Protein AF-A0A2P6NMS0-F1 (afdb_monomer_lite)

Organism: NCBI:txid1890364

Radius of gyration: 60.25 Å; chains: 1; bounding box: 153×130×188 Å

Structure (mmCIF, N/CA/C/O backbone):
data_AF-A0A2P6NMS0-F1
#
_entry.id   AF-A0A2P6NMS0-F1
#
loop_
_atom_site.group_PDB
_atom_site.id
_atom_site.type_symbol
_atom_site.label_atom_id
_atom_site.label_alt_id
_atom_site.label_comp_id
_atom_site.label_asym_id
_atom_site.label_entity_id
_atom_site.label_seq_id
_atom_site.pdbx_PDB_ins_code
_atom_site.Cartn_x
_atom_site.Cartn_y
_atom_site.Cartn_z
_atom_site.occupancy
_atom_site.B_iso_or_equiv
_atom_site.auth_seq_id
_atom_site.auth_comp_id
_atom_site.auth_asym_id
_atom_site.auth_atom_id
_atom_site.pdbx_PDB_model_num
ATOM 1 N N . MET A 1 1 ? -9.934 51.453 26.392 1.00 38.25 1 MET A N 1
ATOM 2 C CA . MET A 1 1 ? -11.378 51.571 26.076 1.00 38.25 1 MET A CA 1
ATOM 3 C C . MET A 1 1 ? -12.045 50.373 26.735 1.00 38.25 1 MET A C 1
ATOM 5 O O . MET A 1 1 ? -11.699 49.270 26.359 1.00 38.25 1 MET A O 1
ATOM 9 N N . ARG A 1 2 ? -12.681 50.434 27.910 1.00 24.56 2 ARG A N 1
ATOM 10 C CA . ARG A 1 2 ? -13.850 51.199 28.394 1.00 24.56 2 ARG A CA 1
ATOM 11 C C . ARG A 1 2 ? -15.159 50.949 27.625 1.00 24.56 2 ARG A C 1
ATOM 13 O O . ARG A 1 2 ? -15.276 51.371 26.484 1.00 24.56 2 ARG A O 1
ATOM 20 N N . HIS A 1 3 ? -16.104 50.425 28.419 1.00 25.30 3 HIS A N 1
ATOM 21 C CA . HIS A 1 3 ? -17.574 50.391 28.353 1.00 25.30 3 HIS A CA 1
ATOM 22 C C . HIS A 1 3 ? -18.258 49.205 27.663 1.00 25.30 3 HIS A C 1
ATOM 24 O O . HIS A 1 3 ? -17.774 48.751 26.640 1.00 25.30 3 HIS A O 1
ATOM 30 N N . PHE A 1 4 ? -19.448 48.738 28.070 1.00 25.55 4 PHE A N 1
ATOM 31 C CA . PHE A 1 4 ? -20.224 48.581 29.334 1.00 25.55 4 PHE A CA 1
ATOM 32 C C . PHE A 1 4 ? -21.669 48.228 28.893 1.00 25.55 4 PHE A C 1
ATOM 34 O O . PHE A 1 4 ? -22.110 48.733 27.865 1.00 25.55 4 PHE A O 1
ATOM 41 N N . CYS A 1 5 ? -22.407 47.519 29.763 1.00 25.72 5 CYS A N 1
ATOM 42 C CA . CYS A 1 5 ? -23.882 47.415 29.882 1.00 25.72 5 CYS A CA 1
ATOM 43 C C . CYS A 1 5 ? -24.649 46.370 29.045 1.00 25.72 5 CYS A C 1
ATOM 45 O O . CYS A 1 5 ? -24.360 46.211 27.872 1.00 25.72 5 CYS A O 1
ATOM 47 N N . VAL A 1 6 ? -25.724 45.708 29.525 1.00 27.61 6 VAL A N 1
ATOM 48 C CA . VAL A 1 6 ? -26.364 45.449 30.855 1.00 27.61 6 VAL A CA 1
ATOM 49 C C . VAL A 1 6 ? -27.564 44.491 30.608 1.00 27.61 6 VAL A C 1
ATOM 51 O O . VAL A 1 6 ? -28.193 44.590 29.560 1.00 27.61 6 VAL A O 1
ATOM 54 N N . GLY A 1 7 ? -27.941 43.675 31.612 1.00 24.33 7 GLY A N 1
ATOM 55 C CA . GLY A 1 7 ? -29.290 43.077 31.818 1.00 24.33 7 GLY A CA 1
ATOM 56 C C . GLY A 1 7 ? -29.220 41.589 32.224 1.00 24.33 7 GLY A C 1
ATOM 57 O O . GLY A 1 7 ? -28.868 40.791 31.374 1.00 24.33 7 GLY A O 1
ATOM 58 N N . ARG A 1 8 ? -29.335 41.084 33.473 1.00 27.08 8 ARG A N 1
ATOM 59 C CA . ARG A 1 8 ? -30.203 41.225 34.683 1.00 27.08 8 ARG A CA 1
ATOM 60 C C . ARG A 1 8 ? -31.586 40.534 34.623 1.00 27.08 8 ARG A C 1
ATOM 62 O O . ARG A 1 8 ? -32.497 41.091 34.030 1.00 27.08 8 ARG A O 1
ATOM 69 N N . ALA A 1 9 ? -31.734 39.417 35.361 1.00 26.67 9 ALA A N 1
ATOM 70 C CA . ALA A 1 9 ? -32.740 39.108 36.416 1.00 26.67 9 ALA A CA 1
ATOM 71 C C . ALA A 1 9 ? -32.579 37.617 36.848 1.00 26.67 9 ALA A C 1
ATOM 73 O O . ALA A 1 9 ? -32.621 36.750 35.988 1.00 26.67 9 ALA A O 1
ATOM 74 N N . LEU A 1 10 ? -32.109 37.262 38.058 1.00 26.92 10 LEU A N 1
ATOM 75 C CA . LEU A 1 10 ? -32.728 37.243 39.410 1.00 26.92 10 LEU A CA 1
ATOM 76 C C . LEU A 1 10 ? -33.546 35.970 39.727 1.00 26.92 10 LEU A C 1
ATOM 78 O O . LEU A 1 10 ? -34.675 35.859 39.276 1.00 26.92 10 LEU A O 1
ATOM 82 N N . GLN A 1 11 ? -33.032 35.104 40.616 1.00 26.16 11 GLN A N 1
ATOM 83 C CA . GLN A 1 11 ? -33.575 34.924 41.979 1.00 26.16 11 GLN A CA 1
ATOM 84 C C . GLN A 1 11 ? -32.741 33.932 42.815 1.00 26.16 11 GLN A C 1
ATOM 86 O O . GLN A 1 11 ? -32.663 32.746 42.525 1.00 26.16 11 GLN A O 1
ATOM 91 N N . ALA A 1 12 ? -32.164 34.448 43.898 1.00 25.33 12 ALA A N 1
ATOM 92 C CA . ALA A 1 12 ? -31.717 33.712 45.071 1.00 25.33 12 ALA A CA 1
ATOM 93 C C . ALA A 1 12 ? -32.020 34.603 46.279 1.00 25.33 12 ALA A C 1
ATOM 95 O O . ALA A 1 12 ? -31.682 35.786 46.247 1.00 25.33 12 ALA A O 1
ATOM 96 N N . THR A 1 13 ? -32.621 34.052 47.331 1.00 28.38 13 THR A N 1
ATOM 97 C CA . THR A 1 13 ? -32.642 34.676 48.662 1.00 28.38 13 THR A CA 1
ATOM 98 C C . THR A 1 13 ? -32.707 33.600 49.740 1.00 28.38 13 THR A C 1
ATOM 100 O O . THR A 1 13 ? -33.737 32.960 49.932 1.00 28.38 13 THR A O 1
ATOM 103 N N . HIS A 1 14 ? -31.600 33.454 50.470 1.00 26.20 14 HIS A N 1
ATOM 104 C CA . HIS A 1 14 ? -31.614 33.177 51.905 1.00 26.20 14 HIS A CA 1
ATOM 105 C C . HIS A 1 14 ? -32.181 34.400 52.645 1.00 26.20 14 HIS A C 1
ATOM 107 O O . HIS A 1 14 ? -31.945 35.519 52.197 1.00 26.20 14 HIS A O 1
ATOM 113 N N . VAL A 1 15 ? -32.850 34.194 53.785 1.00 25.66 15 VAL A N 1
ATOM 114 C CA . VAL A 1 15 ? -32.516 34.787 55.101 1.00 25.66 15 VAL A CA 1
ATOM 115 C C . VAL A 1 15 ? -33.467 34.220 56.169 1.00 25.66 15 VAL A C 1
ATOM 117 O O . VAL A 1 15 ? -34.671 34.090 55.980 1.00 25.66 15 VAL A O 1
ATOM 120 N N . SER A 1 16 ? -32.852 33.874 57.294 1.00 29.62 16 SER A N 1
ATOM 121 C CA . SER A 1 16 ? -33.374 33.517 58.614 1.00 29.62 16 SER A CA 1
ATOM 122 C C . SER A 1 16 ? -34.448 34.449 59.189 1.00 29.62 16 SER A C 1
ATOM 124 O O . SER A 1 16 ? -34.298 35.667 59.127 1.00 29.62 16 SER A O 1
ATOM 126 N N . ALA A 1 17 ? -35.423 33.890 59.916 1.00 26.28 17 ALA A N 1
ATOM 127 C CA . ALA A 1 17 ? -36.150 34.623 60.952 1.00 26.28 17 ALA A CA 1
ATOM 128 C C . ALA A 1 17 ? -36.604 33.702 62.098 1.00 26.28 17 ALA A C 1
ATOM 130 O O . ALA A 1 17 ? -37.329 32.728 61.916 1.00 26.28 17 ALA A O 1
ATOM 131 N N . SER A 1 18 ? -36.145 34.078 63.286 1.00 27.64 18 SER A N 1
ATOM 132 C CA . SER A 1 18 ? -36.648 33.760 64.618 1.00 27.64 18 SER A CA 1
ATOM 133 C C . SER A 1 18 ? -38.163 33.943 64.755 1.00 27.64 18 SER A C 1
ATOM 135 O O . SER A 1 18 ? -38.686 34.974 64.333 1.00 27.64 18 SER A O 1
ATOM 137 N N . ILE A 1 19 ? -38.841 33.028 65.455 1.00 29.22 19 ILE A N 1
ATOM 138 C CA . ILE A 1 19 ? -40.208 33.249 65.946 1.00 29.22 19 ILE A CA 1
ATOM 139 C C . ILE A 1 19 ? -40.190 33.329 67.472 1.00 29.22 19 ILE A C 1
ATOM 141 O O . ILE A 1 19 ? -39.775 32.405 68.170 1.00 29.22 19 ILE A O 1
ATOM 145 N N . GLN A 1 20 ? -40.626 34.496 67.948 1.00 28.73 20 GLN A N 1
ATOM 146 C CA . GLN A 1 20 ? -40.866 34.859 69.335 1.00 28.73 20 GLN A CA 1
ATOM 147 C C . GLN A 1 20 ? -42.062 34.111 69.930 1.00 28.73 20 GLN A C 1
ATOM 149 O O . GLN A 1 20 ? -43.081 33.888 69.279 1.00 28.73 20 GLN A O 1
ATOM 154 N N . LEU A 1 21 ? -41.940 33.848 71.231 1.00 29.91 21 LEU A N 1
ATOM 155 C CA . LEU A 1 21 ? -43.042 33.598 72.150 1.00 29.91 21 LEU A CA 1
ATOM 156 C C . LEU A 1 21 ? -44.065 34.745 72.129 1.00 29.91 21 LEU A C 1
ATOM 158 O O . LEU A 1 21 ? -43.711 35.913 72.280 1.00 29.91 21 LEU A O 1
ATOM 162 N N . SER A 1 22 ? -45.344 34.385 72.067 1.00 28.36 22 SER A N 1
ATOM 163 C CA . SER A 1 22 ? -46.467 35.246 72.431 1.00 28.36 22 SER A CA 1
ATOM 164 C C . SER A 1 22 ? -47.511 34.399 73.162 1.00 28.36 22 SER A C 1
ATOM 166 O O . SER A 1 22 ? -48.085 33.464 72.609 1.00 28.36 22 SER A O 1
ATOM 168 N N . ASN A 1 23 ? -47.708 34.716 74.443 1.00 29.95 23 ASN A N 1
ATOM 169 C CA . ASN A 1 23 ? -48.805 34.226 75.268 1.00 29.95 23 ASN A CA 1
ATOM 170 C C . ASN A 1 23 ? -50.129 34.843 74.796 1.00 29.95 23 ASN A C 1
ATOM 172 O O . ASN A 1 23 ? -50.243 36.065 74.754 1.00 29.95 23 ASN A O 1
ATOM 176 N N . SER A 1 24 ? -51.176 34.033 74.636 1.00 29.50 24 SER A N 1
ATOM 177 C CA . SER A 1 24 ? -52.478 34.402 75.200 1.00 29.50 24 SER A CA 1
ATOM 178 C C . SER A 1 24 ? -53.312 33.165 75.532 1.00 29.50 24 SER A C 1
ATOM 180 O O . SER A 1 24 ? -53.410 32.193 74.789 1.00 29.50 24 SER A O 1
ATOM 182 N N . THR A 1 25 ? -53.848 33.209 76.740 1.00 34.03 25 THR A N 1
ATOM 183 C CA . THR A 1 25 ? -54.707 32.244 77.411 1.00 34.03 25 THR A CA 1
ATOM 184 C C . THR A 1 25 ? -56.107 32.197 76.805 1.00 34.03 25 THR A C 1
ATOM 186 O O . THR A 1 25 ? -56.718 33.248 76.667 1.00 34.03 25 THR A O 1
ATOM 189 N N . HIS A 1 26 ? -56.688 31.003 76.644 1.00 32.22 26 HIS A N 1
ATOM 190 C CA . HIS A 1 26 ? -58.081 30.771 77.043 1.00 32.22 26 HIS A CA 1
ATOM 191 C C . HIS A 1 26 ? -58.327 29.305 77.432 1.00 32.22 26 HIS A C 1
ATOM 193 O O . HIS A 1 26 ? -57.962 28.362 76.736 1.00 32.22 26 HIS A O 1
ATOM 199 N N . ARG A 1 27 ? -58.909 29.160 78.626 1.00 31.84 27 ARG A N 1
ATOM 200 C CA . ARG A 1 27 ? -59.309 27.930 79.315 1.00 31.84 27 ARG A CA 1
ATOM 201 C C . ARG A 1 27 ? -60.542 27.268 78.682 1.00 31.84 27 ARG A C 1
ATOM 203 O O . ARG A 1 27 ? -61.379 27.946 78.100 1.00 31.84 27 ARG A O 1
ATOM 210 N N . CYS A 1 28 ? -60.686 25.988 79.044 1.00 28.59 28 CYS A N 1
ATOM 211 C CA . CYS A 1 28 ? -61.900 25.158 79.111 1.00 28.59 28 CYS A CA 1
ATOM 212 C C . CYS A 1 28 ? -62.305 24.385 77.846 1.00 28.59 28 CYS A C 1
ATOM 214 O O . CYS A 1 28 ? -63.072 24.881 77.032 1.00 28.59 28 CYS A O 1
ATOM 216 N N . CYS A 1 29 ? -61.942 23.095 77.778 1.00 32.47 29 CYS A N 1
ATOM 217 C CA . CYS A 1 29 ? -62.890 22.000 78.060 1.00 32.47 29 CYS A CA 1
ATOM 218 C C . CYS A 1 29 ? -62.284 20.593 77.840 1.00 32.47 29 CYS A C 1
ATOM 220 O O . CYS A 1 29 ? -61.841 20.245 76.754 1.00 32.47 29 CYS A O 1
ATOM 222 N N . TYR A 1 30 ? -62.383 19.779 78.896 1.00 33.38 30 TYR A N 1
ATOM 223 C CA . TYR A 1 30 ? -62.685 18.341 78.906 1.00 33.38 30 TYR A CA 1
ATOM 224 C C . TYR A 1 30 ? -61.703 17.305 78.310 1.00 33.38 30 TYR A C 1
ATOM 226 O O . TYR A 1 30 ? -61.849 16.787 77.207 1.00 33.38 30 TYR A O 1
ATOM 234 N N . THR A 1 31 ? -60.746 16.900 79.150 1.00 40.81 31 THR A N 1
ATOM 235 C CA . THR A 1 31 ? -60.643 15.549 79.755 1.00 40.81 31 THR A CA 1
ATOM 236 C C . THR A 1 31 ? -61.089 14.320 78.937 1.00 40.81 31 THR A C 1
ATOM 238 O O . THR A 1 31 ? -61.808 13.466 79.448 1.00 40.81 31 THR A O 1
ATOM 241 N N . ARG A 1 32 ? -60.653 14.165 77.679 1.00 41.69 32 ARG A N 1
ATOM 242 C CA . ARG A 1 32 ? -60.760 12.863 76.971 1.00 41.69 32 ARG A CA 1
ATOM 243 C C . ARG A 1 32 ? -59.638 12.520 75.982 1.00 41.69 32 ARG A C 1
ATOM 245 O O . ARG A 1 32 ? -59.639 11.421 75.443 1.00 41.69 32 ARG A O 1
ATOM 252 N N . ARG A 1 33 ? -58.648 13.399 75.778 1.00 41.88 33 ARG A N 1
ATOM 253 C CA . ARG A 1 33 ? -57.507 13.158 74.864 1.00 41.88 33 ARG A CA 1
ATOM 254 C C . ARG A 1 33 ? -56.192 12.754 75.545 1.00 41.88 33 ARG A C 1
ATOM 256 O O . ARG A 1 33 ? -55.276 12.328 74.855 1.00 41.88 33 ARG A O 1
ATOM 263 N N . LEU A 1 34 ? -56.102 12.817 76.877 1.00 43.19 34 LEU A N 1
ATOM 264 C CA . LEU A 1 34 ? -54.857 12.490 77.589 1.00 43.19 34 LEU A CA 1
ATOM 265 C C . LEU A 1 34 ? -54.609 10.973 77.709 1.00 43.19 34 LEU A C 1
ATOM 267 O O . LEU A 1 34 ? -53.462 10.547 77.718 1.00 43.19 34 LEU A O 1
ATOM 271 N N . LEU A 1 35 ? -55.665 10.149 77.731 1.00 46.72 35 LEU A N 1
ATOM 272 C CA . LEU A 1 35 ? -55.523 8.689 77.838 1.00 46.72 35 LEU A CA 1
ATOM 273 C C . LEU A 1 35 ? -55.048 8.045 76.520 1.00 46.72 35 LEU A C 1
ATOM 275 O O . LEU A 1 35 ? -54.363 7.031 76.547 1.00 46.72 35 LEU A O 1
ATOM 279 N N . PHE A 1 36 ? -55.358 8.660 75.372 1.00 50.06 36 PHE A N 1
ATOM 280 C CA . PHE A 1 36 ? -54.932 8.171 74.053 1.00 50.06 36 PHE A CA 1
ATOM 281 C C . PHE A 1 36 ? -53.462 8.509 73.746 1.00 50.06 36 PHE A C 1
ATOM 283 O O . PHE A 1 36 ? -52.810 7.779 73.014 1.00 50.06 36 PHE A O 1
ATOM 290 N N . LEU A 1 37 ? -52.918 9.576 74.347 1.00 48.94 37 LEU A N 1
ATOM 291 C CA . LEU A 1 37 ? -51.497 9.938 74.245 1.00 48.94 37 LEU A CA 1
ATOM 292 C C . LEU A 1 37 ? -50.613 9.180 75.251 1.00 48.94 37 LEU A C 1
ATOM 294 O O . LEU A 1 37 ? -49.457 8.915 74.946 1.00 48.94 37 LEU A O 1
ATOM 298 N N . LEU A 1 38 ? -51.158 8.770 76.403 1.00 44.31 38 LEU A N 1
ATOM 299 C CA . LEU A 1 38 ? -50.450 7.935 77.386 1.00 44.31 38 LEU A CA 1
ATOM 300 C C . LEU A 1 38 ? -50.423 6.443 77.012 1.00 44.31 38 LEU A C 1
ATOM 302 O O . LEU A 1 38 ? -49.441 5.772 77.307 1.00 44.31 38 LEU A O 1
ATOM 306 N N . LEU A 1 39 ? -51.439 5.927 76.309 1.00 44.88 39 LEU A N 1
ATOM 307 C CA . LEU A 1 39 ? -51.424 4.553 75.778 1.00 44.88 39 LEU A CA 1
ATOM 308 C C . LEU A 1 39 ? -50.550 4.392 74.521 1.00 44.88 39 LEU A C 1
ATOM 310 O O . LEU A 1 39 ? -50.108 3.285 74.235 1.00 44.88 39 LEU A O 1
ATOM 314 N N . LEU A 1 40 ? -50.235 5.482 73.814 1.00 42.31 40 LEU A N 1
ATOM 315 C CA . LEU A 1 40 ? -49.288 5.479 72.688 1.00 42.31 40 LEU A CA 1
ATOM 316 C C . LEU A 1 40 ? -47.811 5.541 73.122 1.00 42.31 40 LEU A C 1
ATOM 318 O O . LEU A 1 40 ? -46.929 5.421 72.279 1.00 42.31 40 LEU A O 1
ATOM 322 N N . TRP A 1 41 ? -47.533 5.701 74.420 1.00 39.78 41 TRP A N 1
ATOM 323 C CA . TRP A 1 41 ? -46.176 5.738 74.982 1.00 39.78 41 TRP A CA 1
ATOM 324 C C . TRP A 1 41 ? -45.711 4.404 75.595 1.00 39.78 41 TRP A C 1
ATOM 326 O O . TRP A 1 41 ? -44.598 4.334 76.104 1.00 39.78 41 TRP A O 1
ATOM 336 N N . VAL A 1 42 ? -46.516 3.333 75.531 1.00 41.25 42 VAL A N 1
ATOM 337 C CA . VAL A 1 42 ? -46.186 2.025 76.149 1.00 41.25 42 VAL A CA 1
ATOM 338 C C . VAL A 1 42 ? -45.894 0.915 75.123 1.00 41.25 42 VAL A C 1
ATOM 340 O O . VAL A 1 42 ? -45.679 -0.232 75.490 1.00 41.25 42 VAL A O 1
ATOM 343 N N . THR A 1 43 ? -45.769 1.227 73.832 1.00 40.78 43 THR A N 1
ATOM 344 C CA . THR A 1 43 ? -45.241 0.264 72.842 1.00 40.78 43 THR A CA 1
ATOM 345 C C . THR A 1 43 ? -44.213 0.900 71.912 1.00 40.78 43 THR A C 1
ATOM 347 O O . THR A 1 43 ? -44.258 0.710 70.699 1.00 40.78 43 THR A O 1
ATOM 350 N N . VAL A 1 44 ? -43.278 1.671 72.467 1.00 40.75 44 VAL A N 1
ATOM 351 C CA . VAL A 1 44 ? -41.991 1.869 71.796 1.00 40.75 44 VAL A CA 1
ATOM 352 C C . VAL A 1 44 ? -41.101 0.737 72.292 1.00 40.75 44 VAL A C 1
ATOM 354 O O . VAL A 1 44 ? -40.578 0.805 73.400 1.00 40.75 44 VAL A O 1
ATOM 357 N N . SER A 1 45 ? -41.014 -0.342 71.508 1.00 44.16 45 SER A N 1
ATOM 358 C CA . SER A 1 45 ? -39.934 -1.321 71.651 1.00 44.16 45 SER A CA 1
ATOM 359 C C . SER A 1 45 ? -38.624 -0.540 71.536 1.00 44.16 45 SER A C 1
ATOM 361 O O . SER A 1 45 ? -38.298 -0.011 70.470 1.00 44.16 45 SER A O 1
ATOM 363 N N . VAL A 1 46 ? -37.954 -0.336 72.669 1.00 53.62 46 VAL A N 1
ATOM 364 C CA . VAL A 1 46 ? -36.594 0.196 72.699 1.00 53.62 46 VAL A CA 1
ATOM 365 C C . VAL A 1 46 ? -35.741 -0.907 72.086 1.00 53.62 46 VAL A C 1
ATOM 367 O O . VAL A 1 46 ? -35.748 -2.020 72.604 1.00 53.62 46 VAL A O 1
ATOM 370 N N . ALA A 1 47 ? -35.103 -0.630 70.946 1.00 60.25 47 ALA A N 1
ATOM 371 C CA . ALA A 1 47 ? -34.198 -1.588 70.321 1.00 60.25 47 ALA A CA 1
ATOM 372 C C . ALA A 1 47 ? -33.131 -1.979 71.351 1.00 60.25 47 ALA A C 1
ATOM 374 O O . ALA A 1 47 ? -32.538 -1.100 71.977 1.00 60.25 47 ALA A O 1
ATOM 375 N N . ASP A 1 48 ? -32.963 -3.278 71.578 1.00 77.31 48 ASP A N 1
ATOM 376 C CA . ASP A 1 48 ? -31.975 -3.778 72.523 1.00 77.31 48 ASP A CA 1
ATOM 377 C C . ASP A 1 48 ? -30.601 -3.772 71.851 1.00 77.31 48 ASP A C 1
ATOM 379 O O . ASP A 1 48 ? -30.350 -4.569 70.944 1.00 77.31 48 ASP A O 1
ATOM 383 N N . ASP A 1 49 ? -29.733 -2.847 72.262 1.00 85.69 49 ASP A N 1
ATOM 384 C CA . ASP A 1 49 ? -28.375 -2.737 71.734 1.00 85.69 49 ASP A CA 1
ATOM 385 C C . ASP A 1 49 ? -27.457 -3.729 72.470 1.00 85.69 49 ASP A C 1
ATOM 387 O O . ASP A 1 49 ? -27.258 -3.646 73.686 1.00 85.69 49 ASP A O 1
ATOM 391 N N . CYS A 1 50 ? -26.878 -4.662 71.718 1.00 88.19 50 CYS A N 1
ATOM 392 C CA . CYS A 1 50 ? -26.010 -5.735 72.191 1.00 88.19 50 CYS A CA 1
ATOM 393 C C . CYS A 1 50 ? -24.576 -5.552 71.686 1.00 88.19 50 CYS A C 1
ATOM 395 O O . CYS A 1 50 ? -24.308 -5.683 70.491 1.00 88.19 50 CYS A O 1
ATOM 397 N N . PHE A 1 51 ? -23.625 -5.314 72.590 1.00 88.50 51 PHE A N 1
ATOM 398 C CA . PHE A 1 51 ? -22.204 -5.209 72.244 1.00 88.50 51 PHE A CA 1
ATOM 399 C C . PHE A 1 51 ? -21.501 -6.562 72.353 1.00 88.50 51 PHE A C 1
ATOM 401 O O . PHE A 1 51 ? -21.613 -7.237 73.378 1.00 88.50 51 PHE A O 1
ATOM 408 N N . PHE A 1 52 ? -20.740 -6.939 71.324 1.00 86.94 52 PHE A N 1
ATOM 409 C CA . PHE A 1 52 ? -19.927 -8.157 71.352 1.00 86.94 52 PHE A CA 1
ATOM 410 C C . PHE A 1 52 ? -18.622 -7.937 72.129 1.00 86.94 52 PHE A C 1
ATOM 412 O O . PHE A 1 52 ? -17.879 -6.990 71.854 1.00 86.94 52 PHE A O 1
ATOM 419 N N . LEU A 1 53 ? -18.320 -8.826 73.077 1.00 80.88 53 LEU A N 1
ATOM 420 C CA . LEU A 1 53 ? -17.103 -8.767 73.887 1.00 80.88 53 LEU A CA 1
ATOM 421 C C . LEU A 1 53 ? -15.970 -9.568 73.217 1.00 80.88 53 LEU A C 1
ATOM 423 O O . LEU A 1 53 ? -16.084 -10.770 72.990 1.00 80.88 53 LEU A O 1
ATOM 427 N N . GLY A 1 54 ? -14.858 -8.894 72.898 1.00 65.44 54 GLY A N 1
ATOM 428 C CA . GLY A 1 54 ? -13.754 -9.444 72.094 1.00 65.44 54 GLY A CA 1
ATOM 429 C C . GLY A 1 54 ? -13.021 -10.658 72.681 1.00 65.44 54 GLY A C 1
ATOM 430 O O . GLY A 1 54 ? -12.376 -11.389 71.932 1.00 65.44 54 GLY A O 1
ATOM 431 N N . ASP A 1 55 ? -13.168 -10.927 73.981 1.00 70.06 55 ASP A N 1
ATOM 432 C CA . ASP A 1 55 ? -12.556 -12.079 74.661 1.00 70.06 55 ASP A CA 1
ATOM 433 C C . ASP A 1 55 ? -13.207 -13.429 74.277 1.00 70.06 55 ASP A C 1
ATOM 435 O O . ASP A 1 55 ? -12.714 -14.493 74.648 1.00 70.06 55 ASP A O 1
ATOM 439 N N . CYS A 1 56 ? -14.285 -13.409 73.485 1.00 70.75 56 CYS A N 1
ATOM 440 C CA . CYS A 1 56 ? -15.018 -14.591 73.022 1.00 70.75 56 CYS A CA 1
ATOM 441 C C . CYS A 1 56 ? -14.487 -15.238 71.727 1.00 70.75 56 CYS A C 1
ATOM 443 O O . CYS A 1 56 ? -15.204 -15.995 71.076 1.00 70.75 56 CYS A O 1
ATOM 445 N N . ALA A 1 57 ? -13.225 -14.998 71.359 1.00 58.06 57 ALA A N 1
ATOM 446 C CA . ALA A 1 57 ? -12.606 -15.413 70.089 1.00 58.06 57 ALA A CA 1
ATOM 447 C C . ALA A 1 57 ? -12.542 -16.941 69.803 1.00 58.06 57 ALA A C 1
ATOM 449 O O . ALA A 1 57 ? -12.019 -17.345 68.767 1.00 58.06 57 ALA A O 1
ATOM 450 N N . ALA A 1 58 ? -13.049 -17.799 70.698 1.00 55.78 58 ALA A N 1
ATOM 451 C CA . ALA A 1 58 ? -13.082 -19.259 70.543 1.00 55.78 58 ALA A CA 1
ATOM 452 C C . ALA A 1 58 ? -14.422 -19.914 70.953 1.00 55.78 58 ALA A C 1
ATOM 454 O O . ALA A 1 58 ? -14.504 -21.142 71.004 1.00 55.78 58 ALA A O 1
ATOM 455 N N . LEU A 1 59 ? -15.454 -19.126 71.278 1.00 54.75 59 LEU A N 1
ATOM 456 C CA . LEU A 1 59 ? -16.703 -19.613 71.878 1.00 54.75 59 LEU A CA 1
ATOM 457 C C . LEU A 1 59 ? -17.900 -19.414 70.932 1.00 54.75 59 LEU A C 1
ATOM 459 O O . LEU A 1 59 ? -17.912 -18.500 70.109 1.00 54.75 59 LEU A O 1
ATOM 463 N N . SER A 1 60 ? -18.896 -20.302 71.038 1.00 57.22 60 SER A N 1
ATOM 464 C CA . SER A 1 60 ? -20.162 -20.219 70.290 1.00 57.22 60 SER A CA 1
ATOM 465 C C . SER A 1 60 ? -20.975 -19.008 70.765 1.00 57.22 60 SER A C 1
ATOM 467 O O . SER A 1 60 ? -21.044 -18.721 71.960 1.00 57.22 60 SER A O 1
ATOM 469 N N . TRP A 1 61 ? -21.621 -18.309 69.826 1.00 65.81 61 TRP A N 1
ATOM 470 C CA . TRP A 1 61 ? -22.469 -17.124 70.050 1.00 65.81 61 TRP A CA 1
ATOM 471 C C . TRP A 1 61 ? -23.584 -17.311 71.096 1.00 65.81 61 TRP A C 1
ATOM 473 O O . TRP A 1 61 ? -24.123 -16.328 71.603 1.00 65.81 61 TRP A O 1
ATOM 483 N N . SER A 1 62 ? -23.928 -18.565 71.406 1.00 62.12 62 SER A N 1
ATOM 484 C CA . SER A 1 62 ? -24.915 -18.957 72.416 1.00 62.12 62 SER A CA 1
ATOM 485 C C . SER A 1 62 ? -24.505 -18.632 73.861 1.00 62.12 62 SER A C 1
ATOM 487 O O . SER A 1 62 ? -25.344 -18.697 74.762 1.00 62.12 62 SER A O 1
ATOM 489 N N . GLU A 1 63 ? -23.243 -18.264 74.110 1.00 71.19 63 GLU A N 1
ATOM 490 C CA . GLU A 1 63 ? -22.778 -17.919 75.450 1.00 71.19 63 GLU A CA 1
ATOM 491 C C . GLU A 1 63 ? -23.204 -16.501 75.882 1.00 71.19 63 GLU A C 1
ATOM 493 O O . GLU A 1 63 ? -22.751 -15.511 75.300 1.00 71.19 63 GLU A O 1
ATOM 498 N N . PRO A 1 64 ? -23.982 -16.349 76.977 1.00 70.06 64 PRO A N 1
ATOM 499 C CA . PRO A 1 64 ? -24.435 -15.038 77.460 1.00 70.06 64 PRO A CA 1
ATOM 500 C C . PRO A 1 64 ? -23.287 -14.093 77.826 1.00 70.06 64 PRO A C 1
ATOM 502 O O . PRO A 1 64 ? -23.449 -12.881 77.813 1.00 70.06 64 PRO A O 1
ATOM 505 N N . LYS A 1 65 ? -22.110 -14.645 78.146 1.00 75.31 65 LYS A N 1
ATOM 506 C CA . LYS A 1 65 ? -20.908 -13.884 78.514 1.00 75.31 65 LYS A CA 1
ATOM 507 C C . LYS A 1 65 ? -20.276 -13.140 77.340 1.00 75.31 65 LYS A C 1
ATOM 509 O O . LYS A 1 65 ? -19.418 -12.300 77.577 1.00 75.31 65 LYS A O 1
ATOM 514 N N . CYS A 1 66 ? -20.671 -13.450 76.108 1.00 78.88 66 CYS A N 1
ATOM 515 C CA . CYS A 1 66 ? -20.140 -12.808 74.909 1.00 78.88 66 CYS A CA 1
ATOM 516 C C . CYS A 1 66 ? -20.888 -11.536 74.518 1.00 78.88 66 CYS A C 1
ATOM 518 O O . CYS A 1 66 ? -20.434 -10.810 73.632 1.00 78.88 66 CYS A O 1
ATOM 520 N N . TRP A 1 67 ? -21.997 -11.246 75.198 1.00 84.56 67 TRP A N 1
ATOM 521 C CA . TRP A 1 67 ? -22.890 -10.149 74.871 1.00 84.56 67 TRP A CA 1
ATOM 522 C C . TRP A 1 67 ? -23.074 -9.228 76.069 1.00 84.56 67 TRP A C 1
ATOM 524 O O . TRP A 1 67 ? -23.360 -9.667 77.179 1.00 84.56 67 TRP A O 1
ATOM 534 N N . ASN A 1 68 ? -22.949 -7.929 75.829 1.00 85.88 68 ASN A N 1
ATOM 535 C CA . ASN A 1 68 ? -23.376 -6.895 76.756 1.00 85.88 68 ASN A CA 1
ATOM 536 C C . ASN A 1 68 ? -24.605 -6.200 76.158 1.00 85.88 68 ASN A C 1
ATOM 538 O O . ASN A 1 68 ? -24.464 -5.235 75.404 1.00 85.88 68 ASN A O 1
ATOM 542 N N . CYS A 1 69 ? -25.785 -6.767 76.425 1.00 84.12 69 CYS A N 1
ATOM 543 C CA . CYS A 1 69 ? -27.077 -6.278 75.942 1.00 84.12 69 CYS A CA 1
ATOM 544 C C . CYS A 1 69 ? -27.769 -5.416 76.996 1.00 84.12 69 CYS A C 1
ATOM 546 O O . CYS A 1 69 ? -27.760 -5.754 78.181 1.00 84.12 69 CYS A O 1
ATOM 548 N N . THR A 1 70 ? -28.437 -4.343 76.570 1.00 80.62 70 THR A N 1
ATOM 549 C CA . THR A 1 70 ? -29.200 -3.469 77.475 1.00 80.62 70 THR A CA 1
ATOM 550 C C . THR A 1 70 ? -30.355 -4.175 78.197 1.00 80.62 70 THR A C 1
ATOM 552 O O . THR A 1 70 ? -30.740 -3.749 79.286 1.00 80.62 70 THR A O 1
ATOM 555 N N . SER A 1 71 ? -30.888 -5.261 77.629 1.00 73.69 71 SER A N 1
ATOM 556 C CA . SER A 1 71 ? -31.970 -6.067 78.208 1.00 73.69 71 SER A CA 1
ATOM 557 C C . SER A 1 71 ? -31.506 -7.254 79.065 1.00 73.69 71 SER A C 1
ATOM 559 O O . SER A 1 71 ? -32.353 -7.968 79.605 1.00 73.69 71 SER A O 1
ATOM 561 N N . GLU A 1 72 ? -30.189 -7.488 79.169 1.00 72.50 72 GLU A N 1
ATOM 562 C CA . GLU A 1 72 ? -29.570 -8.688 79.768 1.00 72.50 72 GLU A CA 1
ATOM 563 C C . GLU A 1 72 ? -30.010 -10.028 79.127 1.00 72.50 72 GLU A C 1
ATOM 565 O O . GLU A 1 72 ? -29.761 -11.103 79.680 1.00 72.50 72 GLU A O 1
ATOM 570 N N . ARG A 1 73 ? -30.660 -9.998 77.954 1.00 77.25 73 ARG A N 1
ATOM 571 C CA . ARG A 1 73 ? -31.027 -11.189 77.172 1.00 77.25 73 ARG A CA 1
ATOM 572 C C . ARG A 1 73 ? -30.007 -11.455 76.073 1.00 77.25 73 ARG A C 1
ATOM 574 O O . ARG A 1 73 ? -29.209 -10.596 75.721 1.00 77.25 73 ARG A O 1
ATOM 581 N N . LEU A 1 74 ? -30.041 -12.675 75.541 1.00 80.19 74 LEU A N 1
ATOM 582 C CA . LEU A 1 74 ? -29.329 -12.991 74.307 1.00 80.19 74 LEU A CA 1
ATOM 583 C C . LEU A 1 74 ? -29.954 -12.213 73.136 1.00 80.19 74 LEU A C 1
ATOM 585 O O . LEU A 1 74 ? -31.168 -11.992 73.166 1.00 80.19 74 LEU A O 1
ATOM 589 N N . PRO A 1 75 ? -29.163 -11.848 72.111 1.00 81.88 75 PRO A N 1
ATOM 590 C CA . PRO A 1 75 ? -29.678 -11.141 70.946 1.00 81.88 75 PRO A CA 1
ATOM 591 C C . PRO A 1 75 ? -30.795 -11.927 70.251 1.00 81.88 75 PRO A C 1
ATOM 593 O O . PRO A 1 75 ? -30.657 -13.128 70.005 1.00 81.88 75 PRO A O 1
ATOM 596 N N . ASP A 1 76 ? -31.877 -11.240 69.906 1.00 84.50 76 ASP A N 1
ATOM 597 C CA . ASP A 1 76 ? -33.008 -11.786 69.164 1.00 84.50 76 ASP A CA 1
ATOM 598 C C . ASP A 1 76 ? -33.343 -10.930 67.928 1.00 84.50 76 ASP A C 1
ATOM 600 O O . ASP A 1 76 ? -32.611 -10.010 67.554 1.00 84.50 76 ASP A O 1
ATOM 604 N N . GLY A 1 77 ? -34.458 -11.249 67.263 1.00 82.50 77 GLY A N 1
ATOM 605 C CA . GLY A 1 77 ? -34.885 -10.587 66.029 1.00 82.50 77 GLY A CA 1
ATOM 606 C C . GLY A 1 77 ? -35.139 -9.079 66.149 1.00 82.50 77 GLY A C 1
ATOM 607 O O . GLY A 1 77 ? -35.141 -8.402 65.121 1.00 82.50 77 GLY A O 1
ATOM 608 N N . ASP A 1 78 ? -35.320 -8.547 67.362 1.00 85.00 78 ASP A N 1
ATOM 609 C CA . ASP A 1 78 ? -35.526 -7.118 67.617 1.00 85.00 78 ASP A CA 1
ATOM 610 C C . ASP A 1 78 ? -34.241 -6.400 68.080 1.00 85.00 78 ASP A C 1
ATOM 612 O O . ASP A 1 78 ? -34.212 -5.162 68.118 1.00 85.00 78 ASP A O 1
ATOM 616 N N . SER A 1 79 ? -33.174 -7.148 68.385 1.00 88.31 79 SER A N 1
ATOM 617 C CA . SER A 1 79 ? -31.889 -6.619 68.856 1.00 88.31 79 SER A CA 1
ATOM 618 C C . SER A 1 79 ? -31.051 -5.975 67.744 1.00 88.31 79 SER A C 1
ATOM 620 O O . SER A 1 79 ? -31.059 -6.407 66.586 1.00 88.31 79 SER A O 1
ATOM 622 N N . SER A 1 80 ? -30.254 -4.978 68.122 1.00 91.12 80 SER A N 1
ATOM 623 C CA . SER A 1 80 ? -29.191 -4.389 67.304 1.00 91.12 80 SER A CA 1
ATOM 624 C C . SER A 1 80 ? -27.836 -4.850 67.837 1.00 91.12 80 SER A C 1
ATOM 626 O O . SER A 1 80 ? -27.485 -4.574 68.980 1.00 91.12 80 SER A O 1
ATOM 628 N N . ILE A 1 81 ? -27.045 -5.542 67.025 1.00 90.75 81 ILE A N 1
ATOM 629 C CA . ILE A 1 81 ? -25.716 -6.014 67.418 1.00 90.75 81 ILE A CA 1
ATOM 630 C C . ILE A 1 81 ? -24.642 -5.023 66.985 1.00 90.75 81 ILE A C 1
ATOM 632 O O . ILE A 1 81 ? -24.592 -4.620 65.824 1.00 90.75 81 ILE A O 1
ATOM 636 N N . ILE A 1 82 ? -23.732 -4.696 67.902 1.00 92.06 82 ILE A N 1
ATOM 637 C CA . ILE A 1 82 ? -22.624 -3.772 67.674 1.00 92.06 82 ILE A CA 1
ATOM 638 C C . ILE A 1 82 ? -21.287 -4.476 67.952 1.00 92.06 82 ILE A C 1
ATOM 640 O O . ILE A 1 82 ? -20.945 -4.796 69.092 1.00 92.06 82 ILE A O 1
ATOM 644 N N . PHE A 1 83 ? -20.492 -4.667 66.902 1.00 91.50 83 PHE A N 1
ATOM 645 C CA . PHE A 1 83 ? -19.087 -5.059 66.975 1.00 91.50 83 PHE A CA 1
ATOM 646 C C . PHE A 1 83 ? -18.232 -3.790 66.944 1.00 91.50 83 PHE A C 1
ATOM 648 O O . PHE A 1 83 ? -18.195 -3.079 65.938 1.00 91.50 83 PHE A O 1
ATOM 655 N N . GLN A 1 84 ? -17.562 -3.473 68.050 1.00 91.31 84 GLN A N 1
ATOM 656 C CA . GLN A 1 84 ? -16.803 -2.231 68.177 1.00 91.31 84 GLN A CA 1
ATOM 657 C C . GLN A 1 84 ? -15.409 -2.463 68.751 1.00 91.31 84 GLN A C 1
ATOM 659 O O . GLN A 1 84 ? -15.264 -3.137 69.766 1.00 91.31 84 GLN A O 1
ATOM 664 N N . SER A 1 85 ? -14.404 -1.819 68.146 1.00 90.38 85 SER A N 1
ATOM 665 C CA . SER A 1 85 ? -13.023 -1.800 68.650 1.00 90.38 85 SER A CA 1
ATOM 666 C C . SER A 1 85 ? -12.409 -3.195 68.833 1.00 90.38 85 SER A C 1
ATOM 668 O O . SER A 1 85 ? -11.593 -3.407 69.729 1.00 90.38 85 SER A O 1
ATOM 670 N N . LEU A 1 86 ? -12.801 -4.153 67.985 1.00 88.69 86 LEU A N 1
ATOM 671 C CA . LEU A 1 86 ? -12.283 -5.520 68.021 1.00 88.69 86 LEU A CA 1
ATOM 672 C C . LEU A 1 86 ? -10.955 -5.618 67.271 1.00 88.69 86 LEU A C 1
ATOM 674 O O . LEU A 1 86 ? -10.859 -5.208 66.116 1.00 88.69 86 LEU A O 1
ATOM 678 N N . ASN A 1 87 ? -9.950 -6.228 67.897 1.00 87.31 87 ASN A N 1
ATOM 679 C CA . ASN A 1 87 ? -8.630 -6.417 67.301 1.00 87.31 87 ASN A CA 1
ATOM 680 C C . ASN A 1 87 ? -8.424 -7.881 66.901 1.00 87.31 87 ASN A C 1
ATOM 682 O O . ASN A 1 87 ? -8.142 -8.725 67.745 1.00 87.31 87 ASN A O 1
ATOM 686 N N . ASN A 1 88 ? -8.527 -8.152 65.601 1.00 85.12 88 ASN A N 1
ATOM 687 C CA . ASN A 1 88 ? -8.263 -9.444 64.967 1.00 85.12 88 ASN A CA 1
ATOM 688 C C . ASN A 1 88 ? -9.039 -10.621 65.587 1.00 85.12 88 ASN A C 1
ATOM 690 O O . ASN A 1 88 ? -8.469 -11.650 65.946 1.00 85.12 88 ASN A O 1
ATOM 694 N N . VAL A 1 89 ? -10.354 -10.450 65.722 1.00 87.31 89 VAL A N 1
ATOM 695 C CA . VAL A 1 89 ? -11.248 -11.459 66.301 1.00 87.31 89 VAL A CA 1
ATOM 696 C C . VAL A 1 89 ? -11.779 -12.370 65.200 1.00 87.31 89 VAL A C 1
ATOM 698 O O . VAL A 1 89 ? -12.230 -11.893 64.160 1.00 87.31 89 VAL A O 1
ATOM 701 N N . SER A 1 90 ? -11.755 -13.681 65.440 1.00 87.31 90 SER A N 1
ATOM 702 C CA . SER A 1 90 ? -12.454 -14.670 64.616 1.00 87.31 90 SER A CA 1
ATOM 703 C C . SER A 1 90 ? -13.641 -15.231 65.392 1.00 87.31 90 SER A C 1
ATOM 705 O O . SER A 1 90 ? -13.488 -15.587 66.556 1.00 87.31 90 SER A O 1
ATOM 707 N N . ALA A 1 91 ? -14.815 -15.300 64.771 1.00 84.81 91 ALA A N 1
ATOM 708 C CA . ALA A 1 91 ? -16.040 -15.764 65.411 1.00 84.81 91 ALA A CA 1
ATOM 709 C C . ALA A 1 91 ? -16.816 -16.725 64.501 1.00 84.81 91 ALA A C 1
ATOM 711 O O . ALA A 1 91 ? -16.873 -16.541 63.284 1.00 84.81 91 ALA A O 1
ATOM 712 N N . ASN A 1 92 ? -17.449 -17.730 65.106 1.00 85.88 92 ASN A N 1
ATOM 713 C CA . ASN A 1 92 ? -18.489 -18.528 64.465 1.00 85.88 92 ASN A CA 1
ATOM 714 C C . ASN A 1 92 ? -19.828 -18.189 65.129 1.00 85.88 92 ASN A C 1
ATOM 716 O O . ASN A 1 92 ? -20.054 -18.503 66.297 1.00 85.88 92 ASN A O 1
ATOM 720 N N . LEU A 1 93 ? -20.687 -17.508 64.377 1.00 83.25 93 LEU A N 1
ATOM 721 C CA . LEU A 1 93 ? -21.984 -17.009 64.823 1.00 83.25 93 LEU A CA 1
ATOM 722 C C . LEU A 1 93 ? -23.134 -17.991 64.543 1.00 83.25 93 LEU A C 1
ATOM 724 O O . LEU A 1 93 ? -24.284 -17.645 64.786 1.00 83.25 93 LEU A O 1
ATOM 728 N N . GLU A 1 94 ? -22.836 -19.190 64.024 1.00 83.69 94 GLU A N 1
ATOM 729 C CA . GLU A 1 94 ? -23.796 -20.232 63.633 1.00 83.69 94 GLU A CA 1
ATOM 730 C C . GLU A 1 94 ? -25.007 -19.676 62.866 1.00 83.69 94 GLU A C 1
ATOM 732 O O . GLU A 1 94 ? -24.878 -19.422 61.677 1.00 83.69 94 GLU A O 1
ATOM 737 N N . SER A 1 95 ? -26.168 -19.482 63.502 1.00 88.00 95 SER A N 1
ATOM 738 C CA . SER A 1 95 ? -27.362 -18.888 62.893 1.00 88.00 95 SER A CA 1
ATOM 739 C C . SER A 1 95 ? -27.806 -17.668 63.692 1.00 88.00 95 SER A C 1
ATOM 741 O O . SER A 1 95 ? -28.449 -17.805 64.731 1.00 88.00 95 SER A O 1
ATOM 743 N N . LEU A 1 96 ? -27.527 -16.478 63.169 1.00 86.44 96 LEU A N 1
ATOM 744 C CA . LEU A 1 96 ? -27.845 -15.203 63.801 1.00 86.44 96 LEU A CA 1
ATOM 745 C C . LEU A 1 96 ? -28.998 -14.517 63.066 1.00 86.44 96 LEU A C 1
ATOM 747 O O . LEU A 1 96 ? -28.892 -14.275 61.869 1.00 86.44 96 LEU A O 1
ATOM 751 N N . VAL A 1 97 ? -30.079 -14.170 63.768 1.00 90.50 97 VAL A N 1
ATOM 752 C CA . VAL A 1 97 ? -31.218 -13.427 63.198 1.00 90.50 97 VAL A CA 1
ATOM 753 C C . VAL A 1 97 ? -31.507 -12.216 64.071 1.00 90.50 97 VAL A C 1
ATOM 755 O O . VAL A 1 97 ? -31.974 -12.381 65.193 1.00 90.50 97 VAL A O 1
ATOM 758 N N . VAL A 1 98 ? -31.227 -11.017 63.562 1.00 91.12 98 VAL A N 1
ATOM 759 C CA . VAL A 1 98 ? -31.324 -9.764 64.328 1.00 91.12 98 VAL A CA 1
ATOM 760 C C . VAL A 1 98 ? -31.898 -8.622 63.503 1.00 91.12 98 VAL A C 1
ATOM 762 O O . VAL A 1 98 ? -32.032 -8.718 62.284 1.00 91.12 98 VAL A O 1
ATOM 765 N N . LYS A 1 99 ? -32.219 -7.500 64.142 1.00 91.75 99 LYS A N 1
ATOM 766 C CA . LYS A 1 99 ? -32.698 -6.314 63.432 1.00 91.75 99 LYS A CA 1
ATOM 767 C C . LYS A 1 99 ? -31.560 -5.615 62.693 1.00 91.75 99 LYS A C 1
ATOM 769 O O . LYS A 1 99 ? -31.658 -5.371 61.491 1.00 91.75 99 LYS A O 1
ATOM 774 N N . GLU A 1 100 ? -30.465 -5.311 63.378 1.00 92.88 100 GLU A N 1
ATOM 775 C CA . GLU A 1 100 ? -29.360 -4.525 62.821 1.00 92.88 100 GLU A CA 1
ATOM 776 C C . GLU A 1 100 ? -28.005 -5.094 63.247 1.00 92.88 100 GLU A C 1
ATOM 778 O O . GLU A 1 100 ? -27.855 -5.584 64.361 1.00 92.88 100 GLU A O 1
ATOM 783 N N . VAL A 1 101 ? -27.020 -5.046 62.350 1.00 93.62 101 VAL A N 1
ATOM 784 C CA . VAL A 1 101 ? -25.623 -5.397 62.635 1.00 93.62 101 VAL A CA 1
ATOM 785 C C . VAL A 1 101 ? -24.751 -4.196 62.297 1.00 93.62 101 VAL A C 1
ATOM 787 O O . VAL A 1 101 ? -24.760 -3.736 61.160 1.00 93.62 101 VAL A O 1
ATOM 790 N N . ILE A 1 102 ? -23.985 -3.701 63.264 1.00 93.81 102 ILE A N 1
ATOM 791 C CA . ILE A 1 102 ? -23.090 -2.550 63.118 1.00 93.81 102 ILE A CA 1
ATOM 792 C C . ILE A 1 102 ? -21.673 -2.999 63.458 1.00 93.81 102 ILE A C 1
ATOM 794 O O . ILE A 1 102 ? -21.406 -3.439 64.573 1.00 93.81 102 ILE A O 1
ATOM 798 N N . ILE A 1 103 ? -20.746 -2.868 62.516 1.00 93.50 103 ILE A N 1
ATOM 799 C CA . ILE A 1 103 ? -19.325 -3.167 62.703 1.00 93.50 103 ILE A CA 1
ATOM 800 C C . ILE A 1 103 ? -18.565 -1.855 62.581 1.00 93.50 103 ILE A C 1
ATOM 802 O O . ILE A 1 103 ? -18.576 -1.241 61.521 1.00 93.50 103 ILE A O 1
ATOM 806 N N . ARG A 1 104 ? -17.904 -1.407 63.648 1.00 92.56 104 ARG A N 1
ATOM 807 C CA . ARG A 1 104 ? -17.176 -0.132 63.644 1.00 92.56 104 ARG A CA 1
ATOM 808 C C . ARG A 1 104 ? -15.798 -0.228 64.280 1.00 92.56 104 ARG A C 1
ATOM 810 O O . ARG A 1 104 ? -15.649 -0.823 65.349 1.00 92.56 104 ARG A O 1
ATOM 817 N N . ASN A 1 105 ? -14.794 0.392 63.659 1.00 91.25 105 ASN A N 1
ATOM 818 C CA . ASN A 1 105 ? -13.401 0.398 64.125 1.00 91.25 105 ASN A CA 1
ATOM 819 C C . ASN A 1 105 ? -12.882 -1.001 64.518 1.00 91.25 105 ASN A C 1
ATOM 821 O O . ASN A 1 105 ? -12.279 -1.151 65.578 1.00 91.25 105 ASN A O 1
ATOM 825 N N . SER A 1 106 ? -13.201 -2.035 63.737 1.00 92.00 106 SER A N 1
ATOM 826 C CA . SER A 1 106 ? -12.981 -3.439 64.112 1.00 92.00 106 SER A CA 1
ATOM 827 C C . SER A 1 106 ? -12.278 -4.240 63.015 1.00 92.00 106 SER A C 1
ATOM 829 O O . SER A 1 106 ? -12.448 -3.965 61.832 1.00 92.00 106 SER A O 1
ATOM 831 N N . TYR A 1 107 ? -11.536 -5.276 63.404 1.00 92.62 107 TYR A N 1
ATOM 832 C CA . TYR A 1 107 ? -11.030 -6.328 62.522 1.00 92.62 107 TYR A CA 1
ATOM 833 C C . TYR A 1 107 ? -11.690 -7.652 62.917 1.00 92.62 107 TYR A C 1
ATOM 835 O O . TYR A 1 107 ? -11.313 -8.272 63.916 1.00 92.62 107 TYR A O 1
ATOM 843 N N . LEU A 1 108 ? -12.701 -8.056 62.147 1.00 92.62 108 LEU A N 1
ATOM 844 C CA . LEU A 1 108 ? -13.577 -9.188 62.439 1.00 92.62 108 LEU A CA 1
ATOM 845 C C . LEU A 1 108 ? -13.559 -10.193 61.286 1.00 92.62 108 LEU A C 1
ATOM 847 O O . LEU A 1 108 ? -13.809 -9.833 60.138 1.00 92.62 108 LEU A O 1
ATOM 851 N N . THR A 1 109 ? -13.325 -11.462 61.607 1.00 93.12 109 THR A N 1
ATOM 852 C CA . THR A 1 109 ? -13.481 -12.592 60.686 1.00 93.12 109 THR A CA 1
ATOM 853 C C . THR A 1 109 ? -14.630 -13.478 61.154 1.00 93.12 109 THR A C 1
ATOM 855 O O . THR A 1 109 ? -14.600 -13.988 62.269 1.00 93.12 109 THR A O 1
ATOM 858 N N . VAL A 1 110 ? -15.634 -13.689 60.309 1.00 92.19 110 VAL A N 1
ATOM 859 C CA . VAL A 1 110 ? -16.745 -14.610 60.569 1.00 92.19 110 VAL A CA 1
ATOM 860 C C . VAL A 1 110 ? -16.566 -15.865 59.730 1.00 92.19 110 VAL A C 1
ATOM 862 O O . VAL A 1 110 ? -16.299 -15.785 58.529 1.00 92.19 110 VAL A O 1
ATOM 865 N N . ILE A 1 111 ? -16.686 -17.025 60.376 1.00 92.19 111 ILE A N 1
ATOM 866 C CA . ILE A 1 111 ? -16.396 -18.325 59.771 1.00 92.19 111 ILE A CA 1
ATOM 867 C C . ILE A 1 111 ? -17.604 -19.250 59.927 1.00 92.19 111 ILE A C 1
ATOM 869 O O . ILE A 1 111 ? -18.097 -19.442 61.037 1.00 92.19 111 ILE A O 1
ATOM 873 N N . GLY A 1 112 ? -18.055 -19.859 58.826 1.00 90.56 112 GLY A N 1
ATOM 874 C CA . GLY A 1 112 ? -19.055 -20.933 58.843 1.00 90.56 112 GLY A CA 1
ATOM 875 C C . GLY A 1 112 ? -20.428 -20.532 59.390 1.00 90.56 112 GLY A C 1
ATOM 876 O O . GLY A 1 112 ? -21.094 -21.365 59.998 1.00 90.56 112 GLY A O 1
ATOM 877 N N . SER A 1 113 ? -20.825 -19.265 59.240 1.00 91.31 113 SER A N 1
ATOM 878 C CA . SER A 1 113 ? -22.042 -18.716 59.860 1.00 91.31 113 SER A CA 1
ATOM 879 C C . SER A 1 113 ? -23.152 -18.404 58.845 1.00 91.31 113 SER A C 1
ATOM 881 O O . SER A 1 113 ? -22.920 -18.320 57.640 1.00 91.31 113 SER A O 1
ATOM 883 N N . ASN A 1 114 ? -24.367 -18.193 59.342 1.00 92.94 114 ASN A N 1
ATOM 884 C CA . ASN A 1 114 ? -25.541 -17.726 58.620 1.00 92.94 114 ASN A CA 1
ATOM 885 C C . ASN A 1 114 ? -26.137 -16.531 59.375 1.00 92.94 114 ASN A C 1
ATOM 887 O O . ASN A 1 114 ? -26.692 -16.686 60.460 1.00 92.94 114 ASN A O 1
ATOM 891 N N . ILE A 1 115 ? -25.980 -15.333 58.826 1.00 92.75 115 ILE A N 1
ATOM 892 C CA . ILE A 1 115 ? -26.418 -14.081 59.443 1.00 92.75 115 ILE A CA 1
ATOM 893 C C . ILE A 1 115 ? -27.606 -13.549 58.653 1.00 92.75 115 ILE A C 1
ATOM 895 O O . ILE A 1 115 ? -27.490 -13.312 57.459 1.00 92.75 115 ILE A O 1
ATOM 899 N N . SER A 1 116 ? -28.725 -13.300 59.318 1.00 93.94 116 SER A N 1
ATOM 900 C CA . SER A 1 116 ? -29.887 -12.610 58.773 1.00 93.94 116 SER A CA 1
ATOM 901 C C . SER A 1 116 ? -30.111 -11.314 59.545 1.00 93.94 116 SER A C 1
ATOM 903 O O . SER A 1 116 ? -30.292 -11.341 60.761 1.00 93.94 116 SER A O 1
ATOM 905 N N . SER A 1 117 ? -30.153 -10.181 58.849 1.00 93.94 117 SER A N 1
ATOM 906 C CA . SER A 1 117 ? -30.490 -8.894 59.453 1.00 93.94 117 SER A CA 1
ATOM 907 C C . SER A 1 117 ? -31.416 -8.046 58.591 1.00 93.94 117 SER A C 1
ATOM 909 O O . SER A 1 117 ? -31.580 -8.293 57.398 1.00 93.94 117 SER A O 1
ATOM 911 N N . VAL A 1 118 ? -32.049 -7.026 59.176 1.00 90.88 118 VAL A N 1
ATOM 912 C CA . VAL A 1 118 ? -32.744 -5.998 58.385 1.00 90.88 118 VAL A CA 1
ATOM 913 C C . VAL A 1 118 ? -31.721 -5.040 57.772 1.00 90.88 118 VAL A C 1
ATOM 915 O O . VAL A 1 118 ? -31.851 -4.666 56.604 1.00 90.88 118 VAL A O 1
ATOM 918 N N . ARG A 1 119 ? -30.691 -4.655 58.537 1.00 93.62 119 ARG A N 1
ATOM 919 C CA . ARG A 1 119 ? -29.602 -3.764 58.102 1.00 93.62 119 ARG A CA 1
ATOM 920 C C . ARG A 1 119 ? -28.237 -4.278 58.545 1.00 93.62 119 ARG A C 1
ATOM 922 O O . ARG A 1 119 ? -28.120 -4.885 59.611 1.00 93.62 119 ARG A O 1
ATOM 929 N N . LEU A 1 120 ? -27.213 -4.016 57.737 1.00 95.38 120 LEU A N 1
ATOM 930 C CA . LEU A 1 120 ? -25.818 -4.252 58.101 1.00 95.38 120 LEU A CA 1
ATOM 931 C C . LEU A 1 120 ? -24.976 -3.034 57.722 1.00 95.38 120 LEU A C 1
ATOM 933 O O . LEU A 1 120 ? -24.984 -2.628 56.559 1.00 95.38 120 LEU A O 1
ATOM 937 N N . SER A 1 121 ? -24.243 -2.471 58.681 1.00 94.69 121 SER A N 1
ATOM 938 C CA . SER A 1 121 ? -23.306 -1.373 58.457 1.00 94.69 121 SER A CA 1
ATOM 939 C C . SER A 1 121 ? -21.884 -1.733 58.886 1.00 94.69 121 SER A C 1
ATOM 941 O O . SER A 1 121 ? -21.670 -2.365 59.919 1.00 94.69 121 SER A O 1
ATOM 943 N N . VAL A 1 122 ? -20.901 -1.345 58.074 1.00 94.44 122 VAL A N 1
ATOM 944 C CA . VAL A 1 122 ? -19.469 -1.523 58.353 1.00 94.44 122 VAL A CA 1
ATOM 945 C C . VAL A 1 122 ? -18.783 -0.170 58.217 1.00 94.44 122 VAL A C 1
ATOM 947 O O . VAL A 1 122 ? -18.881 0.450 57.167 1.00 94.44 122 VAL A O 1
ATOM 950 N N . GLU A 1 123 ? -18.105 0.299 59.257 1.00 93.19 123 GLU A N 1
ATOM 951 C CA . GLU A 1 123 ? -17.489 1.628 59.314 1.00 93.19 123 GLU A CA 1
ATOM 952 C C . GLU A 1 123 ? -16.050 1.534 59.829 1.00 93.19 123 GLU A C 1
ATOM 954 O O . GLU A 1 123 ? -15.795 0.973 60.900 1.00 93.19 123 GLU A O 1
ATOM 959 N N . ASN A 1 124 ? -15.095 2.085 59.081 1.00 91.12 124 ASN A N 1
ATOM 960 C CA . ASN A 1 124 ? -13.661 2.068 59.382 1.00 91.12 124 ASN A CA 1
ATOM 961 C C . ASN A 1 124 ? -13.165 0.697 59.901 1.00 91.12 124 ASN A C 1
ATOM 963 O O . ASN A 1 124 ? -12.541 0.601 60.959 1.00 91.12 124 ASN A O 1
ATOM 967 N N . SER A 1 125 ? -13.554 -0.387 59.225 1.00 93.56 125 SER A N 1
ATOM 968 C CA . SER A 1 125 ? -13.369 -1.759 59.710 1.00 93.56 125 SER A CA 1
ATOM 969 C C . SER A 1 125 ? -12.880 -2.703 58.617 1.00 93.56 125 SER A C 1
ATOM 971 O O . SER A 1 125 ? -13.154 -2.515 57.434 1.00 93.56 125 SER A O 1
ATOM 973 N N . PHE A 1 126 ? -12.196 -3.767 59.028 1.00 94.50 126 PHE A N 1
ATOM 974 C CA . PHE A 1 126 ? -11.910 -4.925 58.192 1.00 94.50 126 PHE A CA 1
ATOM 975 C C . PHE A 1 126 ? -12.881 -6.044 58.568 1.00 94.50 126 PHE A C 1
ATOM 977 O O . PHE A 1 126 ? -12.822 -6.584 59.674 1.00 94.50 126 PHE A O 1
ATOM 984 N N . PHE A 1 127 ? -13.782 -6.385 57.654 1.00 95.38 127 PHE A N 1
ATOM 985 C CA . PHE A 1 127 ? -14.782 -7.423 57.848 1.00 95.38 127 PHE A CA 1
ATOM 986 C C . PHE A 1 127 ? -14.575 -8.549 56.841 1.00 95.38 127 PHE A C 1
ATOM 988 O O . PHE A 1 127 ? -14.705 -8.350 55.634 1.00 95.38 127 PHE A O 1
ATOM 995 N N . ARG A 1 128 ? -14.234 -9.739 57.335 1.00 96.06 128 ARG A N 1
ATOM 996 C CA . ARG A 1 128 ? -13.939 -10.914 56.515 1.00 96.06 128 ARG A CA 1
ATOM 997 C C . ARG A 1 128 ? -14.950 -12.023 56.751 1.00 96.06 128 ARG A C 1
ATOM 999 O O . ARG A 1 128 ? -15.210 -12.394 57.887 1.00 96.06 128 ARG A O 1
ATOM 1006 N N . LEU A 1 129 ? -15.463 -12.588 55.670 1.00 96.00 129 LEU A N 1
ATOM 1007 C CA . LEU A 1 129 ? -16.396 -13.706 55.644 1.00 96.00 129 LEU A CA 1
ATOM 1008 C C . LEU A 1 129 ? -15.699 -14.925 55.043 1.00 96.00 129 LEU A C 1
ATOM 1010 O O . LEU A 1 129 ? -15.111 -14.831 53.966 1.00 96.00 129 LEU A O 1
ATOM 1014 N N . ILE A 1 130 ? -15.751 -16.060 55.736 1.00 95.81 130 ILE A N 1
ATOM 1015 C CA . ILE A 1 130 ? -15.203 -17.338 55.269 1.00 95.81 130 ILE A CA 1
ATOM 1016 C C . ILE A 1 130 ? -16.302 -18.393 55.372 1.00 95.81 130 ILE A C 1
ATOM 1018 O O . ILE A 1 130 ? -16.826 -18.616 56.466 1.00 95.81 130 ILE A O 1
ATOM 1022 N N . ASN A 1 131 ? -16.665 -19.040 54.261 1.00 94.81 131 ASN A N 1
ATOM 1023 C CA . ASN A 1 131 ? -17.757 -20.024 54.204 1.00 94.81 131 ASN A CA 1
ATOM 1024 C C . ASN A 1 131 ? -19.041 -19.538 54.906 1.00 94.81 131 ASN A C 1
ATOM 1026 O O . ASN A 1 131 ? -19.681 -20.292 55.637 1.00 94.81 131 ASN A O 1
ATOM 1030 N N . THR A 1 132 ? -19.364 -18.249 54.773 1.00 94.81 132 THR A N 1
ATOM 1031 C CA . THR A 1 132 ? -20.433 -17.595 55.539 1.00 94.81 132 THR A CA 1
ATOM 1032 C C . THR A 1 132 ? -21.518 -17.075 54.605 1.00 94.81 132 THR A C 1
ATOM 1034 O O . THR A 1 132 ? -21.232 -16.561 53.524 1.00 94.81 132 THR A O 1
ATOM 1037 N N . THR A 1 133 ? -22.773 -17.207 55.030 1.00 96.69 133 THR A N 1
ATOM 1038 C CA . THR A 1 133 ? -23.941 -16.638 54.350 1.00 96.69 133 THR A CA 1
ATOM 1039 C C . THR A 1 133 ? -24.448 -15.431 55.131 1.00 96.69 133 THR A C 1
ATOM 1041 O O . THR A 1 133 ? -24.650 -15.517 56.338 1.00 96.69 133 THR A O 1
ATOM 1044 N N . VAL A 1 134 ? -24.658 -14.305 54.455 1.00 96.31 134 VAL A N 1
ATOM 1045 C CA . VAL A 1 134 ? -25.226 -13.083 55.035 1.00 96.31 134 VAL A CA 1
ATOM 1046 C C . VAL A 1 134 ? -26.437 -12.661 54.211 1.00 96.31 134 VAL A C 1
ATOM 1048 O O . VAL A 1 134 ? -26.330 -12.486 53.001 1.00 96.31 134 VAL A O 1
ATOM 1051 N N . VAL A 1 135 ? -27.583 -12.477 54.858 1.00 96.25 135 VAL A N 1
ATOM 1052 C CA . VAL A 1 135 ? -28.847 -12.039 54.263 1.00 96.25 135 VAL A CA 1
ATOM 1053 C C . VAL A 1 135 ? -29.289 -10.747 54.944 1.00 96.25 135 VAL A C 1
ATOM 1055 O O . VAL A 1 135 ? -29.594 -10.733 56.130 1.00 96.25 135 VAL A O 1
ATOM 1058 N N . VAL A 1 136 ? -29.344 -9.653 54.194 1.00 94.62 136 VAL A N 1
ATOM 1059 C CA . VAL A 1 136 ? -29.734 -8.323 54.663 1.00 94.62 136 VAL A CA 1
ATOM 1060 C C . VAL A 1 136 ? -31.027 -7.917 53.960 1.00 94.62 136 VAL A C 1
ATOM 1062 O O . VAL A 1 136 ? -31.048 -7.684 52.757 1.00 94.62 136 VAL A O 1
ATOM 1065 N N . GLN A 1 137 ? -32.139 -7.841 54.687 1.00 90.75 137 GLN A N 1
ATOM 1066 C CA . GLN A 1 137 ? -33.456 -7.647 54.070 1.00 90.75 137 GLN A CA 1
ATOM 1067 C C . GLN A 1 137 ? -33.598 -6.281 53.381 1.00 90.75 137 GLN A C 1
ATOM 1069 O O . GLN A 1 137 ? -34.236 -6.198 52.334 1.00 90.75 137 GLN A O 1
ATOM 1074 N N . ASN A 1 138 ? -33.011 -5.219 53.949 1.00 91.94 138 ASN A N 1
ATOM 1075 C CA . ASN A 1 138 ? -33.136 -3.862 53.413 1.00 91.94 138 ASN A CA 1
ATOM 1076 C C . ASN A 1 138 ? -31.832 -3.324 52.820 1.00 91.94 138 ASN A C 1
ATOM 1078 O O . ASN A 1 138 ? -31.780 -3.080 51.618 1.00 91.94 138 ASN A O 1
ATOM 1082 N N . SER A 1 139 ? -30.809 -3.073 53.642 1.00 93.62 139 SER A N 1
ATOM 1083 C CA . SER A 1 139 ? -29.629 -2.325 53.187 1.00 93.62 139 SER A CA 1
ATOM 1084 C C . SER A 1 139 ? -28.327 -2.782 53.836 1.00 93.62 139 SER A C 1
ATOM 1086 O O . SER A 1 139 ? -28.211 -2.775 55.066 1.00 93.62 139 SER A O 1
ATOM 1088 N N . LEU A 1 140 ? -27.339 -3.080 52.994 1.00 95.50 140 LEU A N 1
ATOM 1089 C CA . LEU A 1 140 ? -25.935 -3.267 53.349 1.00 95.50 140 LEU A CA 1
ATOM 1090 C C . LEU A 1 140 ? -25.170 -1.974 53.034 1.00 95.50 140 LEU A C 1
ATOM 1092 O O . LEU A 1 140 ? -25.148 -1.542 51.884 1.00 95.50 140 LEU A O 1
ATOM 1096 N N . SER A 1 141 ? -24.535 -1.352 54.025 1.00 94.31 141 SER A N 1
ATOM 1097 C CA . SER A 1 141 ? -23.732 -0.138 53.828 1.00 94.31 141 SER A CA 1
ATOM 1098 C C . SER A 1 141 ? -22.317 -0.308 54.370 1.00 94.31 141 SER A C 1
ATOM 1100 O O . SER A 1 141 ? -22.148 -0.578 55.556 1.00 94.31 141 SER A O 1
ATOM 1102 N N . VAL A 1 142 ? -21.300 -0.093 53.543 1.00 91.44 142 VAL A N 1
ATOM 1103 C CA . VAL A 1 142 ? -19.896 -0.074 53.967 1.00 91.44 142 VAL A CA 1
ATOM 1104 C C . VAL A 1 142 ? -19.342 1.331 53.755 1.00 91.44 142 VAL A C 1
ATOM 1106 O O . VAL A 1 142 ? -19.460 1.898 52.670 1.00 91.44 142 VAL A O 1
ATOM 1109 N N . ASP A 1 143 ? -18.792 1.893 54.829 1.00 81.44 143 ASP A N 1
ATOM 1110 C CA . ASP A 1 143 ? -18.213 3.232 54.917 1.00 81.44 143 ASP A CA 1
ATOM 1111 C C . ASP A 1 143 ? -19.118 4.410 54.496 1.00 81.44 143 ASP A C 1
ATOM 1113 O O . ASP A 1 143 ? -18.654 5.358 53.864 1.00 81.44 143 ASP A O 1
ATOM 1117 N N . PRO A 1 144 ? -20.405 4.467 54.893 1.00 64.88 144 PRO A N 1
ATOM 1118 C CA . PRO A 1 144 ? -21.251 5.621 54.563 1.00 64.88 144 PRO A CA 1
ATOM 1119 C C . PRO A 1 144 ? -20.680 6.962 55.080 1.00 64.88 144 PRO A C 1
ATOM 1121 O O . PRO A 1 144 ? -20.878 8.002 54.444 1.00 64.88 144 PRO A O 1
ATOM 1124 N N . ASN A 1 145 ? -19.937 6.931 56.198 1.00 71.38 145 ASN A N 1
ATOM 1125 C CA . ASN A 1 145 ? -19.457 8.105 56.942 1.00 71.38 145 ASN A CA 1
ATOM 1126 C C . ASN A 1 145 ? -17.935 8.113 57.225 1.00 71.38 145 ASN A C 1
ATOM 1128 O O . ASN A 1 145 ? -17.456 9.002 57.931 1.00 71.38 145 ASN A O 1
ATOM 1132 N N . SER A 1 146 ? -17.176 7.141 56.713 1.00 68.19 146 SER A N 1
ATOM 1133 C CA . SER A 1 146 ? -15.733 6.949 56.960 1.00 68.19 146 SER A CA 1
ATOM 1134 C C . SER A 1 146 ? -14.989 6.593 55.667 1.00 68.19 146 SER A C 1
ATOM 1136 O O . SER A 1 146 ? -15.601 6.552 54.606 1.00 68.19 146 SER A O 1
ATOM 1138 N N . ILE A 1 147 ? -13.664 6.416 55.732 1.00 72.88 147 ILE A N 1
ATOM 1139 C CA . ILE A 1 147 ? -12.822 6.094 54.570 1.00 72.88 147 ILE A CA 1
ATOM 1140 C C . ILE A 1 147 ? -11.959 4.871 54.908 1.00 72.88 147 ILE A C 1
ATOM 1142 O O . ILE A 1 147 ? -11.249 4.902 55.913 1.00 72.88 147 ILE A O 1
ATOM 1146 N N . GLY A 1 148 ? -11.949 3.853 54.041 1.00 74.81 148 GLY A N 1
ATOM 1147 C CA . GLY A 1 148 ? -10.957 2.769 54.046 1.00 74.81 148 GLY A CA 1
ATOM 1148 C C . GLY A 1 148 ? -11.386 1.411 54.626 1.00 74.81 148 GLY A C 1
ATOM 1149 O O . GLY A 1 148 ? -10.522 0.577 54.894 1.00 74.81 148 GLY A O 1
ATOM 1150 N N . SER A 1 149 ? -12.676 1.144 54.814 1.00 92.12 149 SER A N 1
ATOM 1151 C CA . SER A 1 149 ? -13.197 -0.165 55.210 1.00 92.12 149 SER A CA 1
ATOM 1152 C C . SER A 1 149 ? -12.943 -1.211 54.137 1.00 92.12 149 SER A C 1
ATOM 1154 O O . SER A 1 149 ? -13.041 -0.959 52.934 1.00 92.12 149 SER A O 1
ATOM 1156 N N . THR A 1 150 ? -12.669 -2.426 54.595 1.00 94.38 150 THR A N 1
ATOM 1157 C CA . THR A 1 150 ? -12.448 -3.587 53.739 1.00 94.38 150 THR A CA 1
ATOM 1158 C C . THR A 1 150 ? -13.509 -4.640 54.018 1.00 94.38 150 THR A C 1
ATOM 1160 O O . THR A 1 150 ? -13.681 -5.057 55.163 1.00 94.38 150 THR A O 1
ATOM 1163 N N . LEU A 1 151 ? -14.188 -5.099 52.970 1.00 95.50 151 LEU A N 1
ATOM 1164 C CA . LEU A 1 151 ? -15.088 -6.246 53.005 1.00 95.50 151 LEU A CA 1
ATOM 1165 C C . LEU A 1 151 ? -14.440 -7.382 52.211 1.00 95.50 151 LEU A C 1
ATOM 1167 O O . LEU A 1 151 ? -14.251 -7.269 51.005 1.00 95.50 151 LEU A O 1
ATOM 1171 N N . SER A 1 152 ? -14.084 -8.478 52.874 1.00 96.38 152 SER A N 1
ATOM 1172 C CA . SER A 1 152 ? -13.437 -9.627 52.239 1.00 96.38 152 SER A CA 1
ATOM 1173 C C . SER A 1 152 ? -14.349 -10.847 52.273 1.00 96.38 152 SER A C 1
ATOM 1175 O O . SER A 1 152 ? -14.821 -11.234 53.337 1.00 96.38 152 SER A O 1
ATOM 1177 N N . LEU A 1 153 ? -14.588 -11.467 51.120 1.00 96.06 153 LEU A N 1
ATOM 1178 C CA . LEU A 1 153 ? -15.332 -12.715 50.995 1.00 96.06 153 LEU A CA 1
ATOM 1179 C C . LEU A 1 153 ? -14.386 -13.839 50.564 1.00 96.06 153 LEU A C 1
ATOM 1181 O O . LEU A 1 153 ? -13.550 -13.679 49.669 1.00 96.06 153 LEU A O 1
ATOM 1185 N N . HIS A 1 154 ? -14.536 -14.987 51.213 1.00 95.94 154 HIS A N 1
ATOM 1186 C CA . HIS A 1 154 ? -13.875 -16.234 50.870 1.00 95.94 154 HIS A CA 1
ATOM 1187 C C . HIS A 1 154 ? -14.917 -17.349 50.854 1.00 95.94 154 HIS A C 1
ATOM 1189 O O . HIS A 1 154 ? -15.462 -17.688 51.909 1.00 95.94 154 HIS A O 1
ATOM 1195 N N . ASP A 1 155 ? -15.233 -17.861 49.665 1.00 95.25 155 ASP A N 1
ATOM 1196 C CA . ASP A 1 155 ? -16.252 -18.899 49.452 1.00 95.25 155 ASP A CA 1
ATOM 1197 C C . ASP A 1 155 ? -17.582 -18.594 50.174 1.00 95.25 155 ASP A C 1
ATOM 1199 O O . ASP A 1 155 ? -18.159 -19.425 50.874 1.00 95.25 155 ASP A O 1
ATOM 1203 N N . SER A 1 156 ? -18.031 -17.339 50.083 1.00 96.81 156 SER A N 1
ATOM 1204 C CA . SER A 1 156 ? -19.136 -16.795 50.881 1.00 96.81 156 SER A CA 1
ATOM 1205 C C . SER A 1 156 ? -20.271 -16.238 50.019 1.00 96.81 156 SER A C 1
ATOM 1207 O O . SER A 1 156 ? -20.104 -15.938 48.833 1.00 96.81 156 SER A O 1
ATOM 1209 N N . VAL A 1 157 ? -21.445 -16.092 50.639 1.00 96.38 157 VAL A N 1
ATOM 1210 C CA . VAL A 1 157 ? -22.667 -15.593 49.998 1.00 96.38 157 VAL A CA 1
ATOM 1211 C C . VAL A 1 157 ? -23.158 -14.345 50.724 1.00 96.38 157 VAL A C 1
ATOM 1213 O O . VAL A 1 157 ? -23.424 -14.392 51.921 1.00 96.38 157 VAL A O 1
ATOM 1216 N N . ILE A 1 158 ? -23.339 -13.243 49.999 1.00 96.19 158 ILE A N 1
ATOM 1217 C CA . ILE A 1 158 ? -24.038 -12.052 50.496 1.00 96.19 158 ILE A CA 1
ATOM 1218 C C . ILE A 1 158 ? -25.317 -11.875 49.691 1.00 96.19 158 ILE A C 1
ATOM 1220 O O . ILE A 1 158 ? -25.297 -11.931 48.467 1.00 96.19 158 ILE A O 1
ATOM 1224 N N . SER A 1 159 ? -26.434 -11.658 50.376 1.00 96.06 159 SER A N 1
ATOM 1225 C CA . SER A 1 159 ? -27.710 -11.282 49.779 1.00 96.06 159 SER A CA 1
ATOM 1226 C C . SER A 1 159 ? -28.226 -10.017 50.446 1.00 96.06 159 SER A C 1
ATOM 1228 O O . SER A 1 159 ? -28.386 -10.001 51.658 1.00 96.06 159 SER A O 1
ATOM 1230 N N . SER A 1 160 ? -28.486 -8.964 49.681 1.00 95.00 160 SER A N 1
ATOM 1231 C CA . SER A 1 160 ? -29.067 -7.707 50.154 1.00 95.00 160 SER A CA 1
ATOM 1232 C C . SER A 1 160 ? -30.179 -7.250 49.210 1.00 95.00 160 SER A C 1
ATOM 1234 O O . SER A 1 160 ? -30.268 -7.724 48.081 1.00 95.00 160 SER A O 1
ATOM 1236 N N . ASN A 1 161 ? -31.036 -6.322 49.631 1.00 92.56 161 ASN A N 1
ATOM 1237 C CA . ASN A 1 161 ? -31.891 -5.614 48.681 1.00 92.56 161 ASN A CA 1
ATOM 1238 C C . ASN A 1 161 ? -31.111 -4.460 48.033 1.00 92.56 161 ASN A C 1
ATOM 1240 O O . ASN A 1 161 ? -30.927 -4.465 46.819 1.00 92.56 161 ASN A O 1
ATOM 1244 N N . THR A 1 162 ? -30.573 -3.529 48.827 1.00 94.31 162 THR A N 1
ATOM 1245 C CA . THR A 1 162 ? -29.669 -2.470 48.347 1.00 94.31 162 THR A CA 1
ATOM 1246 C C . THR A 1 162 ? -28.300 -2.557 49.013 1.00 94.31 162 THR A C 1
ATOM 1248 O O . THR A 1 162 ? -28.184 -2.885 50.197 1.00 94.31 162 THR A O 1
ATOM 1251 N N . THR A 1 163 ? -27.244 -2.273 48.256 1.00 96.25 163 THR A N 1
ATOM 1252 C CA . THR A 1 163 ? -25.869 -2.269 48.765 1.00 96.25 163 THR A CA 1
ATOM 1253 C C . THR A 1 163 ? -25.164 -0.966 48.395 1.00 96.25 163 THR A C 1
ATOM 1255 O O . THR A 1 163 ? -25.126 -0.583 47.230 1.00 96.25 163 THR A O 1
ATOM 1258 N N . ILE A 1 164 ? -24.581 -0.289 49.380 1.00 95.00 164 ILE A N 1
ATOM 1259 C CA . ILE A 1 164 ? -23.842 0.966 49.208 1.00 95.00 164 ILE A CA 1
ATOM 1260 C C . ILE A 1 164 ? -22.423 0.755 49.739 1.00 95.00 164 ILE A C 1
ATOM 1262 O O . ILE A 1 164 ? -22.243 0.502 50.927 1.00 95.00 164 ILE A O 1
ATOM 1266 N N . LEU A 1 165 ? -21.426 0.845 48.862 1.00 94.44 165 LEU A N 1
ATOM 1267 C CA . LEU A 1 165 ? -20.009 0.636 49.162 1.00 94.44 165 LEU A CA 1
ATOM 1268 C C . LEU A 1 165 ? -19.248 1.921 48.823 1.00 94.44 165 LEU A C 1
ATOM 1270 O O . LEU A 1 165 ? -18.867 2.155 47.676 1.00 94.44 165 LEU A O 1
ATOM 1274 N N . ARG A 1 166 ? -19.047 2.792 49.807 1.00 92.56 166 ARG A N 1
ATOM 1275 C CA . ARG A 1 166 ? -18.339 4.059 49.597 1.00 92.56 166 ARG A CA 1
ATOM 1276 C C . ARG A 1 166 ? -16.882 3.905 50.007 1.00 92.56 166 ARG A C 1
ATOM 1278 O O . ARG A 1 166 ? -16.621 3.366 51.075 1.00 92.56 166 ARG A O 1
ATOM 1285 N N . SER A 1 167 ? -15.937 4.318 49.158 1.00 90.75 167 SER A N 1
ATOM 1286 C CA . SER A 1 167 ? -14.486 4.233 49.427 1.00 90.75 167 SER A CA 1
ATOM 1287 C C . SER A 1 167 ? -14.037 2.866 49.975 1.00 90.75 167 SER A C 1
ATOM 1289 O O . SER A 1 167 ? -13.095 2.768 50.760 1.00 90.75 167 SER A O 1
ATOM 1291 N N . THR A 1 168 ? -14.759 1.808 49.597 1.00 93.19 168 THR A N 1
ATOM 1292 C CA . THR A 1 168 ? -14.645 0.473 50.185 1.00 93.19 168 THR A CA 1
ATOM 1293 C C . THR A 1 168 ? -13.678 -0.372 49.373 1.00 93.19 168 THR A C 1
ATOM 1295 O O . THR A 1 168 ? -13.721 -0.347 48.142 1.00 93.19 168 THR A O 1
ATOM 1298 N N . HIS A 1 169 ? -12.861 -1.181 50.047 1.00 94.44 169 HIS A N 1
ATOM 1299 C CA . HIS A 1 169 ? -12.083 -2.247 49.417 1.00 94.44 169 HIS A CA 1
ATOM 1300 C C . HIS A 1 169 ? -12.832 -3.582 49.524 1.00 94.44 169 HIS A C 1
ATOM 1302 O O . HIS A 1 169 ? -12.870 -4.205 50.582 1.00 94.44 169 HIS A O 1
ATOM 1308 N N . LEU A 1 170 ? -13.464 -4.019 48.437 1.00 94.81 170 LEU A N 1
ATOM 1309 C CA . LEU A 1 170 ? -14.136 -5.312 48.329 1.00 94.81 170 LEU A CA 1
ATOM 1310 C C . LEU A 1 170 ? -13.164 -6.351 47.760 1.00 94.81 170 LEU A C 1
ATOM 1312 O O . LEU A 1 170 ? -12.690 -6.192 46.640 1.00 94.81 170 LEU A O 1
ATOM 1316 N N . ILE A 1 171 ? -12.873 -7.413 48.510 1.00 94.75 171 ILE A N 1
ATOM 1317 C CA . ILE A 1 171 ? -11.924 -8.465 48.114 1.00 94.75 171 ILE A CA 1
ATOM 1318 C C . ILE A 1 171 ? -12.655 -9.801 48.013 1.00 94.75 171 ILE A C 1
ATOM 1320 O O . ILE A 1 171 ? -13.180 -10.294 49.008 1.00 94.75 171 ILE A O 1
ATOM 1324 N N . LEU A 1 172 ? -12.645 -10.420 46.836 1.00 93.88 172 LEU A N 1
ATOM 1325 C CA . LEU A 1 172 ? -13.293 -11.702 46.565 1.00 93.88 172 LEU A CA 1
ATOM 1326 C C . LEU A 1 172 ? -12.223 -12.769 46.318 1.00 93.88 172 LEU A C 1
ATOM 1328 O O . LEU A 1 172 ? -11.459 -12.674 45.362 1.00 93.88 172 LEU A O 1
ATOM 1332 N N . THR A 1 173 ? -12.138 -13.771 47.193 1.00 92.56 173 THR A N 1
ATOM 1333 C CA . THR A 1 173 ? -11.100 -14.819 47.169 1.00 92.56 173 THR A CA 1
ATOM 1334 C C . THR A 1 173 ? -11.700 -16.218 47.323 1.00 92.56 173 THR A C 1
ATOM 1336 O O . THR A 1 173 ? -12.885 -16.363 47.605 1.00 92.56 173 THR A O 1
ATOM 1339 N N . GLY A 1 174 ? -10.878 -17.260 47.175 1.00 89.38 174 GLY A N 1
ATOM 1340 C CA . GLY A 1 174 ? -11.320 -18.656 47.273 1.00 89.38 174 GLY A CA 1
ATOM 1341 C C . GLY A 1 174 ? -11.608 -19.261 45.902 1.00 89.38 174 GLY A C 1
ATOM 1342 O O . GLY A 1 174 ? -10.883 -18.984 44.937 1.00 89.38 174 GLY A O 1
ATOM 1343 N N . THR A 1 175 ? -12.638 -20.101 45.841 1.00 88.81 175 THR A N 1
ATOM 1344 C CA . THR A 1 175 ? -13.121 -20.779 44.632 1.00 88.81 175 THR A CA 1
ATOM 1345 C C . THR A 1 175 ? -14.279 -20.030 43.977 1.00 88.81 175 THR A C 1
ATOM 1347 O O . THR A 1 175 ? -14.157 -19.659 42.813 1.00 88.81 175 THR A O 1
ATOM 1350 N N . ASN A 1 176 ? -15.360 -19.748 44.710 1.00 89.69 176 ASN A N 1
ATOM 1351 C CA . ASN A 1 176 ? -16.563 -19.121 44.163 1.00 89.69 176 ASN A CA 1
ATOM 1352 C C . ASN A 1 176 ? -17.286 -18.282 45.225 1.00 89.69 176 ASN A C 1
ATOM 1354 O O . ASN A 1 176 ? -17.613 -18.783 46.299 1.00 89.69 176 ASN A O 1
ATOM 1358 N N . ASN A 1 177 ? -17.589 -17.025 44.912 1.00 94.44 177 ASN A N 1
ATOM 1359 C CA . ASN A 1 177 ? -18.390 -16.150 45.770 1.00 94.44 177 ASN A CA 1
ATOM 1360 C C . ASN A 1 177 ? -19.718 -15.803 45.096 1.00 94.44 177 ASN A C 1
ATOM 1362 O O . ASN A 1 177 ? -19.784 -15.641 43.879 1.00 94.44 177 ASN A O 1
ATOM 1366 N N . THR A 1 178 ? -20.782 -15.647 45.886 1.00 96.00 178 THR A N 1
ATOM 1367 C CA . THR A 1 178 ? -22.090 -15.206 45.375 1.00 96.00 178 THR A CA 1
ATOM 1368 C C . THR A 1 178 ? -22.498 -13.883 46.007 1.00 96.00 178 THR A C 1
ATOM 1370 O O . THR A 1 178 ? -22.524 -13.751 47.230 1.00 96.00 178 THR A O 1
ATOM 1373 N N . PHE A 1 179 ? -22.856 -12.912 45.172 1.00 95.81 179 PHE A N 1
ATOM 1374 C CA . PHE A 1 179 ? -23.359 -11.613 45.599 1.00 95.81 179 PHE A CA 1
ATOM 1375 C C . PHE A 1 179 ? -24.727 -11.359 44.965 1.00 95.81 179 PHE A C 1
ATOM 1377 O O . PHE A 1 179 ? -24.844 -11.187 43.752 1.00 95.81 179 PHE A O 1
ATOM 1384 N N . ASN A 1 180 ? -25.766 -11.334 45.792 1.00 95.50 180 ASN A N 1
ATOM 1385 C CA . ASN A 1 180 ? -27.134 -11.046 45.389 1.00 95.50 180 ASN A CA 1
ATOM 1386 C C . ASN A 1 180 ? -27.515 -9.662 45.918 1.00 95.50 180 ASN A C 1
ATOM 1388 O O . ASN A 1 180 ? -27.521 -9.440 47.123 1.00 95.50 180 ASN A O 1
ATOM 1392 N N . SER A 1 181 ? -27.841 -8.725 45.041 1.00 94.25 181 SER A N 1
ATOM 1393 C CA . SER A 1 181 ? -28.372 -7.412 45.418 1.00 94.25 181 SER A CA 1
ATOM 1394 C C . SER A 1 181 ? -29.317 -6.941 44.332 1.00 94.25 181 SER A C 1
ATOM 1396 O O . SER A 1 181 ? -29.044 -7.194 43.172 1.00 94.25 181 SER A O 1
ATOM 1398 N N . THR A 1 182 ? -30.415 -6.245 44.621 1.00 93.06 182 THR A N 1
ATOM 1399 C CA . THR A 1 182 ? -31.175 -5.650 43.499 1.00 93.06 182 THR A CA 1
ATOM 1400 C C . THR A 1 182 ? -30.354 -4.547 42.836 1.00 93.06 182 THR A C 1
ATOM 1402 O O . THR A 1 182 ? -30.261 -4.487 41.609 1.00 93.06 182 THR A O 1
ATOM 1405 N N . PHE A 1 183 ? -29.677 -3.748 43.662 1.00 94.94 183 PHE A N 1
ATOM 1406 C CA . PHE A 1 183 ? -28.787 -2.673 43.252 1.00 94.94 183 PHE A CA 1
ATOM 1407 C C . PHE A 1 183 ? -27.591 -2.580 44.203 1.00 94.94 183 PHE A C 1
ATOM 1409 O O . PHE A 1 183 ? -27.756 -2.618 45.428 1.00 94.94 183 PHE A O 1
ATOM 1416 N N . THR A 1 184 ? -26.391 -2.445 43.650 1.00 96.00 184 THR A N 1
ATOM 1417 C CA . THR A 1 184 ? -25.156 -2.175 44.388 1.00 96.00 184 THR A CA 1
ATOM 1418 C C . THR A 1 184 ? -24.430 -0.999 43.760 1.00 96.00 184 THR A C 1
ATOM 1420 O O . THR A 1 184 ? -24.250 -0.974 42.546 1.00 96.00 184 THR A O 1
ATOM 1423 N N . HIS A 1 185 ? -23.948 -0.071 44.582 1.00 95.75 185 HIS A N 1
ATOM 1424 C CA . HIS A 1 185 ? -23.138 1.059 44.128 1.00 95.75 185 HIS A CA 1
ATOM 1425 C C . HIS A 1 185 ? -21.791 1.084 44.848 1.00 95.75 185 HIS A C 1
ATOM 1427 O O . HIS A 1 185 ? -21.754 1.184 46.074 1.00 95.75 185 HIS A O 1
ATOM 1433 N N . LEU A 1 186 ? -20.699 0.989 44.087 1.00 94.81 186 LEU A N 1
ATOM 1434 C CA . LEU A 1 186 ? -19.320 1.171 44.543 1.00 94.81 186 LEU A CA 1
ATOM 1435 C C . LEU A 1 186 ? -18.793 2.512 44.015 1.00 94.81 186 LEU A C 1
ATOM 1437 O O . LEU A 1 186 ? -18.725 2.712 42.800 1.00 94.81 186 LEU A O 1
ATOM 1441 N N . TYR A 1 187 ? -18.443 3.444 44.902 1.00 93.88 187 TYR A N 1
ATOM 1442 C CA . TYR A 1 187 ? -18.053 4.800 44.494 1.00 93.88 187 TYR A CA 1
ATOM 1443 C C . TYR A 1 187 ? -17.076 5.495 45.449 1.00 93.88 187 TYR A C 1
ATOM 1445 O O . TYR A 1 187 ? -16.734 4.955 46.500 1.00 93.88 187 TYR A O 1
ATOM 1453 N N . ASP A 1 188 ? -16.633 6.702 45.072 1.00 89.31 188 ASP A N 1
ATOM 1454 C CA . ASP A 1 188 ? -15.673 7.542 45.806 1.00 89.31 188 ASP A CA 1
ATOM 1455 C C . ASP A 1 188 ? -14.343 6.814 46.093 1.00 89.31 188 ASP A C 1
ATOM 1457 O O . ASP A 1 188 ? -13.988 6.594 47.249 1.00 89.31 188 ASP A O 1
ATOM 1461 N N . ASN A 1 189 ? -13.581 6.448 45.055 1.00 87.31 189 ASN A N 1
ATOM 1462 C CA . ASN A 1 189 ? -12.306 5.719 45.170 1.00 87.31 189 ASN A CA 1
ATOM 1463 C C . ASN A 1 189 ? -12.446 4.326 45.811 1.00 87.31 189 ASN A C 1
ATOM 1465 O O . ASN A 1 189 ? -11.584 3.892 46.577 1.00 87.31 189 ASN A O 1
ATOM 1469 N N . GLY A 1 190 ? -13.533 3.619 45.500 1.00 91.00 190 GLY A N 1
ATOM 1470 C CA . GLY A 1 190 ? -13.683 2.214 45.854 1.00 91.00 190 GLY A CA 1
ATOM 1471 C C . GLY A 1 190 ? -12.685 1.321 45.110 1.00 91.00 190 GLY A C 1
ATOM 1472 O O . GLY A 1 190 ? -12.132 1.686 44.067 1.00 91.00 190 GLY A O 1
ATOM 1473 N N . ARG A 1 191 ? -12.462 0.118 45.639 1.00 92.88 191 ARG A N 1
ATOM 1474 C CA . ARG A 1 191 ? -11.613 -0.905 45.025 1.00 92.88 191 ARG A CA 1
ATOM 1475 C C . ARG A 1 191 ? -12.311 -2.262 45.056 1.00 92.88 191 ARG A C 1
ATOM 1477 O O . ARG A 1 191 ? -12.730 -2.696 46.122 1.00 92.88 191 ARG A O 1
ATOM 1484 N N . LEU A 1 192 ? -12.408 -2.934 43.913 1.00 94.06 192 LEU A N 1
ATOM 1485 C CA . LEU A 1 192 ? -12.954 -4.284 43.769 1.00 94.06 192 LEU A CA 1
ATOM 1486 C C . LEU A 1 192 ? -11.857 -5.236 43.285 1.00 94.06 192 LEU A C 1
ATOM 1488 O O . LEU A 1 192 ? -11.432 -5.159 42.137 1.00 94.06 192 LEU A O 1
ATOM 1492 N N . ASP A 1 193 ? -11.431 -6.155 44.143 1.00 92.62 193 ASP A N 1
ATOM 1493 C CA . ASP A 1 193 ? -10.417 -7.155 43.822 1.00 92.62 193 ASP A CA 1
ATOM 1494 C C . ASP A 1 193 ? -11.080 -8.512 43.596 1.00 92.62 193 ASP A C 1
ATOM 1496 O O . ASP A 1 193 ? -11.577 -9.136 44.537 1.00 92.62 193 ASP A O 1
ATOM 1500 N N . ILE A 1 194 ? -11.073 -8.977 42.347 1.00 91.69 194 ILE A N 1
ATOM 1501 C CA . ILE A 1 194 ? -11.667 -10.256 41.949 1.00 91.69 194 ILE A CA 1
ATOM 1502 C C . ILE A 1 194 ? -10.545 -11.287 41.808 1.00 91.69 194 ILE A C 1
ATOM 1504 O O . ILE A 1 194 ? -9.719 -11.220 40.899 1.00 91.69 194 ILE A O 1
ATOM 1508 N N . GLN A 1 195 ? -10.495 -12.235 42.743 1.00 89.56 195 GLN A N 1
ATOM 1509 C CA . GLN A 1 195 ? -9.506 -13.320 42.793 1.00 89.56 195 GLN A CA 1
ATOM 1510 C C . GLN A 1 195 ? -10.179 -14.701 42.884 1.00 89.56 195 GLN A C 1
ATOM 1512 O O . GLN A 1 195 ? -9.551 -15.687 43.280 1.00 89.56 195 GLN A O 1
ATOM 1517 N N . SER A 1 196 ? -11.462 -14.791 42.554 1.00 89.75 196 SER A N 1
ATOM 1518 C CA . SER A 1 196 ? -12.249 -16.022 42.480 1.00 89.75 196 SER A CA 1
ATOM 1519 C C . SER A 1 196 ? -13.288 -15.888 41.376 1.00 89.75 196 SER A C 1
ATOM 1521 O O . SER A 1 196 ? -13.579 -14.771 40.941 1.00 89.75 196 SER A O 1
ATOM 1523 N N . ASP A 1 197 ? -13.928 -16.996 41.013 1.00 91.00 197 ASP A N 1
ATOM 1524 C CA . ASP A 1 197 ? -15.160 -16.902 40.241 1.00 91.00 197 ASP A CA 1
ATOM 1525 C C . ASP A 1 197 ? -16.241 -16.201 41.075 1.00 91.00 197 ASP A C 1
ATOM 1527 O O . ASP A 1 197 ? -16.244 -16.249 42.316 1.00 91.00 197 ASP A O 1
ATOM 1531 N N . LEU A 1 198 ? -17.117 -15.481 40.381 1.00 93.56 198 LEU A N 1
ATOM 1532 C CA . LEU A 1 198 ? -18.129 -14.628 40.984 1.00 93.56 198 LEU A CA 1
ATOM 1533 C C . LEU A 1 198 ? -19.478 -14.874 40.319 1.00 93.56 198 LEU A C 1
ATOM 1535 O O . LEU A 1 198 ? -19.638 -14.675 39.114 1.00 93.56 198 LEU A O 1
ATOM 1539 N N . ILE A 1 199 ? -20.473 -15.247 41.117 1.00 96.12 199 ILE A N 1
ATOM 1540 C CA . ILE A 1 199 ? -21.880 -15.194 40.724 1.00 96.12 199 ILE A CA 1
ATOM 1541 C C . ILE A 1 199 ? -22.441 -13.868 41.231 1.00 96.12 199 ILE A C 1
ATOM 1543 O O . ILE A 1 199 ? -22.642 -13.686 42.431 1.00 96.12 199 ILE A O 1
ATOM 1547 N N . TRP A 1 200 ? -22.699 -12.942 40.314 1.00 96.00 200 TRP A N 1
ATOM 1548 C CA . TRP A 1 200 ? -23.333 -11.668 40.617 1.00 96.00 200 TRP A CA 1
ATOM 1549 C C . TRP A 1 200 ? -24.772 -11.651 40.112 1.00 96.00 200 TRP A C 1
ATOM 1551 O O . TRP A 1 200 ? -25.043 -11.871 38.931 1.00 96.00 200 TRP A O 1
ATOM 1561 N N . ASN A 1 201 ? -25.709 -11.355 41.001 1.00 96.00 201 ASN A N 1
ATOM 1562 C CA . ASN A 1 201 ? -27.127 -11.248 40.689 1.00 96.00 201 ASN A CA 1
ATOM 1563 C C . ASN A 1 201 ? -27.601 -9.853 41.091 1.00 96.00 201 ASN A C 1
ATOM 1565 O O . ASN A 1 201 ? -27.605 -9.550 42.283 1.00 96.00 201 ASN A O 1
ATOM 1569 N N . GLY A 1 202 ? -27.971 -9.017 40.113 1.00 94.38 202 GLY A N 1
ATOM 1570 C CA . GLY A 1 202 ? -28.313 -7.617 40.377 1.00 94.38 202 GLY A CA 1
ATOM 1571 C C . GLY A 1 202 ? -27.691 -6.576 39.468 1.00 94.38 202 GLY A C 1
ATOM 1572 O O . GLY A 1 202 ? -26.817 -6.883 38.664 1.00 94.38 202 GLY A O 1
ATOM 1573 N N . GLN A 1 203 ? -28.075 -5.317 39.660 1.00 95.75 203 GLN A N 1
ATOM 1574 C CA . GLN A 1 203 ? -27.367 -4.188 39.058 1.00 95.75 203 GLN A CA 1
ATOM 1575 C C . GLN A 1 203 ? -26.143 -3.814 39.902 1.00 95.75 203 GLN A C 1
ATOM 1577 O O . GLN A 1 203 ? -26.255 -3.671 41.120 1.00 95.75 203 GLN A O 1
ATOM 1582 N N . LEU A 1 204 ? -24.984 -3.653 39.264 1.00 96.19 204 LEU A N 1
ATOM 1583 C CA . LEU A 1 204 ? -23.777 -3.109 39.890 1.00 96.19 204 LEU A CA 1
ATOM 1584 C C . LEU A 1 204 ? -23.341 -1.846 39.157 1.00 96.19 204 LEU A C 1
ATOM 1586 O O . LEU A 1 204 ? -22.980 -1.910 37.987 1.00 96.19 204 LEU A O 1
ATOM 1590 N N . GLU A 1 205 ? -23.315 -0.722 39.861 1.00 97.00 205 GLU A N 1
ATOM 1591 C CA . GLU A 1 205 ? -22.705 0.513 39.385 1.00 97.00 205 GLU A CA 1
ATOM 1592 C C . GLU A 1 205 ? -21.366 0.726 40.097 1.00 97.00 205 GLU A C 1
ATOM 1594 O O . GLU A 1 205 ? -21.298 0.775 41.324 1.00 97.00 205 GLU A O 1
ATOM 1599 N N . ILE A 1 206 ? -20.289 0.849 39.328 1.00 95.81 206 ILE A N 1
ATOM 1600 C CA . ILE A 1 206 ? -18.949 1.177 39.812 1.00 95.81 206 ILE A CA 1
ATOM 1601 C C . ILE A 1 206 ? -18.588 2.544 39.245 1.00 95.81 206 ILE A C 1
ATOM 1603 O O . ILE A 1 206 ? -18.600 2.736 38.031 1.00 95.81 206 ILE A O 1
ATOM 1607 N N . SER A 1 207 ? -18.259 3.505 40.104 1.00 95.88 207 SER A N 1
ATOM 1608 C CA . SER A 1 207 ? -17.928 4.865 39.674 1.00 95.88 207 SER A CA 1
ATOM 1609 C C . SER A 1 207 ? -16.674 5.397 40.359 1.00 95.88 207 SER A C 1
ATOM 1611 O O . SER A 1 207 ? -16.513 5.213 41.563 1.00 95.88 207 SER A O 1
ATOM 1613 N N . ALA A 1 208 ? -15.776 6.044 39.605 1.00 92.81 208 ALA A N 1
ATOM 1614 C CA . ALA A 1 208 ? -14.525 6.607 40.138 1.00 92.81 208 ALA A CA 1
ATOM 1615 C C . ALA A 1 208 ? -13.756 5.613 41.032 1.00 92.81 208 ALA A C 1
ATOM 1617 O O . ALA A 1 208 ? -13.379 5.938 42.156 1.00 92.81 208 ALA A O 1
ATOM 1618 N N . SER A 1 209 ? -13.625 4.367 40.572 1.00 93.44 209 SER A N 1
ATOM 1619 C CA . SER A 1 209 ? -13.132 3.241 41.371 1.00 93.44 209 SER A CA 1
ATOM 1620 C C . SER A 1 209 ? -12.221 2.331 40.542 1.00 93.44 209 SER A C 1
ATOM 1622 O O . SER A 1 209 ? -12.178 2.422 39.313 1.00 93.44 209 SER A O 1
ATOM 1624 N N . ASN A 1 210 ? -11.490 1.443 41.214 1.00 91.81 210 ASN A N 1
ATOM 1625 C CA . ASN A 1 210 ? -10.568 0.506 40.572 1.00 91.81 210 ASN A CA 1
ATOM 1626 C C . ASN A 1 210 ? -11.090 -0.926 40.683 1.00 91.81 210 ASN A C 1
ATOM 1628 O O . ASN A 1 210 ? -11.454 -1.366 41.771 1.00 91.81 210 ASN A O 1
ATOM 1632 N N . VAL A 1 211 ? -11.065 -1.671 39.584 1.00 92.00 211 VAL A N 1
ATOM 1633 C CA . VAL A 1 211 ? -11.280 -3.120 39.580 1.00 92.00 211 VAL A CA 1
ATOM 1634 C C . VAL A 1 211 ? -9.946 -3.777 39.268 1.00 92.00 211 VAL A C 1
ATOM 1636 O O . VAL A 1 211 ? -9.319 -3.428 38.270 1.00 92.00 211 VAL A O 1
ATOM 1639 N N . THR A 1 212 ? -9.486 -4.690 40.119 1.00 88.69 212 THR A N 1
ATOM 1640 C CA . THR A 1 212 ? -8.204 -5.380 39.925 1.00 88.69 212 THR A CA 1
ATOM 1641 C C . THR A 1 212 ? -8.377 -6.890 39.952 1.00 88.69 212 THR A C 1
ATOM 1643 O O . THR A 1 212 ? -9.253 -7.410 40.653 1.00 88.69 212 THR A O 1
ATOM 1646 N N . THR A 1 213 ? -7.540 -7.606 39.200 1.00 81.75 213 THR A N 1
ATOM 1647 C CA . THR A 1 213 ? -7.472 -9.071 39.275 1.00 81.75 213 THR A CA 1
ATOM 1648 C C . THR A 1 213 ? -6.041 -9.543 39.488 1.00 81.75 213 THR A C 1
ATOM 1650 O O . THR A 1 213 ? -5.099 -8.883 39.078 1.00 81.75 213 THR A O 1
ATOM 1653 N N . ASN A 1 214 ? -5.865 -10.654 40.210 1.00 68.38 214 ASN A N 1
ATOM 1654 C CA . ASN A 1 214 ? -4.545 -11.176 40.609 1.00 68.38 214 ASN A CA 1
ATOM 1655 C C . ASN A 1 214 ? -4.388 -12.672 40.250 1.00 68.38 214 ASN A C 1
ATOM 1657 O O . ASN A 1 214 ? -3.666 -13.414 40.912 1.00 68.38 214 ASN A O 1
ATOM 1661 N N . LYS A 1 215 ? -5.146 -13.165 39.259 1.00 61.16 215 LYS A N 1
ATOM 1662 C CA . LYS A 1 215 ? -5.153 -14.575 38.823 1.00 61.16 215 LYS A CA 1
ATOM 1663 C C . LYS A 1 215 ? -5.089 -14.687 37.298 1.00 61.16 215 LYS A C 1
ATOM 1665 O O . LYS A 1 215 ? -5.267 -13.708 36.589 1.00 61.16 215 LYS A O 1
ATOM 1670 N N . THR A 1 216 ? -4.836 -15.902 36.813 1.00 66.06 216 THR A N 1
ATOM 1671 C CA . THR A 1 216 ? -4.666 -16.229 35.392 1.00 66.06 216 THR A CA 1
ATOM 1672 C C . THR A 1 216 ? -5.917 -15.957 34.542 1.00 66.06 216 THR A C 1
ATOM 1674 O O . THR A 1 216 ? -5.739 -15.437 33.451 1.00 66.06 216 THR A O 1
ATOM 1677 N N . VAL A 1 217 ? -7.139 -16.239 35.034 1.00 73.69 217 VAL A N 1
ATOM 1678 C CA . VAL A 1 217 ? -8.458 -15.813 34.488 1.00 73.69 217 VAL A CA 1
ATOM 1679 C C . VAL A 1 217 ? -9.520 -15.937 35.603 1.00 73.69 217 VAL A C 1
ATOM 1681 O O . VAL A 1 217 ? -9.513 -16.947 36.306 1.00 73.69 217 VAL A O 1
ATOM 1684 N N . SER A 1 218 ? -10.436 -14.970 35.781 1.00 85.94 218 SER A N 1
ATOM 1685 C CA . SER A 1 218 ? -11.627 -15.111 36.660 1.00 85.94 218 SER A CA 1
ATOM 1686 C C . SER A 1 218 ? -12.937 -14.911 35.888 1.00 85.94 218 SER A C 1
ATOM 1688 O O . SER A 1 218 ? -13.028 -14.035 35.021 1.00 85.94 218 SER A O 1
ATOM 1690 N N . VAL A 1 219 ? -13.968 -15.702 36.208 1.00 90.88 219 VAL A N 1
ATOM 1691 C CA . VAL A 1 219 ? -15.272 -15.639 35.529 1.00 90.88 219 VAL A CA 1
ATOM 1692 C C . VAL A 1 219 ? -16.303 -14.906 36.383 1.00 90.88 219 VAL A C 1
ATOM 1694 O O . VAL A 1 219 ? -16.596 -15.295 37.514 1.00 90.88 219 VAL A O 1
ATOM 1697 N N . VAL A 1 220 ? -16.919 -13.873 35.806 1.00 93.69 220 VAL A N 1
ATOM 1698 C CA . VAL A 1 220 ? -18.082 -13.189 36.378 1.00 93.69 220 VAL A CA 1
ATOM 1699 C C . VAL A 1 220 ? -19.332 -13.673 35.655 1.00 93.69 220 VAL A C 1
ATOM 1701 O O . VAL A 1 220 ? -19.518 -13.451 34.458 1.00 93.69 220 VAL A O 1
ATOM 1704 N N . SER A 1 221 ? -20.207 -14.346 36.390 1.00 94.56 221 SER A N 1
ATOM 1705 C CA . SER A 1 221 ? -21.417 -14.975 35.873 1.00 94.56 221 SER A CA 1
ATOM 1706 C C . SER A 1 221 ? -22.662 -14.478 36.593 1.00 94.56 221 SER A C 1
ATOM 1708 O O . SER A 1 221 ? -22.590 -13.830 37.634 1.00 94.56 221 SER A O 1
ATOM 1710 N N . THR A 1 222 ? -23.827 -14.770 36.022 1.00 94.25 222 THR A N 1
ATOM 1711 C CA . THR A 1 222 ? -25.114 -14.437 36.627 1.00 94.25 222 THR A CA 1
ATOM 1712 C C . THR A 1 222 ? -26.128 -15.549 36.407 1.00 94.25 222 THR A C 1
ATOM 1714 O O . THR A 1 222 ? -26.066 -16.271 35.411 1.00 94.25 222 THR A O 1
ATOM 1717 N N . GLN A 1 223 ? -27.073 -15.676 37.335 1.00 91.50 223 GLN A N 1
ATOM 1718 C CA . GLN A 1 223 ? -28.221 -16.580 37.235 1.00 91.50 223 GLN A CA 1
ATOM 1719 C C . GLN A 1 223 ? -29.519 -15.826 36.900 1.00 91.50 223 GLN A C 1
ATOM 1721 O O . GLN A 1 223 ? -30.542 -16.457 36.632 1.00 91.50 223 GLN A O 1
ATOM 1726 N N . LEU A 1 224 ? -29.491 -14.487 36.892 1.00 89.56 224 LEU A N 1
ATOM 1727 C CA . LEU A 1 224 ? -30.648 -13.633 36.621 1.00 89.56 224 LEU A CA 1
ATOM 1728 C C . LEU A 1 224 ? -30.494 -12.885 35.295 1.00 89.56 224 LEU A C 1
ATOM 1730 O O . LEU A 1 224 ? -29.463 -12.281 35.015 1.00 89.56 224 LEU A O 1
ATOM 1734 N N . ALA A 1 225 ? -31.566 -12.859 34.501 1.00 84.00 225 ALA A N 1
ATOM 1735 C CA . ALA A 1 225 ? -31.573 -12.178 33.206 1.00 84.00 225 ALA A CA 1
ATOM 1736 C C . ALA A 1 225 ? -31.497 -10.641 33.311 1.00 84.00 225 ALA A C 1
ATOM 1738 O O . ALA A 1 225 ? -31.045 -9.996 32.373 1.00 84.00 225 ALA A O 1
ATOM 1739 N N . ALA A 1 226 ? -31.938 -10.060 34.433 1.00 87.12 226 ALA A N 1
ATOM 1740 C CA . ALA A 1 226 ? -31.967 -8.611 34.659 1.00 87.12 226 ALA A CA 1
ATOM 1741 C C . ALA A 1 226 ? -30.664 -8.043 35.263 1.00 87.12 226 ALA A C 1
ATOM 1743 O O . ALA A 1 226 ? -30.609 -6.863 35.598 1.00 87.12 226 ALA A O 1
ATOM 1744 N N . THR A 1 227 ? -29.635 -8.875 35.440 1.00 94.06 227 THR A N 1
ATOM 1745 C CA . THR A 1 227 ? -28.321 -8.453 35.940 1.00 94.06 227 THR A CA 1
ATOM 1746 C C . THR A 1 227 ? -27.594 -7.612 34.895 1.00 94.06 227 THR A C 1
ATOM 1748 O O . THR A 1 227 ? -27.541 -7.997 33.728 1.00 94.06 227 THR A O 1
ATOM 1751 N N . SER A 1 228 ? -26.974 -6.512 35.319 1.00 94.50 228 SER A N 1
ATOM 1752 C CA . SER A 1 228 ? -26.097 -5.696 34.475 1.00 94.50 228 SER A CA 1
ATOM 1753 C C . SER A 1 228 ? -25.031 -5.004 35.313 1.00 94.50 228 SER A C 1
ATOM 1755 O O . SER A 1 228 ? -25.261 -4.661 36.475 1.00 94.50 228 SER A O 1
ATOM 1757 N N . TRP A 1 229 ? -23.857 -4.802 34.728 1.00 96.31 229 TRP A N 1
ATOM 1758 C CA . TRP A 1 229 ? -22.777 -4.037 35.344 1.00 96.31 229 TRP A CA 1
ATOM 1759 C C . TRP A 1 229 ? -22.552 -2.745 34.567 1.00 96.31 229 TRP A C 1
ATOM 1761 O O . TRP A 1 229 ? -22.534 -2.757 33.341 1.00 96.31 229 TRP A O 1
ATOM 1771 N N . THR A 1 230 ? -22.336 -1.643 35.273 1.00 97.38 230 THR A N 1
ATOM 1772 C CA . THR A 1 230 ? -21.985 -0.350 34.686 1.00 97.38 230 THR A CA 1
ATOM 1773 C C . THR A 1 230 ? -20.745 0.186 35.381 1.00 97.38 230 THR A C 1
ATOM 1775 O O . THR A 1 230 ? -20.769 0.470 36.577 1.00 97.38 230 THR A O 1
ATOM 1778 N N . LEU A 1 231 ? -19.652 0.335 34.637 1.00 96.62 231 LEU A N 1
ATOM 1779 C CA . LEU A 1 231 ? -18.410 0.939 35.110 1.00 96.62 231 LEU A CA 1
ATOM 1780 C C . LEU A 1 231 ? -18.282 2.328 34.492 1.00 96.62 231 LEU A C 1
ATOM 1782 O O . LEU A 1 231 ? -18.284 2.480 33.271 1.00 96.62 231 LEU A O 1
ATOM 1786 N N . ARG A 1 232 ? -18.153 3.347 35.340 1.00 96.38 232 ARG A N 1
ATOM 1787 C CA . ARG A 1 232 ? -18.070 4.749 34.933 1.00 96.38 232 ARG A CA 1
ATOM 1788 C C . ARG A 1 232 ? -16.833 5.421 35.513 1.00 96.38 232 ARG A C 1
ATOM 1790 O O . ARG A 1 232 ? -16.608 5.349 36.719 1.00 96.38 232 ARG A O 1
ATOM 1797 N N . ASN A 1 233 ? -16.056 6.125 34.690 1.00 95.94 233 ASN A N 1
ATOM 1798 C CA . ASN A 1 233 ? -14.857 6.859 35.129 1.00 95.94 233 ASN A CA 1
ATOM 1799 C C . ASN A 1 233 ? -13.925 5.985 35.996 1.00 95.94 233 ASN A C 1
ATOM 1801 O O . ASN A 1 233 ? -13.466 6.420 37.048 1.00 95.94 233 ASN A O 1
ATOM 1805 N N . SER A 1 234 ? -13.773 4.713 35.635 1.00 94.94 234 SER A N 1
ATOM 1806 C CA . SER A 1 234 ? -13.157 3.684 36.482 1.00 94.94 234 SER A CA 1
ATOM 1807 C C . SER A 1 234 ? -11.985 3.032 35.762 1.00 94.94 234 SER A C 1
ATOM 1809 O O . SER A 1 234 ? -11.898 3.111 34.538 1.00 94.94 234 SER A O 1
ATOM 1811 N N . THR A 1 235 ? -11.091 2.387 36.512 1.00 92.94 235 THR A N 1
ATOM 1812 C CA . THR A 1 235 ? -9.936 1.692 35.925 1.00 92.94 235 THR A CA 1
ATOM 1813 C C . THR A 1 235 ? -10.027 0.181 36.117 1.00 92.94 235 THR A C 1
ATOM 1815 O O . THR A 1 235 ? -10.381 -0.284 37.202 1.00 92.94 235 THR A O 1
ATOM 1818 N N . LEU A 1 236 ? -9.728 -0.582 35.065 1.00 90.56 236 LEU A N 1
ATOM 1819 C CA . LEU A 1 236 ? -9.552 -2.036 35.104 1.00 90.56 236 LEU A CA 1
ATOM 1820 C C . LEU A 1 236 ? -8.046 -2.331 35.089 1.00 90.56 236 LEU A C 1
ATOM 1822 O O . LEU A 1 236 ? -7.387 -2.083 34.087 1.00 90.56 236 LEU A O 1
ATOM 1826 N N . ARG A 1 237 ? -7.479 -2.831 36.184 1.00 85.00 237 ARG A N 1
ATOM 1827 C CA . ARG A 1 237 ? -6.037 -3.117 36.271 1.00 85.00 237 ARG A CA 1
ATOM 1828 C C . ARG A 1 237 ? -5.773 -4.608 36.279 1.00 85.00 237 ARG A C 1
ATOM 1830 O O . ARG A 1 237 ? -6.465 -5.335 36.997 1.00 85.00 237 ARG A O 1
ATOM 1837 N N . ASP A 1 238 ? -4.753 -5.025 35.535 1.00 72.75 238 ASP A N 1
ATOM 1838 C CA . ASP A 1 238 ? -4.273 -6.409 35.489 1.00 72.75 238 ASP A CA 1
ATOM 1839 C C . ASP A 1 238 ? -5.428 -7.386 35.218 1.00 72.75 238 ASP A C 1
ATOM 1841 O O . ASP A 1 238 ? -5.544 -8.427 35.860 1.00 72.75 238 ASP A O 1
ATOM 1845 N N . ALA A 1 239 ? -6.377 -6.986 34.366 1.00 65.31 239 ALA A N 1
ATOM 1846 C CA . ALA A 1 239 ? -7.703 -7.588 34.323 1.00 65.31 239 ALA A CA 1
ATOM 1847 C C . ALA A 1 239 ? -7.775 -8.751 33.324 1.00 65.31 239 ALA A C 1
ATOM 1849 O O . ALA A 1 239 ? -7.888 -8.527 32.125 1.00 65.31 239 ALA A O 1
ATOM 1850 N N . THR A 1 240 ? -7.819 -9.992 33.806 1.00 80.75 240 THR A N 1
ATOM 1851 C CA . THR A 1 240 ? -8.107 -11.191 32.992 1.00 80.75 240 THR A CA 1
ATOM 1852 C C . THR A 1 240 ? -9.523 -11.691 33.300 1.00 80.75 240 THR A C 1
ATOM 1854 O O . THR A 1 240 ? -9.748 -12.667 34.023 1.00 80.75 240 THR A O 1
ATOM 1857 N N . LEU A 1 241 ? -10.527 -10.958 32.806 1.00 87.12 241 LEU A N 1
ATOM 1858 C CA . LEU A 1 241 ? -11.932 -11.170 33.166 1.00 87.12 241 LEU A CA 1
ATOM 1859 C C . LEU A 1 241 ? -12.772 -11.689 32.006 1.00 87.12 241 LEU A C 1
ATOM 1861 O O . LEU A 1 241 ? -12.774 -11.137 30.905 1.00 87.12 241 LEU A O 1
ATOM 1865 N N . THR A 1 242 ? -13.570 -12.712 32.311 1.00 91.31 242 THR A N 1
ATOM 1866 C CA . THR A 1 242 ? -14.624 -13.207 31.424 1.00 91.31 242 THR A CA 1
ATOM 1867 C C . THR A 1 242 ? -15.992 -12.841 31.987 1.00 91.31 242 THR A C 1
ATOM 1869 O O . THR A 1 242 ? -16.377 -13.314 33.057 1.00 91.31 242 THR A O 1
ATOM 1872 N N . PHE A 1 243 ? -16.754 -12.033 31.253 1.00 92.69 243 PHE A N 1
ATOM 1873 C CA . PHE A 1 243 ? -18.092 -11.594 31.641 1.00 92.69 243 PHE A CA 1
ATOM 1874 C C . PHE A 1 243 ? -19.173 -12.395 30.914 1.00 92.69 243 PHE A C 1
ATOM 1876 O O . PHE A 1 243 ? -19.342 -12.304 29.697 1.00 92.69 243 PHE A O 1
ATOM 1883 N N . HIS A 1 244 ? -19.970 -13.134 31.684 1.00 94.19 244 HIS A N 1
ATOM 1884 C CA . HIS A 1 244 ? -21.188 -13.819 31.238 1.00 94.19 244 HIS A CA 1
ATOM 1885 C C . HIS A 1 244 ? -22.461 -13.016 31.565 1.00 94.19 244 HIS A C 1
ATOM 1887 O O . HIS A 1 244 ? -23.543 -13.586 31.719 1.00 94.19 244 HIS A O 1
ATOM 1893 N N . LEU A 1 245 ? -22.342 -11.689 31.649 1.00 93.69 245 LEU A N 1
ATOM 1894 C CA . LEU A 1 245 ? -23.425 -10.748 31.936 1.00 93.69 245 LEU A CA 1
ATOM 1895 C C . LEU A 1 245 ? -23.305 -9.481 31.066 1.00 93.69 245 LEU A C 1
ATOM 1897 O O . LEU A 1 245 ? -22.208 -9.202 30.579 1.00 93.69 245 LEU A O 1
ATOM 1901 N N . PRO A 1 246 ? -24.405 -8.742 30.831 1.00 94.62 246 PRO A N 1
ATOM 1902 C CA . PRO A 1 246 ? -24.368 -7.449 30.150 1.00 94.62 246 PRO A CA 1
ATOM 1903 C C . PRO A 1 246 ? -23.524 -6.408 30.894 1.00 94.62 246 PRO A C 1
ATOM 1905 O O . PRO A 1 246 ? -23.616 -6.301 32.120 1.00 94.62 246 PRO A O 1
ATOM 1908 N N . LEU A 1 247 ? -22.741 -5.629 30.149 1.00 95.69 247 LEU A N 1
ATOM 1909 C CA . LEU A 1 247 ? -21.758 -4.696 30.702 1.00 95.69 247 LEU A CA 1
ATOM 1910 C C . LEU A 1 247 ? -21.756 -3.363 29.945 1.00 95.69 247 LEU A C 1
ATOM 1912 O O . LEU A 1 247 ? -21.651 -3.359 28.723 1.00 95.69 247 LEU A O 1
ATOM 1916 N N . ASP A 1 248 ? -21.779 -2.253 30.673 1.00 97.31 248 ASP A N 1
ATOM 1917 C CA . ASP A 1 248 ? -21.591 -0.906 30.135 1.00 97.31 248 ASP A CA 1
ATOM 1918 C C . ASP A 1 248 ? -20.288 -0.307 30.679 1.00 97.31 248 ASP A C 1
ATOM 1920 O O . ASP A 1 248 ? -20.125 -0.130 31.888 1.00 97.31 248 ASP A O 1
ATOM 1924 N N . LEU A 1 249 ? -19.358 0.022 29.786 1.00 97.38 249 LEU A N 1
ATOM 1925 C CA . LEU A 1 249 ? -18.081 0.666 30.083 1.00 97.38 249 LEU A CA 1
ATOM 1926 C C . LEU A 1 249 ? -18.118 2.110 29.577 1.00 97.38 249 LEU A C 1
ATOM 1928 O O . LEU A 1 249 ? -18.239 2.353 28.378 1.00 97.38 249 LEU A O 1
ATOM 1932 N N . ILE A 1 250 ? -18.031 3.082 30.486 1.00 98.06 250 ILE A N 1
ATOM 1933 C CA . ILE A 1 250 ? -18.142 4.512 30.172 1.00 98.06 250 ILE A CA 1
ATOM 1934 C C . ILE A 1 250 ? -16.952 5.259 30.772 1.00 98.06 250 ILE A C 1
ATOM 1936 O O . ILE A 1 250 ? -16.840 5.362 31.994 1.00 98.06 250 ILE A O 1
ATOM 1940 N N . ASN A 1 251 ? -16.094 5.841 29.934 1.00 97.12 251 ASN A N 1
ATOM 1941 C CA . ASN A 1 251 ? -14.841 6.468 30.376 1.00 97.12 251 ASN A CA 1
ATOM 1942 C C . ASN A 1 251 ? -13.989 5.505 31.223 1.00 97.12 251 ASN A C 1
ATOM 1944 O O . ASN A 1 251 ? -13.560 5.847 32.329 1.00 97.12 251 ASN A O 1
ATOM 1948 N N . VAL A 1 252 ? -13.826 4.271 30.749 1.00 95.81 252 VAL A N 1
ATOM 1949 C CA . VAL A 1 252 ? -13.040 3.243 31.433 1.00 95.81 252 VAL A CA 1
ATOM 1950 C C . VAL A 1 252 ? -11.661 3.160 30.799 1.00 95.81 252 VAL A C 1
ATOM 1952 O O . VAL A 1 252 ? -11.544 3.131 29.577 1.00 95.81 252 VAL A O 1
ATOM 1955 N N . THR A 1 253 ? -10.620 3.112 31.623 1.00 94.19 253 THR A N 1
ATOM 1956 C CA . THR A 1 253 ? -9.258 2.807 31.168 1.00 94.19 253 THR A CA 1
ATOM 1957 C C . THR A 1 253 ? -8.849 1.437 31.680 1.00 94.19 253 THR A C 1
ATOM 1959 O O . THR A 1 253 ? -9.145 1.105 32.831 1.00 94.19 253 THR A O 1
ATOM 1962 N N . SER A 1 254 ? -8.167 0.640 30.866 1.00 89.12 254 SER A N 1
ATOM 1963 C CA . SER A 1 254 ? -7.595 -0.622 31.328 1.00 89.12 254 SER A CA 1
ATOM 1964 C C . SER A 1 254 ? -6.127 -0.763 30.968 1.00 89.12 254 SER A C 1
ATOM 1966 O O . SER A 1 254 ? -5.767 -0.460 29.834 1.00 89.12 254 SER A O 1
ATOM 1968 N N . ASP A 1 255 ? -5.346 -1.309 31.896 1.00 78.69 255 ASP A N 1
ATOM 1969 C CA . ASP A 1 255 ? -3.908 -1.520 31.745 1.00 78.69 255 ASP A CA 1
ATOM 1970 C C . ASP A 1 255 ? -3.565 -3.006 31.984 1.00 78.69 255 ASP A C 1
ATOM 1972 O O . ASP A 1 255 ? -4.057 -3.613 32.944 1.00 78.69 255 ASP A O 1
ATOM 1976 N N . LEU A 1 256 ? -2.687 -3.567 31.144 1.00 67.25 256 LEU A N 1
ATOM 1977 C CA . LEU A 1 256 ? -2.072 -4.890 31.323 1.00 67.25 256 LEU A CA 1
ATOM 1978 C C . LEU A 1 256 ? -0.782 -4.771 32.153 1.00 67.25 256 LEU A C 1
ATOM 1980 O O . LEU A 1 256 ? 0.060 -3.919 31.867 1.00 67.25 256 LEU A O 1
ATOM 1984 N N . SER A 1 257 ? -0.575 -5.658 33.133 1.00 60.19 257 SER A N 1
ATOM 1985 C CA . SER A 1 257 ? 0.733 -5.805 33.790 1.00 60.19 257 SER A CA 1
ATOM 1986 C C . SER A 1 257 ? 1.788 -6.269 32.785 1.00 60.19 257 SER A C 1
ATOM 1988 O O . SER A 1 257 ? 1.533 -7.213 32.037 1.00 60.19 257 SER A O 1
ATOM 1990 N N . GLU A 1 258 ? 2.991 -5.690 32.833 1.00 53.78 258 GLU A N 1
ATOM 1991 C CA . GLU A 1 258 ? 4.175 -6.154 32.095 1.00 53.78 258 GLU A CA 1
ATOM 1992 C C . GLU A 1 258 ? 4.520 -7.614 32.476 1.00 53.78 258 GLU A C 1
ATOM 1994 O O . GLU A 1 258 ? 5.231 -7.877 33.446 1.00 53.78 258 GLU A O 1
ATOM 1999 N N . GLY A 1 259 ? 3.981 -8.586 31.738 1.00 52.22 259 GLY A N 1
ATOM 2000 C CA . GLY A 1 259 ? 4.242 -10.013 31.921 1.00 52.22 259 GLY A CA 1
ATOM 2001 C C . GLY A 1 259 ? 3.529 -10.863 30.865 1.00 52.22 259 GLY A C 1
ATOM 2002 O O . GLY A 1 259 ? 2.411 -10.546 30.478 1.00 52.22 259 GLY A O 1
ATOM 2003 N N . ASP A 1 260 ? 4.180 -11.938 30.412 1.00 46.59 260 ASP A N 1
ATOM 2004 C CA . ASP A 1 260 ? 3.895 -12.786 29.230 1.00 46.59 260 ASP A CA 1
ATOM 2005 C C . ASP A 1 260 ? 2.506 -13.485 29.134 1.00 46.59 260 ASP A C 1
ATOM 2007 O O . ASP A 1 260 ? 2.350 -14.467 28.404 1.00 46.59 260 ASP A O 1
ATOM 2011 N N . ASN A 1 261 ? 1.465 -13.034 29.840 1.00 47.66 261 ASN A N 1
ATOM 2012 C CA . ASN A 1 261 ? 0.145 -13.670 29.812 1.00 47.66 261 ASN A CA 1
ATOM 2013 C C . ASN A 1 261 ? -0.787 -13.021 28.768 1.00 47.66 261 ASN A C 1
ATOM 2015 O O . ASN A 1 261 ? -1.383 -11.976 28.997 1.00 47.66 261 ASN A O 1
ATOM 2019 N N . LEU A 1 262 ? -0.940 -13.721 27.640 1.00 56.47 262 LEU A N 1
ATOM 2020 C CA . LEU A 1 262 ? -1.747 -13.442 26.434 1.00 56.47 262 LEU A CA 1
ATOM 2021 C C . LEU A 1 262 ? -3.286 -13.397 26.621 1.00 56.47 262 LEU A C 1
ATOM 2023 O O . LEU A 1 262 ? -4.012 -13.628 25.656 1.00 56.47 262 LEU A O 1
ATOM 2027 N N . HIS A 1 263 ? -3.810 -13.172 27.828 1.00 65.50 263 HIS A N 1
ATOM 2028 C CA . HIS A 1 263 ? -5.260 -13.197 28.076 1.00 65.50 263 HIS A CA 1
ATOM 2029 C C . HIS A 1 263 ? -5.796 -11.793 28.361 1.00 65.50 263 HIS A C 1
ATOM 2031 O O . HIS A 1 263 ? -5.364 -11.140 29.307 1.00 65.50 263 HIS A O 1
ATOM 2037 N N . GLY A 1 264 ? -6.733 -11.338 27.533 1.00 78.31 264 GLY A N 1
ATOM 2038 C CA . GLY A 1 264 ? -7.396 -10.042 27.618 1.00 78.31 264 GLY A CA 1
ATOM 2039 C C . GLY A 1 264 ? -8.802 -10.109 28.227 1.00 78.31 264 GLY A C 1
ATOM 2040 O O . GLY A 1 264 ? -9.150 -11.009 28.997 1.00 78.31 264 GLY A O 1
ATOM 2041 N N . LEU A 1 265 ? -9.643 -9.127 27.889 1.00 88.81 265 LEU A N 1
ATOM 2042 C CA . LEU A 1 265 ? -11.055 -9.097 28.300 1.00 88.81 265 LEU A CA 1
ATOM 2043 C C . LEU A 1 265 ? -11.909 -9.990 27.389 1.00 88.81 265 LEU A C 1
ATOM 2045 O O . LEU A 1 265 ? -11.746 -9.982 26.171 1.00 88.81 265 LEU A O 1
ATOM 2049 N N . SER A 1 266 ? -12.868 -10.718 27.965 1.00 91.62 266 SER A N 1
ATOM 2050 C CA . SER A 1 266 ? -13.826 -11.537 27.209 1.00 91.62 266 SER A CA 1
ATOM 2051 C C . SER A 1 266 ? -15.275 -11.212 27.570 1.00 91.62 266 SER A C 1
ATOM 2053 O O . SER A 1 266 ? -15.675 -11.285 28.733 1.00 91.62 266 SER A O 1
ATOM 2055 N N . PHE A 1 267 ? -16.093 -10.923 26.556 1.00 93.62 267 PHE A N 1
ATOM 2056 C CA . PHE A 1 267 ? -17.501 -10.553 26.695 1.00 93.62 267 PHE A CA 1
ATOM 2057 C C . PHE A 1 267 ? -18.419 -11.573 25.995 1.00 93.62 267 PHE A C 1
ATOM 2059 O O . PHE A 1 267 ? -18.465 -11.683 24.766 1.00 93.62 267 PHE A O 1
ATOM 2066 N N . HIS A 1 268 ? -19.183 -12.333 26.787 1.00 91.50 268 HIS A N 1
ATOM 2067 C CA . HIS A 1 268 ? -20.120 -13.364 26.306 1.00 91.50 268 HIS A CA 1
ATOM 2068 C C . HIS A 1 268 ? -21.577 -12.891 26.226 1.00 91.50 268 HIS A C 1
ATOM 2070 O O . HIS A 1 268 ? -22.487 -13.668 25.926 1.00 91.50 268 HIS A O 1
ATOM 2076 N N . ARG A 1 269 ? -21.832 -11.625 26.529 1.00 90.12 269 ARG A N 1
ATOM 2077 C CA . ARG A 1 269 ? -23.141 -10.984 26.407 1.00 90.12 269 ARG A CA 1
ATOM 2078 C C . ARG A 1 269 ? -22.949 -9.633 25.728 1.00 90.12 269 ARG A C 1
ATOM 2080 O O . ARG A 1 269 ? -21.843 -9.295 25.328 1.00 90.12 269 ARG A O 1
ATOM 2087 N N . PHE A 1 270 ? -24.047 -8.910 25.556 1.00 93.19 270 PHE A N 1
ATOM 2088 C CA . PHE A 1 270 ? -24.018 -7.558 25.021 1.00 93.19 270 PHE A CA 1
ATOM 2089 C C . PHE A 1 270 ? -23.151 -6.646 25.897 1.00 93.19 270 PHE A C 1
ATOM 2091 O O . PHE A 1 270 ? -23.351 -6.596 27.115 1.00 93.19 270 PHE A O 1
ATOM 2098 N N . THR A 1 271 ? -22.222 -5.926 25.274 1.00 96.31 271 THR A N 1
ATOM 2099 C CA . THR A 1 271 ? -21.349 -4.975 25.962 1.00 96.31 271 THR A CA 1
ATOM 2100 C C . THR A 1 271 ? -21.320 -3.642 25.232 1.00 96.31 271 THR A C 1
ATOM 2102 O O . THR A 1 271 ? -21.057 -3.599 24.034 1.00 96.31 271 THR A O 1
ATOM 2105 N N . SER A 1 272 ? -21.570 -2.552 25.955 1.00 97.69 272 SER A N 1
ATOM 2106 C CA . SER A 1 272 ? -21.429 -1.190 25.441 1.00 97.69 272 SER A CA 1
ATOM 2107 C C . SER A 1 272 ? -20.118 -0.575 25.928 1.00 97.69 272 SER A C 1
ATOM 2109 O O . SER A 1 272 ? -19.813 -0.626 27.117 1.00 97.69 272 SER A O 1
ATOM 2111 N N . ILE A 1 273 ? -19.330 0.005 25.025 1.00 97.88 273 ILE A N 1
ATOM 2112 C CA . ILE A 1 273 ? -18.015 0.591 25.299 1.00 97.88 273 ILE A CA 1
ATOM 2113 C C . ILE A 1 273 ? -18.025 2.020 24.773 1.00 97.88 273 ILE A C 1
ATOM 2115 O O . ILE A 1 273 ? -18.104 2.246 23.571 1.00 97.88 273 ILE A O 1
ATOM 2119 N N . THR A 1 274 ? -17.959 3.000 25.667 1.00 97.88 274 THR A N 1
ATOM 2120 C CA . THR A 1 274 ? -18.075 4.418 25.316 1.00 97.88 274 THR A CA 1
ATOM 2121 C C . THR A 1 274 ? -16.925 5.213 25.916 1.00 97.88 274 THR A C 1
ATOM 2123 O O . THR A 1 274 ? -16.677 5.116 27.122 1.00 97.88 274 THR A O 1
ATOM 2126 N N . ASN A 1 275 ? -16.248 6.031 25.102 1.00 97.44 275 ASN A N 1
ATOM 2127 C CA . ASN A 1 275 ? -15.158 6.919 25.536 1.00 97.44 275 ASN A CA 1
ATOM 2128 C C . ASN A 1 275 ? -14.070 6.207 26.358 1.00 97.44 275 ASN A C 1
ATOM 2130 O O . ASN A 1 275 ? -13.530 6.771 27.307 1.00 97.44 275 ASN A O 1
ATOM 2134 N N . SER A 1 276 ? -13.802 4.941 26.050 1.00 96.88 276 SER A N 1
ATOM 2135 C CA . SER A 1 276 ? -12.942 4.086 26.866 1.00 96.88 276 SER A CA 1
ATOM 2136 C C . SER A 1 276 ? -11.633 3.776 26.146 1.00 96.88 276 SER A C 1
ATOM 2138 O O . SER A 1 276 ? -11.583 3.767 24.916 1.00 96.88 276 SER A O 1
ATOM 2140 N N . THR A 1 277 ? -10.583 3.519 26.920 1.00 95.12 277 THR A N 1
ATOM 2141 C CA . THR A 1 277 ? -9.285 3.045 26.429 1.00 95.12 277 THR A CA 1
ATOM 2142 C C . THR A 1 277 ? -9.067 1.652 26.980 1.00 95.12 277 THR A C 1
ATOM 2144 O O . THR A 1 277 ? -8.861 1.506 28.185 1.00 95.12 277 THR A O 1
ATOM 2147 N N . LEU A 1 278 ? -9.166 0.638 26.126 1.00 91.56 278 LEU A N 1
ATOM 2148 C CA . LEU A 1 278 ? -9.129 -0.753 26.559 1.00 91.56 278 LEU A CA 1
ATOM 2149 C C . LEU A 1 278 ? -7.918 -1.503 26.001 1.00 91.56 278 LEU A C 1
ATOM 2151 O O . LEU A 1 278 ? -7.539 -1.327 24.844 1.00 91.56 278 LEU A O 1
ATOM 2155 N N . GLN A 1 279 ? -7.394 -2.385 26.847 1.00 86.56 279 GLN A N 1
ATOM 2156 C CA . GLN A 1 279 ? -6.442 -3.445 26.552 1.00 86.56 279 GLN A CA 1
ATOM 2157 C C . GLN A 1 279 ? -7.079 -4.438 25.556 1.00 86.56 279 GLN A C 1
ATOM 2159 O O . GLN A 1 279 ? -8.274 -4.314 25.249 1.00 86.56 279 GLN A O 1
ATOM 2164 N N . PRO A 1 280 ? -6.349 -5.459 25.078 1.00 86.94 280 PRO A N 1
ATOM 2165 C CA . PRO A 1 280 ? -6.872 -6.406 24.115 1.00 86.94 280 PRO A CA 1
ATOM 2166 C C . PRO A 1 280 ? -8.161 -7.075 24.598 1.00 86.94 280 PRO A C 1
ATOM 2168 O O . PRO A 1 280 ? -8.290 -7.516 25.746 1.00 86.94 280 PRO A O 1
ATOM 2171 N N . ILE A 1 281 ? -9.132 -7.139 23.694 1.00 90.00 281 ILE A N 1
ATOM 2172 C CA . ILE A 1 281 ? -10.373 -7.883 23.856 1.00 90.00 281 ILE A CA 1
ATOM 2173 C C . ILE A 1 281 ? -10.181 -9.197 23.102 1.00 90.00 281 ILE A C 1
ATOM 2175 O O . ILE A 1 281 ? -10.046 -9.209 21.878 1.00 90.00 281 ILE A O 1
ATOM 2179 N N . ASP A 1 282 ? -10.177 -10.311 23.826 1.00 87.50 282 ASP A N 1
ATOM 2180 C CA . ASP A 1 282 ? -9.988 -11.640 23.239 1.00 87.50 282 ASP A CA 1
ATOM 2181 C C . ASP A 1 282 ? -11.230 -12.068 22.455 1.00 87.50 282 ASP A C 1
ATOM 2183 O O . ASP A 1 282 ? -11.148 -12.670 21.382 1.00 87.50 282 ASP A O 1
ATOM 2187 N N . ARG A 1 283 ? -12.408 -11.759 23.005 1.00 87.94 283 ARG A N 1
ATOM 2188 C CA . ARG A 1 283 ? -13.693 -12.154 22.434 1.00 87.94 283 ARG A CA 1
ATOM 2189 C C . ARG A 1 283 ? -14.781 -11.162 22.794 1.00 87.94 283 ARG A C 1
ATOM 2191 O O . ARG A 1 283 ? -14.957 -10.842 23.968 1.00 87.94 283 ARG A O 1
ATOM 2198 N N . CYS A 1 284 ? -15.594 -10.775 21.814 1.00 92.62 284 CYS A N 1
ATOM 2199 C CA . CYS A 1 284 ? -16.853 -10.102 22.087 1.00 92.62 284 CYS A CA 1
ATOM 2200 C C . CYS A 1 284 ? -17.988 -10.641 21.220 1.00 92.62 284 CYS A C 1
ATOM 2202 O O . CYS A 1 284 ? -18.098 -10.315 20.045 1.00 92.62 284 CYS A O 1
ATOM 2204 N N . LEU A 1 285 ? -18.899 -11.424 21.804 1.00 91.06 285 LEU A N 1
ATOM 2205 C CA . LEU A 1 285 ? -20.030 -11.948 21.029 1.00 91.06 285 LEU A CA 1
ATOM 2206 C C . LEU A 1 285 ? -20.870 -10.829 20.399 1.00 91.06 285 LEU A C 1
ATOM 2208 O O . LEU A 1 285 ? -21.302 -10.967 19.255 1.00 91.06 285 LEU A O 1
ATOM 2212 N N . ARG A 1 286 ? -21.086 -9.732 21.135 1.00 94.69 286 ARG A N 1
ATOM 2213 C CA . ARG A 1 286 ? -21.745 -8.530 20.626 1.00 94.69 286 ARG A CA 1
ATOM 2214 C C . ARG A 1 286 ? -21.289 -7.285 21.384 1.00 94.69 286 ARG A C 1
ATOM 2216 O O . ARG A 1 286 ? -21.611 -7.159 22.566 1.00 94.69 286 ARG A O 1
ATOM 2223 N N . CYS A 1 287 ? -20.593 -6.381 20.701 1.00 96.50 287 CYS A N 1
ATOM 2224 C CA . CYS A 1 287 ? -20.104 -5.129 21.278 1.00 96.50 287 CYS A CA 1
ATOM 2225 C C . CYS A 1 287 ? -20.632 -3.915 20.517 1.00 96.50 287 CYS A C 1
ATOM 2227 O O . CYS A 1 287 ? -20.517 -3.868 19.295 1.00 96.50 287 CYS A O 1
ATOM 2229 N N . ASP A 1 288 ? -21.099 -2.913 21.257 1.00 96.94 288 ASP A N 1
ATOM 2230 C CA . ASP A 1 288 ? -21.387 -1.573 20.750 1.00 96.94 288 ASP A CA 1
ATOM 2231 C C . ASP A 1 288 ? -20.268 -0.639 21.211 1.00 96.94 288 ASP A C 1
ATOM 2233 O O . ASP A 1 288 ? -20.147 -0.364 22.404 1.00 96.94 288 ASP A O 1
ATOM 2237 N N . VAL A 1 289 ? -19.439 -0.155 20.288 1.00 97.38 289 VAL A N 1
ATOM 2238 C CA . VAL A 1 289 ? -18.267 0.672 20.599 1.00 97.38 289 VAL A CA 1
ATOM 2239 C C . VAL A 1 289 ? -18.456 2.082 20.052 1.00 97.38 289 VAL A C 1
ATOM 2241 O O . VAL A 1 289 ? -18.723 2.270 18.867 1.00 97.38 289 VAL A O 1
ATOM 2244 N N . LEU A 1 290 ? -18.277 3.084 20.911 1.00 96.88 290 LEU A N 1
ATOM 2245 C CA . LEU A 1 290 ? -18.433 4.499 20.598 1.00 96.88 290 LEU A CA 1
ATOM 2246 C C . LEU A 1 290 ? -17.229 5.304 21.108 1.00 96.88 290 LEU A C 1
ATOM 2248 O O . LEU A 1 290 ? -16.881 5.228 22.289 1.00 96.88 290 LEU A O 1
ATOM 2252 N N . HIS A 1 291 ? -16.619 6.112 20.236 1.00 96.56 291 HIS A N 1
ATOM 2253 C CA . HIS A 1 291 ? -15.579 7.092 20.600 1.00 96.56 291 HIS A CA 1
ATOM 2254 C C . HIS A 1 291 ? -14.440 6.530 21.476 1.00 96.56 291 HIS A C 1
ATOM 2256 O O . HIS A 1 291 ? -14.061 7.132 22.477 1.00 96.56 291 HIS A O 1
ATOM 2262 N N . SER A 1 292 ? -13.924 5.345 21.152 1.00 97.25 292 SER A N 1
ATOM 2263 C CA . SER A 1 292 ? -13.026 4.592 22.038 1.00 97.25 292 SER A CA 1
ATOM 2264 C C . SER A 1 292 ? -11.680 4.274 21.389 1.00 97.25 292 SER A C 1
ATOM 2266 O O . SER A 1 292 ? -11.539 4.264 20.167 1.00 97.25 292 SER A O 1
ATOM 2268 N N . THR A 1 293 ? -10.683 4.013 22.232 1.00 95.62 293 THR A N 1
ATOM 2269 C CA . THR A 1 293 ? -9.356 3.538 21.831 1.00 95.62 293 THR A CA 1
ATOM 2270 C C . THR A 1 293 ? -9.211 2.077 22.243 1.00 95.62 293 THR A C 1
ATOM 2272 O O . THR A 1 293 ? -9.399 1.752 23.413 1.00 95.62 293 THR A O 1
ATOM 2275 N N . LEU A 1 294 ? -8.905 1.194 21.298 1.00 92.88 294 LEU A N 1
ATOM 2276 C CA . LEU A 1 294 ? -8.788 -0.248 21.524 1.00 92.88 294 LEU A CA 1
ATOM 2277 C C . LEU A 1 294 ? -7.431 -0.744 21.024 1.00 92.88 294 LEU A C 1
ATOM 2279 O O . LEU A 1 294 ? -6.931 -0.245 20.021 1.00 92.88 294 LEU A O 1
ATOM 2283 N N . GLU A 1 295 ? -6.854 -1.755 21.663 1.00 87.38 295 GLU A N 1
ATOM 2284 C CA . GLU A 1 295 ? -5.641 -2.405 21.136 1.00 87.38 295 GLU A CA 1
ATOM 2285 C C . GLU A 1 295 ? -5.930 -3.351 19.956 1.00 87.38 295 GLU A C 1
ATOM 2287 O O . GLU A 1 295 ? -5.117 -3.531 19.048 1.00 87.38 295 GLU A O 1
ATOM 2292 N N . ASN A 1 296 ? -7.122 -3.946 19.918 1.00 87.81 296 ASN A N 1
ATOM 2293 C CA . ASN A 1 296 ? -7.561 -4.791 18.814 1.00 87.81 296 ASN A CA 1
ATOM 2294 C C . ASN A 1 296 ? -9.080 -4.735 18.620 1.00 87.81 296 ASN A C 1
ATOM 2296 O O . ASN A 1 296 ? -9.841 -4.310 19.491 1.00 87.81 296 ASN A O 1
ATOM 2300 N N . LEU A 1 297 ? -9.521 -5.227 17.464 1.00 91.62 297 LEU A N 1
ATOM 2301 C CA . LEU A 1 297 ? -10.895 -5.669 17.273 1.00 91.62 297 LEU A CA 1
ATOM 2302 C C . LEU A 1 297 ? -10.932 -7.185 17.515 1.00 91.62 297 LEU A C 1
ATOM 2304 O O . LEU A 1 297 ? -10.102 -7.895 16.944 1.00 91.62 297 LEU A O 1
ATOM 2308 N N . PRO A 1 298 ? -11.841 -7.702 18.358 1.00 91.38 298 PRO A N 1
ATOM 2309 C CA . PRO A 1 298 ? -11.863 -9.122 18.680 1.00 91.38 298 PRO A CA 1
ATOM 2310 C C . PRO A 1 298 ? -12.292 -9.974 17.478 1.00 91.38 298 PRO A C 1
ATOM 2312 O O . PRO A 1 298 ? -13.140 -9.587 16.665 1.00 91.38 298 PRO A O 1
ATOM 2315 N N . ASN A 1 299 ? -11.731 -11.179 17.404 1.00 91.44 299 ASN A N 1
ATOM 2316 C CA . ASN A 1 299 ? -12.107 -12.192 16.419 1.00 91.44 299 ASN A CA 1
ATOM 2317 C C . ASN A 1 299 ? -13.442 -12.852 16.793 1.00 91.44 299 ASN A C 1
ATOM 2319 O O . ASN A 1 299 ? -13.845 -12.829 17.961 1.00 91.44 299 ASN A O 1
ATOM 2323 N N . ASN A 1 300 ? -14.115 -13.484 15.828 1.00 91.88 300 ASN A N 1
ATOM 2324 C CA . ASN A 1 300 ? -15.361 -14.233 16.052 1.00 91.88 300 ASN A CA 1
ATOM 2325 C C . ASN A 1 300 ? -16.426 -13.413 16.810 1.00 91.88 300 ASN A C 1
ATOM 2327 O O . ASN A 1 300 ? -16.977 -13.849 17.831 1.00 91.88 300 ASN A O 1
ATOM 2331 N N . SER A 1 301 ? -16.621 -12.173 16.358 1.00 93.44 301 SER A N 1
ATOM 2332 C CA . SER A 1 301 ? -17.346 -11.130 17.084 1.00 93.44 301 SER A CA 1
ATOM 2333 C C . SER A 1 301 ? -18.318 -10.369 16.181 1.00 93.44 301 SER A C 1
ATOM 2335 O O . SER A 1 301 ? -18.091 -10.231 14.981 1.00 93.44 301 SER A O 1
ATOM 2337 N N . THR A 1 302 ? -19.409 -9.855 16.757 1.00 94.94 302 THR A N 1
ATOM 2338 C CA . THR A 1 302 ? -20.282 -8.870 16.090 1.00 94.94 302 THR A CA 1
ATOM 2339 C C . THR A 1 302 ? -20.046 -7.504 16.720 1.00 94.94 302 THR A C 1
ATOM 2341 O O . THR A 1 302 ? -20.263 -7.329 17.920 1.00 94.94 302 THR A O 1
ATOM 2344 N N . LEU A 1 303 ? -19.574 -6.548 15.927 1.00 95.81 303 LEU A N 1
ATOM 2345 C CA . LEU A 1 303 ? -19.135 -5.235 16.382 1.00 95.81 303 LEU A CA 1
ATOM 2346 C C . LEU A 1 303 ? -19.989 -4.153 15.729 1.00 95.81 303 LEU A C 1
ATOM 2348 O O . LEU A 1 303 ? -19.988 -4.028 14.509 1.00 95.81 303 LEU A O 1
ATOM 2352 N N . HIS A 1 304 ? -20.675 -3.351 16.536 1.00 95.44 304 HIS A N 1
ATOM 2353 C CA . HIS A 1 304 ? -21.342 -2.135 16.090 1.00 95.44 304 HIS A CA 1
ATOM 2354 C C . HIS A 1 304 ? -20.446 -0.946 16.454 1.00 95.44 304 HIS A C 1
ATOM 2356 O O . HIS A 1 304 ? -20.281 -0.622 17.631 1.00 95.44 304 HIS A O 1
ATOM 2362 N N . LEU A 1 305 ? -19.809 -0.335 15.456 1.00 95.38 305 LEU A N 1
ATOM 2363 C CA . LEU A 1 305 ? -18.794 0.702 15.645 1.00 95.38 305 LEU A CA 1
ATOM 2364 C C . LEU A 1 305 ? -19.341 2.076 15.257 1.00 95.38 305 LEU A C 1
ATOM 2366 O O . LEU A 1 305 ? -19.846 2.257 14.148 1.00 95.38 305 LEU A O 1
ATOM 2370 N N . ASN A 1 306 ? -19.179 3.052 16.154 1.00 94.25 306 ASN A N 1
ATOM 2371 C CA . ASN A 1 306 ? -19.705 4.403 15.992 1.00 94.25 306 ASN A CA 1
ATOM 2372 C C . ASN A 1 306 ? -18.682 5.489 16.373 1.00 94.25 306 ASN A C 1
ATOM 2374 O O . ASN A 1 306 ? -17.853 5.313 17.274 1.00 94.25 306 ASN A O 1
ATOM 2378 N N . GLY A 1 307 ? -18.792 6.659 15.739 1.00 93.81 307 GLY A N 1
ATOM 2379 C CA . GLY A 1 307 ? -17.940 7.815 16.018 1.00 93.81 307 GLY A CA 1
ATOM 2380 C C . GLY A 1 307 ? -16.467 7.577 15.664 1.00 93.81 307 GLY A C 1
ATOM 2381 O O . GLY A 1 307 ? -16.145 6.993 14.638 1.00 93.81 307 GLY A O 1
ATOM 2382 N N . PHE A 1 308 ? -15.545 8.045 16.505 1.00 95.69 308 PHE A N 1
ATOM 2383 C CA . PHE A 1 308 ? -14.104 7.920 16.253 1.00 95.69 308 PHE A CA 1
ATOM 2384 C C . PHE A 1 308 ? -13.502 6.734 17.015 1.00 95.69 308 PHE A C 1
ATOM 2386 O O . PHE A 1 308 ? -13.462 6.758 18.245 1.00 95.69 308 PHE A O 1
ATOM 2393 N N . ILE A 1 309 ? -13.020 5.720 16.296 1.00 96.56 309 ILE A N 1
ATOM 2394 C CA . ILE A 1 309 ? -12.375 4.535 16.868 1.00 96.56 309 ILE A CA 1
ATOM 2395 C C . ILE A 1 309 ? -10.885 4.559 16.534 1.00 96.56 309 ILE A C 1
ATOM 2397 O O . ILE A 1 309 ? -10.499 4.561 15.366 1.00 96.56 309 ILE A O 1
ATOM 2401 N N . ARG A 1 310 ? -10.037 4.537 17.561 1.00 95.44 310 ARG A N 1
ATOM 2402 C CA . ARG A 1 310 ? -8.584 4.435 17.393 1.00 95.44 310 ARG A CA 1
ATOM 2403 C C . ARG A 1 310 ? -8.116 3.030 17.739 1.00 95.44 310 ARG A C 1
ATOM 2405 O O . ARG A 1 310 ? -8.395 2.556 18.836 1.00 95.44 310 ARG A O 1
ATOM 2412 N N . LEU A 1 311 ? -7.380 2.397 16.833 1.00 93.12 311 LEU A N 1
ATOM 2413 C CA . LEU A 1 311 ? -6.742 1.106 17.060 1.00 93.12 311 LEU A CA 1
ATOM 2414 C C . LEU A 1 311 ? -5.248 1.300 17.336 1.00 93.12 311 LEU A C 1
ATOM 2416 O O . LEU A 1 311 ? -4.545 1.946 16.555 1.00 93.12 311 LEU A O 1
ATOM 2420 N N . ILE A 1 312 ? -4.774 0.755 18.457 1.00 88.00 312 ILE A N 1
ATOM 2421 C CA . ILE A 1 312 ? -3.362 0.762 18.849 1.00 88.00 312 ILE A CA 1
ATOM 2422 C C . ILE A 1 312 ? -2.788 -0.632 18.576 1.00 88.00 312 ILE A C 1
ATOM 2424 O O . ILE A 1 312 ? -3.016 -1.542 19.367 1.00 88.00 312 ILE A O 1
ATOM 2428 N N . PRO A 1 313 ? -2.055 -0.827 1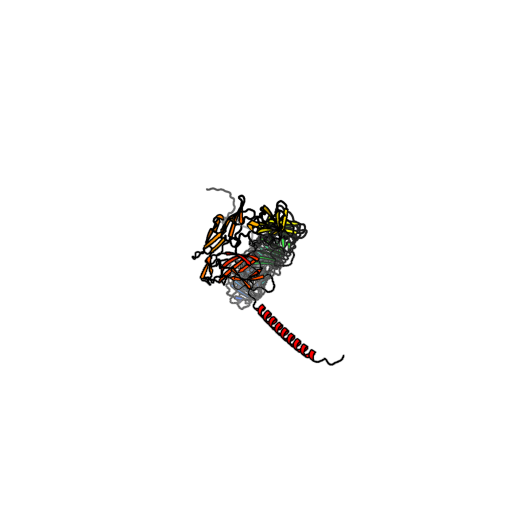7.471 1.00 79.69 313 PRO A N 1
ATOM 2429 C CA . PRO A 1 313 ? -1.513 -2.133 17.128 1.00 79.69 313 PRO A CA 1
ATOM 2430 C C . PRO A 1 313 ? -0.515 -2.634 18.172 1.00 79.69 313 PRO A C 1
ATOM 2432 O O . PRO A 1 313 ? 0.337 -1.888 18.658 1.00 79.69 313 PRO A O 1
ATOM 2435 N N . THR A 1 314 ? -0.580 -3.931 18.460 1.00 71.88 314 THR A N 1
ATOM 2436 C CA . THR A 1 314 ? 0.367 -4.610 19.345 1.00 71.88 314 THR A CA 1
ATOM 2437 C C . THR A 1 314 ? 1.574 -5.125 18.566 1.00 71.88 314 THR A C 1
ATOM 2439 O O . THR A 1 314 ? 1.497 -5.451 17.373 1.00 71.88 314 THR A O 1
ATOM 2442 N N . PHE A 1 315 ? 2.721 -5.190 19.246 1.00 65.19 315 PHE A N 1
ATOM 2443 C CA . PHE A 1 315 ? 3.955 -5.684 18.651 1.00 65.19 315 PHE A CA 1
ATOM 2444 C C . PHE A 1 315 ? 3.941 -7.207 18.552 1.00 65.19 315 PHE A C 1
ATOM 2446 O O . PHE A 1 315 ? 4.023 -7.894 19.567 1.00 65.19 315 PHE A O 1
ATOM 2453 N N . LYS A 1 316 ? 3.843 -7.743 17.326 1.00 61.94 316 LYS A N 1
ATOM 2454 C CA . LYS A 1 316 ? 3.860 -9.197 17.084 1.00 61.94 316 LYS A CA 1
ATOM 2455 C C . LYS A 1 316 ? 5.230 -9.738 16.665 1.00 61.94 316 LYS A C 1
ATOM 2457 O O . LYS A 1 316 ? 5.614 -10.801 17.144 1.00 61.94 316 LYS A O 1
ATOM 2462 N N . ASN A 1 317 ? 5.957 -9.085 15.751 1.00 54.97 317 ASN A N 1
ATOM 2463 C CA . ASN A 1 317 ? 7.230 -9.616 15.236 1.00 54.97 317 ASN A CA 1
ATOM 2464 C C . ASN A 1 317 ? 8.129 -8.534 14.602 1.00 54.97 317 ASN A C 1
ATOM 2466 O O . ASN A 1 317 ? 7.650 -7.501 14.156 1.00 54.97 317 ASN A O 1
ATOM 2470 N N . VAL A 1 318 ? 9.428 -8.819 14.474 1.00 53.50 318 VAL A N 1
ATOM 2471 C CA . VAL A 1 318 ? 10.477 -7.925 13.941 1.00 53.50 318 VAL A CA 1
ATOM 2472 C C . VAL A 1 318 ? 10.209 -7.464 12.501 1.00 53.50 318 VAL A C 1
ATOM 2474 O O . VAL A 1 318 ? 10.579 -6.352 12.140 1.00 53.50 318 VAL A O 1
ATOM 2477 N N . PHE A 1 319 ? 9.559 -8.292 11.677 1.00 50.22 319 PHE A N 1
ATOM 2478 C CA . PHE A 1 319 ? 9.303 -7.987 10.261 1.00 50.22 319 PHE A CA 1
ATOM 2479 C C . PHE A 1 319 ? 8.040 -7.153 10.014 1.00 50.22 319 PHE A C 1
ATOM 2481 O O . PHE A 1 319 ? 7.906 -6.563 8.948 1.00 50.22 319 PHE A O 1
ATOM 2488 N N . ASN A 1 320 ? 7.111 -7.112 10.971 1.00 57.84 320 ASN A N 1
ATOM 2489 C CA . ASN A 1 320 ? 5.905 -6.293 10.890 1.00 57.84 320 ASN A CA 1
ATOM 2490 C C . ASN A 1 320 ? 5.524 -5.894 12.329 1.00 57.84 320 ASN A C 1
ATOM 2492 O O . ASN A 1 320 ? 4.743 -6.586 12.986 1.00 57.84 320 ASN A O 1
ATOM 2496 N N . PRO A 1 321 ? 6.183 -4.861 12.880 1.00 59.16 321 PRO A N 1
ATOM 2497 C CA . PRO A 1 321 ? 6.219 -4.619 14.319 1.00 59.16 321 PRO A CA 1
ATOM 2498 C C . PRO A 1 321 ? 4.917 -4.070 14.893 1.00 59.16 321 PRO A C 1
ATOM 2500 O O . PRO A 1 321 ? 4.802 -4.010 16.105 1.00 59.16 321 PRO A O 1
ATOM 2503 N N . TYR A 1 322 ? 3.934 -3.696 14.074 1.00 76.75 322 TYR A N 1
ATOM 2504 C CA . TYR A 1 322 ? 2.678 -3.116 14.547 1.00 76.75 322 TYR A CA 1
ATOM 2505 C C . TYR A 1 322 ? 1.518 -3.613 13.687 1.00 76.75 322 TYR A C 1
ATOM 2507 O O . TYR A 1 322 ? 1.266 -3.078 12.607 1.00 76.75 322 TYR A O 1
ATOM 2515 N N . THR A 1 323 ? 0.819 -4.652 14.154 1.00 81.00 323 THR A N 1
ATOM 2516 C CA . THR A 1 323 ? -0.265 -5.293 13.392 1.00 81.00 323 THR A CA 1
ATOM 2517 C C . THR A 1 323 ? -1.537 -5.448 14.219 1.00 81.00 323 THR A C 1
ATOM 2519 O O . THR A 1 323 ? -1.506 -6.053 15.290 1.00 81.00 323 THR A O 1
ATOM 2522 N N . CYS A 1 324 ? -2.667 -5.001 13.681 1.00 87.38 324 CYS A N 1
ATOM 2523 C CA . CYS A 1 324 ? -4.000 -5.397 14.118 1.00 87.38 324 CYS A CA 1
ATOM 2524 C C . CYS A 1 324 ? -4.509 -6.517 13.202 1.00 87.38 324 CYS A C 1
ATOM 2526 O O . CYS A 1 324 ? -4.387 -6.432 11.982 1.00 87.38 324 CYS A O 1
ATOM 2528 N N . GLU A 1 325 ? -5.096 -7.562 13.776 1.00 89.12 325 GLU A N 1
ATOM 2529 C CA . GLU A 1 325 ? -5.691 -8.666 13.021 1.00 89.12 325 GLU A CA 1
ATOM 2530 C C . GLU A 1 325 ? -7.126 -8.869 13.489 1.00 89.12 325 GLU A C 1
ATOM 2532 O O . GLU A 1 325 ? -7.375 -8.944 14.692 1.00 89.12 325 GLU A O 1
ATOM 2537 N N . VAL A 1 326 ? -8.050 -8.948 12.536 1.00 92.81 326 VAL A N 1
ATOM 2538 C CA . VAL A 1 326 ? -9.454 -9.264 12.781 1.00 92.81 326 VAL A CA 1
ATOM 2539 C C . VAL A 1 326 ? -9.900 -10.363 11.826 1.00 92.81 326 VAL A C 1
ATOM 2541 O O . VAL A 1 326 ? -9.667 -10.310 10.616 1.00 92.81 326 VAL A O 1
ATOM 2544 N N . SER A 1 327 ? -10.544 -11.383 12.382 1.00 94.25 327 SER A N 1
ATOM 2545 C CA . SER A 1 327 ? -10.999 -12.542 11.631 1.00 94.25 327 SER A CA 1
ATOM 2546 C C . SER A 1 327 ? -12.343 -13.071 12.100 1.00 94.25 327 SER A C 1
ATOM 2548 O O . SER A 1 327 ? -12.689 -12.981 13.280 1.00 94.25 327 SER A O 1
ATOM 2550 N N . ASP A 1 328 ? -13.095 -13.633 11.152 1.00 95.50 328 ASP A N 1
ATOM 2551 C CA . ASP A 1 328 ? -14.380 -14.295 11.404 1.00 95.50 328 ASP A CA 1
ATOM 2552 C C . ASP A 1 328 ? -15.412 -13.386 12.110 1.00 95.50 328 ASP A C 1
ATOM 2554 O O . ASP A 1 328 ? -16.234 -13.852 12.897 1.00 95.50 328 ASP A O 1
ATOM 2558 N N . SER A 1 329 ? -15.362 -12.076 11.849 1.00 95.56 329 SER A N 1
ATOM 2559 C CA . SER A 1 329 ? -16.174 -11.061 12.537 1.00 95.56 329 SER A CA 1
ATOM 2560 C C . SER A 1 329 ? -17.114 -10.313 11.588 1.00 95.56 329 SER A C 1
ATOM 2562 O O . SER A 1 329 ? -16.846 -10.163 10.396 1.00 95.56 329 SER A O 1
ATOM 2564 N N . ILE A 1 330 ? -18.215 -9.801 12.138 1.00 95.81 330 ILE A N 1
ATOM 2565 C CA . ILE A 1 330 ? -19.138 -8.883 11.461 1.00 95.81 330 ILE A CA 1
ATOM 2566 C C . ILE A 1 330 ? -18.924 -7.494 12.059 1.00 95.81 330 ILE A C 1
ATOM 2568 O O . ILE A 1 330 ? -19.026 -7.327 13.273 1.00 95.81 330 ILE A O 1
ATOM 2572 N N . ILE A 1 331 ? -18.631 -6.506 11.216 1.00 95.25 331 ILE A N 1
ATOM 2573 C CA . ILE A 1 331 ? -18.448 -5.109 11.606 1.00 95.25 331 ILE A CA 1
ATOM 2574 C C . ILE A 1 331 ? -19.542 -4.280 10.941 1.00 95.25 331 ILE A C 1
ATOM 2576 O O . ILE A 1 331 ? -19.589 -4.146 9.718 1.00 95.25 331 ILE A O 1
ATOM 2580 N N . GLU A 1 332 ? -20.413 -3.712 11.764 1.00 93.94 332 GLU A N 1
ATOM 2581 C CA . GLU A 1 332 ? -21.463 -2.790 11.361 1.00 93.94 332 GLU A CA 1
ATOM 2582 C C . GLU A 1 332 ? -21.074 -1.365 11.756 1.00 93.94 332 GLU A C 1
ATOM 2584 O O . GLU A 1 332 ? -20.965 -1.046 12.939 1.00 93.94 332 GLU A O 1
ATOM 2589 N N . GLY A 1 333 ? -20.861 -0.500 10.768 1.00 91.88 333 GLY A N 1
ATOM 2590 C CA . GLY A 1 333 ? -20.508 0.898 10.993 1.00 91.88 333 GLY A CA 1
ATOM 2591 C C . GLY A 1 333 ? -21.698 1.856 10.911 1.00 91.88 333 GLY A C 1
ATOM 2592 O O . GLY A 1 333 ? -22.584 1.715 10.054 1.00 91.88 333 GLY A O 1
ATOM 2593 N N . SER A 1 334 ? -21.714 2.875 11.772 1.00 90.62 334 SER A N 1
ATOM 2594 C CA . SER A 1 334 ? -22.582 4.043 11.592 1.00 90.62 334 SER A CA 1
ATOM 2595 C C . SER A 1 334 ? -22.037 5.017 10.548 1.00 90.62 334 SER A C 1
ATOM 2597 O O . SER A 1 334 ? -20.868 5.010 10.180 1.00 90.62 334 SER A O 1
ATOM 2599 N N . SER A 1 335 ? -22.897 5.922 10.079 1.00 87.31 335 SER A N 1
ATOM 2600 C CA . SER A 1 335 ? -22.543 6.919 9.058 1.00 87.31 335 SER A CA 1
ATOM 2601 C C . SER A 1 335 ? -21.503 7.968 9.481 1.00 87.31 335 SER A C 1
ATOM 2603 O O . SER A 1 335 ? -21.060 8.747 8.641 1.00 87.31 335 SER A O 1
ATOM 2605 N N . ASP A 1 336 ? -21.201 8.068 10.775 1.00 89.00 336 ASP A N 1
ATOM 2606 C CA . ASP A 1 336 ? -20.209 8.972 11.370 1.00 89.00 336 ASP A CA 1
ATOM 2607 C C . ASP A 1 336 ? -18.932 8.239 11.814 1.00 89.00 336 ASP A C 1
ATOM 2609 O O . ASP A 1 336 ? -18.064 8.853 12.435 1.00 89.00 336 ASP A O 1
ATOM 2613 N N . LEU A 1 337 ? -18.818 6.943 11.501 1.00 92.69 337 LEU A N 1
ATOM 2614 C CA . LEU A 1 337 ? -17.671 6.129 11.868 1.00 92.69 337 LEU A CA 1
ATOM 2615 C C . LEU A 1 337 ? -16.401 6.579 11.133 1.00 92.69 337 LEU A C 1
ATOM 2617 O O . LEU A 1 337 ? -16.371 6.715 9.907 1.00 92.69 337 LEU A O 1
ATOM 2621 N N . ILE A 1 338 ? -15.333 6.749 11.905 1.00 93.62 338 ILE A N 1
ATOM 2622 C CA . ILE A 1 338 ? -13.962 6.931 11.434 1.00 93.62 338 ILE A CA 1
ATOM 2623 C C . ILE A 1 338 ? -13.086 5.975 12.236 1.00 93.62 338 ILE A C 1
ATOM 2625 O O . ILE A 1 338 ? -13.081 6.038 13.467 1.00 93.62 338 ILE A O 1
ATOM 2629 N N . ILE A 1 339 ? -12.343 5.110 11.547 1.00 94.75 339 ILE A N 1
ATOM 2630 C CA . ILE A 1 339 ? -11.378 4.201 12.172 1.00 94.75 339 ILE A CA 1
ATOM 2631 C C . ILE A 1 339 ? -9.964 4.643 11.796 1.00 94.75 339 ILE A C 1
ATOM 2633 O O . ILE A 1 339 ? -9.673 4.840 10.620 1.00 94.75 339 ILE A O 1
ATOM 2637 N N . GLU A 1 340 ? -9.076 4.778 12.777 1.00 94.94 340 GLU A N 1
ATOM 2638 C CA . GLU A 1 340 ? -7.666 5.124 12.563 1.00 94.94 340 GLU A CA 1
ATOM 2639 C C . GLU A 1 340 ? -6.759 4.089 13.234 1.00 94.94 340 GLU A C 1
ATOM 2641 O O . GLU A 1 340 ? -6.920 3.790 14.416 1.00 94.94 340 GLU A O 1
ATOM 2646 N N . THR A 1 341 ? -5.810 3.529 12.481 1.00 91.25 341 THR A N 1
ATOM 2647 C CA . THR A 1 341 ? -4.849 2.520 12.953 1.00 91.25 341 THR A CA 1
ATOM 2648 C C . THR A 1 341 ? -3.425 2.959 12.624 1.00 91.25 341 THR A C 1
ATOM 2650 O O . THR A 1 341 ? -3.054 3.019 11.457 1.00 91.25 341 THR A O 1
ATOM 2653 N N . TYR A 1 342 ? -2.587 3.217 13.631 1.00 84.56 342 TYR A N 1
ATOM 2654 C CA . TYR A 1 342 ? -1.173 3.582 13.424 1.00 84.56 342 TYR A CA 1
ATOM 2655 C C . TYR A 1 342 ? -0.289 2.344 13.174 1.00 84.56 342 TYR A C 1
ATOM 2657 O O . TYR A 1 342 ? 0.662 2.083 13.907 1.00 84.56 342 TYR A O 1
ATOM 2665 N N . GLY A 1 343 ? -0.650 1.533 12.178 1.00 86.38 343 GLY A N 1
ATOM 2666 C CA . GLY A 1 343 ? 0.071 0.322 11.786 1.00 86.38 343 GLY A CA 1
ATOM 2667 C C . GLY A 1 343 ? -0.655 -0.465 10.697 1.00 86.38 343 GLY A C 1
ATOM 2668 O O . GLY A 1 343 ? -1.506 0.072 9.986 1.00 86.38 343 GLY A O 1
ATOM 2669 N N . SER A 1 344 ? -0.304 -1.741 10.573 1.00 88.12 344 SER A N 1
ATOM 2670 C CA . SER A 1 344 ? -0.861 -2.674 9.591 1.00 88.12 344 SER A CA 1
ATOM 2671 C C . SER A 1 344 ? -2.185 -3.270 10.078 1.00 88.12 344 SER A C 1
ATOM 2673 O O . SER A 1 344 ? -2.272 -3.701 11.227 1.00 88.12 344 SER A O 1
ATOM 2675 N N . ILE A 1 345 ? -3.194 -3.370 9.212 1.00 91.50 345 ILE A N 1
ATOM 2676 C CA . ILE A 1 345 ? -4.454 -4.072 9.495 1.00 91.50 345 ILE A CA 1
ATOM 2677 C C . ILE A 1 345 ? -4.627 -5.276 8.564 1.00 91.50 345 ILE A C 1
ATOM 2679 O O . ILE A 1 345 ? -4.533 -5.163 7.341 1.00 91.50 345 ILE A O 1
ATOM 2683 N N . PHE A 1 346 ? -4.906 -6.430 9.166 1.00 92.31 346 PHE A N 1
ATOM 2684 C CA . PHE A 1 346 ? -5.201 -7.685 8.483 1.00 92.31 346 PHE A CA 1
ATOM 2685 C C . PHE A 1 346 ? -6.657 -8.070 8.740 1.00 92.31 346 PHE A C 1
ATOM 2687 O O . PHE A 1 346 ? -7.059 -8.244 9.893 1.00 92.31 346 PHE A O 1
ATOM 2694 N N . MET A 1 347 ? -7.446 -8.201 7.675 1.00 95.25 347 MET A N 1
ATOM 2695 C CA . MET A 1 347 ? -8.847 -8.623 7.735 1.00 95.25 347 MET A CA 1
ATOM 2696 C C . MET A 1 347 ? -9.012 -9.937 6.985 1.00 95.25 347 MET A C 1
ATOM 2698 O O . MET A 1 347 ? -8.698 -10.004 5.800 1.00 95.25 347 MET A O 1
ATOM 2702 N N . ASN A 1 348 ? -9.517 -10.971 7.657 1.00 95.69 348 ASN A N 1
ATOM 2703 C CA . ASN A 1 348 ? -9.741 -12.277 7.037 1.00 95.69 348 ASN A CA 1
ATOM 2704 C C . ASN A 1 348 ? -11.128 -12.832 7.378 1.00 95.69 348 ASN A C 1
ATOM 2706 O O . ASN A 1 348 ? -11.470 -12.954 8.553 1.00 95.69 348 ASN A O 1
ATOM 2710 N N . ARG A 1 349 ? -11.935 -13.201 6.376 1.00 96.31 349 ARG A N 1
ATOM 2711 C CA . ARG A 1 349 ? -13.319 -13.685 6.587 1.00 96.31 349 ARG A CA 1
ATOM 2712 C C . ARG A 1 349 ? -14.172 -12.705 7.404 1.00 96.31 349 ARG A C 1
ATOM 2714 O O . ARG A 1 349 ? -14.956 -13.107 8.262 1.00 96.31 349 ARG A O 1
ATOM 2721 N N . VAL A 1 350 ? -14.006 -11.408 7.151 1.00 96.62 350 VAL A N 1
ATOM 2722 C CA . VAL A 1 350 ? -14.783 -10.346 7.805 1.00 96.62 350 VAL A CA 1
ATOM 2723 C C . VAL A 1 350 ? -15.996 -9.986 6.946 1.00 96.62 350 VAL A C 1
ATOM 2725 O O . VAL A 1 350 ? -15.964 -10.114 5.724 1.00 96.62 350 VAL A O 1
ATOM 2728 N N . THR A 1 351 ? -17.089 -9.552 7.570 1.00 96.56 351 THR A N 1
ATOM 2729 C CA . THR A 1 351 ? -18.203 -8.890 6.874 1.00 96.56 351 THR A CA 1
ATOM 2730 C C . THR A 1 351 ? -18.264 -7.432 7.303 1.00 96.56 351 THR A C 1
ATOM 2732 O O . THR A 1 351 ? -18.485 -7.155 8.479 1.00 96.56 351 THR A O 1
ATOM 2735 N N . LEU A 1 352 ? -18.071 -6.510 6.362 1.00 94.88 352 LEU A N 1
ATOM 2736 C CA . LEU A 1 352 ? -18.184 -5.070 6.572 1.00 94.88 352 LEU A CA 1
ATOM 2737 C C . LEU A 1 352 ? -19.535 -4.584 6.045 1.00 94.88 352 LEU A C 1
ATOM 2739 O O . LEU A 1 352 ? -19.826 -4.721 4.857 1.00 94.88 352 LEU A O 1
ATOM 2743 N N . ASN A 1 353 ? -20.346 -3.998 6.920 1.00 92.50 353 ASN A N 1
ATOM 2744 C CA . ASN A 1 353 ? -21.650 -3.440 6.576 1.00 92.50 353 ASN A CA 1
ATOM 2745 C C . ASN A 1 353 ? -21.814 -2.045 7.189 1.00 92.50 353 ASN A C 1
ATOM 2747 O O . ASN A 1 353 ? -21.220 -1.728 8.219 1.00 92.50 353 ASN A O 1
ATOM 2751 N N . THR A 1 354 ? -22.642 -1.204 6.579 1.00 84.38 354 THR A N 1
ATOM 2752 C CA . THR A 1 354 ? -22.955 0.129 7.097 1.00 84.38 354 THR A CA 1
ATOM 2753 C C . THR A 1 354 ? -24.462 0.342 7.153 1.00 84.38 354 THR A C 1
ATOM 2755 O O . THR A 1 354 ? -25.210 -0.078 6.271 1.00 84.38 354 THR A O 1
ATOM 2758 N N . SER A 1 355 ? -24.923 1.023 8.201 1.00 72.69 355 SER A N 1
ATOM 2759 C CA . SER A 1 355 ? -26.347 1.351 8.390 1.00 72.69 355 SER A CA 1
ATOM 2760 C C . SER A 1 355 ? -26.797 2.605 7.623 1.00 72.69 355 SER A C 1
ATOM 2762 O O . SER A 1 355 ? -27.977 2.960 7.648 1.00 72.69 355 SER A O 1
ATOM 2764 N N . GLY A 1 356 ? -25.872 3.299 6.950 1.00 66.50 356 GLY A N 1
ATOM 2765 C CA . GLY A 1 356 ? -26.094 4.620 6.370 1.00 66.50 356 GLY A CA 1
ATOM 2766 C C . GLY A 1 356 ? -25.626 4.757 4.923 1.00 66.50 356 GLY A C 1
ATOM 2767 O O . GLY A 1 356 ? -24.849 3.964 4.410 1.00 66.50 356 GLY A O 1
ATOM 2768 N N . VAL A 1 357 ? -26.094 5.821 4.268 1.00 64.25 357 VAL A N 1
ATOM 2769 C CA . VAL A 1 357 ? -25.787 6.128 2.855 1.00 64.25 357 VAL A CA 1
ATOM 2770 C C . VAL A 1 357 ? -24.415 6.803 2.688 1.00 64.25 357 VAL A C 1
ATOM 2772 O O . VAL A 1 357 ? -23.904 6.906 1.577 1.00 64.25 357 VAL A O 1
ATOM 2775 N N . LYS A 1 358 ? -23.820 7.301 3.779 1.00 73.50 358 LYS A N 1
ATOM 2776 C CA . LYS A 1 358 ? -22.516 7.976 3.749 1.00 73.50 358 LYS A CA 1
ATOM 2777 C C . LYS A 1 358 ? -21.371 6.968 3.766 1.00 73.50 358 LYS A C 1
ATOM 2779 O O . LYS A 1 358 ? -21.460 5.947 4.441 1.00 73.50 358 LYS A O 1
ATOM 2784 N N . THR A 1 359 ? -20.298 7.319 3.068 1.00 78.56 359 THR A N 1
ATOM 2785 C CA . THR A 1 359 ? -19.047 6.563 3.032 1.00 78.56 359 THR A CA 1
ATOM 2786 C C . THR A 1 359 ? -18.336 6.624 4.382 1.00 78.56 359 THR A C 1
ATOM 2788 O O . THR A 1 359 ? -18.143 7.713 4.925 1.00 78.56 359 THR A O 1
ATOM 2791 N N . ILE A 1 360 ? -17.959 5.461 4.913 1.00 89.00 360 ILE A N 1
ATOM 2792 C CA . ILE A 1 360 ? -17.176 5.312 6.149 1.00 89.00 360 ILE A CA 1
ATOM 2793 C C . ILE A 1 360 ? -15.687 5.295 5.807 1.00 89.00 360 ILE A C 1
ATOM 2795 O O . ILE A 1 360 ? -15.310 4.693 4.807 1.00 89.00 360 ILE A O 1
ATOM 2799 N N . SER A 1 361 ? -14.842 5.911 6.637 1.00 91.38 361 SER A N 1
ATOM 2800 C CA . SER A 1 361 ? -13.390 5.957 6.416 1.00 91.38 361 SER A CA 1
ATOM 2801 C C . SER A 1 361 ? -12.632 5.073 7.405 1.00 91.38 361 SER A C 1
ATOM 2803 O O . SER A 1 361 ? -12.830 5.181 8.616 1.00 91.38 361 SER A O 1
ATOM 2805 N N . TRP A 1 362 ? -11.705 4.267 6.891 1.00 94.31 362 TRP A N 1
ATOM 2806 C CA . TRP A 1 362 ? -10.709 3.530 7.664 1.00 94.31 362 TRP A CA 1
ATOM 2807 C C . TRP A 1 362 ? -9.319 3.937 7.197 1.00 94.31 362 TRP A C 1
ATOM 2809 O O . TRP A 1 362 ? -8.995 3.767 6.026 1.00 94.31 362 TRP A O 1
ATOM 2819 N N . SER A 1 363 ? -8.492 4.446 8.103 1.00 94.38 363 SER A N 1
ATOM 2820 C CA . SER A 1 363 ? -7.118 4.845 7.808 1.00 94.38 363 SER A CA 1
ATOM 2821 C C . SER A 1 363 ? -6.107 3.903 8.468 1.00 94.38 363 SER A C 1
ATOM 2823 O O . SER A 1 363 ? -6.246 3.601 9.657 1.00 94.38 363 SER A O 1
ATOM 2825 N N . ALA A 1 364 ? -5.098 3.448 7.723 1.00 92.25 364 ALA A N 1
ATOM 2826 C CA . ALA A 1 364 ? -4.017 2.592 8.223 1.00 92.25 364 ALA A CA 1
ATOM 2827 C C . ALA A 1 364 ? -2.699 2.825 7.463 1.00 92.25 364 ALA A C 1
ATOM 2829 O O . ALA A 1 364 ? -2.689 3.449 6.405 1.00 92.25 364 ALA A O 1
ATOM 2830 N N . VAL A 1 365 ? -1.583 2.312 7.991 1.00 89.56 365 VAL A N 1
ATOM 2831 C CA . VAL A 1 365 ? -0.286 2.316 7.279 1.00 89.56 365 VAL A CA 1
ATOM 2832 C C . VAL A 1 365 ? -0.274 1.252 6.180 1.00 89.56 365 VAL A C 1
ATOM 2834 O O . VAL A 1 365 ? 0.273 1.462 5.107 1.00 89.56 365 VAL A O 1
ATOM 2837 N N . TYR A 1 366 ? -0.904 0.105 6.433 1.00 89.88 366 TYR A N 1
ATOM 2838 C CA . TYR A 1 366 ? -0.975 -1.009 5.491 1.00 89.88 366 TYR A CA 1
ATOM 2839 C C . TYR A 1 366 ? -2.297 -1.755 5.641 1.00 89.88 366 TYR A C 1
ATOM 2841 O O . TYR A 1 366 ? -2.779 -1.942 6.757 1.00 89.88 366 TYR A O 1
ATOM 2849 N N . PHE A 1 367 ? -2.846 -2.223 4.521 1.00 92.56 367 PHE A N 1
ATOM 2850 C CA . PHE A 1 367 ? -4.095 -2.978 4.464 1.00 92.56 367 PHE A CA 1
ATOM 2851 C C . PHE A 1 367 ? -3.826 -4.308 3.775 1.00 92.56 367 PHE A C 1
ATOM 2853 O O . PHE A 1 367 ? -3.301 -4.338 2.661 1.00 92.56 367 PHE A O 1
ATOM 2860 N N . TYR A 1 368 ? -4.242 -5.390 4.420 1.00 93.00 368 TYR A N 1
ATOM 2861 C CA . TYR A 1 368 ? -4.344 -6.705 3.808 1.00 93.00 368 TYR A CA 1
ATOM 2862 C C . TYR A 1 368 ? -5.735 -7.265 4.090 1.00 93.00 368 TYR A C 1
ATOM 2864 O O . TYR A 1 368 ? -6.066 -7.605 5.228 1.00 93.00 368 TYR A O 1
ATOM 2872 N N . ILE A 1 369 ? -6.571 -7.311 3.057 1.00 94.94 369 ILE A N 1
ATOM 2873 C CA . ILE A 1 369 ? -7.976 -7.708 3.152 1.00 94.94 369 ILE A CA 1
ATOM 2874 C C . ILE A 1 369 ? -8.171 -8.973 2.326 1.00 94.94 369 ILE A C 1
ATOM 2876 O O . ILE A 1 369 ? -8.016 -8.951 1.108 1.00 94.94 369 ILE A O 1
ATOM 2880 N N . GLU A 1 370 ? -8.538 -10.069 2.981 1.00 94.50 370 GLU A N 1
ATOM 2881 C CA . GLU A 1 370 ? -8.673 -11.387 2.368 1.00 94.50 370 GLU A CA 1
ATOM 2882 C C . GLU A 1 370 ? -10.025 -12.030 2.709 1.00 94.50 370 GLU A C 1
ATOM 2884 O O . GLU A 1 370 ? -10.545 -11.880 3.817 1.00 94.50 370 GLU A O 1
ATOM 2889 N N . ASP A 1 371 ? -10.625 -12.738 1.746 1.00 94.94 371 ASP A N 1
ATOM 2890 C CA . ASP A 1 371 ? -11.840 -13.552 1.933 1.00 94.94 371 ASP A CA 1
ATOM 2891 C C . ASP A 1 371 ? -13.017 -12.800 2.593 1.00 94.94 371 ASP A C 1
ATOM 2893 O O . ASP A 1 371 ? -13.858 -13.383 3.281 1.00 94.94 371 ASP A O 1
ATOM 2897 N N . THR A 1 372 ? -13.075 -11.486 2.391 1.00 96.12 372 THR A N 1
ATOM 2898 C CA . THR A 1 372 ? -13.961 -10.564 3.112 1.00 96.12 372 THR A CA 1
ATOM 2899 C C . THR A 1 372 ? -15.177 -10.192 2.261 1.00 96.12 372 THR A C 1
ATOM 2901 O O . THR A 1 372 ? -15.096 -10.069 1.036 1.00 96.12 372 THR A O 1
ATOM 2904 N N . VAL A 1 373 ? -16.330 -10.017 2.910 1.00 96.81 373 VAL A N 1
ATOM 2905 C CA . VAL A 1 373 ? -17.544 -9.474 2.291 1.00 96.81 373 VAL A CA 1
ATOM 2906 C C . VAL A 1 373 ? -17.645 -7.992 2.634 1.00 96.81 373 VAL A C 1
ATOM 2908 O O . VAL A 1 373 ? -17.686 -7.651 3.813 1.00 96.81 373 VAL A O 1
ATOM 2911 N N . ILE A 1 374 ? -17.675 -7.110 1.635 1.00 94.94 374 ILE A N 1
ATOM 2912 C CA . ILE A 1 374 ? -17.814 -5.663 1.849 1.00 94.94 374 ILE A CA 1
ATOM 2913 C C . ILE A 1 374 ? -19.063 -5.172 1.134 1.00 94.94 374 ILE A C 1
ATOM 2915 O O . ILE A 1 374 ? -19.123 -5.176 -0.098 1.00 94.94 374 ILE A O 1
ATOM 2919 N N . ASP A 1 375 ? -20.023 -4.694 1.916 1.00 91.25 375 ASP A N 1
ATOM 2920 C CA . ASP A 1 375 ? -21.244 -4.062 1.437 1.00 91.25 375 ASP A CA 1
ATOM 2921 C C . ASP A 1 375 ? -21.263 -2.571 1.803 1.00 91.25 375 ASP A C 1
ATOM 2923 O O . ASP A 1 375 ? -20.575 -2.118 2.723 1.00 91.25 375 ASP A O 1
ATOM 2927 N N . SER A 1 376 ? -22.068 -1.800 1.068 1.00 89.62 376 SER A N 1
ATOM 2928 C CA . SER A 1 376 ? -22.200 -0.343 1.228 1.00 89.62 376 SER A CA 1
ATOM 2929 C C . SER A 1 376 ? -20.912 0.436 0.896 1.00 89.62 376 SER A C 1
ATOM 2931 O O . SER A 1 376 ? -20.076 -0.032 0.126 1.00 89.62 376 SER A O 1
ATOM 2933 N N . ALA A 1 377 ? -20.790 1.686 1.353 1.00 91.00 377 ALA A N 1
ATOM 2934 C CA . ALA A 1 377 ? -19.733 2.600 0.923 1.00 91.00 377 ALA A CA 1
ATOM 2935 C C . ALA A 1 377 ? -18.579 2.686 1.939 1.00 91.00 377 ALA A C 1
ATOM 2937 O O . ALA A 1 377 ? -18.798 3.099 3.081 1.00 91.00 377 ALA A O 1
ATOM 2938 N N . TRP A 1 378 ? -17.357 2.370 1.500 1.00 93.38 378 TRP A N 1
ATOM 2939 C CA . TRP A 1 378 ? -16.144 2.375 2.327 1.00 93.38 378 TRP A CA 1
ATOM 2940 C C . TRP A 1 378 ? -14.981 3.087 1.637 1.00 93.38 378 TRP A C 1
ATOM 2942 O O . TRP A 1 378 ? -14.752 2.922 0.439 1.00 93.38 378 TRP A O 1
ATOM 2952 N N . THR A 1 379 ? -14.222 3.844 2.421 1.00 94.75 379 THR A N 1
ATOM 2953 C CA . THR A 1 379 ? -12.958 4.465 2.034 1.00 94.75 379 THR A CA 1
ATOM 2954 C C . THR A 1 379 ? -11.835 3.867 2.870 1.00 94.75 379 THR A C 1
ATOM 2956 O O . THR A 1 379 ? -11.898 3.909 4.098 1.00 94.75 379 THR A O 1
ATOM 2959 N N . PHE A 1 380 ? -10.807 3.340 2.211 1.00 95.31 380 PHE A N 1
ATOM 2960 C CA . PHE A 1 380 ? -9.578 2.863 2.840 1.00 95.31 380 PHE A CA 1
ATOM 2961 C C . PHE A 1 380 ? -8.451 3.843 2.515 1.00 95.31 380 PHE A C 1
ATOM 2963 O O . PHE A 1 380 ? -8.139 4.046 1.344 1.00 95.31 380 PHE A O 1
ATOM 2970 N N . ARG A 1 381 ? -7.889 4.476 3.549 1.00 93.31 381 ARG A N 1
ATOM 2971 C CA . ARG A 1 381 ? -6.927 5.579 3.445 1.00 93.31 381 ARG A CA 1
ATOM 2972 C C . ARG A 1 381 ? -5.543 5.197 3.959 1.00 93.31 381 ARG A C 1
ATOM 2974 O O . ARG A 1 381 ? -5.399 4.784 5.109 1.00 93.31 381 ARG A O 1
ATOM 2981 N N . GLU A 1 382 ? -4.524 5.411 3.139 1.00 89.44 382 GLU A N 1
ATOM 2982 C CA . GLU A 1 382 ? -3.116 5.339 3.543 1.00 89.44 382 GLU A CA 1
ATOM 2983 C C . GLU A 1 382 ? -2.777 6.511 4.494 1.00 89.44 382 GLU A C 1
ATOM 2985 O O . GLU A 1 382 ? -3.075 7.669 4.197 1.00 89.44 382 GLU A O 1
ATOM 2990 N N . LEU A 1 383 ? -2.188 6.230 5.665 1.00 85.38 383 LEU A N 1
ATOM 2991 C CA . LEU A 1 383 ? -1.750 7.265 6.623 1.00 85.38 383 LEU A CA 1
ATOM 2992 C C . LEU A 1 383 ? -0.339 7.802 6.347 1.00 85.38 383 LEU A C 1
ATOM 2994 O O . LEU A 1 383 ? -0.059 8.958 6.663 1.00 85.38 383 LEU A O 1
ATOM 2998 N N . GLU A 1 384 ? 0.548 6.981 5.785 1.00 74.25 384 GLU A N 1
ATOM 2999 C CA . GLU A 1 384 ? 1.925 7.354 5.458 1.00 74.25 384 GLU A CA 1
ATOM 3000 C C . GLU A 1 384 ? 2.182 7.088 3.982 1.00 74.25 384 GLU A C 1
ATOM 3002 O O . GLU A 1 384 ? 2.253 5.937 3.574 1.00 74.25 384 GLU A O 1
ATOM 3007 N N . HIS A 1 385 ? 2.338 8.147 3.189 1.00 60.16 385 HIS A N 1
ATOM 3008 C CA . HIS A 1 385 ? 2.577 8.005 1.760 1.00 60.16 385 HIS A CA 1
ATOM 3009 C C . HIS A 1 385 ? 3.930 7.352 1.462 1.00 60.16 385 HIS A C 1
ATOM 3011 O O . HIS A 1 385 ? 4.982 7.910 1.787 1.00 60.16 385 HIS A O 1
ATOM 3017 N N . GLY A 1 386 ? 3.898 6.263 0.690 1.00 55.03 386 GLY A N 1
ATOM 3018 C CA . GLY A 1 386 ? 4.765 6.235 -0.488 1.00 55.03 386 GLY A CA 1
ATOM 3019 C C . GLY A 1 386 ? 5.653 5.022 -0.732 1.00 55.03 386 GLY A C 1
ATOM 3020 O O . GLY A 1 386 ? 6.483 5.121 -1.630 1.00 55.03 386 GLY A O 1
ATOM 3021 N N . LEU A 1 387 ? 5.521 3.893 -0.028 1.00 58.88 387 LEU A N 1
ATOM 3022 C CA . LEU A 1 387 ? 6.293 2.682 -0.386 1.00 58.88 387 LEU A CA 1
ATOM 3023 C C . LEU A 1 387 ? 5.590 1.340 -0.132 1.00 58.88 387 LEU A C 1
ATOM 3025 O O . LEU A 1 387 ? 6.143 0.307 -0.512 1.00 58.88 387 LEU A O 1
ATOM 3029 N N . VAL A 1 388 ? 4.417 1.313 0.509 1.00 75.31 388 VAL A N 1
ATOM 3030 C CA . VAL A 1 388 ? 3.779 0.051 0.904 1.00 75.31 388 VAL A CA 1
ATOM 3031 C C . VAL A 1 388 ? 2.565 -0.220 0.022 1.00 75.31 388 VAL A C 1
ATOM 3033 O O . VAL A 1 388 ? 1.634 0.570 -0.037 1.00 75.31 388 VAL A O 1
ATOM 3036 N N . GLN A 1 389 ? 2.579 -1.352 -0.675 1.00 84.38 389 GLN A N 1
ATOM 3037 C CA . GLN A 1 389 ? 1.474 -1.774 -1.530 1.00 84.38 389 GLN A CA 1
ATOM 3038 C C . GLN A 1 389 ? 0.381 -2.457 -0.702 1.00 84.38 389 GLN A C 1
ATOM 3040 O O . GLN A 1 389 ? 0.657 -3.454 -0.051 1.00 84.38 389 GLN A O 1
ATOM 3045 N N . HIS A 1 390 ? -0.853 -1.966 -0.737 1.00 90.50 390 HIS A N 1
ATOM 3046 C CA . HIS A 1 390 ? -2.013 -2.570 -0.078 1.00 90.50 390 HIS A CA 1
ATOM 3047 C C . HIS A 1 390 ? -2.580 -3.747 -0.884 1.00 90.50 390 HIS A C 1
ATOM 3049 O O . HIS A 1 390 ? -2.474 -3.780 -2.109 1.00 90.50 390 HIS A O 1
ATOM 3055 N N . TYR A 1 391 ? -3.238 -4.699 -0.219 1.00 91.25 391 TYR A N 1
ATOM 3056 C CA . TYR A 1 391 ? -3.784 -5.892 -0.873 1.00 91.25 391 TYR A CA 1
ATOM 3057 C C . TYR A 1 391 ? -5.263 -6.105 -0.563 1.00 91.25 391 TYR A C 1
ATOM 3059 O O . TYR A 1 391 ? -5.691 -6.064 0.594 1.00 91.25 391 TYR A O 1
ATOM 3067 N N . MET A 1 392 ? -6.029 -6.416 -1.609 1.00 92.31 392 MET A N 1
ATOM 3068 C CA . MET A 1 392 ? -7.409 -6.878 -1.520 1.00 92.31 392 MET A CA 1
ATOM 3069 C C . MET A 1 392 ? -7.582 -8.160 -2.343 1.00 92.31 392 MET A C 1
ATOM 3071 O O . MET A 1 392 ? -7.456 -8.146 -3.567 1.00 92.31 392 MET A O 1
ATOM 3075 N N . VAL A 1 393 ? -7.863 -9.275 -1.669 1.00 91.50 393 VAL A N 1
ATOM 3076 C CA . VAL A 1 393 ? -7.853 -10.626 -2.244 1.00 91.50 393 VAL A CA 1
ATOM 3077 C C . VAL A 1 393 ? -9.161 -11.355 -1.936 1.00 91.50 393 VAL A C 1
ATOM 3079 O O . VAL A 1 393 ? -9.579 -11.447 -0.784 1.00 91.50 393 VAL A O 1
ATOM 3082 N N . ARG A 1 394 ? -9.814 -11.915 -2.961 1.00 92.44 394 ARG A N 1
ATOM 3083 C CA . ARG A 1 394 ? -11.069 -12.686 -2.832 1.00 92.44 394 ARG A CA 1
ATOM 3084 C C . ARG A 1 394 ? -12.165 -11.921 -2.075 1.00 92.44 394 ARG A C 1
ATOM 3086 O O . ARG A 1 394 ? -12.885 -12.485 -1.248 1.00 92.44 394 ARG A O 1
ATOM 3093 N N . VAL A 1 395 ? -12.298 -10.629 -2.368 1.00 94.00 395 VAL A N 1
ATOM 3094 C CA . VAL A 1 395 ? -13.331 -9.764 -1.785 1.00 94.00 395 VAL A CA 1
ATOM 3095 C C . VAL A 1 395 ? -14.585 -9.765 -2.647 1.00 94.00 395 VAL A C 1
ATOM 3097 O O . VAL A 1 395 ? -14.518 -9.766 -3.873 1.00 94.00 395 VAL A O 1
ATOM 3100 N N . ARG A 1 396 ? -15.754 -9.774 -2.009 1.00 94.25 396 ARG A N 1
ATOM 3101 C CA . ARG A 1 396 ? -17.060 -9.822 -2.683 1.00 94.25 396 ARG A CA 1
ATOM 3102 C C . ARG A 1 396 ? -18.078 -8.931 -1.978 1.00 94.25 396 ARG A C 1
ATOM 3104 O O . ARG A 1 396 ? -17.958 -8.699 -0.784 1.00 94.25 396 ARG A O 1
ATOM 3111 N N . GLY A 1 397 ? -19.103 -8.480 -2.691 1.00 89.69 397 GLY A N 1
ATOM 3112 C CA . GLY A 1 397 ? -20.213 -7.710 -2.121 1.00 89.69 397 GLY A CA 1
ATOM 3113 C C . GLY A 1 397 ? -20.755 -6.677 -3.104 1.00 89.69 397 GLY A C 1
ATOM 3114 O O . GLY A 1 397 ? -20.354 -6.650 -4.268 1.00 89.69 397 GLY A O 1
ATOM 3115 N N . ALA A 1 398 ? -21.687 -5.842 -2.649 1.00 88.44 398 ALA A N 1
ATOM 3116 C CA . ALA A 1 398 ? -22.296 -4.773 -3.446 1.00 88.44 398 ALA A CA 1
ATOM 3117 C C . ALA A 1 398 ? -21.838 -3.383 -2.968 1.00 88.44 398 ALA A C 1
ATOM 3119 O O . ALA A 1 398 ? -22.656 -2.496 -2.710 1.00 88.44 398 ALA A O 1
ATOM 3120 N N . SER A 1 399 ? -20.525 -3.206 -2.812 1.00 89.44 399 SER A N 1
ATOM 3121 C CA . SER A 1 399 ? -19.923 -2.010 -2.218 1.00 89.44 399 SER A CA 1
ATOM 3122 C C . SER A 1 399 ? -19.539 -0.915 -3.212 1.00 89.44 399 SER A C 1
ATOM 3124 O O . SER A 1 399 ? -19.294 -1.163 -4.392 1.00 89.44 399 SER A O 1
ATOM 3126 N N . LEU A 1 400 ? -19.475 0.315 -2.697 1.00 93.25 400 LEU A N 1
ATOM 3127 C CA . LEU A 1 400 ? -18.811 1.455 -3.328 1.00 93.25 400 LEU A CA 1
ATOM 3128 C C . LEU A 1 400 ? -17.485 1.675 -2.593 1.00 93.25 400 LEU A C 1
ATOM 3130 O O . LEU A 1 400 ? -17.493 2.093 -1.435 1.00 93.25 400 LEU A O 1
ATOM 3134 N N . LEU A 1 401 ? -16.362 1.368 -3.235 1.00 94.75 401 LEU A N 1
ATOM 3135 C CA . LEU A 1 401 ? -15.043 1.414 -2.609 1.00 94.75 401 LEU A CA 1
ATOM 3136 C C . LEU A 1 401 ? -14.235 2.603 -3.118 1.00 94.75 401 LEU A C 1
ATOM 3138 O O . LEU A 1 401 ? -14.134 2.827 -4.325 1.00 94.75 401 LEU A O 1
ATOM 31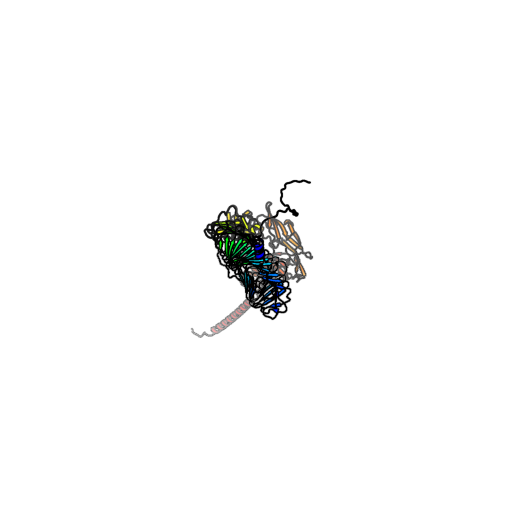42 N N . HIS A 1 402 ? -13.620 3.329 -2.192 1.00 95.38 402 HIS A N 1
ATOM 3143 C CA . HIS A 1 402 ? -12.564 4.284 -2.494 1.00 95.38 402 HIS A CA 1
ATOM 3144 C C . HIS A 1 402 ? -11.265 3.832 -1.824 1.00 95.38 402 HIS A C 1
ATOM 3146 O O . HIS A 1 402 ? -11.221 3.660 -0.608 1.00 95.38 402 HIS A O 1
ATOM 3152 N N . LEU A 1 403 ? -10.241 3.585 -2.629 1.00 95.19 403 LEU A N 1
ATOM 3153 C CA . LEU A 1 403 ? -8.971 2.999 -2.231 1.00 95.19 403 LEU A CA 1
ATOM 3154 C C . LEU A 1 403 ? -7.871 4.043 -2.452 1.00 95.19 403 LEU A C 1
ATOM 3156 O O . LEU A 1 403 ? -7.421 4.234 -3.580 1.00 95.19 403 LEU A O 1
ATOM 3160 N N . GLU A 1 404 ? -7.480 4.747 -1.393 1.00 93.56 404 GLU A N 1
ATOM 3161 C CA . GLU A 1 404 ? -6.403 5.741 -1.465 1.00 93.56 404 GLU A CA 1
ATOM 3162 C C . GLU A 1 404 ? -5.041 5.041 -1.279 1.00 93.56 404 GLU A C 1
ATOM 3164 O O . GLU A 1 404 ? -4.931 4.117 -0.467 1.00 93.56 404 GLU A O 1
ATOM 3169 N N . GLY A 1 405 ? -4.014 5.446 -2.033 1.00 91.12 405 GLY A N 1
ATOM 3170 C CA . GLY A 1 405 ? -2.686 4.800 -2.055 1.00 91.12 405 GLY A CA 1
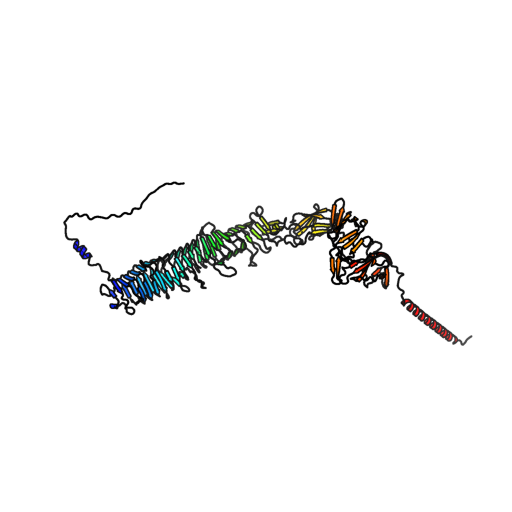ATOM 3171 C C . GLY A 1 405 ? -2.482 3.771 -3.185 1.00 91.12 405 GLY A C 1
ATOM 3172 O O . GLY A 1 405 ? -3.226 3.748 -4.166 1.00 91.12 405 GLY A O 1
ATOM 3173 N N . ASN A 1 406 ? -1.456 2.917 -3.065 1.00 90.06 406 ASN A N 1
ATOM 3174 C CA . ASN A 1 406 ? -1.110 1.889 -4.063 1.00 90.06 406 ASN A CA 1
ATOM 3175 C C . ASN A 1 406 ? -1.721 0.526 -3.705 1.00 90.06 406 ASN A C 1
ATOM 3177 O O . ASN A 1 406 ? -1.421 -0.020 -2.645 1.00 90.06 406 ASN A O 1
ATOM 3181 N N . TRP A 1 407 ? -2.550 -0.036 -4.588 1.00 90.62 407 TRP A N 1
ATOM 3182 C CA . TRP A 1 407 ? -3.324 -1.251 -4.336 1.00 90.62 407 TRP A CA 1
ATOM 3183 C C . TRP A 1 407 ? -3.075 -2.367 -5.350 1.00 90.62 407 TRP A C 1
ATOM 3185 O O . TRP A 1 407 ? -2.954 -2.149 -6.555 1.00 90.62 407 TRP A O 1
ATOM 3195 N N . THR A 1 408 ? -3.140 -3.593 -4.840 1.00 88.56 408 THR A N 1
ATOM 3196 C CA . THR A 1 408 ? -3.223 -4.834 -5.608 1.00 88.56 408 THR A CA 1
ATOM 3197 C C . THR A 1 408 ? -4.576 -5.492 -5.385 1.00 88.56 408 THR A C 1
ATOM 3199 O O . THR A 1 408 ? -4.956 -5.778 -4.245 1.00 88.56 408 THR A O 1
ATOM 3202 N N . LEU A 1 409 ? -5.300 -5.761 -6.474 1.00 89.12 409 LEU A N 1
ATOM 3203 C CA . LEU A 1 409 ? -6.667 -6.284 -6.446 1.00 89.12 409 LEU A CA 1
ATOM 3204 C C . LEU A 1 409 ? -6.727 -7.660 -7.122 1.00 89.12 409 LEU A C 1
ATOM 3206 O O . LEU A 1 409 ? -6.471 -7.779 -8.316 1.00 89.12 409 LEU A O 1
ATOM 3210 N N . VAL A 1 410 ? -7.116 -8.699 -6.380 1.00 87.75 410 VAL A N 1
ATOM 3211 C CA . VAL A 1 410 ? -7.195 -10.079 -6.888 1.00 87.75 410 VAL A CA 1
ATOM 3212 C C . VAL A 1 410 ? -8.550 -10.691 -6.547 1.00 87.75 410 VAL A C 1
ATOM 3214 O O . VAL A 1 410 ? -8.913 -10.780 -5.377 1.00 87.75 410 VAL A O 1
ATOM 3217 N N . HIS A 1 411 ? -9.299 -11.162 -7.549 1.00 89.62 411 HIS A N 1
ATOM 3218 C CA . HIS A 1 411 ? -10.631 -11.757 -7.350 1.00 89.62 411 HIS A CA 1
ATOM 3219 C C . HIS A 1 411 ? -11.577 -10.846 -6.553 1.00 89.62 411 HIS A C 1
ATOM 3221 O O . HIS A 1 411 ? -12.192 -11.274 -5.575 1.00 89.62 411 HIS A O 1
ATOM 3227 N N . VAL A 1 412 ? -11.664 -9.578 -6.960 1.00 91.81 412 VAL A N 1
ATOM 3228 C CA . VAL A 1 412 ? -12.481 -8.564 -6.286 1.00 91.81 412 VAL A CA 1
ATOM 3229 C C . VAL A 1 412 ? -13.791 -8.365 -7.039 1.00 91.81 412 VAL A C 1
ATOM 3231 O O . VAL A 1 412 ? -13.797 -8.132 -8.249 1.00 91.81 412 VAL A O 1
ATOM 3234 N N . ARG A 1 413 ? -14.902 -8.428 -6.302 1.00 93.56 413 ARG A N 1
ATOM 3235 C CA . ARG A 1 413 ? -16.245 -8.122 -6.787 1.00 93.56 413 ARG A CA 1
ATOM 3236 C C . ARG A 1 413 ? -16.900 -7.048 -5.928 1.00 93.56 413 ARG A C 1
ATOM 3238 O O . ARG A 1 413 ? -17.085 -7.245 -4.729 1.00 93.56 413 ARG A O 1
ATOM 3245 N N . ALA A 1 414 ? -17.273 -5.944 -6.557 1.00 93.00 414 ALA A N 1
ATOM 3246 C CA . ALA A 1 414 ? -17.912 -4.788 -5.932 1.00 93.00 414 ALA A CA 1
ATOM 3247 C C . ALA A 1 414 ? -18.872 -4.125 -6.931 1.00 93.00 414 ALA A C 1
ATOM 3249 O O . ALA A 1 414 ? -18.981 -4.564 -8.073 1.00 93.00 414 ALA A O 1
ATOM 3250 N N . LYS A 1 415 ? -19.573 -3.065 -6.520 1.00 93.50 415 LYS A N 1
ATOM 3251 C CA . LYS A 1 415 ? -20.383 -2.263 -7.443 1.00 93.50 415 LYS A CA 1
ATOM 3252 C C . LYS A 1 415 ? -19.506 -1.240 -8.169 1.00 93.50 415 LYS A C 1
ATOM 3254 O O . LYS A 1 415 ? -19.330 -1.344 -9.376 1.00 93.50 415 LYS A O 1
ATOM 3259 N N . ASP A 1 416 ? -18.881 -0.332 -7.421 1.00 94.62 416 ASP A N 1
ATOM 3260 C CA . ASP A 1 416 ? -17.941 0.651 -7.969 1.00 94.62 416 ASP A CA 1
ATOM 3261 C C . ASP A 1 416 ? -16.637 0.638 -7.165 1.00 94.62 416 ASP A C 1
ATOM 3263 O O . ASP A 1 416 ? -16.671 0.540 -5.937 1.00 94.62 416 ASP A O 1
ATOM 3267 N N . ILE A 1 417 ? -15.502 0.816 -7.843 1.00 95.56 417 ILE A N 1
ATOM 3268 C CA . ILE A 1 417 ? -14.190 1.015 -7.214 1.00 95.56 417 ILE A CA 1
ATOM 3269 C C . ILE A 1 417 ? -13.539 2.266 -7.802 1.00 95.56 417 ILE A C 1
ATOM 3271 O O . ILE A 1 417 ? -13.459 2.418 -9.019 1.00 95.56 417 ILE A O 1
ATOM 3275 N N . THR A 1 418 ? -13.059 3.159 -6.941 1.00 95.69 418 THR A N 1
ATOM 3276 C CA . THR A 1 418 ? -12.148 4.255 -7.301 1.00 95.69 418 THR A CA 1
ATOM 3277 C C . THR A 1 418 ? -10.840 4.067 -6.554 1.00 95.69 418 THR A C 1
ATOM 3279 O O . THR A 1 418 ? -10.861 4.012 -5.328 1.00 95.69 418 THR A O 1
ATOM 3282 N N . VAL A 1 419 ? -9.726 3.986 -7.270 1.00 95.31 419 VAL A N 1
ATOM 3283 C CA . VAL A 1 419 ? -8.401 3.693 -6.715 1.00 95.31 419 VAL A CA 1
ATOM 3284 C C . VAL A 1 419 ? -7.372 4.708 -7.197 1.00 95.31 419 VAL A C 1
ATOM 3286 O O . VAL A 1 419 ? -7.396 5.097 -8.367 1.00 95.31 419 VAL A O 1
ATOM 3289 N N . ASP A 1 420 ? -6.485 5.137 -6.301 1.00 93.88 420 ASP A N 1
ATOM 3290 C CA . ASP A 1 420 ? -5.443 6.113 -6.625 1.00 93.88 420 ASP A CA 1
ATOM 3291 C C . ASP A 1 420 ? -4.353 5.496 -7.506 1.00 93.88 420 ASP A C 1
ATOM 3293 O O . ASP A 1 420 ? -4.115 5.964 -8.614 1.00 93.88 420 ASP A O 1
ATOM 3297 N N . GLU A 1 421 ? -3.720 4.407 -7.078 1.00 92.00 421 GLU A N 1
ATOM 3298 C CA . GLU A 1 421 ? -2.712 3.720 -7.886 1.00 92.00 421 GLU A CA 1
ATOM 3299 C C . GLU A 1 421 ? -2.946 2.208 -7.881 1.00 92.00 421 GLU A C 1
ATOM 3301 O O . GLU A 1 421 ? -3.180 1.606 -6.834 1.00 92.00 421 GLU A O 1
ATOM 3306 N N . ILE A 1 422 ? -2.870 1.583 -9.058 1.00 90.00 422 ILE A N 1
ATOM 3307 C CA . ILE A 1 422 ? -2.725 0.128 -9.177 1.00 90.00 422 ILE A CA 1
ATOM 3308 C C . ILE A 1 422 ? -1.341 -0.175 -9.742 1.00 90.00 422 ILE A C 1
ATOM 3310 O O . ILE A 1 422 ? -0.988 0.334 -10.810 1.00 90.00 422 ILE A O 1
ATOM 3314 N N . ASN A 1 423 ? -0.608 -1.069 -9.073 1.00 82.62 423 ASN A N 1
ATOM 3315 C CA . ASN A 1 423 ? 0.578 -1.710 -9.632 1.00 82.62 423 ASN A CA 1
ATOM 3316 C C . ASN A 1 423 ? 0.382 -3.244 -9.738 1.00 82.62 423 ASN A C 1
ATOM 3318 O O . ASN A 1 423 ? 0.485 -3.935 -8.722 1.00 82.62 423 ASN A O 1
ATOM 3322 N N . PRO A 1 424 ? 0.190 -3.810 -10.948 1.00 70.44 424 PRO A N 1
ATOM 3323 C CA . PRO A 1 424 ? 0.123 -5.265 -11.180 1.00 70.44 424 PRO A CA 1
ATOM 3324 C C . PRO A 1 424 ? 1.435 -6.015 -10.838 1.00 70.44 424 PRO A C 1
ATOM 3326 O O . PRO A 1 424 ? 1.513 -7.244 -10.854 1.00 70.44 424 PRO A O 1
ATOM 3329 N N . GLY A 1 425 ? 2.497 -5.262 -10.565 1.00 55.34 425 GLY A N 1
ATOM 3330 C CA . GLY A 1 425 ? 3.907 -5.601 -10.595 1.00 55.34 425 GLY A CA 1
ATOM 3331 C C . GLY A 1 425 ? 4.604 -6.272 -9.435 1.00 55.34 425 GLY A C 1
ATOM 3332 O O . GLY A 1 425 ? 5.748 -6.721 -9.560 1.00 55.34 425 GLY A O 1
ATOM 3333 N N . GLN A 1 426 ? 3.931 -6.469 -8.307 1.00 53.97 426 GLN A N 1
ATOM 3334 C CA . GLN A 1 426 ? 4.552 -7.051 -7.112 1.00 53.97 426 GLN A CA 1
ATOM 3335 C C . GLN A 1 426 ? 3.653 -8.121 -6.482 1.00 53.97 426 GLN A C 1
ATOM 3337 O O . GLN A 1 426 ? 2.911 -7.878 -5.538 1.00 53.97 426 GLN A O 1
ATOM 3342 N N . HIS A 1 427 ? 3.730 -9.349 -7.007 1.00 53.00 427 HIS A N 1
ATOM 3343 C CA . HIS A 1 427 ? 3.014 -10.498 -6.465 1.00 53.00 427 HIS A CA 1
ATOM 3344 C C . HIS A 1 427 ? 3.945 -11.526 -5.842 1.00 53.00 427 HIS A C 1
ATOM 3346 O O . HIS A 1 427 ? 4.895 -12.001 -6.461 1.00 53.00 427 HIS A O 1
ATOM 3352 N N . LEU A 1 428 ? 3.564 -11.919 -4.627 1.00 47.84 428 LEU A N 1
ATOM 3353 C CA . LEU A 1 428 ? 3.971 -13.142 -3.934 1.00 47.84 428 LEU A CA 1
ATOM 3354 C C . LEU A 1 428 ? 3.224 -14.385 -4.469 1.00 47.84 428 LEU A C 1
ATOM 3356 O O . LEU A 1 428 ? 3.623 -15.511 -4.177 1.00 47.84 428 LEU A O 1
ATOM 3360 N N . PHE A 1 429 ? 2.160 -14.196 -5.262 1.00 49.44 429 PHE A N 1
ATOM 3361 C CA . PHE A 1 429 ? 1.266 -15.254 -5.740 1.00 49.44 429 PHE A CA 1
ATOM 3362 C C . PHE A 1 429 ? 1.399 -15.442 -7.256 1.00 49.44 429 PHE A C 1
ATOM 3364 O O . PHE A 1 429 ? 0.666 -14.868 -8.056 1.00 49.44 429 PHE A O 1
ATOM 3371 N N . ALA A 1 430 ? 2.378 -16.243 -7.670 1.00 38.22 430 ALA A N 1
ATOM 3372 C CA . ALA A 1 430 ? 2.523 -16.640 -9.064 1.00 38.22 430 ALA A CA 1
ATOM 3373 C C . ALA A 1 430 ? 1.363 -17.566 -9.481 1.00 38.22 430 ALA A C 1
ATOM 3375 O O . ALA A 1 430 ? 1.290 -18.698 -9.006 1.00 38.22 430 ALA A O 1
ATOM 3376 N N . GLY A 1 431 ? 0.495 -17.116 -10.396 1.00 43.31 431 GLY A N 1
ATOM 3377 C CA . GLY A 1 431 ? -0.393 -18.006 -11.160 1.00 43.31 431 GLY A CA 1
ATOM 3378 C C . GLY A 1 431 ? -1.882 -17.655 -11.213 1.00 43.31 431 GLY A C 1
ATOM 3379 O O . GLY A 1 431 ? -2.567 -18.215 -12.068 1.00 43.31 431 GLY A O 1
ATOM 3380 N N . ASP A 1 432 ? -2.380 -16.733 -10.386 1.00 50.38 432 ASP A N 1
ATOM 3381 C CA . ASP A 1 432 ? -3.801 -16.363 -10.398 1.00 50.38 432 ASP A CA 1
ATOM 3382 C C . ASP A 1 432 ? -4.059 -15.153 -11.308 1.00 50.38 432 ASP A C 1
ATOM 3384 O O . ASP A 1 432 ? -3.413 -14.113 -11.209 1.00 50.38 432 ASP A O 1
ATOM 3388 N N . VAL A 1 433 ? -5.012 -15.304 -12.232 1.00 56.59 433 VAL A N 1
ATOM 3389 C CA . VAL A 1 433 ? -5.495 -14.215 -13.090 1.00 56.59 433 VAL A CA 1
ATOM 3390 C C . VAL A 1 433 ? -6.281 -13.239 -12.213 1.00 56.59 433 VAL A C 1
ATOM 3392 O O . VAL A 1 433 ? -7.279 -13.629 -11.605 1.00 56.59 433 VAL A O 1
ATOM 3395 N N . GLU A 1 434 ? -5.855 -11.976 -12.157 1.00 65.44 434 GLU A N 1
ATOM 3396 C CA . GLU A 1 434 ? -6.498 -10.904 -11.386 1.00 65.44 434 GLU A CA 1
ATOM 3397 C C . GLU A 1 434 ? -7.891 -10.574 -11.939 1.00 65.44 434 GLU A C 1
ATOM 3399 O O . GLU A 1 434 ? -8.047 -9.634 -12.710 1.00 65.44 434 GLU A O 1
ATOM 3404 N N . ILE A 1 435 ? -8.917 -11.360 -11.600 1.00 78.75 435 ILE A N 1
ATOM 3405 C CA . ILE A 1 435 ? -10.282 -11.095 -12.076 1.00 78.75 435 ILE A CA 1
ATOM 3406 C C . ILE A 1 435 ? -10.920 -9.999 -11.214 1.00 78.75 435 ILE A C 1
ATOM 3408 O O . ILE A 1 435 ? -11.218 -10.235 -10.042 1.00 78.75 435 ILE A O 1
ATOM 3412 N N . ILE A 1 436 ? -11.169 -8.830 -11.804 1.00 88.56 436 ILE A N 1
ATOM 3413 C CA . ILE A 1 436 ? -11.933 -7.730 -11.199 1.00 88.56 436 ILE A CA 1
ATOM 3414 C C . ILE A 1 436 ? -13.299 -7.640 -11.894 1.00 88.56 436 ILE A C 1
ATOM 3416 O O . ILE A 1 436 ? -13.397 -7.370 -13.097 1.00 88.56 436 ILE A O 1
ATOM 3420 N N . ASP A 1 437 ? -14.366 -7.870 -11.131 1.00 91.19 437 ASP A N 1
ATOM 3421 C CA . ASP A 1 437 ? -15.757 -7.853 -11.600 1.00 91.19 437 ASP A CA 1
ATOM 3422 C C . ASP A 1 437 ? -16.530 -6.745 -10.881 1.00 91.19 437 ASP A C 1
ATOM 3424 O O . ASP A 1 437 ? -16.968 -6.912 -9.742 1.00 91.19 437 ASP A O 1
ATOM 3428 N N . VAL A 1 438 ? -16.649 -5.584 -11.522 1.00 93.06 438 VAL A N 1
ATOM 3429 C CA . VAL A 1 438 ? -17.327 -4.405 -10.962 1.00 93.06 438 VAL A CA 1
ATOM 3430 C C . VAL A 1 438 ? -18.155 -3.726 -12.040 1.00 93.06 438 VAL A C 1
ATOM 3432 O O 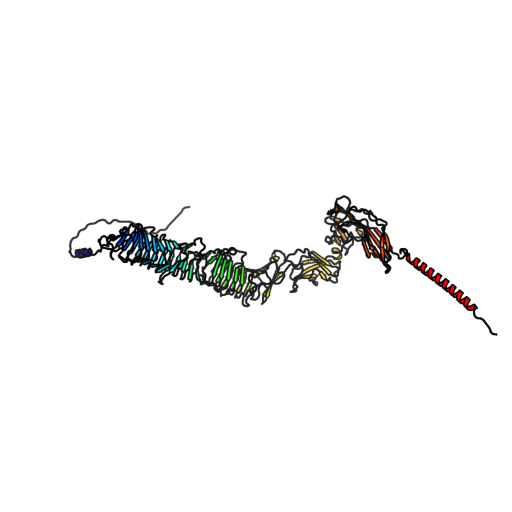. VAL A 1 438 ? -17.849 -3.874 -13.215 1.00 93.06 438 VAL A O 1
ATOM 3435 N N . ASP A 1 439 ? -19.172 -2.947 -11.682 1.00 93.06 439 ASP A N 1
ATOM 3436 C CA . ASP A 1 439 ? -19.923 -2.175 -12.678 1.00 93.06 439 ASP A CA 1
ATOM 3437 C C . ASP A 1 439 ? -19.050 -1.034 -13.233 1.00 93.06 439 ASP A C 1
ATOM 3439 O O . ASP A 1 439 ? -19.011 -0.796 -14.448 1.00 93.06 439 ASP A O 1
ATOM 3443 N N . ARG A 1 440 ? -18.308 -0.349 -12.348 1.00 93.94 440 ARG A N 1
ATOM 3444 C CA . ARG A 1 440 ? -17.430 0.776 -12.700 1.00 93.94 440 ARG A CA 1
ATOM 3445 C C . ARG A 1 440 ? -16.109 0.782 -11.921 1.00 93.94 440 ARG A C 1
ATOM 3447 O O . ARG A 1 440 ? -16.111 0.791 -10.693 1.00 93.94 440 ARG A O 1
ATOM 3454 N N . LEU A 1 441 ? -14.991 0.873 -12.639 1.00 94.25 441 LEU A N 1
ATOM 3455 C CA . LEU A 1 441 ? -13.629 0.992 -12.108 1.00 94.25 441 LEU A CA 1
ATOM 3456 C C . LEU A 1 441 ? -12.989 2.321 -12.542 1.00 94.25 441 LEU A C 1
ATOM 3458 O O . LEU A 1 441 ? -12.875 2.594 -13.732 1.00 94.25 441 LEU A O 1
ATOM 3462 N N . ILE A 1 442 ? -12.550 3.151 -11.600 1.00 94.50 442 ILE A N 1
ATOM 3463 C CA . ILE A 1 442 ? -11.826 4.400 -11.878 1.00 94.50 442 ILE A CA 1
ATOM 3464 C C . ILE A 1 442 ? -10.427 4.281 -11.283 1.00 94.50 442 ILE A C 1
ATOM 3466 O O . ILE A 1 442 ? -10.294 4.100 -10.076 1.00 94.50 442 ILE A O 1
ATOM 3470 N N . ILE A 1 443 ? -9.402 4.393 -12.122 1.00 93.94 443 ILE A N 1
ATOM 3471 C CA . ILE A 1 443 ? -7.990 4.295 -11.745 1.00 93.94 443 ILE A CA 1
ATOM 3472 C C . ILE A 1 443 ? -7.356 5.670 -11.967 1.00 93.94 443 ILE A C 1
ATOM 3474 O O . ILE A 1 443 ? -7.340 6.149 -13.103 1.00 93.94 443 ILE A O 1
ATOM 3478 N N . GLN A 1 444 ? -6.843 6.317 -10.916 1.00 93.25 444 GLN A N 1
ATOM 3479 C CA . GLN A 1 444 ? -6.136 7.592 -11.094 1.00 93.25 444 GLN A CA 1
ATOM 3480 C C . GLN A 1 444 ? -4.802 7.365 -11.810 1.00 93.25 444 GLN A C 1
ATOM 3482 O O . GLN A 1 444 ? -4.549 8.000 -12.826 1.00 93.25 444 GLN A O 1
ATOM 3487 N N . ARG A 1 445 ? -4.006 6.387 -11.373 1.00 92.12 445 ARG A N 1
ATOM 3488 C CA . ARG A 1 445 ? -2.746 6.006 -12.014 1.00 92.12 445 ARG A CA 1
ATOM 3489 C C . ARG A 1 445 ? -2.609 4.493 -12.156 1.00 92.12 445 ARG A C 1
ATOM 3491 O O . ARG A 1 445 ? -2.762 3.743 -11.196 1.00 92.12 445 ARG A O 1
ATOM 3498 N N . LEU A 1 446 ? -2.282 4.035 -13.359 1.00 90.69 446 LEU A N 1
ATOM 3499 C CA . LEU A 1 446 ? -1.891 2.655 -13.634 1.00 90.69 446 LEU A CA 1
ATOM 3500 C C . LEU A 1 446 ? -0.377 2.594 -13.843 1.00 90.69 446 LEU A C 1
ATOM 3502 O O . LEU A 1 446 ? 0.133 3.130 -14.828 1.00 90.69 446 LEU A O 1
ATOM 3506 N N . ARG A 1 447 ? 0.333 1.930 -12.930 1.00 89.25 447 ARG A N 1
ATOM 3507 C CA . ARG A 1 447 ? 1.776 1.692 -13.033 1.00 89.25 447 ARG A CA 1
ATOM 3508 C C . ARG A 1 447 ? 2.028 0.365 -13.743 1.00 89.25 447 ARG A C 1
ATOM 3510 O O . ARG A 1 447 ? 1.418 -0.640 -13.395 1.00 89.25 447 ARG A O 1
ATOM 3517 N N . VAL A 1 448 ? 2.899 0.367 -14.747 1.00 85.44 448 VAL A N 1
ATOM 3518 C CA . VAL A 1 448 ? 3.214 -0.806 -15.572 1.00 85.44 448 VAL A CA 1
ATOM 3519 C C . VAL A 1 448 ? 4.706 -1.100 -15.482 1.00 85.44 448 VAL A C 1
ATOM 3521 O O . VAL A 1 448 ? 5.524 -0.370 -16.043 1.00 85.44 448 VAL A O 1
ATOM 3524 N N . ASP A 1 449 ? 5.041 -2.179 -14.785 1.00 78.12 449 ASP A N 1
ATOM 3525 C CA . ASP A 1 449 ? 6.409 -2.609 -14.475 1.00 78.12 449 ASP A CA 1
ATOM 3526 C C . ASP A 1 449 ? 6.696 -4.067 -14.891 1.00 78.12 449 ASP A C 1
ATOM 3528 O O . ASP A 1 449 ? 7.704 -4.640 -14.489 1.00 78.12 449 ASP A O 1
ATOM 3532 N N . SER A 1 450 ? 5.785 -4.701 -15.644 1.00 71.25 450 SER A N 1
ATOM 3533 C CA . SER A 1 450 ? 5.954 -6.047 -16.202 1.00 71.25 450 SER A CA 1
ATOM 3534 C C . SER A 1 450 ? 5.054 -6.283 -17.415 1.00 71.25 450 SER A C 1
ATOM 3536 O O . SER A 1 450 ? 3.883 -5.913 -17.418 1.00 71.25 450 SER A O 1
ATOM 3538 N N . ASP A 1 451 ? 5.576 -6.972 -18.431 1.00 69.12 451 ASP A N 1
ATOM 3539 C CA . ASP A 1 451 ? 4.825 -7.459 -19.599 1.00 69.12 451 ASP A CA 1
ATOM 3540 C C . ASP A 1 451 ? 3.971 -8.705 -19.286 1.00 69.12 451 ASP A C 1
ATOM 3542 O O . ASP A 1 451 ? 2.977 -8.993 -19.959 1.00 69.12 451 ASP A O 1
ATOM 3546 N N . SER A 1 452 ? 4.351 -9.443 -18.243 1.00 69.88 452 SER A N 1
ATOM 3547 C CA . SER A 1 452 ? 3.702 -10.682 -17.808 1.00 69.88 452 SER A CA 1
ATOM 3548 C C . SER A 1 452 ? 2.491 -10.468 -16.896 1.00 69.88 452 SER A C 1
ATOM 3550 O O . SER A 1 452 ? 1.741 -11.416 -16.647 1.00 69.88 452 SER A O 1
ATOM 3552 N N . ARG A 1 453 ? 2.275 -9.239 -16.409 1.00 75.69 453 ARG A N 1
ATOM 3553 C CA . ARG A 1 453 ? 1.268 -8.914 -15.391 1.00 75.69 453 ARG A CA 1
ATOM 3554 C C . ARG A 1 453 ? 0.252 -7.926 -15.934 1.00 75.69 453 ARG A C 1
ATOM 3556 O O . ARG A 1 453 ? 0.597 -6.990 -16.648 1.00 75.69 453 ARG A O 1
ATOM 3563 N N . TYR A 1 454 ? -1.017 -8.186 -15.652 1.00 82.69 454 TYR A N 1
ATOM 3564 C CA . TYR A 1 454 ? -2.124 -7.444 -16.236 1.00 82.69 454 TYR A CA 1
ATOM 3565 C C . TYR A 1 454 ? -3.370 -7.555 -15.367 1.00 82.69 454 TYR A C 1
ATOM 3567 O O . TYR A 1 454 ? -3.648 -8.611 -14.799 1.00 82.69 454 TYR A O 1
ATOM 3575 N N . LEU A 1 455 ? -4.165 -6.490 -15.379 1.00 87.31 455 LEU A N 1
ATOM 3576 C CA . LEU A 1 455 ? -5.504 -6.480 -14.812 1.00 87.31 455 LEU A CA 1
ATOM 3577 C C . LEU A 1 455 ? -6.439 -7.260 -15.734 1.00 87.31 455 LEU A C 1
ATOM 3579 O O . LEU A 1 455 ? -6.529 -6.955 -16.926 1.00 87.31 455 LEU A O 1
ATOM 3583 N N . SER A 1 456 ? -7.156 -8.249 -15.206 1.00 88.81 456 SER A N 1
ATOM 3584 C CA . SER A 1 456 ? -8.184 -8.971 -15.957 1.00 88.81 456 SER A CA 1
ATOM 3585 C C . SER A 1 456 ? -9.568 -8.500 -15.526 1.00 88.81 456 SER A C 1
ATOM 3587 O O . SER A 1 456 ? -10.085 -8.861 -14.475 1.00 88.81 456 SER A O 1
ATOM 3589 N N . LEU A 1 457 ? -10.224 -7.713 -16.363 1.00 90.19 457 LEU A N 1
ATOM 3590 C CA . LEU A 1 457 ? -11.549 -7.181 -16.077 1.00 90.19 457 LEU A CA 1
ATOM 3591 C C . LEU A 1 457 ? -12.636 -8.091 -16.658 1.00 90.19 457 LEU A C 1
ATOM 3593 O O . LEU A 1 457 ? -12.493 -8.642 -17.752 1.00 90.19 457 LEU A O 1
ATOM 3597 N N . SER A 1 458 ? -13.755 -8.226 -15.945 1.00 88.62 458 SER A N 1
ATOM 3598 C CA . SER A 1 458 ? -14.971 -8.839 -16.492 1.00 88.62 458 SER A CA 1
ATOM 3599 C C . SER A 1 458 ? -15.454 -8.080 -17.736 1.00 88.62 458 SER A C 1
ATOM 3601 O O . SER A 1 458 ? -15.300 -6.864 -17.839 1.00 88.62 458 SER A O 1
ATOM 3603 N N . ASN A 1 459 ? -16.087 -8.771 -18.688 1.00 87.44 459 ASN A N 1
ATOM 3604 C CA . ASN A 1 459 ? -16.576 -8.156 -19.933 1.00 87.44 459 ASN A CA 1
ATOM 3605 C C . ASN A 1 459 ? -17.694 -7.122 -19.708 1.00 87.44 459 ASN A C 1
ATOM 3607 O O . ASN A 1 459 ? -18.039 -6.381 -20.625 1.00 87.44 459 ASN A O 1
ATOM 3611 N N . THR A 1 460 ? -18.289 -7.097 -18.514 1.00 89.25 460 THR A N 1
ATOM 3612 C CA . THR A 1 460 ? -19.299 -6.115 -18.102 1.00 89.25 460 THR A CA 1
ATOM 3613 C C . THR A 1 460 ? -18.704 -4.912 -17.378 1.00 89.25 460 THR A C 1
ATOM 3615 O O . THR A 1 460 ? -19.401 -3.912 -17.221 1.00 89.25 460 THR A O 1
ATOM 3618 N N . THR A 1 461 ? -17.438 -4.987 -16.956 1.00 91.69 461 THR A N 1
ATOM 3619 C CA . THR A 1 461 ? -16.785 -3.934 -16.181 1.00 91.69 461 THR A CA 1
ATOM 3620 C C . THR A 1 461 ? -16.502 -2.722 -17.046 1.00 91.69 461 THR A C 1
ATOM 3622 O O . THR A 1 461 ? -15.715 -2.811 -17.986 1.00 91.69 461 THR A O 1
ATOM 3625 N N . THR A 1 462 ? -17.079 -1.569 -16.711 1.00 92.50 462 THR A N 1
ATOM 3626 C CA . THR A 1 462 ? -16.665 -0.299 -17.323 1.00 92.50 462 THR A CA 1
ATOM 3627 C C . THR A 1 462 ? -15.467 0.276 -16.578 1.00 92.50 462 THR A C 1
ATOM 3629 O O . THR A 1 462 ? -15.454 0.248 -15.348 1.00 92.50 462 THR A O 1
ATOM 3632 N N . TYR A 1 463 ? -14.452 0.789 -17.279 1.00 92.06 463 TYR A N 1
ATOM 3633 C CA . TYR A 1 463 ? -13.266 1.344 -16.616 1.00 92.06 463 TYR A CA 1
ATOM 3634 C C . TYR A 1 463 ? -12.761 2.658 -17.217 1.00 92.06 463 TYR A C 1
ATOM 3636 O O . TYR A 1 463 ? -12.864 2.881 -18.422 1.00 92.06 463 TYR A O 1
ATOM 3644 N N . THR A 1 464 ? -12.179 3.509 -16.374 1.00 91.94 464 THR A N 1
ATOM 3645 C CA . THR A 1 464 ? -11.529 4.776 -16.744 1.00 91.94 464 THR A CA 1
ATOM 3646 C C . THR A 1 464 ? -10.148 4.830 -16.093 1.00 91.94 464 THR A C 1
ATOM 3648 O O . THR A 1 464 ? -10.017 4.502 -14.915 1.00 91.94 464 THR A O 1
ATOM 3651 N N . ILE A 1 465 ? -9.128 5.234 -16.854 1.00 91.94 465 ILE A N 1
ATOM 3652 C CA . ILE A 1 465 ? -7.753 5.438 -16.375 1.00 91.94 465 ILE A CA 1
ATOM 3653 C C . ILE A 1 465 ? -7.386 6.896 -16.645 1.00 91.94 465 ILE A C 1
ATOM 3655 O O . ILE A 1 465 ? -7.564 7.353 -17.774 1.00 91.94 465 ILE A O 1
ATOM 3659 N N . HIS A 1 466 ? -6.900 7.611 -15.631 1.00 91.19 466 HIS A N 1
ATOM 3660 C CA . HIS A 1 466 ? -6.488 9.010 -15.778 1.00 91.19 466 HIS A CA 1
ATOM 3661 C C . HIS A 1 466 ? -5.011 9.160 -16.159 1.00 91.19 466 HIS A C 1
ATOM 3663 O O . HIS A 1 466 ? -4.699 9.982 -17.015 1.00 91.19 466 HIS A O 1
ATOM 3669 N N . GLU A 1 467 ? -4.121 8.341 -15.600 1.00 91.81 467 GLU A N 1
ATOM 3670 C CA . GLU A 1 467 ? -2.687 8.354 -15.895 1.00 91.81 467 GLU A CA 1
ATOM 3671 C C . GLU A 1 467 ? -2.146 6.932 -16.119 1.00 91.81 467 GLU A C 1
ATOM 3673 O O . GLU A 1 467 ? -2.475 6.006 -15.376 1.00 91.81 467 GLU A O 1
ATOM 3678 N N . ILE A 1 468 ? -1.281 6.748 -17.119 1.00 90.38 468 ILE A N 1
ATOM 3679 C CA . ILE A 1 468 ? -0.471 5.533 -17.299 1.00 90.38 468 ILE A CA 1
ATOM 3680 C C . ILE A 1 468 ? 1.003 5.883 -17.102 1.00 90.38 468 ILE A C 1
ATOM 3682 O O . ILE A 1 468 ? 1.537 6.734 -17.815 1.00 90.38 468 ILE A O 1
ATOM 3686 N N . TYR A 1 469 ? 1.660 5.177 -16.181 1.00 90.44 469 TYR A N 1
ATOM 3687 C CA . TYR A 1 469 ? 3.091 5.296 -15.923 1.00 90.44 469 TYR A CA 1
ATOM 3688 C C . TYR A 1 469 ? 3.824 3.998 -16.274 1.00 90.44 469 TYR A C 1
ATOM 3690 O O . TYR A 1 469 ? 3.486 2.938 -15.749 1.00 90.44 469 TYR A O 1
ATOM 3698 N N . LEU A 1 470 ? 4.828 4.071 -17.149 1.00 87.00 470 LEU A N 1
ATOM 3699 C CA . LEU A 1 470 ? 5.573 2.909 -17.645 1.00 87.00 470 LEU A CA 1
ATOM 3700 C C . LEU A 1 470 ? 7.035 2.920 -17.156 1.00 87.00 470 LEU A C 1
ATOM 3702 O O . LEU A 1 470 ? 7.764 3.889 -17.386 1.00 87.00 470 LEU A O 1
ATOM 3706 N N . GLU A 1 471 ? 7.464 1.848 -16.486 1.00 80.50 471 GLU A N 1
ATOM 3707 C CA . GLU A 1 471 ? 8.831 1.717 -15.955 1.00 80.50 471 GLU A CA 1
ATOM 3708 C C . GLU A 1 471 ? 9.869 1.324 -17.021 1.00 80.50 471 GLU A C 1
ATOM 3710 O O . GLU A 1 471 ? 9.523 0.836 -18.099 1.00 80.50 471 GLU A O 1
ATOM 3715 N N . ARG A 1 472 ? 11.155 1.552 -16.702 1.00 67.69 472 ARG A N 1
ATOM 3716 C CA . ARG A 1 472 ? 12.350 1.523 -17.578 1.00 67.69 472 ARG A CA 1
ATOM 3717 C C . ARG A 1 472 ? 12.541 0.330 -18.531 1.00 67.69 472 ARG A C 1
ATOM 3719 O O . ARG A 1 472 ? 13.391 0.427 -19.410 1.00 67.69 472 ARG A O 1
ATOM 3726 N N . GLU A 1 473 ? 11.818 -0.780 -18.400 1.00 61.53 473 GLU A N 1
ATOM 3727 C CA . GLU A 1 473 ? 12.196 -2.051 -19.042 1.00 61.53 473 GLU A CA 1
ATOM 3728 C C . GLU A 1 473 ? 11.489 -2.384 -20.374 1.00 61.53 473 GLU A C 1
ATOM 3730 O O . GLU A 1 473 ? 11.842 -3.378 -21.013 1.00 61.53 473 GLU A O 1
ATOM 3735 N N . TYR A 1 474 ? 10.526 -1.585 -20.853 1.00 64.81 474 TYR A N 1
ATOM 3736 C CA . TYR A 1 474 ? 9.664 -2.015 -21.971 1.00 64.81 474 TYR A CA 1
ATOM 3737 C C . TYR A 1 474 ? 9.869 -1.222 -23.262 1.00 64.81 474 TYR A C 1
ATOM 3739 O O . TYR A 1 474 ? 9.308 -0.150 -23.444 1.00 64.81 474 TYR A O 1
ATOM 3747 N N . MET A 1 475 ? 10.578 -1.816 -24.229 1.00 68.69 475 MET A N 1
ATOM 3748 C CA . MET A 1 475 ? 10.631 -1.357 -25.634 1.00 68.69 475 MET A CA 1
ATOM 3749 C C . MET A 1 475 ? 9.629 -2.061 -26.557 1.00 68.69 475 MET A C 1
ATOM 3751 O O . MET A 1 475 ? 9.769 -2.060 -27.783 1.00 68.69 475 MET A O 1
ATOM 3755 N N . SER A 1 476 ? 8.622 -2.704 -25.971 1.00 71.00 476 SER A N 1
ATOM 3756 C CA . SER A 1 476 ? 7.598 -3.456 -26.689 1.00 71.00 476 SER A CA 1
ATOM 3757 C C . SER A 1 476 ? 6.199 -3.065 -26.221 1.00 71.00 476 SER A C 1
ATOM 3759 O O . SER A 1 476 ? 6.029 -2.396 -25.203 1.00 71.00 476 SER A O 1
ATOM 3761 N N . THR A 1 477 ? 5.192 -3.451 -27.001 1.00 80.75 477 THR A N 1
ATOM 3762 C CA . THR A 1 477 ? 3.790 -3.263 -26.632 1.00 80.75 477 THR A CA 1
ATOM 3763 C C . THR A 1 477 ? 3.421 -4.216 -25.499 1.00 80.75 477 THR A C 1
ATOM 3765 O O . THR A 1 477 ? 3.499 -5.433 -25.665 1.00 80.75 477 THR A O 1
ATOM 3768 N N . VAL A 1 478 ? 2.963 -3.665 -24.379 1.00 84.62 478 VAL A N 1
ATOM 3769 C CA . VAL A 1 478 ? 2.461 -4.406 -23.218 1.00 84.62 478 VAL A CA 1
ATOM 3770 C C . VAL A 1 478 ? 0.938 -4.311 -23.136 1.00 84.62 478 VAL A C 1
ATOM 3772 O O . VAL A 1 478 ? 0.330 -3.362 -23.635 1.00 84.62 478 VAL A O 1
ATOM 3775 N N . THR A 1 479 ? 0.305 -5.308 -22.514 1.00 86.81 479 THR A N 1
ATOM 3776 C CA . THR A 1 479 ? -1.159 -5.380 -22.352 1.00 86.81 479 THR A CA 1
ATOM 3777 C C . THR A 1 479 ? -1.549 -5.295 -20.875 1.00 86.81 479 THR A C 1
ATOM 3779 O O . THR A 1 479 ? -1.906 -6.327 -20.304 1.00 86.81 479 THR A O 1
ATOM 3782 N N . PRO A 1 480 ? -1.457 -4.122 -20.225 1.00 87.00 480 PRO A N 1
ATOM 3783 C CA . PRO A 1 480 ? -1.634 -4.020 -18.776 1.00 87.00 480 PRO A CA 1
ATOM 3784 C C . PRO A 1 480 ? -3.092 -4.191 -18.327 1.00 87.00 480 PRO A C 1
ATOM 3786 O O . PRO A 1 480 ? -3.336 -4.433 -17.150 1.00 87.00 480 PRO A O 1
ATOM 3789 N N . VAL A 1 481 ? -4.064 -4.108 -19.245 1.00 88.69 481 VAL A N 1
ATOM 3790 C CA . VAL A 1 481 ? -5.479 -4.409 -18.977 1.00 88.69 481 VAL A CA 1
ATOM 3791 C C . VAL A 1 481 ? -6.020 -5.335 -20.059 1.00 88.69 481 VAL A C 1
ATOM 3793 O O . VAL A 1 481 ? -5.837 -5.079 -21.250 1.00 88.69 481 VAL A O 1
ATOM 3796 N N . ARG A 1 482 ? -6.713 -6.400 -19.656 1.00 88.94 482 ARG A N 1
ATOM 3797 C CA . ARG A 1 482 ? -7.415 -7.347 -20.529 1.00 88.94 482 ARG A CA 1
ATOM 3798 C C . ARG A 1 482 ? -8.887 -7.419 -20.130 1.00 88.94 482 ARG A C 1
ATOM 3800 O O . ARG A 1 482 ? -9.195 -7.505 -18.948 1.00 88.94 482 ARG A O 1
ATOM 3807 N N . GLY A 1 483 ? -9.788 -7.427 -21.108 1.00 87.44 483 GLY A N 1
ATOM 3808 C CA . GLY A 1 483 ? -11.236 -7.369 -20.890 1.00 87.44 483 GLY A CA 1
ATOM 3809 C C . GLY A 1 483 ? -11.742 -5.972 -20.512 1.00 87.44 483 GLY A C 1
ATOM 3810 O O . GLY A 1 483 ? -11.029 -4.978 -20.642 1.00 87.44 483 GLY A O 1
ATOM 3811 N N . GLY A 1 484 ? -12.990 -5.907 -20.043 1.00 89.00 484 GLY A N 1
ATOM 3812 C CA . GLY A 1 484 ? -13.659 -4.654 -19.684 1.00 89.00 484 GLY A CA 1
ATOM 3813 C C . GLY A 1 484 ? -14.058 -3.772 -20.874 1.00 89.00 484 GLY A C 1
ATOM 3814 O O . GLY A 1 484 ? -13.756 -4.049 -22.034 1.00 89.00 484 GLY A O 1
ATOM 3815 N N . ILE A 1 485 ? -14.781 -2.696 -20.568 1.00 89.81 485 ILE A N 1
ATOM 3816 C CA . ILE A 1 485 ? -15.285 -1.699 -21.513 1.00 89.81 485 ILE A CA 1
ATOM 3817 C C . ILE A 1 485 ? -14.677 -0.338 -21.135 1.00 89.81 485 ILE A C 1
ATOM 3819 O O . ILE A 1 485 ? -15.073 0.248 -20.123 1.00 89.81 485 ILE A O 1
ATOM 3823 N N . PRO A 1 486 ? -13.729 0.192 -21.920 1.00 86.81 486 PRO A N 1
ATOM 3824 C CA . PRO A 1 486 ? -13.119 1.483 -21.633 1.00 86.81 486 PRO A CA 1
ATOM 3825 C C . PRO A 1 486 ? -14.131 2.624 -21.779 1.00 86.81 486 PRO A C 1
ATOM 3827 O O . PRO A 1 486 ? -14.844 2.723 -22.778 1.00 86.81 486 PRO A O 1
ATOM 3830 N N . ASN A 1 487 ? -14.170 3.513 -20.791 1.00 79.00 487 ASN A N 1
ATOM 3831 C CA . ASN A 1 487 ? -15.016 4.697 -20.753 1.00 79.00 487 ASN A CA 1
ATOM 3832 C C . ASN A 1 487 ? -14.115 5.945 -20.674 1.00 79.00 487 ASN A C 1
ATOM 3834 O O . ASN A 1 487 ? -13.512 6.205 -19.636 1.00 79.00 487 ASN A O 1
ATOM 3838 N N . MET A 1 488 ? -14.025 6.697 -21.780 1.00 60.78 488 MET A N 1
ATOM 3839 C CA . MET A 1 488 ? -13.243 7.943 -21.951 1.00 60.78 488 MET A CA 1
ATOM 3840 C C . MET A 1 488 ? -11.708 7.821 -21.837 1.00 60.78 488 MET A C 1
ATOM 3842 O O . MET A 1 488 ? -11.116 8.325 -20.891 1.00 60.78 488 MET A O 1
ATOM 3846 N N . ILE A 1 489 ? -11.044 7.218 -22.833 1.00 60.38 489 ILE A N 1
ATOM 3847 C CA . ILE A 1 489 ? -9.573 7.048 -22.823 1.00 60.38 489 ILE A CA 1
ATOM 3848 C C . ILE A 1 489 ? -8.790 8.103 -23.637 1.00 60.38 489 ILE A C 1
ATOM 3850 O O . ILE A 1 489 ? -7.627 8.315 -23.334 1.00 60.38 489 ILE A O 1
ATOM 3854 N N . SER A 1 490 ? -9.344 8.810 -24.635 1.00 56.53 490 SER A N 1
ATOM 3855 C CA . SER A 1 490 ? -8.463 9.562 -25.566 1.00 56.53 490 SER A CA 1
ATOM 3856 C C . SER A 1 490 ? -8.164 11.026 -25.232 1.00 56.53 490 SER A C 1
ATOM 3858 O O . SER A 1 490 ? -7.108 11.504 -25.631 1.00 56.53 490 SER A O 1
ATOM 3860 N N . ASP A 1 491 ? -9.043 11.747 -24.525 1.00 57.75 491 ASP A N 1
ATOM 3861 C CA . ASP A 1 491 ? -8.927 13.221 -24.440 1.00 57.75 491 ASP A CA 1
ATOM 3862 C C . ASP A 1 491 ? -8.407 13.733 -23.083 1.00 57.75 491 ASP A C 1
ATOM 3864 O O . ASP A 1 491 ? -8.057 14.906 -22.962 1.00 57.75 491 ASP A O 1
ATOM 3868 N N . GLN A 1 492 ? -8.363 12.873 -22.060 1.00 66.25 492 GLN A N 1
ATOM 3869 C CA . GLN A 1 492 ? -7.945 13.216 -20.688 1.00 66.25 492 GLN A CA 1
ATOM 3870 C C . GLN A 1 492 ? -6.881 12.275 -20.107 1.00 66.25 492 GLN A C 1
ATOM 3872 O O . GLN A 1 492 ? -6.470 12.475 -18.970 1.00 66.25 492 GLN A O 1
ATOM 3877 N N . LEU A 1 493 ? -6.464 11.247 -20.851 1.00 83.06 493 LEU A N 1
ATOM 3878 C CA . LEU A 1 493 ? -5.450 10.304 -20.392 1.00 83.06 493 LEU A CA 1
ATOM 3879 C C . LEU A 1 493 ? -4.066 10.951 -20.472 1.00 83.06 493 LEU A C 1
ATOM 3881 O O . LEU A 1 493 ? -3.587 11.288 -21.556 1.00 83.06 493 LEU A O 1
ATOM 3885 N N . GLU A 1 494 ? -3.409 11.068 -19.327 1.00 87.56 494 GLU A N 1
ATOM 3886 C CA . GLU A 1 494 ? -1.994 11.395 -19.242 1.00 87.56 494 GLU A CA 1
ATOM 3887 C C . GLU A 1 494 ? -1.165 10.107 -19.369 1.00 87.56 494 GLU A C 1
ATOM 3889 O O . GLU A 1 494 ? -1.532 9.044 -18.867 1.00 87.56 494 GLU A O 1
ATOM 3894 N N . SER A 1 495 ? -0.040 10.166 -20.077 1.00 86.06 495 SER A N 1
ATOM 3895 C CA . SER A 1 495 ? 0.850 9.014 -20.237 1.00 86.06 495 SER A CA 1
ATOM 3896 C C . SER A 1 495 ? 2.296 9.454 -20.093 1.00 86.06 495 SER A C 1
ATOM 3898 O O . SER A 1 495 ? 2.742 10.339 -20.829 1.00 86.06 495 SER A O 1
ATOM 3900 N N . ASN A 1 496 ? 3.028 8.824 -19.182 1.00 86.19 496 ASN A N 1
ATOM 3901 C CA . ASN A 1 496 ? 4.426 9.126 -18.913 1.00 86.19 496 ASN A CA 1
ATOM 3902 C C . ASN A 1 496 ? 5.220 7.835 -18.661 1.00 86.19 496 ASN A C 1
ATOM 3904 O O . ASN A 1 496 ? 4.671 6.785 -18.345 1.00 86.19 496 ASN A O 1
ATOM 3908 N N . SER A 1 497 ? 6.529 7.894 -18.845 1.00 86.12 497 SER A N 1
ATOM 3909 C CA . SER A 1 497 ? 7.470 6.817 -18.556 1.00 86.12 497 SER A CA 1
ATOM 3910 C C . SER A 1 497 ? 8.699 7.393 -17.893 1.00 86.12 497 SER A C 1
ATOM 3912 O O . SER A 1 497 ? 9.063 8.547 -18.121 1.00 86.12 497 SER A O 1
ATOM 3914 N N . GLU A 1 498 ? 9.419 6.551 -17.169 1.00 84.06 498 GLU A N 1
ATOM 3915 C CA . GLU A 1 498 ? 10.732 6.921 -16.654 1.00 84.06 498 GLU A CA 1
ATOM 3916 C C . GLU A 1 498 ? 11.683 7.370 -17.785 1.00 84.06 498 GLU A C 1
ATOM 3918 O O . GLU A 1 498 ? 12.436 8.335 -17.651 1.00 84.06 498 GLU A O 1
ATOM 3923 N N . CYS A 1 499 ? 11.578 6.744 -18.960 1.00 82.19 499 CYS A N 1
ATOM 3924 C CA . CYS A 1 499 ? 12.356 7.126 -20.131 1.00 82.19 499 CYS A CA 1
ATOM 3925 C C . CYS A 1 499 ? 11.918 8.443 -20.791 1.00 82.19 499 CYS A C 1
ATOM 3927 O O . CYS A 1 499 ? 12.749 9.098 -21.418 1.00 82.19 499 CYS A O 1
ATOM 3929 N N . SER A 1 500 ? 10.658 8.870 -20.672 1.00 79.50 500 SER A N 1
ATOM 3930 C CA . SER A 1 500 ? 10.212 10.176 -21.193 1.00 79.50 500 SER A CA 1
ATOM 3931 C C . SER A 1 500 ? 10.603 11.357 -20.326 1.00 79.50 500 SER A C 1
ATOM 3933 O O . SER A 1 500 ? 10.683 12.478 -20.828 1.00 79.50 500 SER A O 1
ATOM 3935 N N . GLU A 1 501 ? 10.937 11.111 -19.064 1.00 80.06 501 GLU A N 1
ATOM 3936 C CA . GLU A 1 501 ? 11.531 12.122 -18.191 1.00 80.06 501 GLU A CA 1
ATOM 3937 C C . GLU A 1 501 ? 13.027 12.315 -18.469 1.00 80.06 501 GLU A C 1
ATOM 3939 O O . GLU A 1 501 ? 13.533 13.439 -18.419 1.00 80.06 501 GLU A O 1
ATOM 3944 N N . LEU A 1 502 ? 13.733 11.229 -18.799 1.00 80.25 502 LEU A N 1
ATOM 3945 C CA . LEU A 1 502 ? 15.178 11.236 -19.041 1.00 80.25 502 LEU A CA 1
ATOM 3946 C C . LEU A 1 502 ? 15.537 11.625 -20.478 1.00 80.25 502 LEU A C 1
ATOM 3948 O O . LEU A 1 502 ? 16.500 12.362 -20.711 1.00 80.25 502 LEU A O 1
ATOM 3952 N N . VAL A 1 503 ? 14.762 11.143 -21.451 1.00 78.19 503 VAL A N 1
ATOM 3953 C CA . VAL A 1 503 ? 15.084 11.241 -22.872 1.00 78.19 503 VAL A CA 1
ATOM 3954 C C . VAL A 1 503 ? 14.059 12.098 -23.604 1.00 78.19 503 VAL A C 1
ATOM 3956 O O . VAL A 1 503 ? 12.864 11.822 -23.634 1.00 78.19 503 VAL A O 1
ATOM 3959 N N . ARG A 1 504 ? 14.535 13.152 -24.273 1.00 75.88 504 ARG A N 1
ATOM 3960 C CA . ARG A 1 504 ? 13.669 14.011 -25.090 1.00 75.88 504 ARG A CA 1
ATOM 3961 C C . ARG A 1 504 ? 13.200 13.269 -26.343 1.00 75.88 504 ARG A C 1
ATOM 3963 O O . ARG A 1 504 ? 13.994 12.623 -27.016 1.00 75.88 504 ARG A O 1
ATOM 3970 N N . ASN A 1 505 ? 11.943 13.495 -26.733 1.00 77.94 505 ASN A N 1
ATOM 3971 C CA . ASN A 1 505 ? 11.282 12.905 -27.909 1.00 77.94 505 ASN A CA 1
ATOM 3972 C C . ASN A 1 505 ? 10.967 11.402 -27.835 1.00 77.94 505 ASN A C 1
ATOM 3974 O O . ASN A 1 505 ? 10.561 10.850 -28.858 1.00 77.94 505 ASN A O 1
ATOM 3978 N N . SER A 1 506 ? 11.091 10.757 -26.676 1.00 82.31 506 SER A N 1
ATOM 3979 C CA . SER A 1 506 ? 10.330 9.533 -26.421 1.00 82.31 506 SER A CA 1
ATOM 3980 C C . SER A 1 506 ? 8.872 9.885 -26.103 1.00 82.31 506 SER A C 1
ATOM 3982 O O . SER A 1 506 ? 8.537 11.033 -25.786 1.00 82.31 506 SER A O 1
ATOM 3984 N N . SER A 1 507 ? 7.978 8.917 -26.264 1.00 84.00 507 SER A N 1
ATOM 3985 C CA . SER A 1 507 ? 6.559 9.076 -25.939 1.00 84.00 507 SER A CA 1
ATOM 3986 C C . SER A 1 507 ? 5.920 7.722 -25.658 1.00 84.00 507 SER A C 1
ATOM 3988 O O . SER A 1 507 ? 6.543 6.682 -25.859 1.00 84.00 507 SER A O 1
ATOM 3990 N N . ILE A 1 508 ? 4.671 7.733 -25.205 1.00 85.31 508 ILE A N 1
ATOM 3991 C CA . ILE A 1 508 ? 3.870 6.525 -25.033 1.00 85.31 508 ILE A CA 1
ATOM 3992 C C . ILE A 1 508 ? 2.672 6.617 -25.962 1.00 85.31 508 ILE A C 1
ATOM 3994 O O . ILE A 1 508 ? 1.999 7.643 -26.032 1.00 85.31 508 ILE A O 1
ATOM 3998 N N . SER A 1 509 ? 2.412 5.531 -26.679 1.00 85.38 509 SER A N 1
ATOM 3999 C CA . SER A 1 509 ? 1.174 5.336 -27.417 1.00 85.38 509 SER A CA 1
ATOM 4000 C C . SER A 1 509 ? 0.280 4.384 -26.640 1.00 85.38 509 SER A C 1
ATOM 4002 O O . SER A 1 509 ? 0.716 3.311 -26.222 1.00 85.38 509 SER A O 1
ATOM 4004 N N . VAL A 1 510 ? -0.972 4.791 -26.454 1.00 86.25 510 VAL A N 1
ATOM 4005 C CA . VAL A 1 510 ? -2.004 3.978 -25.817 1.00 86.25 510 VAL A CA 1
ATOM 4006 C C . VAL A 1 510 ? -3.089 3.716 -26.848 1.00 86.25 510 VAL A C 1
ATOM 4008 O O . VAL A 1 510 ? -3.651 4.650 -27.415 1.00 86.25 510 VAL A O 1
ATOM 4011 N N . ASP A 1 511 ? -3.353 2.440 -27.098 1.00 86.38 511 ASP A N 1
ATOM 4012 C CA . ASP A 1 511 ? -4.419 1.962 -27.976 1.00 86.38 511 ASP A CA 1
ATOM 4013 C C . ASP A 1 511 ? -5.300 0.978 -27.199 1.00 86.38 511 ASP A C 1
ATOM 4015 O O . ASP A 1 511 ? -4.876 0.390 -26.204 1.00 86.38 511 ASP A O 1
ATOM 4019 N N . TYR A 1 512 ? -6.544 0.792 -27.615 1.00 85.69 512 TYR A N 1
ATOM 4020 C CA . TYR A 1 512 ? -7.449 -0.151 -26.971 1.00 85.69 512 TYR A CA 1
ATOM 4021 C C . TYR A 1 512 ? -8.418 -0.757 -27.978 1.00 85.69 512 TYR A C 1
ATOM 4023 O O . TYR A 1 512 ? -8.835 -0.138 -28.954 1.00 85.69 512 TYR A O 1
ATOM 4031 N N . ASN A 1 513 ? -8.826 -1.992 -27.712 1.00 82.75 513 ASN A N 1
ATOM 4032 C CA . ASN A 1 513 ? -9.890 -2.650 -28.458 1.00 82.75 513 ASN A CA 1
ATOM 4033 C C . ASN A 1 513 ? -10.845 -3.369 -27.497 1.00 82.75 513 ASN A C 1
ATOM 4035 O O . ASN A 1 513 ? -10.768 -3.208 -26.284 1.00 82.75 513 ASN A O 1
ATOM 4039 N N . THR A 1 514 ? -11.752 -4.187 -28.029 1.00 73.50 514 THR A N 1
ATOM 4040 C CA . THR A 1 514 ? -12.741 -4.922 -27.221 1.00 73.50 514 THR A CA 1
ATOM 4041 C C . THR A 1 514 ? -12.141 -6.012 -26.326 1.00 73.50 514 THR A C 1
ATOM 4043 O O . THR A 1 514 ? -12.884 -6.671 -25.607 1.00 73.50 514 THR A O 1
ATOM 4046 N N . THR A 1 515 ? -10.836 -6.282 -26.424 1.00 80.50 515 THR A N 1
ATOM 4047 C CA . THR A 1 515 ? -10.164 -7.387 -25.719 1.00 80.50 515 THR A CA 1
ATOM 4048 C C . THR A 1 515 ? -9.104 -6.925 -24.731 1.00 80.50 515 THR A C 1
ATOM 4050 O O . THR A 1 515 ? -8.871 -7.628 -23.752 1.00 80.50 515 THR A O 1
ATOM 4053 N N . ALA A 1 516 ? -8.447 -5.789 -24.970 1.00 86.81 516 ALA A N 1
ATOM 4054 C CA . ALA A 1 516 ? -7.375 -5.294 -24.116 1.00 86.81 516 ALA A CA 1
ATOM 4055 C C . ALA A 1 516 ? -7.059 -3.817 -24.384 1.00 86.81 516 ALA A C 1
ATOM 4057 O O . ALA A 1 516 ? -7.382 -3.271 -25.445 1.00 86.81 516 ALA A O 1
ATOM 4058 N N . LEU A 1 517 ? -6.359 -3.221 -23.423 1.00 88.50 517 LEU A N 1
ATOM 4059 C CA . LEU A 1 517 ? -5.630 -1.969 -23.565 1.00 88.50 517 LEU A CA 1
ATOM 4060 C C . LEU A 1 517 ? -4.156 -2.286 -23.831 1.00 88.50 517 LEU A C 1
ATOM 4062 O O . LEU A 1 517 ? -3.561 -3.119 -23.146 1.00 88.50 517 LEU A O 1
ATOM 4066 N N . TYR A 1 518 ? -3.584 -1.619 -24.823 1.00 86.81 518 TYR A N 1
ATOM 4067 C CA . TYR A 1 518 ? -2.219 -1.786 -25.298 1.00 86.81 518 TYR A CA 1
ATOM 4068 C C . TYR A 1 518 ? -1.446 -0.505 -25.012 1.00 86.81 518 TYR A C 1
ATOM 4070 O O . TYR A 1 518 ? -1.845 0.579 -25.432 1.00 86.81 518 TYR A O 1
ATOM 4078 N N . VAL A 1 519 ? -0.320 -0.631 -24.321 1.00 87.25 519 VAL A N 1
ATOM 4079 C CA . VAL A 1 519 ? 0.592 0.483 -24.055 1.00 87.25 519 VAL A CA 1
ATOM 4080 C C . VAL A 1 519 ? 1.896 0.185 -24.767 1.00 87.25 519 VAL A C 1
ATOM 4082 O O . VAL A 1 519 ? 2.476 -0.881 -24.592 1.00 87.25 519 VAL A O 1
ATOM 4085 N N . THR A 1 520 ? 2.347 1.106 -25.608 1.00 85.00 520 THR A N 1
ATOM 4086 C CA . THR A 1 520 ? 3.582 0.962 -26.379 1.00 85.00 520 THR A CA 1
ATOM 4087 C C . THR A 1 520 ? 4.496 2.132 -26.073 1.00 85.00 520 THR A C 1
ATOM 4089 O O . THR A 1 520 ? 4.156 3.279 -26.366 1.00 85.00 520 THR A O 1
ATOM 4092 N N . TYR A 1 521 ? 5.669 1.846 -25.514 1.00 85.62 521 TYR A N 1
ATOM 4093 C CA . TYR A 1 521 ? 6.740 2.831 -25.444 1.00 85.62 521 TYR A CA 1
ATOM 4094 C C . TYR A 1 521 ? 7.289 3.099 -26.848 1.00 85.62 521 TYR A C 1
ATOM 4096 O O . TYR A 1 521 ? 7.590 2.172 -27.604 1.00 85.62 521 TYR A O 1
ATOM 4104 N N . LEU A 1 522 ? 7.410 4.375 -27.200 1.00 84.75 522 LEU A N 1
ATOM 4105 C CA . LEU A 1 522 ? 7.954 4.835 -28.468 1.00 84.75 522 LEU A CA 1
ATOM 4106 C C . LEU A 1 522 ? 9.332 5.463 -28.206 1.00 84.75 522 LEU A C 1
ATOM 4108 O O . LEU A 1 522 ? 9.393 6.626 -27.781 1.00 84.75 522 LEU A O 1
ATOM 4112 N N . PRO A 1 523 ? 10.436 4.724 -28.440 1.00 85.00 523 PRO A N 1
ATOM 4113 C CA . PRO A 1 523 ? 11.775 5.274 -28.284 1.00 85.00 523 PRO A CA 1
ATOM 4114 C C . PRO A 1 523 ? 12.044 6.362 -29.338 1.00 85.00 523 PRO A C 1
ATOM 4116 O O . PRO A 1 523 ? 11.471 6.340 -30.436 1.00 85.00 523 PRO A O 1
ATOM 4119 N N . PRO A 1 524 ? 12.936 7.322 -29.049 1.00 85.88 524 PRO A N 1
ATOM 4120 C CA . PRO A 1 524 ? 13.363 8.294 -30.045 1.00 85.88 524 PRO A CA 1
ATOM 4121 C C . PRO A 1 524 ? 14.239 7.622 -31.115 1.00 85.88 524 PRO A C 1
ATOM 4123 O O . PRO A 1 524 ? 14.790 6.542 -30.915 1.00 85.88 524 PRO A O 1
ATOM 4126 N N . THR A 1 525 ? 14.422 8.294 -32.254 1.00 87.50 525 THR A N 1
ATOM 4127 C CA . THR A 1 525 ? 15.392 7.852 -33.269 1.00 87.50 525 THR A CA 1
ATOM 4128 C C . THR A 1 525 ? 16.812 7.881 -32.683 1.00 87.50 525 THR A C 1
ATOM 4130 O O . THR A 1 525 ? 17.178 8.929 -32.133 1.00 87.50 525 THR A O 1
ATOM 4133 N N . PRO A 1 526 ? 17.618 6.805 -32.834 1.00 85.75 526 PRO A N 1
ATOM 4134 C CA . PRO A 1 526 ? 18.978 6.735 -32.316 1.00 85.75 526 PRO A CA 1
ATOM 4135 C C . PRO A 1 526 ? 19.825 7.917 -32.764 1.00 85.75 526 PRO A C 1
ATOM 4137 O O . PRO A 1 526 ? 19.606 8.519 -33.827 1.00 85.75 526 PRO A O 1
ATOM 4140 N N . GLU A 1 527 ? 20.819 8.262 -31.955 1.00 85.88 527 GLU A N 1
ATOM 4141 C CA . GLU A 1 527 ? 21.701 9.357 -32.302 1.00 85.88 527 GLU A CA 1
ATOM 4142 C C . GLU A 1 527 ? 22.696 8.952 -33.391 1.00 85.88 527 GLU A C 1
ATOM 4144 O O . GLU A 1 527 ? 23.658 8.229 -33.155 1.00 85.88 527 GLU A O 1
ATOM 4149 N N . ILE A 1 528 ? 22.474 9.466 -34.601 1.00 88.06 528 ILE A N 1
ATOM 4150 C CA . ILE A 1 528 ? 23.323 9.217 -35.766 1.00 88.06 528 ILE A CA 1
ATOM 4151 C C . ILE A 1 528 ? 24.162 10.465 -36.045 1.00 88.06 528 ILE A C 1
ATOM 4153 O O . ILE A 1 528 ? 23.628 11.565 -36.187 1.00 88.06 528 ILE A O 1
ATOM 4157 N N . THR A 1 529 ? 25.481 10.281 -36.128 1.00 86.69 529 THR A N 1
ATOM 4158 C CA . THR A 1 529 ? 26.452 11.368 -36.341 1.00 86.69 529 THR A CA 1
ATOM 4159 C C . THR A 1 529 ? 26.523 11.769 -37.812 1.00 86.69 529 THR A C 1
ATOM 4161 O O . THR A 1 529 ? 26.495 12.950 -38.134 1.00 86.69 529 THR A O 1
ATOM 4164 N N . TYR A 1 530 ? 26.639 10.782 -38.702 1.00 89.38 530 TYR A N 1
ATOM 4165 C CA . TYR A 1 530 ? 26.611 10.933 -40.158 1.00 89.38 530 TYR A CA 1
ATOM 4166 C C . TYR A 1 530 ? 26.418 9.563 -40.812 1.00 89.38 530 TYR A C 1
ATOM 4168 O O . TYR A 1 530 ? 26.601 8.527 -40.167 1.00 89.38 530 TYR A O 1
ATOM 4176 N N . GLY A 1 531 ? 26.090 9.552 -42.099 1.00 90.56 531 GLY A N 1
ATOM 4177 C CA . GLY A 1 531 ? 26.172 8.371 -42.948 1.00 90.56 531 GLY A CA 1
ATOM 4178 C C . GLY A 1 531 ? 27.213 8.509 -44.049 1.00 90.56 531 GLY A C 1
ATOM 4179 O O . GLY A 1 531 ? 27.765 9.584 -44.259 1.00 90.56 531 GLY A O 1
ATOM 4180 N N . TRP A 1 532 ? 27.497 7.421 -44.755 1.00 91.69 532 TRP A N 1
ATOM 4181 C CA . TRP A 1 532 ? 28.345 7.427 -45.946 1.00 91.69 532 TRP A CA 1
ATOM 4182 C C . TRP A 1 532 ? 28.016 6.246 -46.855 1.00 91.69 532 TRP A C 1
ATOM 4184 O O . TRP A 1 532 ? 27.433 5.266 -46.405 1.00 91.69 532 TRP A O 1
ATOM 4194 N N . THR A 1 533 ? 28.410 6.312 -48.125 1.00 90.00 533 THR A N 1
ATOM 4195 C CA . THR A 1 533 ? 28.160 5.245 -49.109 1.00 90.00 533 THR A CA 1
ATOM 4196 C C . THR A 1 533 ? 29.442 4.801 -49.804 1.00 90.00 533 THR A C 1
ATOM 4198 O O . THR A 1 533 ? 30.312 5.626 -50.075 1.00 90.00 533 THR A O 1
ATOM 4201 N N . ASP A 1 534 ? 29.572 3.505 -50.088 1.00 85.81 534 ASP A N 1
ATOM 4202 C CA . ASP A 1 534 ? 30.638 2.940 -50.934 1.00 85.81 534 ASP A CA 1
ATOM 4203 C C . ASP A 1 534 ? 30.174 2.707 -52.391 1.00 85.81 534 ASP A C 1
ATOM 4205 O O . ASP A 1 534 ? 30.936 2.227 -53.230 1.00 85.81 534 ASP A O 1
ATOM 4209 N N . GLY A 1 535 ? 28.925 3.075 -52.708 1.00 83.25 535 GLY A N 1
ATOM 4210 C CA . GLY A 1 535 ? 28.265 2.830 -53.994 1.00 83.25 535 GLY A CA 1
ATOM 4211 C C . GLY A 1 535 ? 27.587 1.466 -54.125 1.00 83.25 535 GLY A C 1
ATOM 4212 O O . GLY A 1 535 ? 26.938 1.200 -55.133 1.00 83.25 535 GLY A O 1
ATOM 4213 N N . ARG A 1 536 ? 27.699 0.604 -53.113 1.00 86.44 536 ARG A N 1
ATOM 4214 C CA . ARG A 1 536 ? 26.923 -0.634 -52.983 1.00 86.44 536 ARG A CA 1
ATOM 4215 C C . ARG A 1 536 ? 25.991 -0.572 -51.779 1.00 86.44 536 ARG A C 1
ATOM 4217 O O . ARG A 1 536 ? 24.841 -0.992 -51.873 1.00 86.44 536 ARG A O 1
ATOM 4224 N N . TYR A 1 537 ? 26.483 -0.033 -50.673 1.00 91.00 537 TYR A N 1
ATOM 4225 C CA . TYR A 1 537 ? 25.749 0.153 -49.436 1.00 91.00 537 TYR A CA 1
ATOM 4226 C C . TYR A 1 537 ? 25.952 1.566 -48.902 1.00 91.00 537 TYR A C 1
ATOM 4228 O O . TYR A 1 537 ? 27.014 2.170 -49.057 1.00 91.00 537 TYR A O 1
ATOM 4236 N N . VAL A 1 538 ? 24.936 2.055 -48.205 1.00 90.81 538 VAL A N 1
ATOM 4237 C CA . VAL A 1 538 ? 25.032 3.208 -47.318 1.00 90.81 538 VAL A CA 1
ATOM 4238 C C . VAL A 1 538 ? 25.100 2.702 -45.884 1.00 90.81 538 VAL A C 1
ATOM 4240 O O . VAL A 1 538 ? 24.366 1.793 -45.495 1.00 90.81 538 VAL A O 1
ATOM 4243 N N . TYR A 1 539 ? 25.969 3.308 -45.094 1.00 91.75 539 TYR A N 1
ATOM 4244 C CA . TYR A 1 539 ? 26.200 3.000 -43.694 1.00 91.75 539 TYR A CA 1
ATOM 4245 C C . TYR A 1 539 ? 25.900 4.239 -42.863 1.00 91.75 539 TYR A C 1
ATOM 4247 O O . TYR A 1 539 ? 26.237 5.349 -43.273 1.00 91.75 539 TYR A O 1
ATOM 4255 N N . LEU A 1 540 ? 25.310 4.063 -41.687 1.00 91.50 540 LEU A N 1
ATOM 4256 C CA . LEU A 1 540 ? 25.093 5.142 -40.728 1.00 91.50 540 LEU A CA 1
ATOM 4257 C C . LEU A 1 540 ? 25.933 4.909 -39.479 1.00 91.50 540 LEU A C 1
ATOM 4259 O O . LEU A 1 540 ? 26.069 3.785 -39.001 1.00 91.50 540 LEU A O 1
ATOM 4263 N N . ARG A 1 541 ? 26.504 5.987 -38.945 1.00 87.94 541 ARG A N 1
ATOM 4264 C CA . ARG A 1 541 ? 27.350 5.950 -37.757 1.00 87.94 541 ARG A CA 1
ATOM 4265 C C . ARG A 1 541 ? 26.576 6.419 -36.521 1.00 87.94 541 ARG A C 1
ATOM 4267 O O . ARG A 1 541 ? 26.305 7.620 -36.441 1.00 87.94 541 ARG A O 1
ATOM 4274 N N . PRO A 1 542 ? 26.268 5.549 -35.545 1.00 86.31 542 PRO A N 1
ATOM 4275 C CA . PRO A 1 542 ? 25.754 5.999 -34.249 1.00 86.31 542 PRO A CA 1
ATOM 4276 C C . PRO A 1 542 ? 26.820 6.821 -33.483 1.00 86.31 542 PRO A C 1
ATOM 4278 O O . PRO A 1 542 ? 28.017 6.587 -33.676 1.00 86.31 542 PRO A O 1
ATOM 4281 N N . SER A 1 543 ? 26.419 7.823 -32.681 1.00 76.12 543 SER A N 1
ATOM 4282 C CA . SER A 1 543 ? 27.345 8.736 -31.964 1.00 76.12 543 SER A CA 1
ATOM 4283 C C . SER A 1 543 ? 28.020 8.099 -30.752 1.00 76.12 543 SER A C 1
ATOM 4285 O O . SER A 1 543 ? 29.206 8.339 -30.518 1.00 76.12 543 SER A O 1
ATOM 4287 N N . THR A 1 544 ? 27.299 7.250 -30.027 1.00 64.56 544 THR A N 1
ATOM 4288 C CA . THR A 1 544 ? 27.765 6.510 -28.855 1.00 64.56 544 THR A CA 1
ATOM 4289 C C . THR A 1 544 ? 27.156 5.107 -28.861 1.00 64.56 544 THR A C 1
ATOM 4291 O O . THR A 1 544 ? 26.169 4.836 -29.537 1.00 64.56 544 THR A O 1
ATOM 4294 N N . THR A 1 545 ? 27.799 4.185 -28.145 1.00 57.44 545 THR A N 1
ATOM 4295 C CA . THR A 1 545 ? 27.269 2.836 -27.849 1.00 57.44 545 THR A CA 1
ATOM 4296 C C . THR A 1 545 ? 27.087 2.690 -26.339 1.00 57.44 545 THR A C 1
ATOM 4298 O O . THR A 1 545 ? 27.300 1.617 -25.778 1.00 57.44 545 THR A O 1
ATOM 4301 N N . ASP A 1 546 ? 26.779 3.802 -25.667 1.00 52.75 546 ASP A N 1
ATOM 4302 C CA . ASP A 1 546 ? 26.507 3.782 -24.237 1.00 52.75 546 ASP A CA 1
ATOM 4303 C C . ASP A 1 546 ? 25.131 3.152 -24.035 1.00 52.75 546 ASP A C 1
ATOM 4305 O O . ASP A 1 546 ? 24.132 3.614 -24.575 1.00 52.75 546 ASP A O 1
ATOM 4309 N N . PHE A 1 547 ? 25.114 2.039 -23.307 1.00 54.91 547 PHE A N 1
ATOM 4310 C CA . PHE A 1 547 ? 23.936 1.215 -23.082 1.00 54.91 547 PHE A CA 1
ATOM 4311 C C . PHE A 1 547 ? 22.920 1.959 -22.211 1.00 54.91 547 PHE A C 1
ATOM 4313 O O . PHE A 1 547 ? 22.994 1.889 -20.984 1.00 54.91 547 PHE A O 1
ATOM 4320 N N . ASP A 1 548 ? 21.968 2.647 -22.831 1.00 65.06 548 ASP A N 1
ATOM 4321 C CA . ASP A 1 548 ? 20.824 3.224 -22.131 1.00 65.06 548 ASP A CA 1
ATOM 4322 C C . ASP A 1 548 ? 19.541 2.481 -22.536 1.00 65.06 548 ASP A C 1
ATOM 4324 O O . ASP A 1 548 ? 19.232 2.322 -23.716 1.00 65.06 548 ASP A O 1
ATOM 4328 N N . GLN A 1 549 ? 18.793 1.996 -21.541 1.00 72.69 549 GLN A N 1
ATOM 4329 C CA . GLN A 1 549 ? 17.580 1.184 -21.717 1.00 72.69 549 GLN A CA 1
ATOM 4330 C C . GLN A 1 549 ? 16.427 1.964 -22.366 1.00 72.69 549 GLN A C 1
ATOM 4332 O O . GLN A 1 549 ? 15.397 1.378 -22.685 1.00 72.69 549 GLN A O 1
ATOM 4337 N N . CYS A 1 550 ? 16.600 3.269 -22.591 1.00 81.44 550 CYS A N 1
ATOM 4338 C CA . CYS A 1 550 ? 15.622 4.142 -23.228 1.00 81.44 550 CYS A CA 1
ATOM 4339 C C . CYS A 1 550 ? 15.787 4.293 -24.755 1.00 81.44 550 CYS A C 1
ATOM 4341 O O . CYS A 1 550 ? 14.877 4.843 -25.391 1.00 81.44 550 CYS A O 1
ATOM 4343 N N . TYR A 1 551 ? 16.870 3.764 -25.355 1.00 82.25 551 TYR A N 1
ATOM 4344 C CA . TYR A 1 551 ? 17.111 3.731 -26.811 1.00 82.25 551 TYR A CA 1
ATOM 4345 C C . TYR A 1 551 ? 17.188 2.300 -27.381 1.00 82.25 551 TYR A C 1
ATOM 4347 O O . TYR A 1 551 ? 17.774 1.409 -26.774 1.00 82.25 551 TYR A O 1
ATOM 4355 N N . ASP A 1 552 ? 16.636 2.074 -28.581 1.00 80.81 552 ASP A N 1
ATOM 4356 C CA . ASP A 1 552 ? 16.785 0.798 -29.310 1.00 80.81 552 ASP A CA 1
ATOM 4357 C C . ASP A 1 552 ? 18.023 0.833 -30.222 1.00 80.81 552 ASP A C 1
ATOM 4359 O O . ASP A 1 552 ? 17.931 0.684 -31.443 1.00 80.81 552 ASP A O 1
ATOM 4363 N N . ASP A 1 553 ? 19.200 1.082 -29.643 1.00 80.56 553 ASP A N 1
ATOM 4364 C CA . ASP A 1 553 ? 20.429 1.307 -30.418 1.00 80.56 553 ASP A CA 1
ATOM 4365 C C . ASP A 1 553 ? 20.878 0.071 -31.205 1.00 80.56 553 ASP A C 1
ATOM 4367 O O . ASP A 1 553 ? 21.500 0.204 -32.258 1.00 80.56 553 ASP A O 1
ATOM 4371 N N . TYR A 1 554 ? 20.532 -1.130 -30.737 1.00 83.06 554 TYR A N 1
ATOM 4372 C CA . TYR A 1 554 ? 20.808 -2.393 -31.429 1.00 83.06 554 TYR A CA 1
ATOM 4373 C C . TYR A 1 554 ? 19.751 -2.769 -32.466 1.00 83.06 554 TYR A C 1
ATOM 4375 O O . TYR A 1 554 ? 19.929 -3.771 -33.164 1.00 83.06 554 TYR A O 1
ATOM 4383 N N . LEU A 1 555 ? 18.677 -1.980 -32.588 1.00 85.56 555 LEU A N 1
ATOM 4384 C CA . LEU A 1 555 ? 17.577 -2.245 -33.508 1.00 85.56 555 LEU A CA 1
ATOM 4385 C C . LEU A 1 555 ? 16.982 -3.643 -33.269 1.00 85.56 555 LEU A C 1
ATOM 4387 O O . LEU A 1 555 ? 16.721 -4.389 -34.215 1.00 85.56 555 LEU A O 1
ATOM 4391 N N . TYR A 1 556 ? 16.808 -4.051 -32.007 1.00 83.62 556 TYR A N 1
ATOM 4392 C CA . TYR A 1 556 ? 16.205 -5.346 -31.677 1.00 83.62 556 TYR A CA 1
ATOM 4393 C C . TYR A 1 556 ? 14.713 -5.337 -32.012 1.00 83.62 556 TYR A C 1
ATOM 4395 O O . TYR A 1 556 ? 14.233 -6.257 -32.687 1.00 83.62 556 TYR A O 1
ATOM 4403 N N . HIS A 1 557 ? 14.006 -4.275 -31.624 1.00 81.69 557 HIS A N 1
ATOM 4404 C CA . HIS A 1 557 ? 12.552 -4.149 -31.750 1.00 81.69 557 HIS A CA 1
ATOM 4405 C C . HIS A 1 557 ? 12.124 -3.321 -32.972 1.00 81.69 557 HIS A C 1
ATOM 4407 O O . HIS A 1 557 ? 11.001 -3.475 -33.465 1.00 81.69 557 HIS A O 1
ATOM 4413 N N . HIS A 1 558 ? 13.026 -2.496 -33.505 1.00 88.31 558 HIS A N 1
ATOM 4414 C CA . HIS A 1 558 ? 12.763 -1.590 -34.619 1.00 88.31 558 HIS A CA 1
ATOM 4415 C C . HIS A 1 558 ? 13.700 -1.835 -35.805 1.00 88.31 558 HIS A C 1
ATOM 4417 O O . HIS A 1 558 ? 14.842 -2.247 -35.644 1.00 88.31 558 HIS A O 1
ATOM 4423 N N . ASP A 1 559 ? 13.205 -1.575 -37.009 1.00 90.44 559 ASP A N 1
ATOM 4424 C CA . ASP A 1 559 ? 14.008 -1.375 -38.208 1.00 90.44 559 ASP A CA 1
ATOM 4425 C C . ASP A 1 559 ? 14.300 0.113 -38.375 1.00 90.44 559 ASP A C 1
ATOM 4427 O O . ASP A 1 559 ? 13.453 0.972 -38.108 1.00 90.44 559 ASP A O 1
ATOM 4431 N N . LEU A 1 560 ? 15.479 0.419 -38.896 1.00 91.06 560 LEU A N 1
ATOM 4432 C CA . LEU A 1 560 ? 15.808 1.763 -39.319 1.00 91.06 560 LEU A CA 1
ATOM 4433 C C . LEU A 1 560 ? 15.202 2.023 -40.698 1.00 91.06 560 LEU A C 1
ATOM 4435 O O . LEU A 1 560 ? 15.401 1.234 -41.624 1.00 91.06 560 LEU A O 1
ATOM 4439 N N . VAL A 1 561 ? 14.481 3.131 -40.842 1.00 91.25 561 VAL A N 1
ATOM 4440 C CA . VAL A 1 561 ? 13.926 3.583 -42.120 1.00 91.25 561 VAL A CA 1
ATOM 4441 C C . VAL A 1 561 ? 14.596 4.877 -42.527 1.00 91.25 561 VAL A C 1
ATOM 4443 O O . VAL A 1 561 ? 14.622 5.834 -41.759 1.00 91.25 561 VAL A O 1
ATOM 4446 N N . VAL A 1 562 ? 15.111 4.904 -43.748 1.00 90.38 562 VAL A N 1
ATOM 4447 C CA . VAL A 1 562 ? 15.686 6.092 -44.369 1.00 90.38 562 VAL A CA 1
ATOM 4448 C C . VAL A 1 562 ? 14.741 6.571 -45.455 1.00 90.38 562 VAL A C 1
ATOM 4450 O O . VAL A 1 562 ? 14.438 5.821 -46.383 1.00 90.38 562 VAL A O 1
ATOM 4453 N N . ASP A 1 563 ? 14.277 7.805 -45.302 1.00 89.94 563 ASP A N 1
ATOM 4454 C CA . ASP A 1 563 ? 13.513 8.556 -46.287 1.00 89.94 563 ASP A CA 1
ATOM 4455 C C . ASP A 1 563 ? 14.433 9.535 -47.012 1.00 89.94 563 ASP A C 1
ATOM 4457 O O . ASP A 1 563 ? 15.114 10.368 -46.401 1.00 89.94 563 ASP A O 1
ATOM 4461 N N . ASP A 1 564 ? 14.449 9.392 -48.325 1.00 86.50 564 ASP A N 1
ATOM 4462 C CA . ASP A 1 564 ? 15.239 10.166 -49.263 1.00 86.50 564 ASP A CA 1
ATOM 4463 C C . ASP A 1 564 ? 14.287 10.682 -50.344 1.00 86.50 564 ASP A C 1
ATOM 4465 O O . ASP A 1 564 ? 13.996 9.992 -51.321 1.00 86.50 564 ASP A O 1
ATOM 4469 N N . ASP A 1 565 ? 13.690 11.846 -50.078 1.00 81.81 565 ASP A N 1
ATOM 4470 C CA . ASP A 1 565 ? 12.677 12.498 -50.917 1.00 81.81 565 ASP A CA 1
ATOM 4471 C C . ASP A 1 565 ? 11.509 11.578 -51.344 1.00 81.81 565 ASP A C 1
ATOM 4473 O O . ASP A 1 565 ? 11.043 11.597 -52.486 1.00 81.81 565 ASP A O 1
ATOM 4477 N N . GLY A 1 566 ? 10.997 10.772 -50.406 1.00 77.25 566 GLY A N 1
ATOM 4478 C CA . GLY A 1 566 ? 9.868 9.860 -50.603 1.00 77.25 566 GLY A CA 1
ATOM 4479 C C . GLY A 1 566 ? 10.273 8.433 -50.979 1.00 77.25 566 GLY A C 1
ATOM 4480 O O . GLY A 1 566 ? 9.410 7.552 -51.058 1.00 77.25 566 GLY A O 1
ATOM 4481 N N . GLN A 1 567 ? 11.567 8.170 -51.190 1.00 84.94 567 GLN A N 1
ATOM 4482 C CA . GLN A 1 567 ? 12.083 6.822 -51.396 1.00 84.94 567 GLN A CA 1
ATOM 4483 C C . GLN A 1 567 ? 12.491 6.184 -50.062 1.00 84.94 567 GLN A C 1
ATOM 4485 O O . GLN A 1 567 ? 13.556 6.457 -49.512 1.00 84.94 567 GLN A O 1
ATOM 4490 N N . LEU A 1 568 ? 11.642 5.284 -49.561 1.00 85.31 568 LEU A N 1
ATOM 4491 C CA . LEU A 1 568 ? 11.849 4.603 -48.283 1.00 85.31 568 LEU A CA 1
ATOM 4492 C C . LEU A 1 568 ? 12.714 3.346 -48.438 1.00 85.31 568 LEU A C 1
ATOM 4494 O O . LEU A 1 568 ? 12.384 2.437 -49.203 1.00 85.31 568 LEU A O 1
ATOM 4498 N N . ARG A 1 569 ? 13.785 3.265 -47.648 1.00 88.25 569 ARG A N 1
ATOM 4499 C CA . ARG A 1 569 ? 14.646 2.082 -47.498 1.00 88.25 569 ARG A CA 1
ATOM 4500 C C . ARG A 1 569 ? 14.634 1.631 -46.046 1.00 88.25 569 ARG A C 1
ATOM 4502 O O . ARG A 1 569 ? 14.730 2.470 -45.157 1.00 88.25 569 ARG A O 1
ATOM 4509 N N . ASN A 1 570 ? 14.525 0.330 -45.788 1.00 88.12 570 ASN A N 1
ATOM 4510 C CA . ASN A 1 570 ? 14.498 -0.221 -44.434 1.00 88.12 570 ASN A CA 1
ATOM 4511 C C . ASN A 1 570 ? 15.624 -1.232 -44.199 1.00 88.12 570 ASN A C 1
ATOM 4513 O O . ASN A 1 570 ? 15.992 -1.988 -45.095 1.00 88.12 570 ASN A O 1
ATOM 4517 N N . SER A 1 571 ? 16.156 -1.261 -42.979 1.00 87.44 571 SER A N 1
ATOM 4518 C CA . SER A 1 571 ? 17.159 -2.242 -42.572 1.00 87.44 571 SER A CA 1
ATOM 4519 C C . SER A 1 571 ? 17.090 -2.528 -41.079 1.00 87.44 571 SER A C 1
ATOM 4521 O O . SER A 1 571 ? 16.884 -1.626 -40.271 1.00 87.44 571 SER A O 1
ATOM 4523 N N . SER A 1 572 ? 17.358 -3.776 -40.704 1.00 87.25 572 SER A N 1
ATOM 4524 C CA . SER A 1 572 ? 17.539 -4.200 -39.311 1.00 87.25 572 SER A CA 1
ATOM 4525 C C . SER A 1 572 ? 18.965 -3.935 -38.798 1.00 87.25 572 SER A C 1
ATOM 4527 O O . SER A 1 572 ? 19.436 -4.597 -37.878 1.00 87.25 572 SER A O 1
ATOM 4529 N N . SER A 1 573 ? 19.711 -3.061 -39.474 1.00 88.88 573 SER A N 1
ATOM 4530 C CA . SER A 1 573 ? 21.088 -2.682 -39.162 1.00 88.88 573 SER A CA 1
ATOM 4531 C C . SER A 1 573 ? 21.345 -1.255 -39.646 1.00 88.88 573 SER A C 1
ATOM 4533 O O . SER A 1 573 ? 20.613 -0.741 -40.491 1.00 88.88 573 SER A O 1
ATOM 4535 N N . TYR A 1 574 ? 22.441 -0.634 -39.214 1.00 91.31 574 TYR A N 1
ATOM 4536 C CA . TYR A 1 574 ? 22.878 0.673 -39.727 1.00 91.31 574 TYR A CA 1
ATOM 4537 C C . TYR A 1 574 ? 23.504 0.599 -41.134 1.00 91.31 574 TYR A C 1
ATOM 4539 O O . TYR A 1 574 ? 24.435 1.336 -41.449 1.00 91.31 574 TYR A O 1
ATOM 4547 N N . ARG A 1 575 ? 23.021 -0.319 -41.978 1.00 91.94 575 ARG A N 1
ATOM 4548 C CA . ARG A 1 575 ? 23.479 -0.545 -43.352 1.00 91.94 575 ARG A CA 1
ATOM 4549 C C . ARG A 1 575 ? 22.296 -0.845 -44.265 1.00 91.94 575 ARG A C 1
ATOM 4551 O O . ARG A 1 575 ? 21.539 -1.768 -43.981 1.00 91.94 575 ARG A O 1
ATOM 4558 N N . PHE A 1 576 ? 22.182 -0.149 -45.388 1.00 90.88 576 PHE A N 1
ATOM 4559 C CA . PHE A 1 576 ? 21.146 -0.371 -46.404 1.00 90.88 576 PHE A CA 1
ATOM 4560 C C . PHE A 1 576 ? 21.731 -0.306 -47.814 1.00 90.88 576 PHE A C 1
ATOM 4562 O O . PHE A 1 576 ? 22.847 0.172 -48.005 1.00 90.88 576 PHE A O 1
ATOM 4569 N N . ASP A 1 577 ? 20.997 -0.824 -48.797 1.00 89.44 577 ASP A N 1
ATOM 4570 C CA . ASP A 1 577 ? 21.426 -0.798 -50.196 1.00 89.44 577 ASP A CA 1
ATOM 4571 C C . ASP A 1 577 ? 21.522 0.644 -50.715 1.00 89.44 577 ASP A C 1
ATOM 4573 O O . ASP A 1 577 ? 20.660 1.496 -50.441 1.00 89.44 577 ASP A O 1
ATOM 4577 N N . ALA A 1 578 ? 22.592 0.907 -51.465 1.00 87.88 578 ALA A N 1
ATOM 4578 C CA . ALA A 1 578 ? 22.774 2.178 -52.146 1.00 87.88 578 ALA A CA 1
ATOM 4579 C C . ALA A 1 578 ? 21.767 2.321 -53.298 1.00 87.88 578 ALA A C 1
ATOM 4581 O O . ALA A 1 578 ? 21.462 1.357 -54.005 1.00 87.88 578 ALA A O 1
ATOM 4582 N N . LEU A 1 579 ? 21.245 3.531 -53.489 1.00 88.62 579 LEU A N 1
ATOM 4583 C CA . LEU A 1 579 ? 20.435 3.872 -54.656 1.00 88.62 579 LEU A CA 1
ATOM 4584 C C . LEU A 1 579 ? 21.302 3.926 -55.926 1.00 88.62 579 LEU A C 1
ATOM 4586 O O . LEU A 1 579 ? 22.513 4.116 -55.831 1.00 88.62 579 LEU A O 1
ATOM 4590 N N . PRO A 1 580 ? 20.716 3.791 -57.132 1.00 85.12 580 PRO A N 1
ATOM 4591 C CA . PRO A 1 580 ? 21.483 3.782 -58.383 1.00 85.12 580 PRO A CA 1
ATOM 4592 C C . PRO A 1 580 ? 22.333 5.040 -58.637 1.00 85.12 580 PRO A C 1
ATOM 4594 O O . PRO A 1 580 ? 23.300 4.986 -59.395 1.00 85.12 580 PRO A O 1
ATOM 4597 N N . ASP A 1 581 ? 21.959 6.170 -58.043 1.00 85.62 581 ASP A N 1
ATOM 4598 C CA . ASP A 1 581 ? 22.647 7.461 -58.109 1.00 85.62 581 ASP A CA 1
ATOM 4599 C C . ASP A 1 581 ? 23.626 7.693 -56.938 1.00 85.62 581 ASP A C 1
ATOM 4601 O O . ASP A 1 581 ? 24.405 8.651 -56.957 1.00 85.62 581 ASP A O 1
ATOM 4605 N N . GLU A 1 582 ? 23.634 6.809 -55.936 1.00 88.62 582 GLU A N 1
ATOM 4606 C CA . GLU A 1 582 ? 24.566 6.856 -54.813 1.00 88.62 582 GLU A CA 1
ATOM 4607 C C . GLU A 1 582 ? 25.885 6.153 -55.157 1.00 88.62 582 GLU A C 1
ATOM 4609 O O . GLU A 1 582 ? 25.932 4.973 -55.495 1.00 88.62 582 GLU A O 1
ATOM 4614 N N . ASN A 1 583 ? 26.997 6.872 -55.024 1.00 87.62 583 ASN A N 1
ATOM 4615 C CA . ASN A 1 583 ? 28.348 6.349 -55.187 1.00 87.62 583 ASN A CA 1
ATOM 4616 C C . ASN A 1 583 ? 29.263 6.897 -54.086 1.00 87.62 583 ASN A C 1
ATOM 4618 O O . ASN A 1 583 ? 28.863 7.757 -53.307 1.00 87.62 583 ASN A O 1
ATOM 4622 N N . GLY A 1 584 ? 30.524 6.462 -54.048 1.00 86.06 584 GLY A N 1
ATOM 4623 C CA . GLY A 1 584 ? 31.486 6.911 -53.034 1.00 86.06 584 GLY A CA 1
ATOM 4624 C C . GLY A 1 584 ? 31.701 8.433 -52.927 1.00 86.06 584 GLY A C 1
ATOM 4625 O O . GLY A 1 584 ? 32.327 8.886 -51.975 1.00 86.06 584 GLY A O 1
ATOM 4626 N N . CYS A 1 585 ? 31.197 9.241 -53.863 1.00 88.62 585 CYS A N 1
ATOM 4627 C CA . CYS A 1 585 ? 31.271 10.701 -53.845 1.00 88.62 585 CYS A CA 1
ATOM 4628 C C . CYS A 1 585 ? 29.949 11.415 -53.538 1.00 88.62 585 CYS A C 1
ATOM 4630 O O . CYS A 1 585 ? 29.919 12.645 -53.575 1.00 88.62 585 CYS A O 1
ATOM 4632 N N . SER A 1 586 ? 28.874 10.687 -53.241 1.00 89.00 586 SER A N 1
ATOM 4633 C CA . SER A 1 586 ? 27.572 11.282 -52.947 1.00 89.00 586 SER A CA 1
ATOM 4634 C C . SER A 1 586 ? 27.587 12.072 -51.637 1.00 89.00 586 SER A C 1
ATOM 4636 O O . SER A 1 586 ? 28.067 11.584 -50.615 1.00 89.00 586 SER A O 1
ATOM 4638 N N . HIS A 1 587 ? 27.024 13.281 -51.681 1.00 89.94 587 HIS A N 1
ATOM 4639 C CA . HIS A 1 587 ? 26.748 14.130 -50.525 1.00 89.94 587 HIS A CA 1
ATOM 4640 C C . HIS A 1 587 ? 25.273 14.532 -50.568 1.00 89.94 587 HIS A C 1
ATOM 4642 O O . HIS A 1 587 ? 24.841 15.146 -51.543 1.00 89.94 587 HIS A O 1
ATOM 4648 N N . LYS A 1 588 ? 24.494 14.156 -49.552 1.00 90.38 588 LYS A N 1
ATOM 4649 C CA . LYS A 1 588 ? 23.079 14.541 -49.430 1.00 90.38 588 LYS A CA 1
ATOM 4650 C C . LYS A 1 588 ? 22.586 14.429 -47.996 1.00 90.38 588 LYS A C 1
ATOM 4652 O O . LYS A 1 588 ? 23.288 13.897 -47.143 1.00 90.38 588 LYS A O 1
ATOM 4657 N N . ARG A 1 589 ? 21.366 14.890 -47.740 1.00 91.94 589 ARG A N 1
ATOM 4658 C CA . ARG A 1 589 ? 20.710 14.806 -46.435 1.00 91.94 589 ARG A CA 1
ATOM 4659 C C . ARG A 1 589 ? 19.488 13.910 -46.535 1.00 91.94 589 ARG A C 1
ATOM 4661 O O . ARG A 1 589 ? 18.642 14.138 -47.387 1.00 91.94 589 ARG A O 1
ATOM 4668 N N . VAL A 1 590 ? 19.398 12.932 -45.645 1.00 92.56 590 VAL A N 1
ATOM 4669 C CA . VAL A 1 590 ? 18.268 12.000 -45.556 1.00 92.56 590 VAL A CA 1
ATOM 4670 C C . VAL A 1 590 ? 17.568 12.160 -44.214 1.00 92.56 590 VAL A C 1
ATOM 4672 O O . VAL A 1 590 ? 18.153 12.684 -43.261 1.00 92.56 590 VAL A O 1
ATOM 4675 N N . THR A 1 591 ? 16.326 11.697 -44.116 1.00 93.19 591 THR A N 1
ATOM 4676 C CA . THR A 1 591 ? 15.610 11.651 -42.838 1.00 93.19 591 THR A CA 1
ATOM 4677 C C . THR A 1 591 ? 15.497 10.213 -42.360 1.00 93.19 591 THR A C 1
ATOM 4679 O O . THR A 1 591 ? 15.101 9.327 -43.106 1.00 93.19 591 THR A O 1
ATOM 4682 N N . VAL A 1 592 ? 15.867 9.972 -41.107 1.00 91.88 592 VAL A N 1
ATOM 4683 C CA . VAL A 1 592 ? 15.909 8.642 -40.504 1.00 91.88 592 VAL A CA 1
ATOM 4684 C C . VAL A 1 592 ? 14.825 8.508 -39.444 1.00 91.88 592 VAL A C 1
ATOM 4686 O O . VAL A 1 592 ? 14.599 9.428 -38.655 1.00 91.88 592 VAL A O 1
ATOM 4689 N N . TYR A 1 593 ? 14.184 7.347 -39.419 1.00 91.50 593 TYR A N 1
ATOM 4690 C CA . TYR A 1 593 ? 13.119 6.981 -38.496 1.00 91.50 593 TYR A CA 1
ATOM 4691 C C . TYR A 1 593 ? 13.343 5.571 -37.945 1.00 91.50 593 TYR A C 1
ATOM 4693 O O . TYR A 1 593 ? 14.058 4.762 -38.539 1.00 91.50 593 TYR A O 1
ATOM 4701 N N . LEU A 1 594 ? 12.663 5.256 -36.847 1.00 89.94 594 LEU A N 1
ATOM 4702 C CA . LEU A 1 594 ? 12.442 3.897 -36.377 1.00 89.94 594 LEU A CA 1
ATOM 4703 C C . LEU A 1 594 ? 11.067 3.421 -36.831 1.00 89.94 594 LEU A C 1
ATOM 4705 O O . LEU A 1 594 ? 10.062 4.116 -36.678 1.00 89.94 594 LEU A O 1
ATOM 4709 N N . LYS A 1 595 ? 11.030 2.208 -37.372 1.00 89.25 595 LYS A N 1
ATOM 4710 C CA . LYS A 1 595 ? 9.816 1.485 -37.736 1.00 89.25 595 LYS A CA 1
ATOM 4711 C C . LYS A 1 595 ? 9.733 0.231 -36.892 1.00 89.25 595 LYS A C 1
ATOM 4713 O O . LYS A 1 595 ? 10.645 -0.583 -36.909 1.00 89.25 595 LYS A O 1
ATOM 4718 N N . ASN A 1 596 ? 8.645 0.048 -36.162 1.00 85.12 596 ASN A N 1
ATOM 4719 C CA . ASN A 1 596 ? 8.470 -1.147 -35.347 1.00 85.12 596 ASN A CA 1
ATOM 4720 C C . ASN A 1 596 ? 8.394 -2.396 -36.245 1.00 85.12 596 ASN A C 1
ATOM 4722 O O . ASN A 1 596 ? 7.614 -2.426 -37.202 1.00 85.12 596 ASN A O 1
ATOM 4726 N N . LYS A 1 597 ? 9.194 -3.428 -35.945 1.00 85.62 597 LYS A N 1
ATOM 4727 C CA . LYS A 1 597 ? 9.279 -4.650 -36.767 1.00 85.62 597 LYS A CA 1
ATOM 4728 C C . LYS A 1 597 ? 7.977 -5.447 -36.808 1.00 85.62 597 LYS A C 1
ATOM 4730 O O . LYS A 1 597 ? 7.704 -6.120 -37.798 1.00 85.62 597 LYS A O 1
ATOM 4735 N N . TYR A 1 598 ? 7.188 -5.384 -35.740 1.00 79.75 598 TYR A N 1
ATOM 4736 C CA . TYR A 1 598 ? 5.978 -6.185 -35.573 1.00 79.75 598 TYR A CA 1
ATOM 4737 C C . TYR A 1 598 ? 4.758 -5.519 -36.207 1.00 79.75 598 TYR A C 1
ATOM 4739 O O . TYR A 1 598 ? 3.975 -6.184 -36.880 1.00 79.75 598 TYR A O 1
ATOM 4747 N N . THR A 1 599 ? 4.597 -4.208 -36.015 1.00 77.19 599 THR A N 1
ATOM 4748 C CA . THR A 1 599 ? 3.434 -3.467 -36.535 1.00 77.19 599 THR A CA 1
ATOM 4749 C C . THR A 1 599 ? 3.686 -2.856 -37.909 1.00 77.19 599 THR A C 1
ATOM 4751 O O . THR A 1 599 ? 2.745 -2.560 -38.642 1.00 77.19 599 THR A O 1
ATOM 4754 N N . GLY A 1 600 ? 4.952 -2.652 -38.277 1.00 80.69 600 GLY A N 1
ATOM 4755 C CA . GLY A 1 600 ? 5.338 -1.985 -39.514 1.00 80.69 600 GLY A CA 1
ATOM 4756 C C . GLY A 1 600 ? 5.052 -0.479 -39.529 1.00 80.69 600 GLY A C 1
ATOM 4757 O O . GLY A 1 600 ? 5.096 0.126 -40.599 1.00 80.69 600 GLY A O 1
ATOM 4758 N N . ILE A 1 601 ? 4.766 0.132 -38.378 1.00 83.19 601 ILE A N 1
ATOM 4759 C CA . ILE A 1 601 ? 4.463 1.563 -38.249 1.00 83.19 601 ILE A CA 1
ATOM 4760 C C . ILE A 1 601 ? 5.740 2.328 -37.879 1.00 83.19 601 ILE A C 1
ATOM 4762 O O . ILE A 1 601 ? 6.558 1.834 -37.102 1.00 83.19 601 ILE A O 1
ATOM 4766 N N . ILE A 1 602 ? 5.916 3.529 -38.436 1.00 82.56 602 ILE A N 1
ATOM 4767 C CA . ILE A 1 602 ? 6.982 4.457 -38.033 1.00 82.56 602 ILE A CA 1
ATOM 4768 C C . ILE A 1 602 ? 6.634 5.027 -36.654 1.00 82.56 602 ILE A C 1
ATOM 4770 O O . ILE A 1 602 ? 5.610 5.689 -36.504 1.00 82.56 602 ILE A O 1
ATOM 4774 N N . THR A 1 603 ? 7.467 4.743 -35.655 1.00 78.00 603 THR A N 1
ATOM 4775 C CA . THR A 1 603 ? 7.204 5.049 -34.240 1.00 78.00 603 THR A CA 1
ATOM 4776 C C . THR A 1 603 ? 7.903 6.310 -33.747 1.00 78.00 603 THR A C 1
ATOM 4778 O O . THR A 1 603 ? 7.443 6.915 -32.782 1.00 78.00 603 THR A O 1
ATOM 4781 N N . SER A 1 604 ? 8.987 6.736 -34.398 1.00 83.62 604 SER A N 1
ATOM 4782 C CA . SER A 1 604 ? 9.805 7.861 -33.942 1.00 83.62 604 SER A CA 1
ATOM 4783 C C . SER A 1 604 ? 9.687 9.103 -34.833 1.00 83.62 604 SER A C 1
ATOM 4785 O O . SER A 1 604 ? 9.265 9.051 -35.991 1.00 83.62 604 SER A O 1
ATOM 4787 N N . LYS A 1 605 ? 10.106 10.258 -34.299 1.00 85.38 605 LYS A N 1
ATOM 4788 C CA . LYS A 1 605 ? 10.252 11.490 -35.088 1.00 85.38 605 LYS A CA 1
ATOM 4789 C C . LYS A 1 605 ? 11.450 11.396 -36.034 1.00 85.38 605 LYS A C 1
ATOM 4791 O O . LYS A 1 605 ? 12.521 10.925 -35.650 1.00 85.38 605 LYS A O 1
ATOM 4796 N N . GLY A 1 606 ? 11.282 11.930 -37.241 1.00 86.69 606 GLY A N 1
ATOM 4797 C CA . GLY A 1 606 ? 12.341 11.977 -38.247 1.00 86.69 606 GLY A CA 1
ATOM 4798 C C . GLY A 1 606 ? 13.551 12.781 -37.785 1.00 86.69 606 GLY A C 1
ATOM 4799 O O . GLY A 1 606 ? 13.410 13.913 -37.316 1.00 86.69 606 GLY A O 1
ATOM 4800 N N . ARG A 1 607 ? 14.743 12.202 -37.941 1.00 89.44 607 ARG A N 1
ATOM 4801 C CA . ARG A 1 607 ? 16.028 12.858 -37.682 1.00 89.44 607 ARG A CA 1
ATOM 4802 C C . ARG A 1 607 ? 16.763 13.080 -38.995 1.00 89.44 607 ARG A C 1
ATOM 4804 O O . ARG A 1 607 ? 16.981 12.133 -39.741 1.00 89.44 607 ARG A O 1
ATOM 4811 N N . GLN A 1 608 ? 17.167 14.316 -39.267 1.00 92.94 608 GLN A N 1
ATOM 4812 C CA . GLN A 1 608 ? 17.992 14.612 -40.436 1.00 92.94 608 GLN A CA 1
ATOM 4813 C C . GLN A 1 608 ? 19.425 14.126 -40.210 1.00 92.94 608 GLN A C 1
ATOM 4815 O O . GLN A 1 608 ? 20.019 14.405 -39.168 1.00 92.94 608 GLN A O 1
ATOM 4820 N N . VAL A 1 609 ? 19.962 13.404 -41.190 1.00 91.62 609 VAL A N 1
ATOM 4821 C CA . VAL A 1 609 ? 21.317 12.851 -41.181 1.00 91.62 609 VAL A CA 1
ATOM 4822 C C . VAL A 1 609 ? 21.991 13.185 -42.505 1.00 91.62 609 VAL A C 1
ATOM 4824 O O . VAL A 1 609 ? 21.441 12.930 -43.576 1.00 91.62 609 VAL A O 1
ATOM 4827 N N . ASP A 1 610 ? 23.199 13.734 -42.429 1.00 91.75 610 ASP A N 1
ATOM 4828 C CA . ASP A 1 610 ? 24.021 13.983 -43.609 1.00 91.75 610 ASP A CA 1
ATOM 4829 C C . ASP A 1 610 ? 24.721 12.683 -44.037 1.00 91.75 610 ASP A C 1
ATOM 4831 O O . ASP A 1 610 ? 25.429 12.046 -43.254 1.00 91.75 610 ASP A O 1
ATOM 4835 N N . ILE A 1 611 ? 24.515 12.284 -45.290 1.00 91.81 611 ILE A N 1
ATOM 4836 C CA . ILE A 1 611 ? 25.285 11.253 -45.981 1.00 91.81 611 ILE A CA 1
ATOM 4837 C C . ILE A 1 611 ? 26.485 11.941 -46.618 1.00 91.81 611 ILE A C 1
ATOM 4839 O O . ILE A 1 611 ? 26.342 12.683 -47.588 1.00 91.81 611 ILE A O 1
ATOM 4843 N N . LEU A 1 612 ? 27.662 11.705 -46.052 1.00 91.06 612 LEU A N 1
ATOM 4844 C CA . LEU A 1 612 ? 28.923 12.286 -46.484 1.00 91.06 612 LEU A CA 1
ATOM 4845 C C . LEU A 1 612 ? 29.588 11.419 -47.570 1.00 91.06 612 LEU A C 1
ATOM 4847 O O . LEU A 1 612 ? 29.408 10.196 -47.577 1.00 91.06 612 LEU A O 1
ATOM 4851 N N . PRO A 1 613 ? 30.426 12.012 -48.442 1.00 90.12 613 PRO A N 1
ATOM 4852 C CA . PRO A 1 613 ? 31.195 11.270 -49.439 1.00 90.12 613 PRO A CA 1
ATOM 4853 C C . PRO A 1 613 ? 32.042 10.159 -48.802 1.00 90.12 613 PRO A C 1
ATOM 4855 O O . PRO A 1 613 ? 33.029 10.432 -48.111 1.00 90.12 613 PRO A O 1
ATOM 4858 N N . GLY A 1 614 ? 31.686 8.893 -49.050 1.00 85.75 614 GLY A N 1
ATOM 4859 C CA . GLY A 1 614 ? 32.379 7.723 -48.494 1.00 85.75 614 GLY A CA 1
ATOM 4860 C C . GLY A 1 614 ? 33.860 7.678 -48.848 1.00 85.75 614 GLY A C 1
ATOM 4861 O O . GLY A 1 614 ? 34.699 7.459 -47.982 1.00 85.75 614 GLY A O 1
ATOM 4862 N N . ASN A 1 615 ? 34.209 8.038 -50.079 1.00 84.06 615 ASN A N 1
ATOM 4863 C CA . ASN A 1 615 ? 35.589 8.169 -50.541 1.00 84.06 615 ASN A CA 1
ATOM 4864 C C . ASN A 1 615 ? 36.355 9.317 -49.861 1.00 84.06 615 ASN A C 1
ATOM 4866 O O . ASN A 1 615 ? 37.543 9.461 -50.113 1.00 84.06 615 ASN A O 1
ATOM 4870 N N . VAL A 1 616 ? 35.724 10.165 -49.046 1.00 84.94 616 VAL A N 1
ATOM 4871 C CA . VAL A 1 616 ? 36.407 11.184 -48.230 1.00 84.94 616 VAL A CA 1
ATOM 4872 C C . VAL A 1 616 ? 36.475 10.721 -46.778 1.00 84.94 616 VAL A C 1
ATOM 4874 O O . VAL A 1 616 ? 37.545 10.765 -46.177 1.00 84.94 616 VAL A O 1
ATOM 4877 N N . VAL A 1 617 ? 35.364 10.231 -46.216 1.00 82.75 617 VAL A N 1
ATOM 4878 C CA . VAL A 1 617 ? 35.304 9.834 -44.797 1.00 82.75 617 VAL A CA 1
ATOM 4879 C C . VAL A 1 617 ? 35.941 8.470 -44.512 1.00 82.75 617 VAL A C 1
ATOM 4881 O O . VAL A 1 617 ? 36.497 8.283 -43.429 1.00 82.75 617 VAL A O 1
ATOM 4884 N N . GLN A 1 618 ? 35.923 7.543 -45.476 1.00 77.19 618 GLN A N 1
ATOM 4885 C CA . GLN A 1 618 ? 36.602 6.247 -45.386 1.00 77.19 618 GLN A CA 1
ATOM 4886 C C . GLN A 1 618 ? 37.979 6.227 -46.037 1.00 77.19 618 GLN A C 1
ATOM 4888 O O . GLN A 1 618 ? 38.755 5.335 -45.723 1.00 77.19 618 GLN A O 1
ATOM 4893 N N . ASN A 1 619 ? 38.300 7.147 -46.952 1.00 70.44 619 ASN A N 1
ATOM 4894 C CA . ASN A 1 619 ? 39.575 7.058 -47.655 1.00 70.44 619 ASN A CA 1
ATOM 4895 C C . ASN A 1 619 ? 40.728 7.359 -46.712 1.00 70.44 619 ASN A C 1
ATOM 4897 O O . ASN A 1 619 ? 40.963 8.494 -46.281 1.00 70.44 619 ASN A O 1
ATOM 4901 N N . GLU A 1 620 ? 41.440 6.289 -46.407 1.00 69.25 620 GLU A N 1
ATOM 4902 C CA . GLU A 1 620 ? 42.561 6.282 -45.509 1.00 69.25 620 GLU A CA 1
ATOM 4903 C C . GLU A 1 620 ? 43.792 6.797 -46.234 1.00 69.25 620 GLU A C 1
ATOM 4905 O O . GLU A 1 620 ? 44.599 6.037 -46.759 1.00 69.25 620 GLU A O 1
ATOM 4910 N N . TYR A 1 621 ? 43.946 8.125 -46.278 1.00 70.56 621 TYR A N 1
ATOM 4911 C CA . TYR A 1 621 ? 45.233 8.679 -46.666 1.00 70.56 621 TYR A CA 1
ATOM 4912 C C . TYR A 1 621 ? 46.243 8.304 -45.589 1.00 70.56 621 TYR A C 1
ATOM 4914 O O . TYR A 1 621 ? 46.238 8.837 -44.481 1.00 70.56 621 TYR A O 1
ATOM 4922 N N . TYR A 1 622 ? 47.085 7.334 -45.900 1.00 63.69 622 TYR A N 1
ATOM 4923 C CA . TYR A 1 622 ? 48.186 6.947 -45.049 1.00 63.69 622 TYR A CA 1
ATOM 4924 C C . TYR A 1 622 ? 49.420 7.720 -45.487 1.00 63.69 622 TYR A C 1
ATOM 4926 O O . TYR A 1 622 ? 50.058 7.312 -46.458 1.00 63.69 622 TYR A O 1
ATOM 4934 N N . PRO A 1 623 ? 49.810 8.787 -44.768 1.00 56.16 623 PRO A N 1
ATOM 4935 C CA . PRO A 1 623 ? 51.110 9.397 -44.996 1.00 56.16 623 PRO A CA 1
ATOM 4936 C C . PRO A 1 623 ? 52.236 8.336 -44.995 1.00 56.16 623 PRO A C 1
ATOM 4938 O O . PRO A 1 623 ? 53.103 8.319 -45.850 1.00 56.16 623 PRO A O 1
ATOM 4941 N N . TRP A 1 624 ? 52.121 7.362 -44.100 1.00 57.22 624 TRP A N 1
ATOM 4942 C CA . TRP A 1 624 ? 53.026 6.260 -43.754 1.00 57.22 624 TRP A CA 1
ATOM 4943 C C . TRP A 1 624 ? 53.247 5.175 -44.813 1.00 57.22 624 TRP A C 1
ATOM 4945 O O . TRP A 1 624 ? 54.113 4.336 -44.599 1.00 57.22 624 TRP A O 1
ATOM 4955 N N . GLY A 1 625 ? 52.470 5.114 -45.897 1.00 52.28 625 GLY A N 1
ATOM 4956 C CA . GLY A 1 625 ? 52.293 3.826 -46.578 1.00 52.28 625 GLY A CA 1
ATOM 4957 C C . GLY A 1 625 ? 51.928 3.857 -48.050 1.00 52.28 625 GLY A C 1
ATOM 4958 O O . GLY A 1 625 ? 51.369 2.879 -48.533 1.00 52.28 625 GLY A O 1
ATOM 4959 N N . ASN A 1 626 ? 52.264 4.918 -48.783 1.00 43.62 626 ASN A N 1
ATOM 4960 C CA . ASN A 1 626 ? 52.304 4.831 -50.241 1.00 43.62 626 ASN A CA 1
ATOM 4961 C C . ASN A 1 626 ? 53.761 4.906 -50.700 1.00 43.62 626 ASN A C 1
ATOM 4963 O O . ASN A 1 626 ? 54.241 5.940 -51.154 1.00 43.62 626 ASN A O 1
ATOM 4967 N N . TYR A 1 627 ? 54.488 3.797 -50.533 1.00 52.38 627 TYR A N 1
ATOM 4968 C CA . TYR A 1 627 ? 55.905 3.698 -50.892 1.00 52.38 627 TYR A CA 1
ATOM 4969 C C . TYR A 1 627 ? 56.177 3.917 -52.384 1.00 52.38 627 TYR A C 1
ATOM 4971 O O . TYR A 1 627 ? 57.336 3.997 -52.765 1.00 52.38 627 TYR A O 1
ATOM 4979 N N . ASN A 1 628 ? 55.149 4.093 -53.223 1.00 45.16 628 ASN A N 1
ATOM 4980 C CA . ASN A 1 628 ? 55.332 4.342 -54.646 1.00 45.16 628 ASN A CA 1
ATOM 4981 C C . ASN A 1 628 ? 56.115 5.633 -54.958 1.00 45.16 628 ASN A C 1
ATOM 4983 O O . ASN A 1 628 ? 56.736 5.715 -56.018 1.00 45.16 628 ASN A O 1
ATOM 4987 N N . GLU A 1 629 ? 56.200 6.585 -54.023 1.00 50.41 629 GLU A N 1
ATOM 4988 C CA . GLU A 1 629 ? 57.003 7.799 -54.173 1.00 50.41 629 GLU A CA 1
ATOM 4989 C C . GLU A 1 629 ? 57.789 8.121 -52.892 1.00 50.41 629 GLU A C 1
ATOM 4991 O O . GLU A 1 629 ? 57.255 8.106 -51.788 1.00 50.41 629 GLU A O 1
ATOM 4996 N N . THR A 1 630 ? 59.074 8.453 -53.029 1.00 55.69 630 THR A N 1
ATOM 4997 C CA . THR A 1 630 ? 60.056 8.744 -51.958 1.00 55.69 630 THR A CA 1
ATOM 4998 C C . THR A 1 630 ? 59.775 10.026 -51.148 1.00 55.69 630 THR A C 1
ATOM 5000 O O . THR A 1 630 ? 60.683 10.616 -50.570 1.00 55.69 630 THR A O 1
ATOM 5003 N N . ASN A 1 631 ? 58.529 10.489 -51.137 1.00 59.62 631 ASN A N 1
ATOM 5004 C CA . ASN A 1 631 ? 58.125 11.849 -50.800 1.00 59.62 631 ASN A CA 1
ATOM 5005 C C . ASN A 1 631 ? 57.523 11.986 -49.388 1.00 59.62 631 ASN A C 1
ATOM 5007 O O . ASN A 1 631 ? 57.024 13.055 -49.038 1.00 59.62 631 ASN A O 1
ATOM 5011 N N . PHE A 1 632 ? 57.558 10.918 -48.581 1.00 65.50 632 PHE A N 1
ATOM 5012 C CA . PHE A 1 632 ? 57.087 10.916 -47.198 1.00 65.50 632 PHE A CA 1
ATOM 5013 C C . PHE A 1 632 ? 58.087 10.255 -46.243 1.00 65.50 632 PHE A C 1
ATOM 5015 O O . PHE A 1 632 ? 58.660 9.211 -46.556 1.00 65.50 632 PHE A O 1
ATOM 5022 N N . TRP A 1 633 ? 58.258 10.824 -45.049 1.00 70.31 633 TRP A N 1
ATOM 5023 C CA . TRP A 1 633 ? 59.023 10.210 -43.965 1.00 70.31 633 TRP A CA 1
ATOM 5024 C C . TRP A 1 633 ? 58.482 10.627 -42.598 1.00 70.31 633 TRP A C 1
ATOM 5026 O O . TRP A 1 633 ? 58.101 11.777 -42.386 1.00 70.31 633 TRP A O 1
ATOM 5036 N N . MET A 1 634 ? 58.489 9.691 -41.651 1.00 71.56 634 MET A N 1
ATOM 5037 C CA . MET A 1 634 ? 58.229 9.969 -40.247 1.00 71.56 634 MET A CA 1
ATOM 5038 C C . MET A 1 634 ? 59.264 9.259 -39.379 1.00 71.56 634 MET A C 1
ATOM 5040 O O . MET A 1 634 ? 59.488 8.060 -39.534 1.00 71.56 634 MET A O 1
ATOM 5044 N N . GLY A 1 635 ? 59.870 9.980 -38.439 1.00 70.88 635 GLY A N 1
ATOM 5045 C CA . GLY A 1 635 ? 60.813 9.384 -37.501 1.00 70.88 635 GLY A CA 1
ATOM 5046 C C . GLY A 1 635 ? 60.929 10.152 -36.195 1.00 70.88 635 GLY A C 1
ATOM 5047 O O . GLY A 1 635 ? 60.725 11.367 -36.134 1.00 70.88 635 GLY A O 1
ATOM 5048 N N . ALA A 1 636 ? 61.261 9.420 -35.133 1.00 74.12 636 ALA A N 1
ATOM 5049 C CA . ALA A 1 636 ? 61.572 10.009 -33.841 1.00 74.12 636 ALA A CA 1
ATOM 5050 C C . ALA A 1 636 ? 62.920 10.742 -33.902 1.00 74.12 636 ALA A C 1
ATOM 5052 O O . ALA A 1 636 ? 63.899 10.233 -34.454 1.00 74.12 636 ALA A O 1
ATOM 5053 N N . LEU A 1 637 ? 62.980 11.939 -33.322 1.00 76.50 637 LEU A N 1
ATOM 5054 C CA . LEU A 1 637 ? 64.209 12.725 -33.251 1.00 76.50 637 LEU A CA 1
ATOM 5055 C C . LEU A 1 637 ? 65.051 12.295 -32.040 1.00 76.50 637 LEU A C 1
ATOM 5057 O O . LEU A 1 637 ? 64.537 12.115 -30.936 1.00 76.50 637 LEU A O 1
ATOM 5061 N N . SER A 1 638 ? 66.364 12.153 -32.232 1.00 64.19 638 SER A N 1
ATOM 5062 C CA . SER A 1 638 ? 67.310 11.878 -31.144 1.00 64.19 638 SER A CA 1
ATOM 5063 C C . SER A 1 638 ? 67.380 13.064 -30.172 1.00 64.19 638 SER A C 1
ATOM 5065 O O . SER A 1 638 ? 67.564 14.194 -30.623 1.00 64.19 638 SER A O 1
ATOM 5067 N N . GLY A 1 639 ? 67.279 12.826 -28.857 1.00 58.19 639 GLY A N 1
ATOM 5068 C CA . GLY A 1 639 ? 67.414 13.891 -27.845 1.00 58.19 639 GLY A CA 1
ATOM 5069 C C . GLY A 1 639 ? 66.528 13.793 -26.597 1.00 58.19 639 GLY A C 1
ATOM 5070 O O . GLY A 1 639 ? 66.574 14.697 -25.777 1.00 58.19 639 GLY A O 1
ATOM 5071 N N . GLY A 1 640 ? 65.728 12.733 -26.422 1.00 58.16 640 GLY A N 1
ATOM 5072 C CA . GLY A 1 640 ? 64.939 12.501 -25.195 1.00 58.16 640 GLY A CA 1
ATOM 5073 C C . GLY A 1 640 ? 63.631 13.299 -25.071 1.00 58.16 640 GLY A C 1
ATOM 5074 O O . GLY A 1 640 ? 62.813 12.989 -24.215 1.00 58.16 640 GLY A O 1
ATOM 5075 N N . ASP A 1 641 ? 63.381 14.262 -25.961 1.00 64.19 641 ASP A N 1
ATOM 5076 C CA . ASP A 1 641 ? 62.211 15.156 -25.905 1.00 64.19 641 ASP A CA 1
ATOM 5077 C C . ASP A 1 641 ? 60.877 14.535 -26.381 1.00 64.19 641 ASP A C 1
ATOM 5079 O O . ASP A 1 641 ? 59.849 15.216 -26.361 1.00 64.19 641 ASP A O 1
ATOM 5083 N N . GLY A 1 642 ? 60.871 13.284 -26.861 1.00 72.06 642 GLY A N 1
ATOM 5084 C CA . GLY A 1 642 ? 59.655 12.621 -27.364 1.00 72.06 642 GLY A CA 1
ATOM 5085 C C . GLY A 1 642 ? 59.074 13.248 -28.641 1.00 72.06 642 GLY A C 1
ATOM 5086 O O . GLY A 1 642 ? 57.865 13.221 -28.858 1.00 72.06 642 GLY A O 1
ATOM 5087 N N . LYS A 1 643 ? 59.917 13.860 -29.479 1.00 83.50 643 LYS A N 1
ATOM 5088 C CA . LYS A 1 643 ? 59.491 14.544 -30.710 1.00 83.50 643 LYS A CA 1
ATOM 5089 C C . LYS A 1 643 ? 59.506 13.602 -31.911 1.00 83.50 643 LYS A C 1
ATOM 5091 O O . LYS A 1 643 ? 60.476 12.869 -32.113 1.00 83.50 643 LYS A O 1
ATOM 5096 N N . ILE A 1 644 ? 58.469 13.682 -32.737 1.00 83.19 644 ILE A N 1
ATOM 5097 C CA . ILE A 1 644 ? 58.377 13.005 -34.033 1.00 83.19 644 ILE A CA 1
ATOM 5098 C C . ILE A 1 644 ? 58.440 14.073 -35.122 1.00 83.19 644 ILE A C 1
ATOM 5100 O O . ILE A 1 644 ? 57.699 15.052 -35.080 1.00 83.19 644 ILE A O 1
ATOM 5104 N N . ARG A 1 645 ? 59.309 13.885 -36.116 1.00 84.19 645 ARG A N 1
ATOM 5105 C CA . ARG A 1 645 ? 59.291 14.687 -37.340 1.00 84.19 645 ARG A CA 1
ATOM 5106 C C . ARG A 1 645 ? 58.541 13.931 -38.423 1.00 84.19 645 ARG A C 1
ATOM 5108 O O . ARG A 1 645 ? 58.798 12.751 -38.638 1.00 84.19 645 ARG A O 1
ATOM 5115 N N . VAL A 1 646 ? 57.648 14.636 -39.098 1.00 81.19 646 VAL A N 1
ATOM 5116 C CA . VAL A 1 646 ? 56.814 14.168 -40.200 1.00 81.19 646 VAL A CA 1
ATOM 5117 C C . VAL A 1 646 ? 57.110 15.033 -41.418 1.00 81.19 646 VAL A C 1
ATOM 5119 O O . VAL A 1 646 ? 57.156 16.253 -41.304 1.00 81.19 646 VAL A O 1
ATOM 5122 N N . THR A 1 647 ? 57.317 14.433 -42.581 1.00 78.38 647 THR A N 1
ATOM 5123 C CA . THR A 1 647 ? 57.527 15.141 -43.850 1.00 78.38 647 THR A CA 1
ATOM 5124 C C . THR A 1 647 ? 56.693 14.491 -44.941 1.00 78.38 647 THR A C 1
ATOM 5126 O O . THR A 1 647 ? 56.696 13.267 -45.016 1.00 78.38 647 THR A O 1
ATOM 5129 N N . TRP A 1 648 ? 56.012 15.273 -45.778 1.00 80.44 648 TRP A N 1
ATOM 5130 C CA . TRP A 1 648 ? 55.175 14.808 -46.891 1.00 80.44 648 TRP A CA 1
ATOM 5131 C C . TRP A 1 648 ? 55.251 15.777 -48.073 1.00 80.44 648 TRP A C 1
ATOM 5133 O O . TRP A 1 648 ? 55.630 16.925 -47.901 1.00 80.44 648 TRP A O 1
ATOM 5143 N N . ASN A 1 649 ? 54.837 15.341 -49.261 1.00 78.69 649 ASN A N 1
ATOM 5144 C CA . ASN A 1 649 ? 54.705 16.205 -50.435 1.00 78.69 649 ASN A CA 1
ATOM 5145 C C . ASN A 1 649 ? 53.228 16.560 -50.650 1.00 78.69 649 ASN A C 1
ATOM 5147 O O . ASN A 1 649 ? 52.373 15.674 -50.720 1.00 78.69 649 ASN A O 1
ATOM 5151 N N . ALA A 1 650 ? 52.918 17.851 -50.753 1.00 80.00 650 ALA A N 1
ATOM 5152 C CA . ALA A 1 650 ? 51.546 18.333 -50.889 1.00 80.00 650 ALA A CA 1
ATOM 5153 C C . ALA A 1 650 ? 50.929 18.000 -52.262 1.00 80.00 650 ALA A C 1
ATOM 5155 O O . ALA A 1 650 ? 49.717 17.805 -52.375 1.00 80.00 650 ALA A O 1
ATOM 5156 N N . SER A 1 651 ? 51.751 17.900 -53.314 1.00 77.50 651 SER A N 1
ATOM 5157 C CA . SER A 1 651 ? 51.292 17.679 -54.698 1.00 77.50 651 SER A CA 1
ATOM 5158 C C . SER A 1 651 ? 50.734 16.276 -54.964 1.00 77.50 651 SER A C 1
ATOM 5160 O O . SER A 1 651 ? 50.013 16.081 -55.941 1.00 77.50 651 SER A O 1
ATOM 5162 N N . VAL A 1 652 ? 51.026 15.324 -54.076 1.00 72.62 652 VAL A N 1
ATOM 5163 C CA . VAL A 1 652 ? 50.691 13.896 -54.227 1.00 72.62 652 VAL A CA 1
ATOM 5164 C C . VAL A 1 652 ? 49.586 13.450 -53.264 1.00 72.62 652 VAL A C 1
ATOM 5166 O O . VAL A 1 652 ? 49.181 12.288 -53.273 1.00 72.62 652 VAL A O 1
ATOM 5169 N N . VAL A 1 653 ? 49.070 14.368 -52.437 1.00 78.69 653 VAL A N 1
ATOM 5170 C CA . VAL A 1 653 ? 47.964 14.086 -51.516 1.00 78.69 653 VAL A CA 1
ATOM 5171 C C . VAL A 1 653 ? 46.685 13.819 -52.326 1.00 78.69 653 VAL A C 1
ATOM 5173 O O . VAL A 1 653 ? 46.302 14.661 -53.148 1.00 78.69 653 VAL A O 1
ATOM 5176 N N . PRO A 1 654 ? 45.999 12.676 -52.116 1.00 76.12 654 PRO A N 1
ATOM 5177 C CA . PRO A 1 654 ? 44.793 12.331 -52.854 1.00 76.12 654 PRO A CA 1
ATOM 5178 C C . PRO A 1 654 ? 43.718 13.407 -52.733 1.00 76.12 654 PRO A C 1
ATOM 5180 O O . PRO A 1 654 ? 43.487 13.951 -51.652 1.00 76.12 654 PRO A O 1
ATOM 5183 N N . ARG A 1 655 ? 43.012 13.649 -53.843 1.00 84.75 655 ARG A N 1
ATOM 5184 C CA . ARG A 1 655 ? 41.851 14.547 -53.904 1.00 84.75 655 ARG A CA 1
ATOM 5185 C C . ARG A 1 655 ? 40.554 13.766 -54.125 1.00 84.75 655 ARG A C 1
ATOM 5187 O O . ARG A 1 655 ? 39.976 13.843 -55.216 1.00 84.75 655 ARG A O 1
ATOM 5194 N N . PRO A 1 656 ? 40.121 12.939 -53.155 1.00 83.38 656 PRO A N 1
ATOM 5195 C CA . PRO A 1 656 ? 38.933 12.117 -53.329 1.00 83.38 656 PRO A CA 1
ATOM 5196 C C . PRO A 1 656 ? 37.721 12.993 -53.633 1.00 83.38 656 PRO A C 1
ATOM 5198 O O . PRO A 1 656 ? 37.475 13.981 -52.950 1.00 83.38 656 PRO A O 1
ATOM 5201 N N . CYS A 1 657 ? 36.967 12.652 -54.678 1.00 84.94 657 CYS A N 1
ATOM 5202 C CA . CYS A 1 657 ? 35.749 13.378 -55.058 1.00 84.94 657 CYS A CA 1
ATOM 5203 C C . CYS A 1 657 ? 35.953 14.885 -55.318 1.00 84.94 657 CYS A C 1
ATOM 5205 O O . CYS A 1 657 ? 35.007 15.670 -55.218 1.00 84.94 657 CYS A O 1
ATOM 5207 N N . GLY A 1 658 ? 37.183 15.295 -55.653 1.00 85.31 658 GLY A N 1
ATOM 5208 C CA . GLY A 1 658 ? 37.558 16.696 -55.847 1.00 85.31 658 GLY A CA 1
ATOM 5209 C C . GLY A 1 658 ? 37.795 17.479 -54.551 1.00 85.31 658 GLY A C 1
ATOM 5210 O O . GLY A 1 658 ? 38.058 18.673 -54.631 1.00 85.31 658 GLY A O 1
ATOM 5211 N N . TYR A 1 659 ? 37.725 16.833 -53.384 1.00 88.75 659 TYR A N 1
ATOM 5212 C CA . TYR A 1 659 ? 38.053 17.439 -52.098 1.00 88.75 659 TYR A CA 1
ATOM 5213 C C . TYR A 1 659 ? 39.566 17.527 -51.909 1.00 88.75 659 TYR A C 1
ATOM 5215 O O . TYR A 1 659 ? 40.275 16.527 -52.007 1.00 88.75 659 TYR A O 1
ATOM 5223 N N . GLN A 1 660 ? 40.066 18.721 -51.622 1.00 89.69 660 GLN A N 1
ATOM 5224 C CA . GLN A 1 660 ? 41.475 18.996 -51.397 1.00 89.69 660 GLN A CA 1
ATOM 5225 C C . GLN A 1 660 ? 41.792 18.962 -49.901 1.00 89.69 660 GLN A C 1
ATOM 5227 O O . GLN A 1 660 ? 41.097 19.578 -49.106 1.00 89.69 660 GLN A O 1
ATOM 5232 N N . ALA A 1 661 ? 42.828 18.230 -49.493 1.00 88.12 661 ALA A N 1
ATOM 5233 C CA . ALA A 1 661 ? 43.264 18.246 -48.099 1.00 88.12 661 ALA A CA 1
ATOM 5234 C C . ALA A 1 661 ? 43.919 19.598 -47.767 1.00 88.12 661 ALA A C 1
ATOM 5236 O O . ALA A 1 661 ? 44.854 20.009 -48.452 1.00 88.12 661 ALA A O 1
ATOM 5237 N N . GLU A 1 662 ? 43.444 20.261 -46.715 1.00 90.12 662 GLU A N 1
ATOM 5238 C CA . GLU A 1 662 ? 43.945 21.565 -46.258 1.00 90.12 662 GLU A CA 1
ATOM 5239 C C . GLU A 1 662 ? 44.809 21.437 -45.005 1.00 90.12 662 GLU A C 1
ATOM 5241 O O . GLU A 1 662 ? 45.866 22.058 -44.903 1.00 90.12 662 GLU A O 1
ATOM 5246 N N . ILE A 1 663 ? 44.368 20.622 -44.038 1.00 91.50 663 ILE A N 1
ATOM 5247 C CA . ILE A 1 663 ? 45.007 20.508 -42.720 1.00 91.50 663 ILE A CA 1
ATOM 5248 C C . ILE A 1 663 ? 45.146 19.038 -42.330 1.00 91.50 663 ILE A C 1
ATOM 5250 O O . ILE A 1 663 ? 44.183 18.269 -42.400 1.00 91.50 663 ILE A O 1
ATOM 5254 N N . PHE A 1 664 ? 46.334 18.673 -41.851 1.00 89.50 664 PHE A N 1
ATOM 5255 C CA . PHE A 1 664 ? 46.568 17.445 -41.102 1.00 89.50 664 PHE A CA 1
ATOM 5256 C C . PHE A 1 664 ? 46.595 17.751 -39.609 1.00 89.50 664 PHE A C 1
ATOM 5258 O O . PHE A 1 664 ? 47.324 18.627 -39.154 1.00 89.50 664 PHE A O 1
ATOM 5265 N N . THR A 1 665 ? 45.807 17.013 -38.838 1.00 89.44 665 THR A N 1
ATOM 5266 C CA . THR A 1 665 ? 45.787 17.083 -37.378 1.00 89.44 665 THR A CA 1
ATOM 5267 C C . THR A 1 665 ? 46.358 15.789 -36.820 1.00 89.44 665 THR A C 1
ATOM 5269 O O . THR A 1 665 ? 45.739 14.737 -36.959 1.00 89.44 665 THR A O 1
ATOM 5272 N N . PHE A 1 666 ? 47.527 15.872 -36.195 1.00 86.69 666 PHE A N 1
ATOM 5273 C CA . PHE A 1 666 ? 48.201 14.774 -35.517 1.00 86.69 666 PHE A CA 1
ATOM 5274 C C . PHE A 1 666 ? 47.967 14.892 -34.007 1.00 86.69 666 PHE A C 1
ATOM 5276 O O . PHE A 1 666 ? 48.547 15.749 -33.338 1.00 86.69 666 PHE A O 1
ATOM 5283 N N . GLY A 1 667 ? 47.093 14.051 -33.457 1.00 84.31 667 GLY A N 1
ATOM 5284 C CA . GLY A 1 667 ? 46.643 14.162 -32.073 1.00 84.31 667 GLY A CA 1
ATOM 5285 C C . GLY A 1 667 ? 45.968 15.514 -31.842 1.00 84.31 667 GLY A C 1
ATOM 5286 O O . GLY A 1 667 ? 44.894 15.772 -32.382 1.00 84.31 667 GLY A O 1
ATOM 5287 N N . ASN A 1 668 ? 46.624 16.388 -31.077 1.00 84.56 668 ASN A N 1
ATOM 5288 C CA . ASN A 1 668 ? 46.130 17.734 -30.768 1.00 84.56 668 ASN A CA 1
ATOM 5289 C C . ASN A 1 668 ? 46.814 18.843 -31.584 1.00 84.56 668 ASN A C 1
ATOM 5291 O O . ASN A 1 668 ? 46.433 20.007 -31.473 1.00 84.56 668 ASN A O 1
ATOM 5295 N N . GLU A 1 669 ? 47.815 18.507 -32.397 1.00 88.31 669 GLU A N 1
ATOM 5296 C CA . GLU A 1 669 ? 48.574 19.477 -33.181 1.00 88.31 669 GLU A CA 1
ATOM 5297 C C . GLU A 1 669 ? 48.097 19.481 -34.637 1.00 88.31 669 GLU A C 1
ATOM 5299 O O . GLU A 1 669 ? 47.901 18.426 -35.234 1.00 88.31 669 GLU A O 1
ATOM 5304 N N . SER A 1 670 ? 47.878 20.662 -35.216 1.00 90.06 670 SER A N 1
ATOM 5305 C CA . SER A 1 670 ? 47.388 20.810 -36.593 1.00 90.06 670 SER A CA 1
ATOM 5306 C C . SER A 1 670 ? 48.382 21.579 -37.446 1.00 90.06 670 SER A C 1
ATOM 5308 O O . SER A 1 670 ? 48.942 22.574 -36.996 1.00 90.06 670 SER A O 1
ATOM 5310 N N . VAL A 1 671 ? 48.561 21.128 -38.682 1.00 90.69 671 VAL A N 1
ATOM 5311 C CA . VAL A 1 671 ? 49.513 21.681 -39.641 1.00 90.69 671 VAL A CA 1
ATOM 5312 C C . VAL A 1 671 ? 48.891 21.747 -41.030 1.00 90.69 671 VAL A C 1
ATOM 5314 O O . VAL A 1 671 ? 48.153 20.848 -41.440 1.00 90.69 671 VAL A O 1
ATOM 5317 N N . SER A 1 672 ? 49.172 22.828 -41.756 1.00 90.25 672 SER A N 1
ATOM 5318 C CA . SER A 1 672 ? 48.737 22.981 -43.144 1.00 90.25 672 SER A CA 1
ATOM 5319 C C . SER A 1 672 ? 49.407 21.935 -44.030 1.00 90.25 672 SER A C 1
ATOM 5321 O O . SER A 1 672 ? 50.618 21.739 -43.947 1.00 90.25 672 SER A O 1
ATOM 5323 N N . VAL A 1 673 ? 48.650 21.308 -44.933 1.00 86.94 673 VAL A N 1
ATOM 5324 C CA . VAL A 1 673 ? 49.172 20.318 -45.894 1.00 86.94 673 VAL A CA 1
ATOM 5325 C C . VAL A 1 673 ? 50.281 20.912 -46.776 1.00 86.94 673 VAL A C 1
ATOM 5327 O O . VAL A 1 673 ? 51.127 20.179 -47.273 1.00 86.94 673 VAL A O 1
ATOM 5330 N N . TRP A 1 674 ? 50.347 22.231 -46.928 1.00 85.44 674 TRP A N 1
ATOM 5331 C CA . TRP A 1 674 ? 51.363 22.905 -47.739 1.00 85.44 674 TRP A CA 1
ATOM 5332 C C . TRP A 1 674 ? 52.707 23.127 -47.037 1.00 85.44 674 TRP A C 1
ATOM 5334 O O . TRP A 1 674 ? 53.660 23.532 -47.695 1.00 85.44 674 TRP A O 1
ATOM 5344 N N . GLU A 1 675 ? 52.804 22.895 -45.724 1.00 86.62 675 GLU A N 1
ATOM 5345 C CA . GLU A 1 675 ? 54.066 23.066 -44.988 1.00 86.62 675 GLU A CA 1
ATOM 5346 C C . GLU A 1 675 ? 55.073 21.944 -45.264 1.00 86.62 675 GLU A C 1
ATOM 5348 O O . GLU A 1 675 ? 56.270 22.151 -45.071 1.00 86.62 675 GLU A O 1
ATOM 5353 N N . GLU A 1 676 ? 54.606 20.772 -45.720 1.00 81.19 676 GLU A N 1
ATOM 5354 C CA . GLU A 1 676 ? 55.402 19.601 -46.143 1.00 81.19 676 GLU A CA 1
ATOM 5355 C C . GLU A 1 676 ? 56.352 19.005 -45.081 1.00 81.19 676 GLU A C 1
ATOM 5357 O O . GLU A 1 676 ? 56.902 17.918 -45.254 1.00 81.19 676 GLU A O 1
ATOM 5362 N N . THR A 1 677 ? 56.567 19.676 -43.952 1.00 82.88 677 THR A N 1
ATOM 5363 C CA . THR A 1 677 ? 57.381 19.235 -42.820 1.00 82.88 677 THR A CA 1
ATOM 5364 C C . THR A 1 677 ? 56.791 19.766 -41.522 1.00 82.88 677 THR A C 1
ATOM 5366 O O . THR A 1 677 ? 56.612 20.965 -41.358 1.00 82.88 677 THR A O 1
ATOM 5369 N N . PHE A 1 678 ? 56.592 18.879 -40.553 1.00 87.25 678 PHE A N 1
ATOM 5370 C CA . PHE A 1 678 ? 56.069 19.203 -39.234 1.00 87.25 678 PHE A CA 1
ATOM 5371 C C . PHE A 1 678 ? 56.821 18.426 -38.152 1.00 87.25 678 PHE A C 1
ATOM 5373 O O . PHE A 1 678 ? 57.178 17.268 -38.350 1.00 87.25 678 PHE A O 1
ATOM 5380 N N . THR A 1 679 ? 57.105 19.045 -37.007 1.00 86.19 679 THR A N 1
ATOM 5381 C CA . THR A 1 679 ? 57.696 18.346 -35.854 1.00 86.19 679 THR A CA 1
ATOM 5382 C C . THR A 1 679 ? 56.753 18.477 -34.678 1.00 86.19 679 THR A C 1
ATOM 5384 O O . THR A 1 679 ? 56.572 19.580 -34.175 1.00 86.19 679 THR A O 1
ATOM 5387 N N . LEU A 1 680 ? 56.200 17.349 -34.245 1.00 87.25 680 LEU A N 1
ATOM 5388 C CA . LEU A 1 680 ? 55.201 17.279 -33.187 1.00 87.25 680 LEU A CA 1
ATOM 5389 C C . LEU A 1 680 ? 55.778 16.665 -31.919 1.00 87.25 680 LEU A C 1
ATOM 5391 O O . LEU A 1 680 ? 56.697 15.836 -31.976 1.00 87.25 680 LEU A O 1
ATOM 5395 N N . ARG A 1 681 ? 55.229 17.047 -30.766 1.00 84.69 681 ARG A N 1
ATOM 5396 C CA . ARG A 1 681 ? 55.540 16.384 -29.499 1.00 84.69 681 ARG A CA 1
ATOM 5397 C C . ARG A 1 681 ? 54.527 15.268 -29.263 1.00 84.69 681 ARG A C 1
ATOM 5399 O O . ARG A 1 681 ? 53.331 15.520 -29.200 1.00 84.69 681 ARG A O 1
ATOM 5406 N N . ALA A 1 682 ? 55.011 14.038 -29.138 1.00 82.75 682 ALA A N 1
ATOM 5407 C CA . ALA A 1 682 ? 54.169 12.865 -28.953 1.00 82.75 682 ALA A CA 1
ATOM 5408 C C . ALA A 1 682 ? 54.259 12.326 -27.524 1.00 82.75 682 ALA A C 1
ATOM 5410 O O . ALA A 1 682 ? 55.275 12.483 -26.841 1.00 82.75 682 ALA A O 1
ATOM 5411 N N . ASP A 1 683 ? 53.203 11.636 -27.100 1.00 86.00 683 ASP A N 1
ATOM 5412 C CA . ASP A 1 683 ? 53.191 10.919 -25.832 1.00 86.00 683 ASP A CA 1
ATOM 5413 C C . ASP A 1 683 ? 54.226 9.796 -25.853 1.00 86.00 683 ASP A C 1
ATOM 5415 O O . ASP A 1 683 ? 54.306 9.011 -26.802 1.00 86.00 683 ASP A O 1
ATOM 5419 N N . THR A 1 684 ? 55.031 9.711 -24.797 1.00 83.44 684 THR A N 1
ATOM 5420 C CA . THR A 1 684 ? 56.098 8.709 -24.710 1.00 83.44 684 THR A CA 1
ATOM 5421 C C . THR A 1 684 ? 55.680 7.527 -23.852 1.00 83.44 684 THR A C 1
ATOM 5423 O O . THR A 1 684 ? 55.097 7.705 -22.785 1.00 83.44 684 THR A O 1
ATOM 5426 N N . VAL A 1 685 ? 56.018 6.322 -24.302 1.00 84.00 685 VAL A N 1
ATOM 5427 C CA . VAL A 1 685 ? 55.857 5.080 -23.540 1.00 84.00 685 VAL A CA 1
ATOM 5428 C C . VAL A 1 685 ? 57.240 4.594 -23.122 1.00 84.00 685 VAL A C 1
ATOM 5430 O O . VAL A 1 685 ? 58.170 4.577 -23.932 1.00 84.00 685 VAL A O 1
ATOM 5433 N N . HIS A 1 686 ? 57.388 4.233 -21.849 1.00 81.19 686 HIS A N 1
ATOM 5434 C CA . HIS A 1 686 ? 58.644 3.725 -21.307 1.00 81.19 686 HIS A CA 1
ATOM 5435 C C . HIS A 1 686 ? 58.724 2.204 -21.463 1.00 81.19 686 HIS A C 1
ATOM 5437 O O . HIS A 1 686 ? 57.859 1.488 -20.960 1.00 81.19 686 HIS A O 1
ATOM 5443 N N . TYR A 1 687 ? 59.777 1.714 -22.116 1.00 76.31 687 TYR A N 1
ATOM 5444 C CA . TYR A 1 687 ? 60.045 0.285 -22.275 1.00 76.31 687 TYR A CA 1
ATOM 5445 C C . TYR A 1 687 ? 61.193 -0.130 -21.354 1.00 76.31 687 TYR A C 1
ATOM 5447 O O . TYR A 1 687 ? 62.355 0.232 -21.566 1.00 76.31 687 TYR A O 1
ATOM 5455 N N . SER A 1 688 ? 60.855 -0.906 -20.319 1.00 72.38 688 SER A N 1
ATOM 5456 C CA . SER A 1 688 ? 61.758 -1.277 -19.223 1.00 72.38 688 SER A CA 1
ATOM 5457 C C . SER A 1 688 ? 62.925 -2.162 -19.658 1.00 72.38 688 SER A C 1
ATOM 5459 O O . SER A 1 688 ? 64.017 -2.032 -19.116 1.00 72.38 688 SER A O 1
ATOM 5461 N N . GLU A 1 689 ? 62.728 -3.023 -20.660 1.00 70.94 689 GLU A N 1
ATOM 5462 C CA . GLU A 1 689 ? 63.752 -3.970 -21.136 1.00 70.94 689 GLU A CA 1
ATOM 5463 C C . GLU A 1 689 ? 64.990 -3.287 -21.732 1.00 70.94 689 GLU A C 1
ATOM 5465 O O . GLU A 1 689 ? 66.078 -3.856 -21.729 1.00 70.94 689 GLU A O 1
ATOM 5470 N N . CYS A 1 690 ? 64.839 -2.044 -22.184 1.00 72.06 690 CYS A N 1
ATOM 5471 C CA . CYS A 1 690 ? 65.924 -1.249 -22.744 1.00 72.06 690 CYS A CA 1
ATOM 5472 C C . CYS A 1 690 ? 66.130 0.102 -22.062 1.00 72.06 690 CYS A C 1
ATOM 5474 O O . CYS A 1 690 ? 66.998 0.864 -22.481 1.00 72.06 690 CYS A O 1
ATOM 5476 N N . SER A 1 691 ? 65.334 0.425 -21.038 1.00 77.69 691 SER A N 1
ATOM 5477 C CA . SER A 1 691 ? 65.398 1.711 -20.332 1.00 77.69 691 SER A CA 1
ATOM 5478 C C . SER A 1 691 ? 65.286 2.930 -21.263 1.00 77.69 691 SER A C 1
ATOM 5480 O O . SER A 1 691 ? 65.946 3.947 -21.053 1.00 77.69 691 SER A O 1
ATOM 5482 N N . ILE A 1 692 ? 64.441 2.839 -22.294 1.00 76.94 692 ILE A N 1
ATOM 5483 C CA . ILE A 1 692 ? 64.188 3.928 -23.247 1.00 76.94 692 ILE A CA 1
ATOM 5484 C C . ILE A 1 692 ? 62.726 4.368 -23.203 1.00 76.94 692 ILE A C 1
ATOM 5486 O O . ILE A 1 692 ? 61.824 3.562 -22.977 1.00 76.94 692 ILE A O 1
ATOM 5490 N N . SER A 1 693 ? 62.492 5.653 -23.457 1.00 81.69 693 SER A N 1
ATOM 5491 C CA . SER A 1 693 ? 61.154 6.206 -23.669 1.00 81.69 693 SER A CA 1
ATOM 5492 C C . SER A 1 693 ? 60.989 6.545 -25.143 1.00 81.69 693 SER A C 1
ATOM 5494 O O . SER A 1 693 ? 61.802 7.282 -25.703 1.00 81.69 693 SER A O 1
ATOM 5496 N N . VAL A 1 694 ? 59.952 5.997 -25.771 1.00 83.88 694 VAL 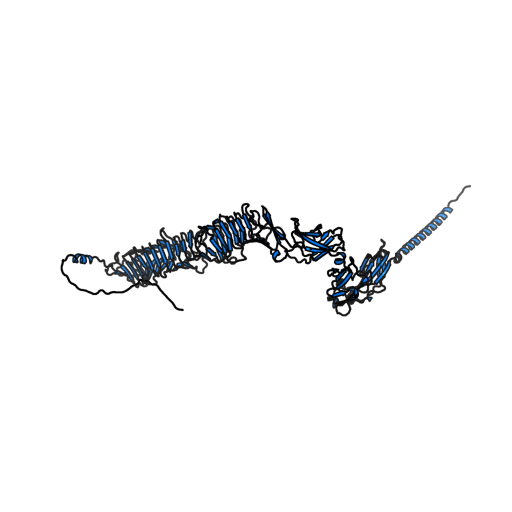A N 1
ATOM 5497 C CA . VAL A 1 694 ? 59.714 6.128 -27.213 1.00 83.88 694 VAL A CA 1
ATOM 5498 C C . VAL A 1 694 ? 58.415 6.880 -27.476 1.00 83.88 694 VAL A C 1
ATOM 5500 O O . VAL A 1 694 ? 57.414 6.600 -26.815 1.00 83.88 694 VAL A O 1
ATOM 5503 N N . PRO A 1 695 ? 58.399 7.847 -28.406 1.00 85.50 695 PRO A N 1
ATOM 5504 C CA . PRO A 1 695 ? 57.175 8.537 -28.781 1.00 85.50 695 PRO A CA 1
ATOM 5505 C C . PRO A 1 695 ? 56.201 7.605 -29.512 1.00 85.50 695 PRO A C 1
ATOM 5507 O O . PRO A 1 695 ? 56.588 6.810 -30.373 1.00 85.50 695 PRO A O 1
ATOM 5510 N N . THR A 1 696 ? 54.924 7.721 -29.172 1.00 86.12 696 THR A N 1
ATOM 5511 C CA . THR A 1 696 ? 53.825 6.972 -29.782 1.00 86.12 696 THR A CA 1
ATOM 5512 C C . THR A 1 696 ? 53.294 7.726 -30.986 1.00 86.12 696 THR A C 1
ATOM 5514 O O . THR A 1 696 ? 53.144 8.945 -30.961 1.00 86.12 696 THR A O 1
ATOM 5517 N N . VAL A 1 697 ? 52.993 6.987 -32.044 1.00 84.50 697 VAL A N 1
ATOM 5518 C CA . VAL A 1 697 ? 52.344 7.508 -33.241 1.00 84.50 697 VAL A CA 1
ATOM 5519 C C . VAL A 1 697 ? 50.979 8.117 -32.872 1.00 84.50 697 VAL A C 1
ATOM 5521 O O . VAL A 1 697 ? 50.111 7.385 -32.388 1.00 84.50 697 VAL A O 1
ATOM 5524 N N . PRO A 1 698 ? 50.760 9.432 -33.080 1.00 84.69 698 PRO A N 1
ATOM 5525 C CA . PRO A 1 698 ? 49.477 10.058 -32.785 1.00 84.69 698 PRO A CA 1
ATOM 5526 C C . PRO A 1 698 ? 48.414 9.672 -33.824 1.00 84.69 698 PRO A C 1
ATOM 5528 O O . PRO A 1 698 ? 48.726 9.272 -34.949 1.00 84.69 698 PRO A O 1
ATOM 5531 N N . THR A 1 699 ? 47.139 9.837 -33.467 1.00 86.19 699 THR A N 1
ATOM 5532 C CA . THR A 1 699 ? 46.031 9.735 -34.427 1.00 86.19 699 THR A CA 1
ATOM 5533 C C . THR A 1 699 ? 46.130 10.826 -35.488 1.00 86.19 699 THR A C 1
ATOM 5535 O O . THR A 1 699 ? 46.533 11.947 -35.192 1.00 86.19 699 THR A O 1
ATOM 5538 N N . LEU A 1 700 ? 45.730 10.522 -36.720 1.00 85.69 700 LEU A N 1
ATOM 5539 C CA . LEU A 1 700 ? 45.634 11.485 -37.811 1.00 85.69 700 LEU A CA 1
ATOM 5540 C C . LEU A 1 700 ? 44.165 11.796 -38.100 1.00 85.69 700 LEU A C 1
ATOM 5542 O O . LEU A 1 700 ? 43.345 10.897 -38.228 1.00 85.69 700 LEU A O 1
ATOM 5546 N N . SER A 1 701 ? 43.836 13.073 -38.234 1.00 87.94 701 SER A N 1
ATOM 5547 C CA . SER A 1 701 ? 42.570 13.590 -38.756 1.00 87.94 701 SER A CA 1
ATOM 5548 C C . SER A 1 701 ? 42.892 14.516 -39.924 1.00 87.94 701 SER A C 1
ATOM 5550 O O . SER A 1 701 ? 43.859 15.269 -39.859 1.00 87.94 701 SER A O 1
ATOM 5552 N N . ILE A 1 702 ? 42.081 14.495 -40.978 1.00 88.12 702 ILE A N 1
ATOM 5553 C CA . ILE A 1 702 ? 42.304 15.324 -42.171 1.00 88.12 702 ILE A CA 1
ATOM 5554 C C . ILE A 1 702 ? 41.102 16.239 -42.361 1.00 88.12 702 ILE A C 1
ATOM 5556 O O . ILE A 1 702 ? 39.961 15.772 -42.344 1.00 88.12 702 ILE A O 1
ATOM 5560 N N . LEU A 1 703 ? 41.360 17.535 -42.530 1.00 90.19 703 LEU A N 1
ATOM 5561 C CA . LEU A 1 703 ? 40.361 18.496 -42.975 1.00 90.19 703 LEU A CA 1
ATOM 5562 C C . LEU A 1 703 ? 40.480 18.663 -44.486 1.00 90.19 703 LEU A C 1
ATOM 5564 O O . LEU A 1 703 ? 41.518 19.091 -44.991 1.00 90.19 703 LEU A O 1
ATOM 5568 N N . TYR A 1 704 ? 39.407 18.340 -45.186 1.00 90.06 704 TYR A N 1
ATOM 5569 C CA . TYR A 1 704 ? 39.270 18.524 -46.616 1.00 90.06 704 TYR A CA 1
ATOM 5570 C C . TYR A 1 704 ? 38.421 19.756 -46.927 1.00 90.06 704 TYR A C 1
ATOM 5572 O O . TYR A 1 704 ? 37.499 20.060 -46.173 1.00 90.06 704 TYR A O 1
ATOM 5580 N N . SER A 1 705 ? 38.687 20.421 -48.049 1.00 90.69 705 SER A N 1
ATOM 5581 C CA . SER A 1 705 ? 37.893 21.520 -48.594 1.00 90.69 705 SER A CA 1
ATOM 5582 C C . SER A 1 705 ? 37.436 21.215 -50.025 1.00 90.69 705 SER A C 1
ATOM 5584 O O . SER A 1 705 ? 38.144 20.567 -50.799 1.00 90.69 705 SER A O 1
ATOM 5586 N N . LYS A 1 706 ? 36.243 21.674 -50.399 1.00 90.50 706 LYS A N 1
ATOM 5587 C CA . LYS A 1 706 ? 35.777 21.706 -51.792 1.00 90.50 706 LYS A CA 1
ATOM 5588 C C . LYS A 1 706 ? 34.723 22.790 -51.935 1.00 90.50 706 LYS A C 1
ATOM 5590 O O . LYS A 1 706 ? 33.756 22.785 -51.190 1.00 90.50 706 LYS A O 1
ATOM 5595 N N . GLU A 1 707 ? 34.908 23.712 -52.880 1.00 86.31 707 GLU A N 1
ATOM 5596 C CA . GLU A 1 707 ? 33.891 24.726 -53.225 1.00 86.31 707 GLU A CA 1
ATOM 5597 C C . GLU A 1 707 ? 33.361 25.536 -52.013 1.00 86.31 707 GLU A C 1
ATOM 5599 O O . GLU A 1 707 ? 32.225 25.994 -52.004 1.00 86.31 707 GLU A O 1
ATOM 5604 N N . GLY A 1 708 ? 34.199 25.745 -50.987 1.00 79.19 708 GLY A N 1
ATOM 5605 C CA . GLY A 1 708 ? 33.836 26.462 -49.755 1.00 79.19 708 GLY A CA 1
ATOM 5606 C C . GLY A 1 708 ? 33.247 25.590 -48.638 1.00 79.19 708 GLY A C 1
ATOM 5607 O O . GLY A 1 708 ? 33.081 26.081 -47.523 1.00 79.19 708 GLY A O 1
ATOM 5608 N N . GLU A 1 709 ? 32.986 24.306 -48.890 1.00 83.25 709 GLU A N 1
ATOM 5609 C CA . GLU A 1 709 ? 32.624 23.321 -47.869 1.00 83.25 709 GLU A CA 1
ATOM 5610 C C . GLU A 1 709 ? 33.867 22.680 -47.254 1.00 83.25 709 GLU A C 1
ATOM 5612 O O . GLU A 1 709 ? 34.857 22.433 -47.947 1.00 83.25 709 GLU A O 1
ATOM 5617 N N . TYR A 1 710 ? 33.792 22.351 -45.962 1.00 86.88 710 TYR A N 1
ATOM 5618 C CA . TYR A 1 710 ? 34.849 21.645 -45.247 1.00 86.88 710 TYR A CA 1
ATOM 5619 C C . TYR A 1 710 ? 34.335 20.320 -44.692 1.00 86.88 710 TYR A C 1
ATOM 5621 O O . TYR A 1 710 ? 33.323 20.286 -43.994 1.00 86.88 710 TYR A O 1
ATOM 5629 N N . LEU A 1 711 ? 35.064 19.234 -44.948 1.00 87.75 711 LEU A N 1
ATOM 5630 C CA . LEU A 1 711 ? 34.775 17.910 -44.404 1.00 87.75 711 LEU A CA 1
ATOM 5631 C C . LEU A 1 711 ? 35.945 17.432 -43.560 1.00 87.75 711 LEU A C 1
ATOM 5633 O O . LEU A 1 711 ? 37.067 17.281 -44.042 1.00 87.75 711 LEU A O 1
ATOM 5637 N N . ARG A 1 712 ? 35.678 17.167 -42.283 1.00 85.19 712 ARG A N 1
ATOM 5638 C CA . ARG A 1 712 ? 36.673 16.606 -41.374 1.00 85.19 712 ARG A CA 1
ATOM 5639 C C . ARG A 1 712 ? 36.506 15.099 -41.296 1.00 85.19 712 ARG A C 1
ATOM 5641 O O . ARG A 1 712 ? 35.467 14.605 -40.868 1.00 85.19 712 ARG A O 1
ATOM 5648 N N . ARG A 1 713 ? 37.563 14.368 -41.627 1.00 83.88 713 ARG A N 1
ATOM 5649 C CA . ARG A 1 713 ? 37.637 12.938 -41.347 1.00 83.88 713 ARG A CA 1
ATOM 5650 C C . ARG A 1 713 ? 37.947 12.713 -39.870 1.00 83.88 713 ARG A C 1
ATOM 5652 O O . ARG A 1 713 ? 38.858 13.338 -39.327 1.00 83.88 713 ARG A O 1
ATOM 5659 N N . SER A 1 714 ? 37.189 11.824 -39.227 1.00 80.56 714 SER A N 1
ATOM 5660 C CA . SER A 1 714 ? 37.405 11.460 -37.823 1.00 80.56 714 SER A CA 1
ATOM 5661 C C . SER A 1 714 ? 38.840 10.953 -37.598 1.00 80.56 714 SER A C 1
ATOM 5663 O O . SER A 1 714 ? 39.380 10.293 -38.488 1.00 80.56 714 SER A O 1
ATOM 5665 N N . PRO A 1 715 ? 39.457 11.229 -36.432 1.00 84.00 715 PRO A N 1
ATOM 5666 C CA . PRO A 1 715 ? 40.801 10.751 -36.131 1.00 84.00 715 PRO A CA 1
ATOM 5667 C C . PRO A 1 715 ? 40.907 9.225 -36.240 1.00 84.00 715 PRO A C 1
ATOM 5669 O O . PRO A 1 715 ? 40.060 8.506 -35.712 1.00 84.00 715 PRO A O 1
ATOM 5672 N N . TYR A 1 716 ? 41.959 8.733 -36.885 1.00 79.12 716 TYR A N 1
ATOM 5673 C CA . TYR A 1 716 ? 42.276 7.307 -37.005 1.00 79.12 716 TYR A CA 1
ATOM 5674 C C . TYR A 1 716 ? 43.732 7.067 -36.615 1.00 79.12 716 TYR A C 1
ATOM 5676 O O . TYR A 1 716 ? 44.573 7.954 -36.771 1.00 79.12 716 TYR A O 1
ATOM 5684 N N . VAL A 1 717 ? 44.039 5.882 -36.078 1.00 72.56 717 VAL A N 1
ATOM 5685 C CA . VAL A 1 717 ? 45.428 5.502 -35.794 1.00 72.56 717 VAL A CA 1
ATOM 5686 C C . VAL A 1 717 ? 45.984 4.781 -37.021 1.00 72.56 717 VAL A C 1
ATOM 5688 O O . VAL A 1 717 ? 45.422 3.771 -37.437 1.00 72.56 717 VAL A O 1
ATOM 5691 N N . PRO A 1 718 ? 47.076 5.263 -37.607 1.00 60.69 718 PRO A N 1
ATOM 5692 C CA . PRO A 1 718 ? 47.515 4.787 -38.909 1.00 60.69 718 PRO A CA 1
ATOM 5693 C C . PRO A 1 718 ? 48.629 3.732 -38.831 1.00 60.69 718 PRO A C 1
ATOM 5695 O O . PRO A 1 718 ? 49.723 3.936 -39.351 1.00 60.69 718 PRO A O 1
ATOM 5698 N N . TYR A 1 719 ? 48.366 2.594 -38.184 1.00 63.50 719 TYR A N 1
ATOM 5699 C CA . TYR A 1 719 ? 49.294 1.456 -38.190 1.00 63.50 719 TYR A CA 1
ATOM 5700 C C . TYR A 1 719 ? 48.627 0.201 -38.765 1.00 63.50 719 TYR A C 1
ATOM 5702 O O . TYR A 1 719 ? 47.516 -0.164 -38.394 1.00 63.50 719 TYR A O 1
ATOM 5710 N N . ALA A 1 720 ? 49.341 -0.479 -39.658 1.00 56.88 720 ALA A N 1
ATOM 5711 C CA . ALA A 1 720 ? 49.043 -1.812 -40.174 1.00 56.88 720 ALA A CA 1
ATOM 5712 C C . ALA A 1 720 ? 50.384 -2.542 -40.309 1.00 56.88 720 ALA A C 1
ATOM 5714 O O . ALA A 1 720 ? 51.363 -1.919 -40.695 1.00 56.88 720 ALA A O 1
ATOM 5715 N N . TYR A 1 721 ? 50.497 -3.823 -39.964 1.00 53.06 721 TYR A N 1
ATOM 5716 C CA . TYR A 1 721 ? 51.775 -4.542 -40.090 1.00 53.06 721 TYR A CA 1
ATOM 5717 C C . TYR A 1 721 ? 52.338 -4.390 -41.525 1.00 53.06 721 TYR A C 1
ATOM 5719 O O . TYR A 1 721 ? 51.603 -4.708 -42.463 1.00 53.06 721 TYR A O 1
ATOM 5727 N N . PRO A 1 722 ? 53.578 -3.888 -41.740 1.00 58.28 722 PRO A N 1
ATOM 5728 C CA . PRO A 1 722 ? 54.726 -3.810 -40.818 1.00 58.28 722 PRO A CA 1
ATOM 5729 C C . PRO A 1 722 ? 55.023 -2.414 -40.195 1.00 58.28 722 PRO A C 1
ATOM 5731 O O . PRO A 1 722 ? 56.180 -2.095 -39.904 1.00 58.28 722 PRO A O 1
ATOM 5734 N N . PHE A 1 723 ? 54.013 -1.561 -39.995 1.00 72.75 723 PHE A N 1
ATOM 5735 C CA . PHE A 1 723 ? 54.146 -0.216 -39.409 1.00 72.75 723 PHE A CA 1
ATOM 5736 C C . PHE A 1 723 ? 54.224 -0.214 -37.861 1.00 72.75 723 PHE A C 1
ATOM 5738 O O . PHE A 1 723 ? 53.442 -0.906 -37.207 1.00 72.75 723 PHE A O 1
ATOM 5745 N N . PHE A 1 724 ? 55.131 0.576 -37.262 1.00 78.75 724 PHE A N 1
ATOM 5746 C CA . PHE A 1 724 ? 55.317 0.681 -35.805 1.00 78.75 724 PHE A CA 1
ATOM 5747 C C . PHE A 1 724 ? 54.337 1.669 -35.163 1.00 78.75 724 PHE A C 1
ATOM 5749 O O . PHE A 1 724 ? 54.157 2.790 -35.634 1.00 78.75 724 PHE A O 1
ATOM 5756 N N . LYS A 1 725 ? 53.762 1.268 -34.027 1.00 81.69 725 LYS A N 1
ATOM 5757 C CA . LYS A 1 725 ? 52.922 2.093 -33.150 1.00 81.69 725 LYS A CA 1
ATOM 5758 C C . LYS A 1 725 ? 53.752 3.052 -32.289 1.00 81.69 725 LYS A C 1
ATOM 5760 O O . LYS A 1 725 ? 53.267 4.122 -31.923 1.00 81.69 725 LYS A O 1
ATOM 5765 N N . SER A 1 726 ? 55.000 2.702 -31.987 1.00 84.81 726 SER A N 1
ATOM 5766 C CA . SER A 1 726 ? 55.936 3.561 -31.253 1.00 84.81 726 SER A CA 1
ATOM 5767 C C . SER A 1 726 ? 57.281 3.637 -31.971 1.00 84.81 726 SER A C 1
ATOM 5769 O O . SER A 1 726 ? 57.820 2.613 -32.391 1.00 84.81 726 SER A O 1
ATOM 5771 N N . LEU A 1 727 ? 57.824 4.850 -32.110 1.00 83.50 727 LEU A N 1
ATOM 5772 C CA . LEU A 1 727 ? 58.981 5.116 -32.965 1.00 83.50 727 LEU A CA 1
ATOM 5773 C C . LEU A 1 727 ? 60.294 5.210 -32.176 1.00 83.50 727 LEU A C 1
ATOM 5775 O O . LEU A 1 727 ? 60.445 6.070 -31.312 1.00 83.50 727 LEU A O 1
ATOM 5779 N N . LEU A 1 728 ? 61.279 4.377 -32.522 1.00 82.94 728 LEU A N 1
ATOM 5780 C CA . LEU A 1 728 ? 62.662 4.509 -32.052 1.00 82.94 728 LEU A CA 1
ATOM 5781 C C . LEU A 1 728 ? 63.410 5.569 -32.876 1.00 82.94 728 LEU A C 1
ATOM 5783 O O . LEU A 1 728 ? 63.267 5.595 -34.102 1.00 82.94 728 LEU A O 1
ATOM 5787 N N . PRO A 1 729 ? 64.249 6.418 -32.253 1.00 78.19 729 PRO A N 1
ATOM 5788 C CA . PRO A 1 729 ? 65.129 7.308 -32.999 1.00 78.19 729 PRO A CA 1
ATOM 5789 C C . PRO A 1 729 ? 66.228 6.485 -33.678 1.00 78.19 729 PRO A C 1
ATOM 5791 O O . PRO A 1 729 ? 67.033 5.831 -33.014 1.00 78.19 729 PRO A O 1
ATOM 5794 N N . VAL A 1 730 ? 66.248 6.506 -35.009 1.00 77.62 730 VAL A N 1
ATOM 5795 C CA . VAL A 1 730 ? 67.150 5.702 -35.843 1.00 77.62 730 VAL A CA 1
ATOM 5796 C C . VAL A 1 730 ? 67.731 6.579 -36.952 1.00 77.62 730 VAL A C 1
ATOM 5798 O O . VAL A 1 730 ? 67.046 7.448 -37.488 1.00 77.62 730 VAL A O 1
ATOM 5801 N N . ASP A 1 731 ? 69.008 6.372 -37.289 1.00 75.88 731 ASP A N 1
ATOM 5802 C CA . ASP A 1 731 ? 69.655 7.081 -38.397 1.00 75.88 731 ASP A CA 1
ATOM 5803 C C . ASP A 1 731 ? 69.046 6.640 -39.739 1.00 75.88 731 ASP A C 1
ATOM 5805 O O . ASP A 1 731 ? 68.960 5.454 -40.046 1.00 75.88 731 ASP A O 1
ATOM 5809 N N . LEU A 1 732 ? 68.682 7.595 -40.592 1.00 70.81 732 LEU A N 1
ATOM 5810 C CA . LEU A 1 732 ? 68.198 7.336 -41.948 1.00 70.81 732 LEU A CA 1
ATOM 5811 C C . LEU A 1 732 ? 69.149 6.456 -42.777 1.00 70.81 732 LEU A C 1
ATOM 5813 O O . LEU A 1 732 ? 68.702 5.750 -43.681 1.00 70.81 732 LEU A O 1
ATOM 5817 N N . ARG A 1 733 ? 70.452 6.484 -42.481 1.00 75.38 733 ARG A N 1
ATOM 5818 C CA . ARG A 1 733 ? 71.502 5.746 -43.197 1.00 75.38 733 ARG A CA 1
ATOM 5819 C C . ARG A 1 733 ? 71.584 4.261 -42.845 1.00 75.38 733 ARG A C 1
ATOM 5821 O O . ARG A 1 733 ? 72.383 3.561 -43.462 1.00 75.38 733 ARG A O 1
ATOM 5828 N N . ILE A 1 734 ? 70.768 3.755 -41.912 1.00 77.75 734 ILE A N 1
ATOM 5829 C CA . ILE A 1 734 ? 70.752 2.312 -41.612 1.00 77.75 734 ILE A CA 1
ATOM 5830 C C . ILE A 1 734 ? 70.289 1.454 -42.796 1.00 77.75 734 ILE A C 1
ATOM 5832 O O . ILE A 1 734 ? 70.546 0.250 -42.795 1.00 77.75 734 ILE A O 1
ATOM 5836 N N . THR A 1 735 ? 69.617 2.058 -43.784 1.00 81.50 735 THR A N 1
ATOM 5837 C CA . THR A 1 735 ? 69.327 1.441 -45.083 1.00 81.50 735 THR A CA 1
ATOM 5838 C C . THR A 1 735 ? 70.507 1.690 -46.035 1.00 81.50 735 THR A C 1
ATOM 5840 O O . THR A 1 735 ? 70.701 2.839 -46.473 1.00 81.50 735 THR A O 1
ATOM 5843 N N . PRO A 1 736 ? 71.305 0.655 -46.358 1.00 77.00 736 PRO A N 1
ATOM 5844 C CA . PRO A 1 736 ? 72.464 0.775 -47.242 1.00 77.00 736 PRO A CA 1
ATOM 5845 C C . PRO A 1 736 ? 72.042 1.066 -48.684 1.00 77.00 736 PRO A C 1
ATOM 5847 O O . PRO A 1 736 ? 71.028 0.551 -49.148 1.00 77.00 736 PRO A O 1
ATOM 5850 N N . ASP A 1 737 ? 72.809 1.887 -49.409 1.00 76.56 737 ASP A N 1
ATOM 5851 C CA . ASP A 1 737 ? 72.499 2.222 -50.812 1.00 76.56 737 ASP A CA 1
ATOM 5852 C C . ASP A 1 737 ? 72.603 1.013 -51.757 1.00 76.56 737 ASP A C 1
ATOM 5854 O O . ASP A 1 737 ? 72.017 1.029 -52.839 1.00 76.56 737 ASP A O 1
ATOM 5858 N N . ASP A 1 738 ? 73.346 -0.022 -51.371 1.00 76.50 738 ASP A N 1
ATOM 5859 C CA . ASP A 1 738 ? 73.667 -1.222 -52.145 1.00 76.50 738 ASP A CA 1
ATOM 5860 C C . ASP A 1 738 ? 72.748 -2.426 -51.856 1.00 76.50 738 ASP A C 1
ATOM 5862 O O . ASP A 1 738 ? 73.012 -3.530 -52.342 1.00 76.50 738 ASP A O 1
ATOM 5866 N N . VAL A 1 739 ? 71.642 -2.225 -51.123 1.00 78.00 739 VAL A N 1
ATOM 5867 C CA . VAL A 1 739 ? 70.630 -3.275 -50.912 1.00 78.00 739 VAL A CA 1
ATOM 5868 C C . VAL A 1 739 ? 70.099 -3.780 -52.255 1.00 78.00 739 VAL A C 1
ATOM 5870 O O . VAL A 1 739 ? 69.633 -3.009 -53.099 1.00 78.00 739 VAL A O 1
ATOM 5873 N N . SER A 1 740 ? 70.158 -5.095 -52.444 1.00 78.62 740 SER A N 1
ATOM 5874 C CA . SER A 1 740 ? 69.768 -5.788 -53.673 1.00 78.62 740 SER A CA 1
ATOM 5875 C C . SER A 1 740 ? 69.134 -7.143 -53.362 1.00 78.62 740 SER A C 1
ATOM 5877 O O . SER A 1 740 ? 69.252 -7.658 -52.253 1.00 78.62 740 SER A O 1
ATOM 5879 N N . LEU A 1 741 ? 68.448 -7.733 -54.339 1.00 75.69 741 LEU A N 1
ATOM 5880 C CA . LEU A 1 741 ? 67.971 -9.115 -54.260 1.00 75.69 741 LEU A CA 1
ATOM 5881 C C . LEU A 1 741 ? 68.933 -10.018 -55.022 1.00 75.69 741 LEU A C 1
ATOM 5883 O O . LEU A 1 741 ? 69.410 -9.652 -56.094 1.00 75.69 741 LEU A O 1
ATOM 5887 N N . SER A 1 742 ? 69.202 -11.206 -54.489 1.00 71.25 742 SER A N 1
ATOM 5888 C CA . SER A 1 742 ? 69.981 -12.226 -55.194 1.00 71.25 742 SER A CA 1
ATOM 5889 C C . SER A 1 742 ? 69.340 -13.602 -55.084 1.00 71.25 742 SER A C 1
ATOM 5891 O O . SER A 1 742 ? 68.711 -13.905 -54.072 1.00 71.25 742 SER A O 1
ATOM 5893 N N . ILE A 1 743 ? 69.512 -14.439 -56.106 1.00 68.50 743 ILE A N 1
ATOM 5894 C CA . ILE A 1 743 ? 68.966 -15.800 -56.109 1.00 68.50 743 ILE A CA 1
ATOM 5895 C C . ILE A 1 743 ? 69.719 -16.649 -55.084 1.00 68.50 743 ILE A C 1
ATOM 5897 O O . ILE A 1 743 ? 70.937 -16.802 -55.194 1.00 68.50 743 ILE A O 1
ATOM 5901 N N . ASN A 1 744 ? 68.993 -17.236 -54.128 1.00 65.69 744 ASN A N 1
ATOM 5902 C CA . ASN A 1 744 ? 69.558 -18.231 -53.214 1.00 65.69 744 ASN A CA 1
ATOM 5903 C C . ASN A 1 744 ? 69.380 -19.649 -53.777 1.00 65.69 744 ASN A C 1
ATOM 5905 O O . ASN A 1 744 ? 70.334 -20.421 -53.892 1.00 65.69 744 ASN A O 1
ATOM 5909 N N . ARG A 1 745 ? 68.160 -19.985 -54.227 1.00 64.69 745 ARG A N 1
ATOM 5910 C CA . ARG A 1 745 ? 67.840 -21.295 -54.813 1.00 64.69 745 ARG A CA 1
ATOM 5911 C C . ARG A 1 745 ? 66.783 -21.176 -55.916 1.00 64.69 745 ARG A C 1
ATOM 5913 O O . ARG A 1 745 ? 65.759 -20.515 -55.763 1.00 64.69 745 ARG A O 1
ATOM 5920 N N . ALA A 1 746 ? 67.004 -21.865 -57.035 1.00 58.31 746 ALA A N 1
ATOM 5921 C CA . ALA A 1 746 ? 65.960 -22.081 -58.036 1.00 58.31 746 ALA A CA 1
ATOM 5922 C C . ALA A 1 746 ? 65.108 -23.289 -57.618 1.00 58.31 746 ALA A C 1
ATOM 5924 O O . ALA A 1 746 ? 65.652 -24.362 -57.342 1.00 58.31 746 ALA A O 1
ATOM 5925 N N . THR A 1 747 ? 63.784 -23.134 -57.547 1.00 56.25 747 THR A N 1
ATOM 5926 C CA . THR A 1 747 ? 62.897 -24.274 -57.275 1.00 56.25 747 THR A CA 1
ATOM 5927 C C . THR A 1 747 ? 62.807 -25.159 -58.522 1.00 56.25 747 THR A C 1
ATOM 5929 O O . THR A 1 747 ? 62.763 -24.670 -59.648 1.00 56.25 747 THR A O 1
ATOM 5932 N N . SER A 1 748 ? 62.831 -26.484 -58.349 1.00 51.47 748 SER A N 1
ATOM 5933 C CA . SER A 1 748 ? 62.874 -27.433 -59.475 1.00 51.47 748 SER A CA 1
ATOM 5934 C C . SER A 1 748 ? 61.540 -27.571 -60.222 1.00 51.47 748 SER A C 1
ATOM 5936 O O . SER A 1 748 ? 61.502 -28.222 -61.262 1.00 51.47 748 SER A O 1
ATOM 5938 N N . HIS A 1 749 ? 60.459 -26.971 -59.712 1.00 47.34 749 HIS A N 1
ATOM 5939 C CA . HIS A 1 749 ? 59.107 -27.057 -60.265 1.00 47.34 749 HIS A CA 1
ATOM 5940 C C . HIS A 1 749 ? 58.391 -25.695 -60.168 1.00 47.34 749 HIS A C 1
ATOM 5942 O O . HIS A 1 749 ? 57.629 -25.459 -59.235 1.00 47.34 749 HIS A O 1
ATOM 5948 N N . GLY A 1 750 ? 58.626 -24.800 -61.135 1.00 55.91 750 GLY A N 1
ATOM 5949 C CA . GLY A 1 750 ? 57.845 -23.565 -61.313 1.00 55.91 750 GLY A CA 1
ATOM 5950 C C . GLY A 1 750 ? 58.639 -22.376 -61.868 1.00 55.91 750 GLY A C 1
ATOM 5951 O O . GLY A 1 750 ? 59.860 -22.334 -61.767 1.00 55.91 750 GLY A O 1
ATOM 5952 N N . ASN A 1 751 ? 57.934 -21.373 -62.411 1.00 59.78 751 ASN A N 1
ATOM 5953 C CA . ASN A 1 751 ? 58.491 -20.084 -62.873 1.00 59.78 751 ASN A CA 1
ATOM 5954 C C . ASN A 1 751 ? 58.893 -19.144 -61.712 1.00 59.78 751 ASN A C 1
ATOM 5956 O O . ASN A 1 751 ? 58.873 -17.925 -61.872 1.00 59.78 751 ASN A O 1
ATOM 5960 N N . VAL A 1 752 ? 59.191 -19.692 -60.530 1.00 62.75 752 VAL A N 1
ATOM 5961 C CA . VAL A 1 752 ? 59.333 -18.940 -59.280 1.00 62.75 752 VAL A CA 1
ATOM 5962 C C . VAL A 1 752 ? 60.683 -19.226 -58.630 1.00 62.75 752 VAL A C 1
ATOM 5964 O O . VAL A 1 752 ? 61.088 -20.380 -58.465 1.00 62.75 752 VAL A O 1
ATOM 5967 N N . THR A 1 753 ? 61.387 -18.164 -58.258 1.00 68.62 753 THR A N 1
ATOM 5968 C CA . THR A 1 753 ? 62.723 -18.198 -57.657 1.00 68.62 753 THR A CA 1
ATOM 5969 C C . THR A 1 753 ? 62.670 -17.747 -56.203 1.00 68.62 753 THR A C 1
ATOM 5971 O O . THR A 1 753 ? 61.833 -16.923 -55.835 1.00 68.62 753 THR A O 1
ATOM 5974 N N . LEU A 1 754 ? 63.539 -18.330 -55.371 1.00 73.38 754 LEU A N 1
ATOM 5975 C CA . LEU A 1 754 ? 63.704 -17.956 -53.969 1.00 73.38 754 LEU A CA 1
ATOM 5976 C C . LEU A 1 754 ? 64.885 -16.987 -53.855 1.00 73.38 754 LEU A C 1
ATOM 5978 O O . LEU A 1 754 ? 66.025 -17.328 -54.199 1.00 73.38 754 LEU A O 1
ATOM 5982 N N . TRP A 1 755 ? 64.589 -15.766 -53.419 1.00 73.81 755 TRP A N 1
ATOM 5983 C CA . TRP A 1 755 ? 65.516 -14.640 -53.365 1.00 73.81 755 TRP A CA 1
ATOM 5984 C C . TRP A 1 755 ? 65.871 -14.291 -51.928 1.00 73.81 755 TRP A C 1
ATOM 5986 O O . TRP A 1 755 ? 65.017 -14.273 -51.049 1.00 73.81 755 TRP A O 1
ATOM 5996 N N . GLU A 1 756 ? 67.127 -13.942 -51.706 1.00 78.00 756 GLU A N 1
ATOM 5997 C CA . GLU A 1 756 ? 67.614 -13.412 -50.440 1.00 78.00 756 GLU A CA 1
ATOM 5998 C C . GLU A 1 756 ? 68.011 -11.942 -50.620 1.00 78.00 756 GLU A C 1
ATOM 6000 O O . GLU A 1 756 ? 68.548 -11.544 -51.663 1.00 78.00 756 GLU A O 1
ATOM 6005 N N . VAL A 1 757 ? 67.744 -11.131 -49.596 1.00 75.62 757 VAL A N 1
ATOM 6006 C CA . VAL A 1 757 ? 68.143 -9.720 -49.546 1.00 75.62 757 VAL A CA 1
ATOM 6007 C C . VAL A 1 757 ? 69.643 -9.638 -49.248 1.00 75.62 757 VAL A C 1
ATOM 6009 O O . VAL A 1 757 ? 70.093 -10.053 -48.185 1.00 75.62 757 VAL A O 1
ATOM 6012 N N . LYS A 1 758 ? 70.425 -9.084 -50.179 1.00 73.12 758 LYS A N 1
ATOM 6013 C CA . LYS A 1 758 ? 71.863 -8.809 -50.035 1.00 73.12 758 LYS A CA 1
ATOM 6014 C C . LYS A 1 758 ? 72.131 -7.325 -49.814 1.00 73.12 758 LYS A C 1
ATOM 6016 O O . LYS A 1 758 ? 71.301 -6.475 -50.120 1.00 73.12 758 LYS A O 1
ATOM 6021 N N . GLY A 1 759 ? 73.316 -7.020 -49.284 1.00 67.50 759 GLY A N 1
ATOM 6022 C CA . GLY A 1 759 ? 73.686 -5.652 -48.906 1.00 67.50 759 GLY A CA 1
ATOM 6023 C C . GLY A 1 759 ? 73.050 -5.208 -47.586 1.00 67.50 759 GLY A C 1
ATOM 6024 O O . GLY A 1 759 ? 72.908 -4.017 -47.342 1.00 67.50 759 GLY A O 1
ATOM 6025 N N . THR A 1 760 ? 72.636 -6.146 -46.726 1.00 65.50 760 THR A N 1
ATOM 6026 C CA . THR A 1 760 ? 72.154 -5.840 -45.373 1.00 65.50 760 THR A CA 1
ATOM 6027 C C . THR A 1 760 ? 73.330 -5.445 -44.482 1.00 65.50 760 THR A C 1
ATOM 6029 O O . THR A 1 760 ? 74.314 -6.179 -44.380 1.00 65.50 760 THR A O 1
ATOM 6032 N N . SER A 1 761 ? 73.241 -4.296 -43.817 1.00 60.62 761 SER A N 1
ATOM 6033 C CA . SER A 1 761 ? 74.283 -3.849 -42.889 1.00 60.62 761 SER A CA 1
ATOM 6034 C C . SER A 1 761 ? 74.105 -4.510 -41.519 1.00 60.62 761 SER A C 1
ATOM 6036 O O . SER A 1 761 ? 72.990 -4.561 -41.005 1.00 60.62 761 SER A O 1
ATOM 6038 N N . ASN A 1 762 ? 75.196 -4.957 -40.884 1.00 61.78 762 ASN A N 1
ATOM 6039 C CA . ASN A 1 762 ? 75.206 -5.346 -39.465 1.00 61.78 762 ASN A CA 1
ATOM 6040 C C . ASN A 1 762 ? 75.169 -4.086 -38.575 1.00 61.78 762 ASN A C 1
ATOM 6042 O O . ASN A 1 762 ? 76.094 -3.823 -37.802 1.00 61.78 762 ASN A O 1
ATOM 6046 N N . VAL A 1 763 ? 74.124 -3.262 -38.710 1.00 71.25 763 VAL A N 1
ATOM 6047 C CA . VAL A 1 763 ? 73.919 -2.110 -37.826 1.00 71.25 763 VAL A CA 1
ATOM 6048 C C . VAL A 1 763 ? 73.520 -2.632 -36.453 1.00 71.25 763 VAL A C 1
ATOM 6050 O O . VAL A 1 763 ? 72.505 -3.310 -36.306 1.00 71.25 763 VAL A O 1
ATOM 6053 N N . ASN A 1 764 ? 74.304 -2.289 -35.432 1.00 72.62 764 ASN A N 1
ATOM 6054 C CA . ASN A 1 764 ? 73.956 -2.620 -34.060 1.00 72.62 764 ASN A CA 1
ATOM 6055 C C . ASN A 1 764 ? 72.852 -1.668 -33.570 1.00 72.62 764 ASN A C 1
ATOM 6057 O O . ASN A 1 764 ? 73.117 -0.506 -33.262 1.00 72.62 764 ASN A O 1
ATOM 6061 N N . CYS A 1 765 ? 71.608 -2.143 -33.545 1.00 79.31 765 CYS A N 1
ATOM 6062 C CA . CYS A 1 765 ? 70.480 -1.387 -33.013 1.00 79.31 765 CYS A CA 1
ATOM 6063 C C . CYS A 1 765 ? 70.587 -1.323 -31.481 1.00 79.31 765 CYS A C 1
ATOM 6065 O O . CYS A 1 765 ? 70.522 -2.350 -30.813 1.00 79.31 765 CYS A O 1
ATOM 6067 N N . THR A 1 766 ? 70.706 -0.117 -30.915 1.00 69.44 766 THR A N 1
ATOM 6068 C CA . THR A 1 766 ? 70.948 0.137 -29.475 1.00 69.44 766 THR A CA 1
ATOM 6069 C C . THR A 1 766 ? 69.974 -0.582 -28.527 1.00 69.44 766 THR A C 1
ATOM 6071 O O . THR A 1 766 ? 70.321 -0.864 -27.387 1.00 69.44 766 THR A O 1
ATOM 6074 N N . CYS A 1 767 ? 68.760 -0.877 -28.993 1.00 72.44 767 CYS A N 1
ATOM 6075 C CA . CYS A 1 767 ? 67.703 -1.573 -28.261 1.00 72.44 767 CYS A CA 1
ATOM 6076 C C . CYS A 1 767 ? 66.839 -2.399 -29.243 1.00 72.44 767 CYS A C 1
ATOM 6078 O O . CYS A 1 767 ? 65.626 -2.251 -29.340 1.00 72.44 767 CYS A O 1
ATOM 6080 N N . GLY A 1 768 ? 67.449 -3.222 -30.097 1.00 77.25 768 GLY A N 1
ATOM 6081 C CA . GLY A 1 768 ? 66.643 -3.951 -31.074 1.00 77.25 768 GLY A CA 1
ATOM 6082 C C . GLY A 1 768 ? 67.394 -4.897 -31.983 1.00 77.25 768 GLY A C 1
ATOM 6083 O O . GLY A 1 768 ? 68.604 -5.071 -31.892 1.00 77.25 768 GLY A O 1
ATOM 6084 N N . THR A 1 769 ? 66.637 -5.481 -32.899 1.00 82.38 769 THR A N 1
ATOM 6085 C CA . THR A 1 769 ? 67.139 -6.279 -34.012 1.00 82.38 769 THR A CA 1
ATOM 6086 C C . THR A 1 769 ? 67.037 -5.476 -35.297 1.00 82.38 769 THR A C 1
ATOM 6088 O O . THR A 1 769 ? 66.018 -4.841 -35.570 1.00 82.38 769 THR A O 1
ATOM 6091 N N . TYR A 1 770 ? 68.110 -5.499 -36.081 1.00 84.44 770 TYR A N 1
ATOM 6092 C CA . TYR A 1 770 ? 68.101 -4.957 -37.430 1.00 84.44 770 TYR A CA 1
ATOM 6093 C C . TYR A 1 770 ? 67.256 -5.852 -38.336 1.00 84.44 770 TYR A C 1
ATOM 6095 O O . TYR A 1 770 ? 67.425 -7.072 -38.337 1.00 84.44 770 TYR A O 1
ATOM 6103 N N . ARG A 1 771 ? 66.358 -5.249 -39.110 1.00 82.06 771 ARG A N 1
ATOM 6104 C CA . ARG A 1 771 ? 65.538 -5.925 -40.120 1.00 82.06 771 ARG A CA 1
ATOM 6105 C C . ARG A 1 771 ? 65.464 -5.072 -41.376 1.00 82.06 771 ARG A C 1
ATOM 6107 O O . ARG A 1 771 ? 65.557 -3.851 -41.298 1.00 82.06 771 ARG A O 1
ATOM 6114 N N . THR A 1 772 ? 65.238 -5.689 -42.526 1.00 81.19 772 THR A N 1
ATOM 6115 C CA . THR A 1 772 ? 64.995 -4.986 -43.788 1.00 81.19 772 THR A CA 1
ATOM 6116 C C . THR A 1 772 ? 63.618 -5.356 -44.308 1.00 81.19 772 THR A C 1
ATOM 6118 O O . THR A 1 772 ? 63.331 -6.513 -44.594 1.00 81.19 772 THR A O 1
ATOM 6121 N N . ILE A 1 773 ? 62.748 -4.363 -44.415 1.00 81.81 773 ILE A N 1
ATOM 6122 C CA . ILE A 1 773 ? 61.422 -4.486 -45.008 1.00 81.81 773 ILE A CA 1
ATOM 6123 C C . ILE A 1 773 ? 61.587 -4.313 -46.517 1.00 81.81 773 ILE A C 1
ATOM 6125 O O . ILE A 1 773 ? 62.117 -3.297 -46.966 1.00 81.81 773 ILE A O 1
ATOM 6129 N N . VAL A 1 774 ? 61.163 -5.306 -47.292 1.00 80.50 774 VAL A N 1
ATOM 6130 C CA . VAL A 1 774 ? 61.224 -5.311 -48.755 1.00 80.50 774 VAL A CA 1
ATOM 6131 C C . VAL A 1 774 ? 59.824 -5.478 -49.322 1.00 80.50 774 VAL A C 1
ATOM 6133 O O . VAL A 1 774 ? 59.132 -6.446 -49.009 1.00 80.50 774 VAL A O 1
ATOM 6136 N N . GLN A 1 775 ? 59.422 -4.551 -50.184 1.00 79.25 775 GLN A N 1
ATOM 6137 C CA . GLN A 1 775 ? 58.177 -4.614 -50.940 1.00 79.25 775 GLN A CA 1
ATOM 6138 C C . GLN A 1 775 ? 58.475 -4.631 -52.434 1.00 79.25 775 GLN A C 1
ATOM 6140 O O . GLN A 1 775 ? 59.243 -3.812 -52.932 1.00 79.25 775 GLN A O 1
ATOM 6145 N N . LEU A 1 776 ? 57.875 -5.572 -53.153 1.00 78.69 776 LEU A N 1
ATOM 6146 C CA . LEU A 1 776 ? 57.996 -5.707 -54.599 1.00 78.69 776 LEU A CA 1
ATOM 6147 C C . LEU A 1 776 ? 56.664 -5.367 -55.245 1.00 78.69 776 LEU A C 1
ATOM 6149 O O . LEU A 1 776 ? 55.650 -5.998 -54.947 1.00 78.69 776 LEU A O 1
ATOM 6153 N N . HIS A 1 777 ? 56.688 -4.391 -56.142 1.00 78.19 777 HIS A N 1
ATOM 6154 C CA . HIS A 1 777 ? 55.552 -3.995 -56.957 1.00 78.19 777 HIS A CA 1
ATOM 6155 C C . HIS A 1 777 ? 55.777 -4.396 -58.410 1.00 78.19 777 HIS A C 1
ATOM 6157 O O . HIS A 1 777 ? 56.896 -4.345 -58.927 1.00 78.19 777 HIS A O 1
ATOM 6163 N N . ASP A 1 778 ? 54.693 -4.753 -59.085 1.00 77.94 778 ASP A N 1
ATOM 6164 C CA . ASP A 1 778 ? 54.660 -4.793 -60.539 1.00 77.94 778 ASP A CA 1
ATOM 6165 C C . ASP A 1 778 ? 54.853 -3.370 -61.103 1.00 77.94 778 ASP A C 1
ATOM 6167 O O . ASP A 1 778 ? 54.583 -2.361 -60.449 1.00 77.94 778 ASP A O 1
ATOM 6171 N N . THR A 1 779 ? 55.304 -3.277 -62.347 1.00 74.25 779 THR A N 1
ATOM 6172 C CA . THR A 1 779 ? 55.494 -2.026 -63.097 1.00 74.25 779 THR A CA 1
ATOM 6173 C C . THR A 1 779 ? 54.217 -1.191 -63.255 1.00 74.25 779 THR A C 1
A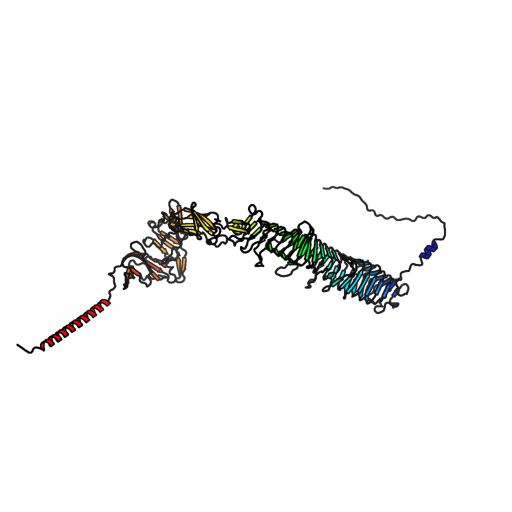TOM 6175 O O . THR A 1 779 ? 54.304 0.009 -63.497 1.00 74.25 779 THR A O 1
ATOM 6178 N N . ASN A 1 780 ? 53.037 -1.795 -63.078 1.00 69.56 780 ASN A N 1
ATOM 6179 C CA . ASN A 1 780 ? 51.740 -1.107 -63.034 1.00 69.56 780 ASN A CA 1
ATOM 6180 C C . ASN A 1 780 ? 51.377 -0.548 -61.639 1.00 69.56 780 ASN A C 1
ATOM 6182 O O . ASN A 1 780 ? 50.298 0.016 -61.474 1.00 69.56 780 ASN A O 1
ATOM 6186 N N . GLY A 1 781 ? 52.257 -0.706 -60.642 1.00 60.19 781 GLY A N 1
ATOM 6187 C CA . GLY A 1 781 ? 52.085 -0.212 -59.275 1.00 60.19 781 GLY A CA 1
ATOM 6188 C C . GLY A 1 781 ? 51.437 -1.202 -58.300 1.00 60.19 781 GLY A C 1
ATOM 6189 O O . GLY A 1 781 ? 51.380 -0.912 -57.105 1.00 60.19 781 GLY A O 1
ATOM 6190 N N . THR A 1 782 ? 50.990 -2.374 -58.758 1.00 70.50 782 THR A N 1
ATOM 6191 C CA . THR A 1 782 ? 50.354 -3.392 -57.902 1.00 70.50 782 THR A CA 1
ATOM 6192 C C . THR A 1 782 ? 51.377 -4.039 -56.966 1.00 70.50 782 THR A C 1
ATOM 6194 O O . THR A 1 782 ? 52.402 -4.533 -57.429 1.00 70.50 782 THR A O 1
ATOM 6197 N N . LEU A 1 783 ? 51.107 -4.070 -55.657 1.00 70.75 783 LEU A N 1
ATOM 6198 C CA . LEU A 1 783 ? 51.951 -4.772 -54.682 1.00 70.75 783 LEU A CA 1
ATOM 6199 C C . LEU A 1 783 ? 51.868 -6.289 -54.912 1.00 70.75 783 LEU A C 1
ATOM 6201 O O . LEU A 1 783 ? 50.780 -6.860 -54.886 1.00 70.75 783 LEU A O 1
ATOM 6205 N N . LEU A 1 784 ? 53.014 -6.938 -55.103 1.00 72.00 784 LEU A N 1
ATOM 6206 C CA . LEU A 1 784 ? 53.117 -8.385 -55.299 1.00 72.00 784 LEU A CA 1
ATOM 6207 C C . LEU A 1 784 ? 53.535 -9.110 -54.023 1.00 72.00 784 LEU A C 1
ATOM 6209 O O . LEU A 1 784 ? 52.938 -10.121 -53.666 1.00 72.00 784 LEU A O 1
ATOM 6213 N N . VAL A 1 785 ? 54.567 -8.610 -53.340 1.00 75.50 785 VAL A N 1
ATOM 6214 C CA . VAL A 1 785 ? 55.119 -9.234 -52.129 1.00 75.50 785 VAL A CA 1
ATOM 6215 C C . VAL A 1 785 ? 55.559 -8.151 -51.151 1.00 75.50 785 VAL A C 1
ATOM 6217 O O . VAL A 1 785 ? 56.200 -7.187 -51.553 1.00 75.50 785 VAL A O 1
ATOM 6220 N N . SER A 1 786 ? 55.255 -8.331 -49.865 1.00 75.00 786 SER A N 1
ATOM 6221 C CA . SER A 1 786 ? 55.807 -7.544 -48.757 1.00 75.00 786 SER A CA 1
ATOM 6222 C C . SER A 1 786 ? 56.447 -8.500 -47.757 1.00 75.00 786 SER A C 1
ATOM 6224 O O . SER A 1 786 ? 55.795 -9.430 -47.289 1.00 75.00 786 SER A O 1
ATOM 6226 N N . HIS A 1 787 ? 57.718 -8.291 -47.440 1.00 74.62 787 HIS A N 1
ATOM 6227 C CA . HIS A 1 787 ? 58.530 -9.209 -46.651 1.00 74.62 787 HIS A CA 1
ATOM 6228 C C . HIS A 1 787 ? 59.400 -8.447 -45.647 1.00 74.62 787 HIS A C 1
ATOM 6230 O O . HIS A 1 787 ? 59.849 -7.341 -45.932 1.00 74.62 787 HIS A O 1
ATOM 6236 N N . VAL A 1 788 ? 59.667 -9.034 -44.479 1.00 73.00 788 VAL A N 1
ATOM 6237 C CA . VAL A 1 788 ? 60.569 -8.468 -43.465 1.00 73.00 788 VAL A CA 1
ATOM 6238 C C . VAL A 1 788 ? 61.704 -9.457 -43.234 1.00 73.00 788 VAL A C 1
ATOM 6240 O O . VAL A 1 788 ? 61.462 -10.566 -42.767 1.00 73.00 788 VAL A O 1
ATOM 6243 N N . SER A 1 789 ? 62.935 -9.062 -43.553 1.00 67.62 789 SER A N 1
ATOM 6244 C CA . SER A 1 789 ? 64.094 -9.947 -43.484 1.00 67.62 789 SER A CA 1
ATOM 6245 C C . SER A 1 789 ? 64.402 -10.351 -42.038 1.00 67.62 789 SER A C 1
ATOM 6247 O O . SER A 1 789 ? 64.430 -9.516 -41.127 1.00 67.62 789 SER A O 1
ATOM 6249 N N . GLY A 1 790 ? 64.654 -11.644 -41.846 1.00 57.59 790 GLY A N 1
ATOM 6250 C CA . GLY A 1 790 ? 64.947 -12.260 -40.553 1.00 57.59 790 GLY A CA 1
ATOM 6251 C C . GLY A 1 790 ? 65.728 -13.557 -40.731 1.00 57.59 790 GLY A C 1
ATOM 6252 O O . GLY A 1 790 ? 66.848 -13.613 -40.251 1.00 57.59 790 GLY A O 1
ATOM 6253 N N . TYR A 1 791 ? 65.184 -14.533 -41.472 1.00 51.03 791 TYR A N 1
ATOM 6254 C CA . TYR A 1 791 ? 65.871 -15.763 -41.925 1.00 51.03 791 TYR A CA 1
ATOM 6255 C C . TYR A 1 791 ? 65.191 -16.435 -43.152 1.00 51.03 791 TYR A C 1
ATOM 6257 O O . TYR A 1 791 ? 65.505 -17.581 -43.465 1.00 51.03 791 TYR A O 1
ATOM 6265 N N . ASP A 1 792 ? 64.277 -15.749 -43.853 1.00 58.31 792 ASP A N 1
ATOM 6266 C CA . ASP A 1 792 ? 63.394 -16.346 -44.871 1.00 58.31 792 ASP A CA 1
ATOM 6267 C C . ASP A 1 792 ? 63.670 -15.824 -46.296 1.00 58.31 792 ASP A C 1
ATOM 6269 O O . ASP A 1 792 ? 64.065 -14.674 -46.494 1.00 58.31 792 ASP A O 1
ATOM 6273 N N . GLU A 1 793 ? 63.446 -16.679 -47.299 1.00 69.62 793 GLU A N 1
ATOM 6274 C CA . GLU A 1 793 ? 63.633 -16.386 -48.728 1.00 69.62 793 GLU A CA 1
ATOM 6275 C C . GLU A 1 793 ? 62.337 -15.835 -49.364 1.00 69.62 793 GLU A C 1
ATOM 6277 O O . GLU A 1 793 ? 61.242 -16.348 -49.123 1.00 69.62 793 GLU A O 1
ATOM 6282 N N . LEU A 1 794 ? 62.438 -14.816 -50.225 1.00 73.50 794 LEU A N 1
ATOM 6283 C CA . LEU A 1 794 ? 61.307 -14.270 -50.981 1.00 73.50 794 LEU A CA 1
ATOM 6284 C C . LEU A 1 794 ? 61.008 -15.125 -52.214 1.00 73.50 794 LEU A C 1
ATOM 6286 O O . LEU A 1 794 ? 61.837 -15.246 -53.113 1.00 73.50 794 LEU A O 1
ATOM 6290 N N . MET A 1 795 ? 59.791 -15.652 -52.303 1.00 72.56 795 MET A N 1
ATOM 6291 C CA . MET A 1 795 ? 59.328 -16.426 -53.451 1.00 72.56 795 MET A CA 1
ATOM 6292 C C . MET A 1 795 ? 58.669 -15.502 -54.490 1.00 72.56 795 MET A C 1
ATOM 6294 O O . MET A 1 795 ? 57.554 -15.029 -54.279 1.00 72.56 795 MET A O 1
ATOM 6298 N N . VAL A 1 796 ? 59.354 -15.223 -55.605 1.00 73.94 796 VAL A N 1
ATOM 6299 C CA . VAL A 1 796 ? 58.904 -14.246 -56.621 1.00 73.94 796 VAL A CA 1
ATOM 6300 C C . VAL A 1 796 ? 59.112 -14.811 -58.031 1.00 73.94 796 VAL A C 1
ATOM 6302 O O . VAL A 1 796 ? 60.150 -15.432 -58.282 1.00 73.94 796 VAL A O 1
ATOM 6305 N N . PRO A 1 797 ? 58.145 -14.664 -58.959 1.00 74.56 797 PRO A N 1
ATOM 6306 C CA . PRO A 1 797 ? 58.331 -15.090 -60.341 1.00 74.56 797 PRO A CA 1
ATOM 6307 C C . PRO A 1 797 ? 59.369 -14.239 -61.084 1.00 74.56 797 PRO A C 1
ATOM 6309 O O . PRO A 1 797 ? 59.722 -13.144 -60.656 1.00 74.56 797 PRO A O 1
ATOM 6312 N N . TYR A 1 798 ? 59.863 -14.740 -62.218 1.00 73.12 798 TYR A N 1
ATOM 6313 C CA . TYR A 1 798 ? 60.712 -13.943 -63.107 1.00 73.12 798 TYR A CA 1
ATOM 6314 C C . TYR A 1 798 ? 59.927 -12.775 -63.720 1.00 73.12 798 TYR A C 1
ATOM 6316 O O . TYR A 1 798 ? 58.793 -12.948 -64.170 1.00 73.12 798 TYR A O 1
ATOM 6324 N N . GLY A 1 799 ? 60.543 -11.594 -63.783 1.00 76.19 799 GLY A N 1
ATOM 6325 C CA . GLY A 1 799 ? 59.882 -10.384 -64.261 1.00 76.19 799 GLY A CA 1
ATOM 6326 C C . GLY A 1 799 ? 60.634 -9.103 -63.913 1.00 76.19 799 GLY A C 1
ATOM 6327 O O . GLY A 1 799 ? 61.714 -9.130 -63.321 1.00 76.19 799 GLY A O 1
ATOM 6328 N N . ARG A 1 800 ? 60.057 -7.966 -64.311 1.00 80.81 800 ARG A N 1
ATOM 6329 C CA . ARG A 1 800 ? 60.529 -6.630 -63.932 1.00 80.81 800 ARG A CA 1
ATOM 6330 C C . ARG A 1 800 ? 59.651 -6.094 -62.821 1.00 80.81 800 ARG A C 1
ATOM 6332 O O . ARG A 1 800 ? 58.434 -6.063 -62.968 1.00 80.81 800 ARG A O 1
ATOM 6339 N N . TYR A 1 801 ? 60.285 -5.639 -61.754 1.00 84.38 801 TYR A N 1
ATOM 6340 C CA . TYR A 1 801 ? 59.617 -5.156 -60.560 1.00 84.38 801 TYR A CA 1
ATOM 6341 C C . TYR A 1 801 ? 60.239 -3.851 -60.091 1.00 84.38 801 TYR A C 1
ATOM 6343 O O . TYR A 1 801 ? 61.403 -3.549 -60.366 1.00 84.38 801 TYR A O 1
ATOM 6351 N N . VAL A 1 802 ? 59.461 -3.091 -59.334 1.00 82.56 802 VAL A N 1
ATOM 6352 C CA . VAL A 1 802 ? 59.968 -1.982 -58.536 1.00 82.56 802 VAL A CA 1
ATOM 6353 C C . VAL A 1 802 ? 60.070 -2.474 -57.098 1.00 82.56 802 VAL A C 1
ATOM 6355 O O . VAL A 1 802 ? 59.073 -2.831 -56.477 1.00 82.56 802 VAL A O 1
ATOM 6358 N N . MET A 1 803 ? 61.293 -2.535 -56.587 1.00 82.31 803 MET A N 1
ATOM 6359 C CA . MET A 1 803 ? 61.596 -2.891 -55.211 1.00 82.31 803 MET A CA 1
ATOM 6360 C C . MET A 1 803 ? 61.699 -1.635 -54.351 1.00 82.31 803 MET A C 1
ATOM 6362 O O . MET A 1 803 ? 62.449 -0.710 -54.673 1.00 82.31 803 MET A O 1
ATOM 6366 N N . TYR A 1 804 ? 61.017 -1.659 -53.214 1.00 81.44 804 TYR A N 1
ATOM 6367 C CA . TYR A 1 804 ? 61.182 -0.715 -52.120 1.00 81.44 804 TYR A CA 1
ATOM 6368 C C . TYR A 1 804 ? 61.828 -1.430 -50.942 1.00 81.44 804 TYR A C 1
ATOM 6370 O O . TYR A 1 804 ? 61.302 -2.432 -50.464 1.00 81.44 804 TYR A O 1
ATOM 6378 N N . ALA A 1 805 ? 62.980 -0.935 -50.498 1.00 80.06 805 ALA A N 1
ATOM 6379 C CA . ALA A 1 805 ? 63.711 -1.498 -49.370 1.00 80.06 805 ALA A CA 1
ATOM 6380 C C . ALA A 1 805 ? 63.875 -0.456 -48.261 1.00 80.06 805 ALA A C 1
ATOM 6382 O O . ALA A 1 805 ? 64.390 0.638 -48.502 1.00 80.06 805 ALA A O 1
ATOM 6383 N N . THR A 1 806 ? 63.474 -0.814 -47.044 1.00 82.44 806 THR A N 1
ATOM 6384 C CA . THR A 1 806 ? 63.551 0.037 -45.852 1.00 82.44 806 THR A CA 1
ATOM 6385 C C . THR A 1 806 ? 64.130 -0.768 -44.705 1.00 82.44 806 THR A C 1
ATOM 6387 O O . THR A 1 806 ? 63.501 -1.702 -44.212 1.00 82.44 806 THR A O 1
ATOM 6390 N N . SER A 1 807 ? 65.322 -0.413 -44.240 1.00 83.06 807 SER A N 1
ATOM 6391 C CA . SER A 1 807 ? 65.864 -1.017 -43.028 1.00 83.06 807 SER A CA 1
ATOM 6392 C C . SER A 1 807 ? 65.228 -0.403 -41.788 1.00 83.06 807 SER A C 1
ATOM 6394 O O . SER A 1 807 ? 64.885 0.777 -41.770 1.00 83.06 807 SER A O 1
ATOM 6396 N N . ALA A 1 808 ? 65.062 -1.205 -40.746 1.00 83.94 808 ALA A N 1
ATOM 6397 C CA . ALA A 1 808 ? 64.437 -0.822 -39.496 1.00 83.94 808 ALA A CA 1
ATOM 6398 C C . ALA A 1 808 ? 65.159 -1.460 -38.305 1.00 83.94 808 ALA A C 1
ATOM 6400 O O . ALA A 1 808 ? 65.658 -2.582 -38.391 1.00 83.94 808 ALA A O 1
ATOM 6401 N N . CYS A 1 809 ? 65.175 -0.757 -37.176 1.00 83.69 809 CYS A N 1
ATOM 6402 C CA . CYS A 1 809 ? 65.510 -1.339 -35.880 1.00 83.69 809 CYS A CA 1
ATOM 6403 C C . CYS A 1 809 ? 64.213 -1.675 -35.150 1.00 83.69 809 CYS A C 1
ATOM 6405 O O . CYS A 1 809 ? 63.418 -0.773 -34.904 1.00 83.69 809 CYS A O 1
ATOM 6407 N N . VAL A 1 810 ? 64.005 -2.947 -34.811 1.00 84.00 810 VAL A N 1
ATOM 6408 C CA . VAL A 1 810 ? 62.757 -3.453 -34.216 1.00 84.00 810 VAL A CA 1
ATOM 6409 C C . VAL A 1 810 ? 63.025 -4.043 -32.844 1.00 84.00 810 VAL A C 1
ATOM 6411 O O . VAL A 1 810 ? 63.964 -4.829 -32.687 1.00 84.00 810 VAL A O 1
ATOM 6414 N N . LEU A 1 811 ? 62.203 -3.702 -31.857 1.00 82.50 811 LEU A N 1
ATOM 6415 C CA . LEU A 1 811 ? 62.320 -4.271 -30.521 1.00 82.50 811 LEU A CA 1
ATOM 6416 C C . LEU A 1 811 ? 61.945 -5.772 -30.549 1.00 82.50 811 LEU A C 1
ATOM 6418 O O . LEU A 1 811 ? 60.923 -6.122 -31.138 1.00 82.50 811 LEU A O 1
ATOM 6422 N N . PRO A 1 812 ? 62.729 -6.690 -29.949 1.00 70.56 812 PRO A N 1
ATOM 6423 C CA . PRO A 1 812 ? 62.468 -8.130 -30.061 1.00 70.56 812 PRO A CA 1
ATOM 6424 C C . PRO A 1 812 ? 61.231 -8.587 -29.277 1.00 70.56 812 PRO A C 1
ATOM 6426 O O . PRO A 1 812 ? 60.621 -9.590 -29.638 1.00 70.56 812 PRO A O 1
ATOM 6429 N N . SER A 1 813 ? 60.885 -7.873 -28.202 1.00 67.94 813 SER A N 1
ATOM 6430 C CA . SER A 1 813 ? 59.756 -8.169 -27.312 1.00 67.94 813 SER A CA 1
ATOM 6431 C C . SER A 1 813 ? 58.423 -7.593 -27.786 1.00 67.94 813 SER A C 1
ATOM 6433 O O . SER A 1 813 ? 57.377 -8.103 -27.391 1.00 67.94 813 SER A O 1
ATOM 6435 N N . ASP A 1 814 ? 58.442 -6.583 -28.661 1.00 71.62 814 ASP A N 1
ATOM 6436 C CA . ASP A 1 814 ? 57.241 -5.990 -29.250 1.00 71.62 814 ASP A CA 1
ATOM 6437 C C . ASP A 1 814 ? 57.516 -5.511 -30.685 1.00 71.62 814 ASP A C 1
ATOM 6439 O O . ASP A 1 814 ? 58.115 -4.459 -30.918 1.00 71.62 814 ASP A O 1
ATOM 6443 N N . TYR A 1 815 ? 57.027 -6.276 -31.666 1.00 70.88 815 TYR A N 1
ATOM 6444 C CA . TYR A 1 815 ? 57.159 -5.962 -33.094 1.00 70.88 815 TYR A CA 1
ATOM 6445 C C . TYR A 1 815 ? 56.436 -4.676 -33.522 1.00 70.88 815 TYR A C 1
ATOM 6447 O O . TYR A 1 815 ? 56.591 -4.254 -34.668 1.00 70.88 815 TYR A O 1
ATOM 6455 N N . SER A 1 816 ? 55.654 -4.051 -32.637 1.00 75.50 816 SER A N 1
ATOM 6456 C CA . SER A 1 816 ? 55.015 -2.755 -32.872 1.00 75.50 816 SER A CA 1
ATOM 6457 C C . SER A 1 816 ? 55.890 -1.559 -32.469 1.00 75.50 816 SER A C 1
ATOM 6459 O O . SER A 1 816 ? 55.489 -0.415 -32.695 1.00 75.50 816 SER A O 1
ATOM 6461 N N . VAL A 1 817 ? 57.100 -1.794 -31.944 1.00 81.31 817 VAL A N 1
ATOM 6462 C CA . VAL A 1 817 ? 58.058 -0.755 -31.541 1.00 81.31 817 VAL A CA 1
ATOM 6463 C C . VAL A 1 817 ? 59.308 -0.827 -32.405 1.00 81.31 817 VAL A C 1
ATOM 6465 O O . VAL A 1 817 ? 60.014 -1.838 -32.436 1.00 81.31 817 VAL A O 1
ATOM 6468 N N . GLY A 1 818 ? 59.628 0.266 -33.087 1.00 82.25 818 GLY A N 1
ATOM 6469 C CA . GLY A 1 818 ? 60.790 0.284 -33.961 1.00 82.25 818 GLY A CA 1
ATOM 6470 C C . GLY A 1 818 ? 61.044 1.628 -34.619 1.00 82.25 818 GLY A C 1
ATOM 6471 O O . GLY A 1 818 ? 60.274 2.565 -34.463 1.00 82.25 818 GLY A O 1
ATOM 6472 N N . GLY A 1 819 ? 62.141 1.752 -35.352 1.00 80.88 819 GLY A N 1
ATOM 6473 C CA . GLY A 1 819 ? 62.482 2.971 -36.084 1.00 80.88 819 GLY A CA 1
ATOM 6474 C C . GLY A 1 819 ? 62.951 2.656 -37.493 1.00 80.88 819 GLY A C 1
ATOM 6475 O O . GLY A 1 819 ? 63.666 1.675 -37.700 1.00 80.88 819 GLY A O 1
ATOM 6476 N N . TYR A 1 820 ? 62.545 3.487 -38.451 1.00 80.31 820 TYR A N 1
ATOM 6477 C CA . TYR A 1 820 ? 62.835 3.306 -39.871 1.00 80.31 820 TYR A CA 1
ATOM 6478 C C . TYR A 1 820 ? 64.061 4.105 -40.311 1.00 80.31 820 TYR A C 1
ATOM 6480 O O . TYR A 1 820 ? 64.202 5.286 -39.989 1.00 80.31 820 TYR A O 1
ATOM 6488 N N . GLY A 1 821 ? 64.905 3.472 -41.120 1.00 76.06 821 GLY A N 1
ATOM 6489 C CA . GLY A 1 821 ? 65.828 4.156 -42.014 1.00 76.06 821 GLY A CA 1
ATOM 6490 C C . GLY A 1 821 ? 65.101 4.740 -43.227 1.00 76.06 821 GLY A C 1
ATOM 6491 O O . GLY A 1 821 ? 63.878 4.653 -43.354 1.00 76.06 821 GLY A O 1
ATOM 6492 N N . ARG A 1 822 ? 65.851 5.323 -44.165 1.00 76.00 822 ARG A N 1
ATOM 6493 C CA . ARG A 1 822 ? 65.271 5.784 -45.437 1.00 76.00 822 ARG A CA 1
ATOM 6494 C C . ARG A 1 822 ? 64.771 4.601 -46.271 1.00 76.00 822 ARG A C 1
ATOM 6496 O O . ARG A 1 822 ? 65.391 3.538 -46.262 1.00 76.00 822 ARG A O 1
ATOM 6503 N N . THR A 1 823 ? 63.714 4.803 -47.046 1.00 77.19 823 THR A N 1
ATOM 6504 C CA . THR A 1 823 ? 63.291 3.843 -48.074 1.00 77.19 823 THR A CA 1
ATOM 6505 C C . THR A 1 823 ? 64.037 4.103 -49.377 1.00 77.19 823 THR A C 1
ATOM 6507 O O . THR A 1 823 ? 64.137 5.248 -49.818 1.00 77.19 823 THR A O 1
ATOM 6510 N N . LEU A 1 824 ? 64.535 3.048 -50.016 1.00 75.81 824 LEU A N 1
ATOM 6511 C CA . LEU A 1 824 ? 65.169 3.104 -51.330 1.00 75.81 824 LEU A CA 1
ATOM 6512 C C . LEU A 1 824 ? 64.272 2.461 -52.383 1.00 75.81 824 LEU A C 1
ATOM 6514 O O . LEU A 1 824 ? 63.788 1.351 -52.181 1.00 75.81 824 LEU A O 1
ATOM 6518 N N . ARG A 1 825 ? 64.104 3.139 -53.523 1.00 80.19 825 ARG A N 1
ATOM 6519 C CA . ARG A 1 825 ? 63.455 2.597 -54.723 1.00 80.19 825 ARG A CA 1
ATOM 6520 C C . ARG A 1 825 ? 64.512 2.037 -55.671 1.00 80.19 825 ARG A C 1
ATOM 6522 O O . ARG A 1 825 ? 65.463 2.737 -56.021 1.00 80.19 825 ARG A O 1
ATOM 6529 N N . ARG A 1 826 ? 64.323 0.807 -56.141 1.00 78.12 826 ARG A N 1
ATOM 6530 C CA . ARG A 1 826 ? 65.180 0.149 -57.135 1.00 78.12 826 ARG A CA 1
ATOM 6531 C C . ARG A 1 826 ? 64.322 -0.558 -58.171 1.00 78.12 826 ARG A C 1
ATOM 6533 O O . ARG A 1 826 ? 63.389 -1.266 -57.825 1.00 78.12 826 ARG A O 1
ATOM 6540 N N . GLU A 1 827 ? 64.660 -0.400 -59.440 1.00 80.12 827 GLU A N 1
ATOM 6541 C CA . GLU A 1 827 ? 64.110 -1.262 -60.485 1.00 80.12 827 GLU A CA 1
ATOM 6542 C C . GLU A 1 827 ? 64.934 -2.544 -60.524 1.00 80.12 827 GLU A C 1
ATOM 6544 O O . GLU A 1 827 ? 66.163 -2.498 -60.594 1.00 80.12 827 GLU A O 1
ATOM 6549 N N . VAL A 1 828 ? 64.252 -3.678 -60.411 1.00 79.75 828 VAL A N 1
ATOM 6550 C CA . VAL A 1 828 ? 64.868 -4.999 -60.332 1.00 79.75 828 VAL A CA 1
ATOM 6551 C C . VAL A 1 828 ? 64.327 -5.843 -61.476 1.00 79.75 828 VAL A C 1
ATOM 6553 O O . VAL A 1 828 ? 63.118 -5.953 -61.668 1.00 79.75 828 VAL A O 1
ATOM 6556 N N . GLU A 1 829 ? 65.227 -6.434 -62.253 1.00 77.56 829 GLU A N 1
ATOM 6557 C CA . GLU A 1 829 ? 64.881 -7.346 -63.339 1.00 77.56 829 GLU A CA 1
ATOM 6558 C C . GLU A 1 829 ? 65.380 -8.746 -62.988 1.00 77.56 829 GLU A C 1
ATOM 6560 O O . GLU A 1 829 ? 66.581 -8.994 -62.944 1.00 77.56 829 GLU A O 1
ATOM 6565 N N . LEU A 1 830 ? 64.448 -9.658 -62.726 1.00 72.00 830 LEU A N 1
ATOM 6566 C CA . LEU A 1 830 ? 64.739 -11.034 -62.340 1.00 72.00 830 LEU A CA 1
ATOM 6567 C C . LEU A 1 830 ? 64.806 -11.895 -63.612 1.00 72.00 830 LEU A C 1
ATOM 6569 O O . LEU A 1 830 ? 63.769 -12.169 -64.222 1.00 72.00 830 LEU A O 1
ATOM 6573 N N . ARG A 1 831 ? 66.013 -12.312 -64.030 1.00 68.12 831 ARG A N 1
ATOM 6574 C CA . ARG A 1 831 ? 66.254 -13.091 -65.266 1.00 68.12 831 ARG A CA 1
ATOM 6575 C C . ARG A 1 831 ? 66.601 -14.557 -64.982 1.00 68.12 831 ARG A C 1
ATOM 6577 O O . ARG A 1 831 ? 67.207 -14.888 -63.970 1.00 68.12 831 ARG A O 1
ATOM 6584 N N . GLU A 1 832 ? 66.259 -15.445 -65.916 1.00 57.53 832 GLU A N 1
ATOM 6585 C CA . GLU A 1 832 ? 66.477 -16.897 -65.785 1.00 57.53 832 GLU A CA 1
ATOM 6586 C C . GLU A 1 832 ? 67.963 -17.320 -65.874 1.00 57.53 832 GLU A C 1
ATOM 6588 O O . GLU A 1 832 ? 68.337 -18.391 -65.392 1.00 57.53 832 GLU A O 1
ATOM 6593 N N . GLU A 1 833 ? 68.828 -16.478 -66.447 1.00 54.38 833 GLU A N 1
ATOM 6594 C CA . GLU A 1 833 ? 70.252 -16.766 -66.694 1.00 54.38 833 GLU A CA 1
ATOM 6595 C C . GLU A 1 833 ? 71.134 -16.744 -65.425 1.00 54.38 833 GLU A C 1
ATOM 6597 O O . GLU A 1 833 ? 72.268 -17.213 -65.464 1.00 54.38 833 GLU A O 1
ATOM 6602 N N . GLU A 1 834 ? 70.616 -16.284 -64.280 1.00 53.94 834 GLU A N 1
ATOM 6603 C CA . GLU A 1 834 ? 71.344 -16.174 -62.999 1.00 53.94 834 GLU A CA 1
ATOM 6604 C C . GLU A 1 834 ? 71.276 -17.448 -62.118 1.00 53.94 834 GLU A C 1
ATOM 6606 O O . GLU A 1 834 ? 71.465 -17.394 -60.901 1.00 53.94 834 GLU A O 1
ATOM 6611 N N . LYS A 1 835 ? 70.998 -18.627 -62.696 1.00 53.66 835 LYS A N 1
ATOM 6612 C CA . LYS A 1 835 ? 70.946 -19.900 -61.944 1.00 53.66 835 LYS A CA 1
ATOM 6613 C C . LYS A 1 835 ? 72.328 -20.260 -61.352 1.00 53.66 835 LYS A C 1
ATOM 6615 O O . LYS A 1 835 ? 73.313 -20.268 -62.093 1.00 53.66 835 LYS A O 1
ATOM 6620 N N . PRO A 1 836 ? 72.430 -20.640 -60.061 1.00 52.06 836 PRO A N 1
ATOM 6621 C CA . PRO A 1 836 ? 73.689 -21.128 -59.497 1.00 52.06 836 PRO A CA 1
ATOM 6622 C C . PRO A 1 836 ? 74.153 -22.422 -60.196 1.00 52.06 836 PRO A C 1
ATOM 6624 O O . PRO A 1 836 ? 73.347 -23.292 -60.527 1.00 52.06 836 PRO A O 1
ATOM 6627 N N . PHE A 1 837 ? 75.464 -22.528 -60.444 1.00 50.06 837 PHE A N 1
ATOM 6628 C CA . PHE A 1 837 ? 76.132 -23.612 -61.184 1.00 50.06 837 PHE A CA 1
ATOM 6629 C C . PHE A 1 837 ? 75.821 -25.008 -60.594 1.00 50.06 837 PHE A C 1
ATOM 6631 O O . PHE A 1 837 ? 76.213 -25.309 -59.468 1.00 50.06 837 PHE A O 1
ATOM 6638 N N . ASP A 1 838 ? 75.163 -25.885 -61.359 1.00 48.84 838 ASP A N 1
ATOM 6639 C CA . ASP A 1 838 ? 74.793 -27.240 -60.919 1.00 48.84 838 ASP A CA 1
ATOM 6640 C C . ASP A 1 838 ? 75.900 -28.267 -61.246 1.00 48.84 838 ASP A C 1
ATOM 6642 O O . ASP A 1 838 ? 76.138 -28.619 -62.408 1.00 48.84 838 ASP A O 1
ATOM 6646 N N . SER A 1 839 ? 76.604 -28.747 -60.215 1.00 48.69 839 SER A N 1
ATOM 6647 C CA . SER A 1 839 ? 77.753 -29.663 -60.323 1.00 48.69 839 SER A CA 1
ATOM 6648 C C . SER A 1 839 ? 77.379 -31.099 -60.724 1.00 48.69 839 SER A C 1
ATOM 6650 O O . SER A 1 839 ? 78.246 -31.874 -61.135 1.00 48.69 839 SER A O 1
ATOM 6652 N N . THR A 1 840 ? 76.094 -31.466 -60.677 1.00 54.28 840 THR A N 1
ATOM 6653 C CA . THR A 1 840 ? 75.635 -32.841 -60.944 1.00 54.28 840 THR A CA 1
ATOM 6654 C C . THR A 1 840 ? 75.632 -33.224 -62.428 1.00 54.28 840 THR A C 1
ATOM 6656 O O . THR A 1 840 ? 75.826 -34.397 -62.758 1.00 54.28 840 THR A O 1
ATOM 6659 N N . LYS A 1 841 ? 75.519 -32.260 -63.355 1.00 54.97 841 LYS A N 1
ATOM 6660 C CA . LYS A 1 841 ? 75.519 -32.542 -64.807 1.00 54.97 841 LYS A CA 1
ATOM 6661 C C . LYS A 1 841 ? 76.850 -33.113 -65.314 1.00 54.97 841 LYS A C 1
ATOM 6663 O O . LYS A 1 841 ? 76.841 -33.982 -66.183 1.00 54.97 841 LYS A O 1
ATOM 6668 N N . TRP A 1 842 ? 77.987 -32.712 -64.743 1.00 57.34 842 TRP A N 1
ATOM 6669 C CA . TRP A 1 842 ? 79.301 -33.242 -65.141 1.00 57.34 842 TRP A CA 1
ATOM 6670 C C . TRP A 1 842 ? 79.529 -34.695 -64.712 1.00 57.34 842 TRP A C 1
ATOM 6672 O O . TRP A 1 842 ? 80.197 -35.444 -65.423 1.00 57.34 842 TRP A O 1
ATOM 6682 N N . ILE A 1 843 ? 78.922 -35.124 -63.602 1.00 56.25 843 ILE A N 1
ATOM 6683 C CA . ILE A 1 843 ? 79.016 -36.510 -63.118 1.00 56.25 843 ILE A CA 1
ATOM 6684 C C . ILE A 1 843 ? 78.277 -37.459 -64.078 1.00 56.25 843 ILE A C 1
ATOM 6686 O O . ILE A 1 843 ? 78.766 -38.550 -64.375 1.00 56.25 843 ILE A O 1
ATOM 6690 N N . VAL A 1 844 ? 77.147 -37.014 -64.642 1.00 58.47 844 VAL A N 1
ATOM 6691 C CA . VAL A 1 844 ? 76.382 -37.772 -65.648 1.00 58.47 844 VAL A CA 1
ATOM 6692 C C . VAL A 1 844 ? 77.112 -37.820 -66.997 1.00 58.47 844 VAL A C 1
ATOM 6694 O O . VAL A 1 844 ? 77.208 -38.891 -67.595 1.00 58.47 844 VAL A O 1
ATOM 6697 N N . PHE A 1 845 ? 77.699 -36.707 -67.458 1.00 58.56 845 PHE A N 1
ATOM 6698 C CA . PHE A 1 845 ? 78.508 -36.705 -68.687 1.00 58.56 845 PHE A CA 1
ATOM 6699 C C . PHE A 1 845 ? 79.771 -37.577 -68.565 1.00 58.56 845 PHE A C 1
ATOM 6701 O O . PHE A 1 845 ? 80.129 -38.273 -69.518 1.00 58.56 845 PHE A O 1
ATOM 6708 N N . GLY A 1 846 ? 80.408 -37.606 -67.389 1.00 59.50 846 GLY A N 1
ATOM 6709 C CA . GLY A 1 846 ? 81.553 -38.477 -67.113 1.00 59.50 846 GLY A CA 1
ATOM 6710 C C . GLY A 1 846 ? 81.206 -39.971 -67.129 1.00 59.50 846 GLY A C 1
ATOM 6711 O O . GLY A 1 846 ? 81.964 -40.767 -67.688 1.00 59.50 846 GLY A O 1
ATOM 6712 N N . SER A 1 847 ? 80.048 -40.368 -66.583 1.00 59.59 847 SER A N 1
ATOM 6713 C CA . SER A 1 847 ? 79.641 -41.782 -66.556 1.00 59.59 847 SER A CA 1
ATOM 6714 C C . SER A 1 847 ? 79.178 -42.294 -67.928 1.00 59.59 847 SER A C 1
ATOM 6716 O O . SER A 1 847 ? 79.541 -43.409 -68.314 1.00 59.59 847 SER A O 1
ATOM 6718 N N . LEU A 1 848 ? 78.476 -41.464 -68.716 1.00 62.72 848 LEU A N 1
ATOM 6719 C CA . LEU A 1 848 ? 78.098 -41.798 -70.095 1.00 62.72 848 LEU A CA 1
ATOM 6720 C C . LEU A 1 848 ? 79.327 -41.953 -71.002 1.00 62.72 848 LEU A C 1
ATOM 6722 O O . LEU A 1 848 ? 79.377 -42.880 -71.812 1.00 62.72 848 LEU A O 1
ATOM 6726 N N . GLY A 1 849 ? 80.332 -41.084 -70.841 1.00 70.75 849 GLY A N 1
ATOM 6727 C CA . GLY A 1 849 ? 81.601 -41.184 -71.566 1.00 70.75 849 GLY A CA 1
ATOM 6728 C C . GLY A 1 849 ? 82.353 -42.483 -71.256 1.00 70.75 849 GLY A C 1
ATOM 6729 O O . GLY A 1 849 ? 82.843 -43.146 -72.171 1.00 70.75 849 GLY A O 1
ATOM 6730 N N . GLY A 1 850 ? 82.375 -42.899 -69.984 1.00 68.12 850 GLY A N 1
ATOM 6731 C CA . GLY A 1 850 ? 82.966 -44.173 -69.562 1.00 68.12 850 GLY A CA 1
ATOM 6732 C C . GLY A 1 850 ? 82.245 -45.402 -70.134 1.00 68.12 850 GLY A C 1
ATOM 6733 O O . GLY A 1 850 ? 82.894 -46.335 -70.611 1.00 68.12 850 GLY A O 1
ATOM 6734 N N . ALA A 1 851 ? 80.908 -45.389 -70.155 1.00 65.94 851 ALA A N 1
ATOM 6735 C CA . ALA A 1 851 ? 80.101 -46.483 -70.700 1.00 65.94 851 ALA A CA 1
ATOM 6736 C C . ALA A 1 851 ? 80.266 -46.643 -72.226 1.00 65.94 851 ALA A C 1
ATOM 6738 O O . ALA A 1 851 ? 80.365 -47.767 -72.723 1.00 65.94 851 ALA A O 1
ATOM 6739 N N . LEU A 1 852 ? 80.368 -45.535 -72.969 1.00 75.62 852 LEU A N 1
ATOM 6740 C CA . LEU A 1 852 ? 80.608 -45.539 -74.419 1.00 75.62 852 LEU A CA 1
ATOM 6741 C C . LEU A 1 852 ? 81.987 -46.108 -74.786 1.00 75.62 852 LEU A C 1
ATOM 6743 O O . LEU A 1 852 ? 82.109 -46.868 -75.749 1.00 75.62 852 LEU A O 1
ATOM 6747 N N . LEU A 1 853 ? 83.016 -45.800 -73.992 1.00 76.81 853 LEU A N 1
ATOM 6748 C CA . LEU A 1 853 ? 84.371 -46.333 -74.176 1.00 76.81 853 LEU A CA 1
ATOM 6749 C C . LEU A 1 853 ? 84.432 -47.852 -73.936 1.00 76.81 853 LEU A C 1
ATOM 6751 O O . LEU A 1 853 ? 85.068 -48.583 -74.702 1.00 76.81 853 LEU A O 1
ATOM 6755 N N . LEU A 1 854 ? 83.715 -48.349 -72.923 1.00 73.38 854 LEU A N 1
ATOM 6756 C CA . LEU A 1 854 ? 83.562 -49.787 -72.675 1.00 73.38 854 LEU A CA 1
ATOM 6757 C C . LEU A 1 854 ? 82.790 -50.488 -73.804 1.00 73.38 854 LEU A C 1
ATOM 6759 O O . LEU A 1 854 ? 83.182 -51.568 -74.242 1.00 73.38 854 LEU A O 1
ATOM 6763 N N . PHE A 1 855 ? 81.741 -49.863 -74.343 1.00 76.62 855 PHE A N 1
ATOM 6764 C CA . PHE A 1 855 ? 80.970 -50.441 -75.447 1.00 76.62 855 PHE A CA 1
ATOM 6765 C C . PHE A 1 855 ? 81.785 -50.519 -76.753 1.00 76.62 855 PHE A C 1
ATOM 6767 O O . PHE A 1 855 ? 81.738 -51.525 -77.468 1.00 76.62 855 PHE A O 1
ATOM 6774 N N . MET A 1 856 ? 82.589 -49.490 -77.044 1.00 75.94 856 MET A N 1
ATOM 6775 C CA . MET A 1 856 ? 83.497 -49.452 -78.201 1.00 75.94 856 MET A CA 1
ATOM 6776 C C . MET A 1 856 ? 84.618 -50.494 -78.094 1.00 75.94 856 MET A C 1
ATOM 6778 O O . MET A 1 856 ? 84.921 -51.195 -79.058 1.00 75.94 856 MET A O 1
ATOM 6782 N N . THR A 1 857 ? 85.220 -50.654 -76.914 1.00 75.69 857 THR A N 1
ATOM 6783 C CA . THR A 1 857 ? 86.253 -51.683 -76.701 1.00 75.69 857 THR A CA 1
ATOM 6784 C C . THR A 1 857 ? 85.680 -53.100 -76.807 1.00 75.69 857 THR A C 1
ATOM 6786 O O . THR A 1 857 ? 86.296 -53.963 -77.437 1.00 75.69 857 THR A O 1
ATOM 6789 N N . PHE A 1 858 ? 84.468 -53.330 -76.293 1.00 78.25 858 PHE A N 1
ATOM 6790 C CA . PHE A 1 858 ? 83.771 -54.614 -76.401 1.00 78.25 858 PHE A CA 1
ATOM 6791 C C . PHE A 1 858 ? 83.404 -54.972 -77.853 1.00 78.25 858 PHE A C 1
ATOM 6793 O O . PHE A 1 858 ? 83.631 -56.099 -78.297 1.00 78.25 858 PHE A O 1
ATOM 6800 N N . THR A 1 859 ? 82.912 -54.010 -78.639 1.00 75.50 859 THR A N 1
ATOM 6801 C CA . THR A 1 859 ? 82.581 -54.222 -80.063 1.00 75.50 859 THR A CA 1
ATOM 6802 C C . THR A 1 859 ? 83.815 -54.474 -80.931 1.00 75.50 859 THR A C 1
ATOM 6804 O O . THR A 1 859 ? 83.779 -55.351 -81.797 1.00 75.50 859 THR A O 1
ATOM 6807 N N . VAL A 1 860 ? 84.937 -53.791 -80.677 1.00 77.25 860 VAL A N 1
ATOM 6808 C CA . VAL A 1 860 ? 86.213 -54.072 -81.363 1.00 77.25 860 VAL A CA 1
ATOM 6809 C C . VAL A 1 860 ? 86.734 -55.471 -81.016 1.00 77.25 860 VAL A C 1
ATOM 6811 O O . VAL A 1 860 ? 87.162 -56.201 -81.913 1.00 77.25 860 VAL A O 1
ATOM 6814 N N . ALA A 1 861 ? 86.644 -55.891 -79.750 1.00 74.94 861 ALA A N 1
ATOM 6815 C CA . ALA A 1 861 ? 87.028 -57.242 -79.336 1.00 74.94 861 ALA A CA 1
ATOM 6816 C C . ALA A 1 861 ? 86.174 -58.325 -80.027 1.00 74.94 861 ALA A C 1
ATOM 6818 O O . ALA A 1 861 ? 86.722 -59.313 -80.525 1.00 74.94 861 ALA A O 1
ATOM 6819 N N . ILE A 1 862 ? 84.857 -58.108 -80.144 1.00 75.31 862 ILE A N 1
ATOM 6820 C CA . ILE A 1 862 ? 83.946 -58.996 -80.884 1.00 75.31 862 ILE A CA 1
ATOM 6821 C C . ILE A 1 862 ? 84.296 -59.031 -82.376 1.00 75.31 862 ILE A C 1
ATOM 6823 O O . ILE A 1 862 ? 84.382 -60.117 -82.950 1.00 75.31 862 ILE A O 1
ATOM 6827 N N . MET A 1 863 ? 84.566 -57.885 -83.010 1.00 71.75 863 MET A N 1
ATOM 6828 C CA . MET A 1 863 ? 84.965 -57.848 -84.423 1.00 71.75 863 MET A CA 1
ATOM 6829 C C . MET A 1 863 ? 86.269 -58.615 -84.681 1.00 71.75 863 MET A C 1
ATOM 6831 O O . MET A 1 863 ? 86.360 -59.356 -85.661 1.00 71.75 863 MET A O 1
ATOM 6835 N N . ILE A 1 864 ? 87.269 -58.495 -83.802 1.00 74.50 864 ILE A N 1
ATOM 6836 C CA . ILE A 1 864 ? 88.529 -59.248 -83.913 1.00 74.50 864 ILE A CA 1
ATOM 6837 C C . ILE A 1 864 ? 88.282 -60.756 -83.737 1.00 74.50 864 ILE A C 1
ATOM 6839 O O . ILE A 1 864 ? 88.866 -61.565 -84.465 1.00 74.50 864 ILE A O 1
ATOM 6843 N N . TRP A 1 865 ? 87.394 -61.145 -82.817 1.00 70.56 865 TRP A N 1
ATOM 6844 C CA . TRP A 1 865 ? 87.027 -62.544 -82.591 1.00 70.56 865 TRP A CA 1
ATOM 6845 C C . TRP A 1 865 ? 86.268 -63.152 -83.784 1.00 70.56 865 TRP A C 1
ATOM 6847 O O . TRP A 1 865 ? 86.649 -64.220 -84.271 1.00 70.56 865 TRP A O 1
ATOM 6857 N N . MET A 1 866 ? 85.288 -62.438 -84.351 1.00 67.75 866 MET A N 1
ATOM 6858 C CA . MET A 1 866 ? 84.554 -62.877 -85.548 1.00 67.75 866 MET A CA 1
ATOM 6859 C C . MET A 1 866 ? 85.460 -62.973 -86.787 1.00 67.75 866 MET A C 1
ATOM 6861 O O . MET A 1 866 ? 85.346 -63.920 -87.567 1.00 67.75 866 MET A O 1
ATOM 6865 N N . LYS A 1 867 ? 86.433 -62.062 -86.943 1.00 63.19 867 LYS A N 1
ATOM 6866 C CA . LYS A 1 867 ? 87.398 -62.096 -88.058 1.00 63.19 867 LYS A CA 1
ATOM 6867 C C . LYS A 1 867 ? 88.409 -63.249 -87.944 1.00 63.19 867 LYS A C 1
ATOM 6869 O O . LYS A 1 867 ? 88.946 -63.689 -88.960 1.00 63.19 867 LYS A O 1
ATOM 6874 N N . ARG A 1 868 ? 88.651 -63.783 -86.736 1.00 60.22 868 ARG A N 1
ATOM 6875 C CA . ARG A 1 868 ? 89.429 -65.022 -86.531 1.00 60.22 868 ARG A CA 1
ATOM 6876 C C . ARG A 1 868 ? 88.633 -66.287 -86.868 1.00 60.22 868 ARG A C 1
ATOM 6878 O O . ARG A 1 868 ? 89.235 -67.228 -87.373 1.00 60.22 868 ARG A O 1
ATOM 6885 N N . GLN A 1 869 ? 87.311 -66.302 -86.677 1.00 58.06 869 GLN A N 1
ATOM 6886 C CA . GLN A 1 869 ? 86.473 -67.457 -87.037 1.00 58.06 869 GLN A CA 1
ATOM 6887 C C . GLN A 1 869 ? 86.263 -67.626 -88.555 1.00 58.06 869 GLN A C 1
ATOM 6889 O O . GLN A 1 869 ? 86.118 -68.749 -89.029 1.00 58.06 869 GLN A O 1
ATOM 6894 N N . GLN A 1 870 ? 86.355 -66.555 -89.352 1.00 55.81 870 GLN A N 1
ATOM 6895 C CA . GLN A 1 870 ? 86.220 -66.642 -90.818 1.00 55.81 870 GLN A CA 1
ATOM 6896 C C . GLN A 1 870 ? 87.446 -67.215 -91.561 1.00 55.81 870 GLN A C 1
ATOM 6898 O O . GLN A 1 870 ? 87.355 -67.480 -92.755 1.00 55.81 870 GLN A O 1
ATOM 6903 N N . LYS A 1 871 ? 88.580 -67.467 -90.889 1.00 49.56 871 LYS A N 1
ATOM 6904 C CA . LYS A 1 871 ? 89.748 -68.147 -91.496 1.00 49.56 871 LYS A CA 1
ATOM 6905 C C . LYS A 1 871 ? 89.750 -69.676 -91.322 1.00 49.56 871 LYS A C 1
ATOM 6907 O O . LYS A 1 871 ? 90.718 -70.317 -91.713 1.00 49.56 871 LYS A O 1
ATOM 6912 N N . GLY A 1 872 ? 88.691 -70.256 -90.748 1.00 49.22 872 GLY A N 1
ATOM 6913 C CA . GLY A 1 872 ? 88.640 -71.676 -90.384 1.00 49.22 872 GLY A CA 1
ATOM 6914 C C . GLY A 1 872 ? 87.970 -72.637 -91.372 1.00 49.22 872 GLY A C 1
ATOM 6915 O O . GLY A 1 872 ? 88.148 -73.832 -91.199 1.00 49.22 872 GLY A O 1
ATOM 6916 N N . ASN A 1 873 ? 87.234 -72.179 -92.392 1.00 39.75 873 ASN A N 1
ATOM 6917 C CA . ASN A 1 873 ? 86.502 -73.082 -93.295 1.00 39.75 873 ASN A CA 1
ATOM 6918 C C . ASN A 1 873 ? 86.621 -72.659 -94.765 1.00 39.75 873 ASN A C 1
ATOM 6920 O O . ASN A 1 873 ? 85.782 -71.926 -95.276 1.00 39.75 873 ASN A O 1
ATOM 6924 N N . TYR A 1 874 ? 87.657 -73.164 -95.435 1.00 37.66 874 TYR A N 1
ATOM 6925 C CA . TYR A 1 874 ? 87.670 -73.411 -96.879 1.00 37.66 874 TYR A CA 1
ATOM 6926 C C . TYR A 1 874 ? 88.487 -74.685 -97.147 1.00 37.66 874 TYR A C 1
ATOM 6928 O O . TYR A 1 874 ? 89.711 -74.678 -97.042 1.00 37.66 874 TYR A O 1
ATOM 6936 N N . VAL A 1 875 ? 87.793 -75.769 -97.505 1.00 37.97 875 VAL A N 1
ATOM 6937 C CA . VAL A 1 875 ? 88.319 -76.913 -98.266 1.00 37.97 875 VAL A CA 1
ATOM 6938 C C . VAL A 1 875 ? 87.298 -77.230 -99.362 1.00 37.97 875 VAL A C 1
ATOM 6940 O O . VAL A 1 875 ? 86.156 -77.517 -99.028 1.00 37.97 875 VAL A O 1
ATOM 6943 N N . GLN A 1 876 ? 87.783 -77.152 -100.615 1.00 29.62 876 GLN A N 1
ATOM 6944 C CA . GLN A 1 876 ? 87.376 -77.789 -101.892 1.00 29.62 876 GLN A CA 1
ATOM 6945 C C . GLN A 1 876 ? 85.880 -77.750 -102.304 1.00 29.62 876 GLN A C 1
ATOM 6947 O O . GLN A 1 876 ? 84.989 -77.966 -101.501 1.00 29.62 876 GLN A O 1
ATOM 6952 N N . ILE A 1 877 ? 85.510 -77.525 -103.572 1.00 29.75 877 ILE A N 1
ATOM 6953 C CA . ILE A 1 877 ? 85.901 -78.234 -104.808 1.00 29.75 877 ILE A CA 1
ATOM 6954 C C . ILE A 1 877 ? 85.603 -77.336 -106.043 1.00 29.75 877 ILE A C 1
ATOM 6956 O O . ILE A 1 877 ? 84.633 -76.583 -106.005 1.00 29.75 877 ILE A O 1
ATOM 6960 N N . GLN A 1 878 ? 86.376 -77.566 -107.123 1.00 33.16 878 GLN A N 1
ATOM 6961 C CA . GLN A 1 878 ? 86.254 -77.150 -108.543 1.00 33.16 878 GLN A CA 1
ATOM 6962 C C . GLN A 1 878 ? 86.908 -75.840 -108.989 1.00 33.16 878 GLN A C 1
ATOM 6964 O O . GLN A 1 878 ? 86.418 -74.747 -108.640 1.00 33.16 878 GLN A O 1
#

pLDDT: mean 79.54, std 16.78, range [24.33, 98.06]

Secondary structure (DSSP, 8-state):
------------------------------SSSHHHHHHTTS------EEEEPGGGTTS-TT-GGGEEETTSSPP-TT-EEEEES--SEEE---EEEEEEEEEES-EEEEES-EEEEEEEEEES-EEEEES-EEEEEEEEEESSSSS--EEEEES-EEEEEEEEEES-EEEEESSEEEEEEEEEEEESS-EEEE-SEEEEEEEEEEES-EEEE-SS-EEEE-S-TT-EEEEES-EEES--EEE-S-EEEES-EEE--SSS----EEEEEEEEEES-EE--EEEEEEEEEES-EES-PPBS-EEEEESEEEE--B--BTTB-SEEEEES-EEEE-TT-EEEEEEEEEEES-EEEESSSSPEEEEEEEEEEES-EE-EEEEEEESS-SS--EEEES-BSSEEEEEEEEEEEESEE-SEEEEEEE-TT--S-TT---EEE-SEEEEEEEEE--SS--EEEEEEEEEEEEEEEE-TT-SSEEEEEEEEEE-S-SSS-EEEEHHHHHSTT-EEEEEE-SSEEEEEEEPPPP-EEEEEE-SSEEEEEES-----TTS-TT-SSEEEEEEETTEEEEESSSEEEPPTT--TT--EEEEEEEEETTT--B-S--EEEEEE-HHHHT----GGG-TTSS--EEEEPSSSS-EEEEE--GGGS--GGGPEEEEEEETTEEEEGGG-EEEEE--EEEETTTTEEEEBPPPEEEEEEETTEEEEPPPB----TTS-SEEPP--GGGS-TT-EEEEEEE-SSSSEEEEEEES------TTSEEEEEEEEEETTS-EEEEEE-SS--EEEESEEEEEEEEEEEE-SS-TTEEEEEEEEEEEEEE-GGGPPP-THHHHHHHHHHHHHHHHHHHHHHHHHHHHHHTTS------

Foldseek 3Di:
DDDDDDDDDDDDDDDDDDDDDDDDDDDDDDDDCPVVVVVVPPPPPPAWEWEADQVCLPDELPDLVRIDTPVSDRADARHAYEYPCHDQGEYEHAEAHYAEYEYENYEYEYECHEYEYCEYEHAVYEYEYAVYEYAHEEEYEYHPPHAEYEYEYENYEYAHAEYEAENYEYHYEYAEYEYHYQEYEYDDAYEAEDAYAYEYHHEYEYECYEYEYDDLAYEYAYPDQPYEYEYECYEYECHQYAYRHEYEAYQYEYDHDPDDRPGFYHAPDEYEAENYEGEAYQYEQHYEYYNYEYCEDYELHEYEYEAEYEHFFCQDDPVFGGEYEYENYEYEYELRYEYEYAGEYHYYQYEYHYPDQHEYEYEYCEAEHECYEYEEHYEYHHPDDDDYEHEDELYEYAYAYEYEHEYDAANHYYAEYEYAEYEQPDDPDPDGAREYEYQEYEYAEYEAEDLVGAHEYEQNYEYEYQEYEYELADQAKGFRYFHHHYDDPDPRYHYYYPLCVVDPFKDWDWDDDRTTIIIHTQAADAAWAAWEDAQFKIATHGPDPPDGSRDPQQLPFWWKWKADPNDIFTGSHRMTGDDNPHHLQDWDKIWIFTAGPPPRHTRYDTDIHIHHRNCVQVVDPQLPDLLVDLFWDWADAPDQQQKIKIFGDLVPGDCGSNWHWAWKDFANDIDGSHVRIDIDRADWDADPVQRDTWGFGGWIKTWTDDPHDIDIHDTDRRDDPPAARTHDHDELCQDPPPWDWAFPADDPDDQKTWIDIPPHDPDDDSAFDKKKWKWKADPVSHTDDTDIDDPGTDIGGFAKTKMKIWIKGAHPVDSNYIHIHRIDIDIDGGDPVRHPDDPVVVVVVVVVVVVVVVVVVVVVVVVVVVVVVVVPDDDDDD

Sequence (878 aa):
MRHFCVGRALQATHVSASIQLSNSTHRCCYTRRLLFLLLLWVTVSVADDCFFLGDCAALSWSEPKCWNCTSERLPDGDSSIIFQSLNNVSANLESLVVKEVIIRNSYLTVIGSNISSVRLSVENSFFRLINTTVVVQNSLSVDPNSIGSTLSLHDSVISSNTTILRSTHLILTGTNNTFNSTFTHLYDNGRLDIQSDLIWNGQLEISASNVTTNKTVSVVSTQLAATSWTLRNSTLRDATLTFHLPLDLINVTSDLSEGDNLHGLSFHRFTSITNSTLQPIDRCLRCDVLHSTLENLPNNSTLHLNGFIRLIPTFKNVFNPYTCEVSDSIIEGSSDLIIETYGSIFMNRVTLNTSGVKTISWSAVYFYIEDTVIDSAWTFRELEHGLVQHYMVRVRGASLLHLEGNWTLVHVRAKDITVDEINPGQHLFAGDVEIIDVDRLIIQRLRVDSDSRYLSLSNTTTYTIHEIYLEREYMSTVTPVRGGIPNMISDQLESNSECSELVRNSSISVDYNTTALYVTYLPPTPEITYGWTDGRYVYLRPSTTDFDQCYDDYLYHHDLVVDDDGQLRNSSSYRFDALPDENGCSHKRVTVYLKNKYTGIITSKGRQVDILPGNVVQNEYYPWGNYNETNFWMGALSGGDGKIRVTWNASVVPRPCGYQAEIFTFGNESVSVWEETFTLRADTVHYSECSISVPTVPTLSILYSKEGEYLRRSPYVPYAYPFFKSLLPVDLRITPDDVSLSINRATSHGNVTLWEVKGTSNVNCTCGTYRTIVQLHDTNGTLLVSHVSGYDELMVPYGRYVMYATSACVLPSDYSVGGYGRTLRREVELREEEKPFDSTKWIVFGSLGGALLLFMTFTVAIMIWMKRQQKGNYVQIQ